Protein AF-0000000085282312 (afdb_homodimer)

pLDDT: mean 96.0, std 4.6, range [63.44, 98.94]

InterPro domains:
  IPR015883 Beta-hexosaminidase, catalytic domain [PF00728] (193-547)
  IPR017853 Glycoside hydrolase superfamily [SSF51445] (193-559)
  IPR025705 Beta-hexosaminidase [PIRSF001093] (35-589)
  IPR025705 Beta-hexosaminidase [PR00738] (149-169)
  IPR025705 Beta-hexosaminidase [PR00738] (187-204)
  IPR025705 Beta-hexosaminidase [PR00738] (216-237)
  IPR025705 Beta-hexosaminidase [PR00738] (270-287)
  IPR025705 Beta-hexosaminidase [PR00738] (324-342)
  IPR025705 Beta-hexosaminidase [PR00738] (347-360)
  IPR025705 Beta-hexosaminidase [PR00738] (512-528)
  IPR025705 Beta-hexosaminidase [PR00738] (529-546)
  IPR025705 Beta-hexosaminidase [PTHR22600] (39-585)
  IPR029018 Beta-hexosaminidase-like, domain 2 [G3DSA:3.30.379.10] (2-190)
  IPR029018 Beta-hexosaminidase-like, domain 2 [SSF55545] (41-191)
  IPR029019 Beta-hexosaminidase, eukaryotic type, N-terminal [PF14845] (41-169)

Sequence (1180 aa):
MPSPWGYRCTNGRCVKHLNTGVTGLVTLNQCKLTCGPFGVLWPRPQTASIGTEVVQFLPRNVALVSKVPEQVETLIKEAFDLFKDNLEKYHPYYVAGVGAPWSVPWEPSSATHTLQVVIKVRGLESYLTLQTDESYQLQLVTVGQVTTATISAQNFFGARHGLETILQLVDYHEICDTLMVVTSASIYDSPVFKYRGLLLDTSRNFFSIASIKRTIDAMSANKLNTFHWHLTDSHSFPLYLKSLPNMAYYGAYSSRQIYHPKEVKEVVQYGRVRGIRVLPEFDAPAHVGNGWQWTEQQGLGKLALCVNREPWQSYCVEPPCGQLNLANPNIYLVLGQIYQEIAKLFTPLDLFHYGGDEVNLNCWNTTTEMTSWMKFNNRNLSADDYYRQWSVFQEKSRQLLTSANNDVEVPGIVWTSHLTEKGRVDQYLNNTQYIIQIWSTGEDPLIAELLNKNYQVIFSNYDAWYLDCGVGAWVGAGHNWCSPYKGWQKVYDNNPHDIALNLTGSAHKDLILGGEAALWSEQVDEASLDAKVWPRGAALAERLWSNPLTDWSEAEHRFIHQRQRLLQRGVLPERIQPEWCHQNEGLCYIMPSPWGYRCTNGRCVKHLNTGVTGLVTLNQCKLTCGPFGVLWPRPQTASIGTEVVQFLPRNVALVSKVPEQVETLIKEAFDLFKDNLEKYHPYYVAGVGAPWSVPWEPSSATHTLQVVIKVRGLESYLTLQTDESYQLQLVTVGQVTTATISAQNFFGARHGLETILQLVDYHEICDTLMVVTSASIYDSPVFKYRGLLLDTSRNFFSIASIKRTIDAMSANKLNTFHWHLTDSHSFPLYLKSLPNMAYYGAYSSRQIYHPKEVKEVVQYGRVRGIRVLPEFDAPAHVGNGWQWTEQQGLGKLALCVNREPWQSYCVEPPCGQLNLANPNIYLVLGQIYQEIAKLFTPLDLFHYGGDEVNLNCWNTTTEMTSWMKFNNRNLSADDYYRQWSVFQEKSRQLLTSANNDVEVPGIVWTSHLTEKGRVDQYLNNTQYIIQIWSTGEDPLIAELLNKNYQVIFSNYDAWYLDCGVGAWVGAGHNWCSPYKGWQKVYDNNPHDIALNLTGSAHKDLILGGEAALWSEQVDEASLDAKVWPRGAALAERLWSNPLTDWSEAEHRFIHQRQRLLQRGVLPERIQPEWCHQNEGLCYI

Radius of gyration: 31.52 Å; Cα contacts (8 Å, |Δi|>4): 2637; chains: 2; bounding box: 80×93×72 Å

Solvent-accessible surface area (backbone atoms only — not comparable to full-atom values): 59526 Å² total; per-residue (Å²): 129,79,70,53,58,22,18,41,63,54,94,55,31,46,42,68,38,78,52,78,74,65,88,80,56,33,52,65,57,57,24,41,57,36,22,46,71,62,29,45,45,62,46,54,61,73,38,61,44,64,38,77,48,68,46,47,27,44,77,88,40,56,47,82,46,79,51,55,46,77,82,41,43,64,50,51,52,53,40,47,51,52,49,55,54,56,56,39,31,55,40,93,69,42,36,92,98,75,46,47,81,74,78,56,88,58,54,68,64,32,68,63,19,30,43,39,40,34,41,38,32,72,40,72,58,82,71,82,54,82,78,60,62,51,34,29,36,39,40,33,43,55,57,91,58,33,35,38,35,38,27,42,18,55,16,54,54,3,38,52,52,42,52,54,50,53,58,53,48,39,46,50,34,83,89,58,58,34,37,30,32,52,41,30,34,46,34,42,34,50,62,72,32,67,40,34,34,41,35,43,31,40,18,35,20,65,62,54,69,70,56,53,51,52,51,50,53,53,35,35,66,31,70,29,37,29,41,32,38,34,46,40,25,18,54,9,21,23,53,51,35,89,93,45,50,58,30,21,59,64,6,22,90,44,93,85,46,56,47,42,62,69,58,49,37,46,51,42,52,55,25,47,58,48,47,23,42,63,34,52,26,59,34,38,52,18,44,30,25,39,24,48,75,59,34,45,82,70,72,61,38,69,43,48,37,54,56,64,39,80,67,32,80,68,42,31,95,56,69,48,13,18,21,54,28,84,68,39,73,55,46,56,58,54,46,39,54,52,33,32,51,48,36,63,50,48,57,81,68,63,53,40,32,41,33,43,41,77,66,44,64,55,41,47,68,72,30,67,66,39,46,52,43,34,47,72,69,75,36,62,96,46,69,68,46,51,50,50,53,49,35,52,51,52,52,51,50,52,52,37,39,18,54,38,42,78,66,47,78,54,46,32,32,31,41,58,29,82,60,51,33,85,95,29,28,82,80,59,48,55,51,89,46,36,33,42,32,37,53,54,53,79,79,44,68,57,56,39,53,41,53,74,67,58,26,33,31,32,45,28,25,41,81,33,28,32,46,76,39,23,42,50,30,48,56,46,70,70,51,30,93,60,46,64,43,51,28,45,57,50,26,30,58,59,46,69,46,58,42,35,26,75,64,65,75,42,48,55,70,89,34,45,39,31,36,30,37,36,35,62,23,49,48,32,34,69,55,33,44,42,38,47,42,26,47,41,52,48,28,40,24,26,38,41,27,48,53,64,92,66,59,47,79,82,42,42,72,29,49,57,49,47,44,53,50,43,40,51,68,70,45,32,36,45,40,68,51,29,57,52,39,76,60,35,56,83,63,54,59,79,131,78,70,53,58,22,16,41,62,56,93,55,32,45,43,68,40,77,51,78,74,64,87,79,56,34,52,66,56,57,24,42,57,37,22,45,71,62,30,44,43,62,47,54,62,73,39,61,44,65,38,78,49,69,46,46,23,42,77,88,37,56,48,82,47,79,52,53,46,77,82,43,42,63,50,51,52,53,39,47,53,51,50,54,53,56,56,37,30,55,40,93,71,42,38,91,97,75,46,47,80,73,83,50,69,78,39,72,64,31,70,64,19,28,44,38,39,33,42,38,30,71,41,72,59,80,71,82,53,80,78,60,64,53,32,28,35,38,41,33,45,55,58,92,58,34,36,37,36,38,26,43,19,54,17,53,56,4,38,52,53,42,52,53,51,54,58,52,49,39,46,49,35,85,88,41,53,32,37,30,32,51,40,29,33,46,34,42,36,49,60,72,33,67,40,34,34,42,34,44,32,40,18,34,20,65,60,54,70,68,56,53,50,52,51,48,53,53,36,34,66,30,70,28,37,29,40,31,38,33,47,41,25,19,52,9,20,23,53,50,36,91,92,46,50,58,30,21,60,65,5,22,91,45,92,85,46,56,46,43,61,71,57,50,38,47,51,42,53,54,25,47,56,49,47,21,41,64,35,54,26,59,36,37,52,18,44,30,24,40,23,49,75,60,35,46,82,70,73,60,38,68,41,48,39,54,57,64,38,79,68,33,79,68,41,30,95,56,70,47,12,18,22,54,28,85,66,38,72,55,46,57,59,54,46,38,53,53,35,32,51,49,37,64,50,47,57,79,70,62,53,41,31,42,34,44,39,76,66,44,63,54,42,48,67,70,30,68,67,39,47,51,44,35,46,74,68,75,36,63,95,46,71,66,46,50,50,50,53,50,36,52,50,52,53,50,51,52,51,38,39,16,54,37,43,78,64,45,79,54,46,33,32,30,40,57,29,83,61,51,33,85,95,30,31,83,78,58,48,55,51,89,47,36,34,43,32,36,54,54,52,78,78,44,67,58,56,40,54,42,51,76,68,58,27,33,33,33,44,28,24,42,82,32,27,34,46,77,37,22,41,50,29,51,56,45,71,71,51,30,93,60,46,65,43,52,30,46,55,51,26,31,58,59,46,69,44,57,42,34,27,74,64,64,74,42,49,55,71,89,33,46,39,33,36,31,38,36,34,62,24,48,48,34,34,68,55,33,42,42,36,49,43,25,46,42,51,48,28,40,23,24,36,40,27,47,52,64,92,65,58,47,78,82,43,43,70,30,50,57,49,47,44,52,50,42,39,51,69,71,44,31,36,45,40,69,50,31,56,51,40,77,60,33,56,84,62,55,60,79

Secondary structure (DSSP, 8-state):
---SEEEEEETTEEEEEE-SS-TT-B-HHHHHHHSSSSTT-SSPPSEEEE-S-EEEE-GGGEEEEEE--HHHHHHHHHHHHHHHHHHHTTSTT-BTTTB----SPPPHHHHH-EEEEEEEE-----S--TT----EEEEEEEETTEEEEEEEESSHHHHHHHHHHHHHTEEEETTTTEEEEESEEEEEE--S-SEEEEEEE-SSS---HHHHHHHHHHHHHTT--EEEEE--BTTB--B--SS-HHHHHHHSSSTTS-B-HHHHHHHHHHHHHTT-EEEEE---SBS--TT-THHHHTTS---EESTT-SSGGGT-SSSSP-EE-TT-THHHHHHHHHHHHHHHHTPSPS-EEEE-----HHHHHT-HHHHHHHHHTT--SSHHHHHHHHHHHHHHHHHHHHHHTTT---PEEEES-TTTSTTTHHHH--TTTEEEEE-S-TT-THHHHHHHTT-EEEE--HHHHBSS-SSB-SSSSSB-TT-S---HHHHHH--HHHHHHHHHSS--TTTEEEEEEEE--TT--TTTHHHHHTTHHHHHHHHHHT--SS-GGGGHHHHHHHHHHHHHTT--PPP-S-HHHHHSTTSS--/---SEEEEEETTEEEEEE-SS-TT-B-HHHHHHHSSSSTT-SSPPSEEEE-S-EEEE-GGGEEEEEE--HHHHHHHHHHHHHHHHHHHTTSTT-BTTTB------SSHHHHH-EEEEEEEE-----S--TT----EEEEEEEETTEEEEEEEESSHHHHHHHHHHHHHTEEEETTTTEEEEESEEEEEE--S-SEEEEEEE-SSS---HHHHHHHHHHHHHTT--EEEEE--BTTB--B--SS-HHHHHHHSSSTTS-B-HHHHHHHHHHHHHTT-EEEEE---SBS--TT-THHHHTTS---EESTT-SSGGGT-SSSSP-EE-TT-THHHHHHHHHHHHHHHHTPSPS-EEEE-----HHHHHT-HHHHHHHHHTT--SSHHHHHHHHHHHHHHHHHHHHHHTTT---PEEEES-TTTSTTTHHHH--TTTEEEEE-S-TT-THHHHHHHTT-EEEE--HHHHBSS-SSB-SSSSSB-TT-S---HHHHHH--HHHHHHHHHSS--TTTEEEEEEEE--TT--TTTHHHHHTTHHHHHHHHHHT--SS-GGGGHHHHHHHHHHHHHTT--PPP-S-HHHHHSTTSS--

Organism: Cherax quadricarinatus (NCBI:txid27406)

Structure (mmCIF, N/CA/C/O backbone):
data_AF-0000000085282312-model_v1
#
loop_
_entity.id
_entity.type
_entity.pdbx_description
1 polymer Beta-hexosaminidase
#
loop_
_atom_site.group_PDB
_atom_site.id
_atom_site.type_symbol
_atom_site.label_atom_id
_atom_site.label_alt_id
_atom_site.label_comp_id
_atom_site.label_asym_id
_atom_site.label_entity_id
_atom_site.label_seq_id
_atom_site.pdbx_PDB_ins_code
_atom_site.Cartn_x
_atom_site.Cartn_y
_atom_site.Cartn_z
_atom_site.occupancy
_atom_site.B_iso_or_equiv
_atom_site.auth_seq_id
_atom_site.auth_comp_id
_atom_site.auth_asym_id
_atom_site.auth_atom_id
_atom_site.pdbx_PDB_model_num
ATOM 1 N N . MET A 1 1 ? -24.719 -13.461 -18.047 1 67.88 1 MET A N 1
ATOM 2 C CA . MET A 1 1 ? -25.797 -14.031 -17.234 1 67.88 1 MET A CA 1
ATOM 3 C C . MET A 1 1 ? -25.906 -13.32 -15.891 1 67.88 1 MET A C 1
ATOM 5 O O . MET A 1 1 ? -24.891 -12.859 -15.344 1 67.88 1 MET A O 1
ATOM 9 N N . PRO A 1 2 ? -27.125 -13.305 -15.453 1 80.56 2 PRO A N 1
ATOM 10 C CA . PRO A 1 2 ? -27.297 -12.711 -14.125 1 80.56 2 PRO A CA 1
ATOM 11 C C . PRO A 1 2 ? -26.656 -13.555 -13.023 1 80.56 2 PRO A C 1
ATOM 13 O O . PRO A 1 2 ? -26.469 -14.758 -13.195 1 80.56 2 PRO A O 1
ATOM 16 N N . SER A 1 3 ? -26.281 -12.938 -12.016 1 87.88 3 SER A N 1
ATOM 17 C CA . SER A 1 3 ? -25.688 -13.602 -10.859 1 87.88 3 SER A CA 1
ATOM 18 C C . SER A 1 3 ? -26.609 -14.695 -10.32 1 87.88 3 SER A C 1
ATOM 20 O O . SER A 1 3 ? -27.828 -14.516 -10.258 1 87.88 3 SER A O 1
ATOM 22 N N . PRO A 1 4 ? -26.031 -15.805 -10.062 1 91.94 4 PRO A N 1
ATOM 23 C CA . PRO A 1 4 ? -26.844 -16.859 -9.469 1 91.94 4 PRO A CA 1
ATOM 24 C C . PRO A 1 4 ? -27.203 -16.578 -8.008 1 91.94 4 PRO A C 1
ATOM 26 O O . PRO A 1 4 ? -27.891 -17.391 -7.371 1 91.94 4 PRO A O 1
ATOM 29 N N . TRP A 1 5 ? -26.812 -15.406 -7.52 1 93.25 5 TRP A N 1
ATOM 30 C CA . TRP A 1 5 ? -27 -15.109 -6.105 1 93.25 5 TRP A CA 1
ATOM 31 C C . TRP A 1 5 ? -27.859 -13.859 -5.926 1 93.25 5 TRP A C 1
ATOM 33 O O . TRP A 1 5 ? -27.828 -12.953 -6.762 1 93.25 5 TRP A O 1
ATOM 43 N N . GLY A 1 6 ? -28.688 -13.844 -4.902 1 94.56 6 GLY A N 1
ATOM 44 C CA . GLY A 1 6 ? -29.422 -12.695 -4.395 1 94.56 6 GLY A CA 1
ATOM 45 C C . GLY A 1 6 ? -29.312 -12.531 -2.893 1 94.56 6 GLY A C 1
ATOM 46 O O . GLY A 1 6 ? -28.734 -13.375 -2.211 1 94.56 6 GLY A O 1
ATOM 47 N N . TYR A 1 7 ? -29.844 -11.461 -2.381 1 96.25 7 TYR A N 1
ATOM 48 C CA . TYR A 1 7 ? -29.656 -11.148 -0.97 1 96.25 7 TYR A CA 1
ATOM 49 C C . TYR A 1 7 ? -30.969 -10.719 -0.328 1 96.25 7 TYR A C 1
ATOM 51 O O . TYR A 1 7 ? -31.844 -10.172 -1.002 1 96.25 7 TYR A O 1
ATOM 59 N N . ARG A 1 8 ? -31.109 -10.977 0.931 1 95.88 8 ARG A N 1
ATOM 60 C CA . ARG A 1 8 ? -32.219 -10.531 1.769 1 95.88 8 ARG A CA 1
ATOM 61 C C . ARG A 1 8 ? -31.719 -10.016 3.113 1 95.88 8 ARG A C 1
ATOM 63 O O . ARG A 1 8 ? -30.797 -10.594 3.705 1 95.88 8 ARG A O 1
ATOM 70 N N . CYS A 1 9 ? -32.281 -8.867 3.531 1 96.19 9 CYS A N 1
ATOM 71 C CA . CYS A 1 9 ? -31.922 -8.328 4.84 1 96.19 9 CYS A CA 1
ATOM 72 C C . CYS A 1 9 ? -32.531 -9.172 5.957 1 96.19 9 CYS A C 1
ATOM 74 O O . CYS A 1 9 ? -33.75 -9.297 6.062 1 96.19 9 CYS A O 1
ATOM 76 N N . THR A 1 10 ? -31.672 -9.812 6.688 1 95.06 10 THR A N 1
ATOM 77 C CA . THR A 1 10 ? -32.094 -10.602 7.844 1 95.06 10 THR A CA 1
ATOM 78 C C . THR A 1 10 ? -31.359 -10.141 9.102 1 95.06 10 THR A C 1
ATOM 80 O O . THR A 1 10 ? -30.141 -10.281 9.203 1 95.06 10 THR A O 1
ATOM 83 N N . ASN A 1 11 ? -32 -9.547 10.039 1 92.94 11 ASN A N 1
ATOM 84 C CA . ASN A 1 11 ? -31.453 -9.062 11.297 1 92.94 11 ASN A CA 1
ATOM 85 C C . ASN A 1 11 ? -30.344 -8.047 11.07 1 92.94 11 ASN A C 1
ATOM 87 O O . ASN A 1 11 ? -29.266 -8.156 11.672 1 92.94 11 ASN A O 1
ATOM 91 N N . GLY A 1 12 ? -30.547 -7.27 10.109 1 91.69 12 GLY A N 1
ATOM 92 C CA . GLY A 1 12 ? -29.641 -6.164 9.867 1 91.69 12 GLY A CA 1
ATOM 93 C C . GLY A 1 12 ? -28.438 -6.559 9.031 1 91.69 12 GLY A C 1
ATOM 94 O O . GLY A 1 12 ? -27.484 -5.789 8.898 1 91.69 12 GLY A O 1
ATOM 95 N N . ARG A 1 13 ? -28.5 -7.82 8.438 1 94.19 13 ARG A N 1
ATOM 96 C CA . ARG A 1 13 ? -27.391 -8.297 7.605 1 94.19 13 ARG A CA 1
ATOM 97 C C . ARG A 1 13 ? -27.906 -8.766 6.246 1 94.19 13 ARG A C 1
ATOM 99 O O . ARG A 1 13 ? -28.969 -9.367 6.152 1 94.19 13 ARG A O 1
ATOM 106 N N . CYS A 1 14 ? -27.094 -8.508 5.285 1 96.69 14 CYS A N 1
ATOM 107 C CA . CYS A 1 14 ? -27.406 -9.031 3.957 1 96.69 14 CYS A CA 1
ATOM 108 C C . CYS A 1 14 ? -26.984 -10.484 3.828 1 96.69 14 CYS A C 1
ATOM 110 O O . CYS A 1 14 ? -25.797 -10.797 3.766 1 96.69 14 CYS A O 1
ATOM 112 N N . VAL A 1 15 ? -27.969 -11.352 3.75 1 96.38 15 VAL A N 1
ATOM 113 C CA . VAL A 1 15 ? -27.734 -12.789 3.697 1 96.38 15 VAL A CA 1
ATOM 114 C C . VAL A 1 15 ? -27.859 -13.289 2.258 1 96.38 15 VAL A C 1
ATOM 116 O O . VAL A 1 15 ? -28.844 -13.008 1.582 1 96.38 15 VAL A O 1
ATOM 119 N N . LYS A 1 16 ? -26.906 -14 1.828 1 96.81 16 LYS A N 1
ATOM 120 C CA . LYS A 1 16 ? -26.797 -14.508 0.461 1 96.81 16 LYS A CA 1
ATOM 121 C C . LYS A 1 16 ? -27.672 -15.742 0.257 1 96.81 16 LYS A C 1
ATOM 123 O O . LYS A 1 16 ? -27.656 -16.656 1.087 1 96.81 16 LYS A O 1
ATOM 128 N N . HIS A 1 17 ? -28.391 -15.805 -0.832 1 94.81 17 HIS A N 1
ATOM 129 C CA . HIS A 1 17 ? -29.234 -16.938 -1.213 1 94.81 17 HIS A CA 1
ATOM 130 C C . HIS A 1 17 ? -29.094 -17.25 -2.697 1 94.81 17 HIS A C 1
ATOM 132 O O . HIS A 1 17 ? -28.766 -16.375 -3.494 1 94.81 17 HIS A O 1
ATOM 138 N N . LEU A 1 18 ? -29.219 -18.547 -3.02 1 91.75 18 LEU A N 1
ATOM 139 C CA . LEU A 1 18 ? -29.344 -18.906 -4.43 1 91.75 18 LEU A CA 1
ATOM 140 C C . LEU A 1 18 ? -30.562 -18.234 -5.055 1 91.75 18 LEU A C 1
ATOM 142 O O . LEU A 1 18 ? -31.656 -18.266 -4.484 1 91.75 18 LEU A O 1
ATOM 146 N N . ASN A 1 19 ? -30.359 -17.625 -6.141 1 87.69 19 ASN A N 1
ATOM 147 C CA . ASN A 1 19 ? -31.438 -16.922 -6.82 1 87.69 19 ASN A CA 1
ATOM 148 C C . ASN A 1 19 ? -32.25 -17.875 -7.703 1 87.69 19 ASN A C 1
ATOM 150 O O . ASN A 1 19 ? -31.922 -18.062 -8.875 1 87.69 19 ASN A O 1
ATOM 154 N N . THR A 1 20 ? -33.219 -18.594 -7.152 1 77.5 20 THR A N 1
ATOM 155 C CA . THR A 1 20 ? -34.062 -19.547 -7.848 1 77.5 20 THR A CA 1
ATOM 156 C C . THR A 1 20 ? -35.25 -18.828 -8.516 1 77.5 20 THR A C 1
ATOM 158 O O . THR A 1 20 ? -36.156 -19.469 -9.023 1 77.5 20 THR A O 1
ATOM 161 N N . GLY A 1 21 ? -35.094 -17.672 -8.656 1 72.06 21 GLY A N 1
ATOM 162 C CA . GLY A 1 21 ? -36.219 -16.906 -9.203 1 72.06 21 GLY A CA 1
ATOM 163 C C . GLY A 1 21 ? -37.219 -16.516 -8.156 1 72.06 21 GLY A C 1
ATOM 164 O O . GLY A 1 21 ? -38.281 -15.969 -8.484 1 72.06 21 GLY A O 1
ATOM 165 N N . VAL A 1 22 ? -37.031 -17.094 -6.844 1 64.38 22 VAL A N 1
ATOM 166 C CA . VAL A 1 22 ? -37.938 -16.781 -5.762 1 64.38 22 VAL A CA 1
ATOM 167 C C . VAL A 1 22 ? -38.094 -15.258 -5.645 1 64.38 22 VAL A C 1
ATOM 169 O O . VAL A 1 22 ? -37.125 -14.523 -5.824 1 64.38 22 VAL A O 1
ATOM 172 N N . THR A 1 23 ? -39.188 -14.812 -5.297 1 70.06 23 THR A N 1
ATOM 173 C CA . THR A 1 23 ? -39.656 -13.43 -5.191 1 70.06 23 THR A CA 1
ATOM 174 C C . THR A 1 23 ? -39.031 -12.75 -3.969 1 70.06 23 THR A C 1
ATOM 176 O O . THR A 1 23 ? -38.75 -13.406 -2.971 1 70.06 23 THR A O 1
ATOM 179 N N . GLY A 1 24 ? -38.156 -11.602 -4.168 1 85.88 24 GLY A N 1
ATOM 180 C CA . GLY A 1 24 ? -37.844 -10.688 -3.078 1 85.88 24 GLY A CA 1
ATOM 181 C C . GLY A 1 24 ? -36.344 -10.5 -2.865 1 85.88 24 GLY A C 1
ATOM 182 O O . GLY A 1 24 ? -35.938 -9.664 -2.062 1 85.88 24 GLY A O 1
ATOM 183 N N . LEU A 1 25 ? -35.562 -11.383 -3.553 1 92.94 25 LEU A N 1
ATOM 184 C CA . LEU A 1 25 ? -34.125 -11.164 -3.422 1 92.94 25 LEU A CA 1
ATOM 185 C C . LEU A 1 25 ? -33.688 -9.938 -4.223 1 92.94 25 LEU A C 1
ATOM 187 O O . LEU A 1 25 ? -34.25 -9.641 -5.27 1 92.94 25 LEU A O 1
ATOM 191 N N . VAL A 1 26 ? -32.781 -9.305 -3.666 1 94 26 VAL A N 1
ATOM 192 C CA . VAL A 1 26 ? -32.281 -8.117 -4.328 1 94 26 VAL A CA 1
ATOM 193 C C . VAL A 1 26 ? -30.766 -8.25 -4.523 1 94 26 VAL A C 1
ATOM 195 O O . VAL A 1 26 ? -30.156 -9.234 -4.082 1 94 26 VAL A O 1
ATOM 198 N N . THR A 1 27 ? -30.172 -7.312 -5.277 1 94.06 27 THR A N 1
ATOM 199 C CA . THR A 1 27 ? -28.719 -7.309 -5.449 1 94.06 27 THR A CA 1
ATOM 200 C C . THR A 1 27 ? -28.016 -6.98 -4.133 1 94.06 27 THR A C 1
ATOM 202 O O . THR A 1 27 ? -28.641 -6.457 -3.207 1 94.06 27 THR A O 1
ATOM 205 N N . LEU A 1 28 ? -26.734 -7.309 -4.027 1 95.75 28 LEU A N 1
ATOM 206 C CA . LEU A 1 28 ? -25.953 -7.027 -2.822 1 95.75 28 LEU A CA 1
ATOM 207 C C . LEU A 1 28 ? -25.984 -5.535 -2.498 1 95.75 28 LEU A C 1
ATOM 209 O O . LEU A 1 28 ? -26.203 -5.152 -1.349 1 95.75 28 LEU A O 1
ATOM 213 N N . ASN A 1 29 ? -25.766 -4.668 -3.486 1 96.25 29 ASN A N 1
ATOM 214 C CA . ASN A 1 29 ? -25.719 -3.225 -3.275 1 96.25 29 ASN A CA 1
ATOM 215 C C . ASN A 1 29 ? -27.047 -2.697 -2.742 1 96.25 29 ASN A C 1
ATOM 217 O O . ASN A 1 29 ? -27.078 -1.85 -1.848 1 96.25 29 ASN A O 1
ATOM 221 N N . GLN A 1 30 ? -28.141 -3.225 -3.328 1 96.12 30 GLN A N 1
ATOM 222 C CA . GLN A 1 30 ? -29.453 -2.795 -2.859 1 96.12 30 GLN A CA 1
ATOM 223 C C . GLN A 1 30 ? -29.688 -3.232 -1.416 1 96.12 30 GLN A C 1
ATOM 225 O O . GLN A 1 30 ? -30.219 -2.465 -0.609 1 96.12 30 GLN A O 1
ATOM 230 N N . CYS A 1 31 ? -29.344 -4.473 -1.127 1 97 31 CYS A N 1
ATOM 231 C CA . CYS A 1 31 ? -29.5 -4.973 0.235 1 97 31 CYS A CA 1
ATOM 232 C C . CYS A 1 31 ? -28.719 -4.113 1.22 1 97 31 CYS A C 1
ATOM 234 O O . CYS A 1 31 ? -29.234 -3.729 2.268 1 97 31 CYS A O 1
ATOM 236 N N . LYS A 1 32 ? -27.5 -3.768 0.858 1 96.56 32 LYS A N 1
ATOM 237 C CA . LYS A 1 32 ? -26.625 -3.006 1.738 1 96.56 32 LYS A CA 1
ATOM 238 C C . LYS A 1 32 ? -27.141 -1.588 1.947 1 96.56 32 LYS A C 1
ATOM 240 O O . LYS A 1 32 ? -27.031 -1.035 3.045 1 96.56 32 LYS A O 1
ATOM 245 N N . LEU A 1 33 ? -27.703 -0.997 0.957 1 96.5 33 LEU A N 1
ATOM 246 C CA . LEU A 1 33 ? -28.234 0.361 1.033 1 96.5 33 LEU A CA 1
ATOM 247 C C . LEU A 1 33 ? -29.391 0.44 2.021 1 96.5 33 LEU A C 1
ATOM 249 O O . LEU A 1 33 ? -29.594 1.477 2.654 1 96.5 33 LEU A O 1
ATOM 253 N N . THR A 1 34 ? -30.141 -0.695 2.111 1 96.25 34 THR A N 1
ATOM 254 C CA . THR A 1 34 ? -31.438 -0.582 2.76 1 96.25 34 THR A CA 1
ATOM 255 C C . THR A 1 34 ? -31.484 -1.442 4.02 1 96.25 34 THR A C 1
ATOM 257 O O . THR A 1 34 ? -32.5 -1.438 4.738 1 96.25 34 THR A O 1
ATOM 260 N N . CYS A 1 35 ? -30.453 -2.166 4.273 1 96.25 35 CYS A N 1
ATOM 261 C CA . CYS A 1 35 ? -30.469 -3.111 5.383 1 96.25 35 CYS A CA 1
ATOM 262 C C . CYS A 1 35 ? -29.938 -2.471 6.656 1 96.25 35 CYS A C 1
ATOM 264 O O . CYS A 1 35 ? -28.844 -1.884 6.648 1 96.25 35 CYS A O 1
ATOM 266 N N . GLY A 1 36 ? -30.609 -2.596 7.82 1 92.25 36 GLY A N 1
ATOM 267 C CA . GLY A 1 36 ? -30.188 -2.055 9.102 1 92.25 36 GLY A CA 1
ATOM 268 C C . GLY A 1 36 ? -30.594 -0.606 9.305 1 92.25 36 GLY A C 1
ATOM 269 O O . GLY A 1 36 ? -31.125 0.028 8.391 1 92.25 36 GLY A O 1
ATOM 270 N N . PRO A 1 37 ? -30.312 -0.11 10.469 1 92.31 37 PRO A N 1
ATOM 271 C CA . PRO A 1 37 ? -30.797 1.23 10.805 1 92.31 37 PRO A CA 1
ATOM 272 C C . PRO A 1 37 ? -30.062 2.332 10.047 1 92.31 37 PRO A C 1
ATOM 274 O O . PRO A 1 37 ? -30.625 3.412 9.828 1 92.31 37 PRO A O 1
ATOM 277 N N . PHE A 1 38 ? -28.828 2.094 9.609 1 95.69 38 PHE A N 1
ATOM 278 C CA . PHE A 1 38 ? -28.047 3.148 8.984 1 95.69 38 PHE A CA 1
ATOM 279 C C . PHE A 1 38 ? -27.656 2.758 7.562 1 95.69 38 PHE A C 1
ATOM 281 O O . PHE A 1 38 ? -26.922 3.486 6.895 1 95.69 38 PHE A O 1
ATOM 288 N N . GLY A 1 39 ? -28.109 1.564 7.105 1 95.75 39 GLY A N 1
ATOM 289 C CA . GLY A 1 39 ? -27.578 1.071 5.848 1 95.75 39 GLY A CA 1
ATOM 290 C C . GLY A 1 39 ? -26.062 0.973 5.844 1 95.75 39 GLY A C 1
ATOM 291 O O . GLY A 1 39 ? -25.469 0.385 6.754 1 95.75 39 GLY A O 1
ATOM 292 N N . VAL A 1 40 ? -25.469 1.655 4.859 1 96.62 40 VAL A N 1
ATOM 293 C CA . VAL A 1 40 ? -24.016 1.596 4.746 1 96.62 40 VAL A CA 1
ATOM 294 C C . VAL A 1 40 ? -23.438 2.992 4.926 1 96.62 40 VAL A C 1
ATOM 296 O O . VAL A 1 40 ? -22.328 3.271 4.453 1 96.62 40 VAL A O 1
ATOM 299 N N . LEU A 1 41 ? -24.156 3.908 5.566 1 98.5 41 LEU A N 1
ATOM 300 C CA . LEU A 1 41 ? -23.672 5.266 5.793 1 98.5 41 LEU A CA 1
ATOM 301 C C . LEU A 1 41 ? -22.406 5.258 6.652 1 98.5 41 LEU A C 1
ATOM 303 O O . LEU A 1 41 ? -22.328 4.5 7.621 1 98.5 41 LEU A O 1
ATOM 307 N N . TRP A 1 42 ? -21.453 6.039 6.25 1 98.69 42 TRP A N 1
ATOM 308 C CA . TRP A 1 42 ? -20.188 6.234 6.961 1 98.69 42 TRP A CA 1
ATOM 309 C C . TRP A 1 42 ? -19.734 7.688 6.879 1 98.69 42 TRP A C 1
ATOM 311 O O . TRP A 1 42 ? -19.703 8.273 5.797 1 98.69 42 TRP A O 1
ATOM 321 N N . PRO A 1 43 ? -19.359 8.359 7.977 1 98.56 43 PRO A N 1
ATOM 322 C CA . PRO A 1 43 ? -19.547 7.871 9.344 1 98.56 43 PRO A CA 1
ATOM 323 C C . PRO A 1 43 ? -21.016 7.711 9.711 1 98.56 43 PRO A C 1
ATOM 325 O O . PRO A 1 43 ? -21.891 8.281 9.047 1 98.56 43 PRO A O 1
ATOM 328 N N . ARG A 1 44 ? -21.219 6.965 10.719 1 98 44 ARG A N 1
ATOM 329 C CA . ARG A 1 44 ? -22.578 6.785 11.211 1 98 44 ARG A CA 1
ATOM 330 C C . ARG A 1 44 ? -23.203 8.117 11.625 1 98 44 ARG A C 1
ATOM 332 O O . ARG A 1 44 ? -22.594 8.867 12.406 1 98 44 ARG A O 1
ATOM 339 N N . PRO A 1 45 ? -24.406 8.445 11.109 1 98.19 45 PRO A N 1
ATOM 340 C CA . PRO A 1 45 ? -25.031 9.703 11.516 1 98.19 45 PRO A CA 1
ATOM 341 C C . PRO A 1 45 ? -25.547 9.672 12.953 1 98.19 45 PRO A C 1
ATOM 343 O O . PRO A 1 45 ? -25.672 8.594 13.547 1 98.19 45 PRO A O 1
ATOM 346 N N . GLN A 1 46 ? -25.844 10.844 13.422 1 97.62 46 GLN A N 1
ATOM 347 C CA . GLN A 1 46 ? -26.422 10.938 14.758 1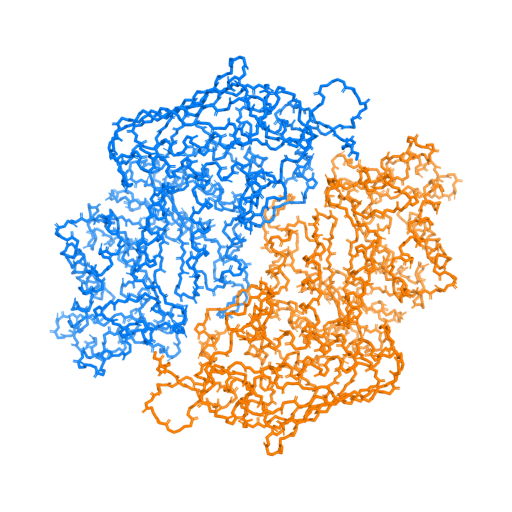 97.62 46 GLN A CA 1
ATOM 348 C C . GLN A 1 46 ? -27.812 10.305 14.805 1 97.62 46 GLN A C 1
ATOM 350 O O . GLN A 1 46 ? -28.125 9.578 15.742 1 97.62 46 GLN A O 1
ATOM 355 N N . THR A 1 47 ? -28.609 10.625 13.812 1 97.5 47 THR A N 1
ATOM 356 C CA . THR A 1 47 ? -29.906 9.992 13.648 1 97.5 47 THR A CA 1
ATOM 357 C C . THR A 1 47 ? -30.219 9.758 12.172 1 97.5 47 THR A C 1
ATOM 359 O O . THR A 1 47 ? -29.828 10.562 11.32 1 97.5 47 THR A O 1
ATOM 362 N N . ALA A 1 48 ? -30.859 8.641 11.977 1 97.81 48 ALA A N 1
ATOM 363 C CA . ALA A 1 48 ? -31.203 8.328 10.586 1 97.81 48 ALA A CA 1
ATOM 364 C C . ALA A 1 48 ? -32.438 7.414 10.523 1 97.81 48 ALA A C 1
ATOM 366 O O . ALA A 1 48 ? -32.594 6.543 11.375 1 97.81 48 ALA A O 1
ATOM 367 N N . SER A 1 49 ? -33.281 7.66 9.586 1 98 49 SER A N 1
ATOM 368 C CA . SER A 1 49 ? -34.344 6.773 9.109 1 98 49 SER A CA 1
ATOM 369 C C . SER A 1 49 ? -34.281 6.609 7.59 1 98 49 SER A C 1
ATOM 371 O O . SER A 1 49 ? -34.375 7.59 6.852 1 98 49 SER A O 1
ATOM 373 N N . ILE A 1 50 ? -34.094 5.402 7.16 1 97.81 50 ILE A N 1
ATOM 374 C CA . ILE A 1 50 ? -33.906 5.141 5.738 1 97.81 50 ILE A CA 1
ATOM 375 C C . ILE A 1 50 ? -34.969 4.176 5.25 1 97.81 50 ILE A C 1
ATOM 377 O O . ILE A 1 50 ? -35.219 3.137 5.867 1 97.81 50 ILE A O 1
ATOM 381 N N . GLY A 1 51 ? -35.594 4.531 4.141 1 96.75 51 GLY A N 1
ATOM 382 C CA . GLY A 1 51 ? -36.594 3.646 3.543 1 96.75 51 GLY A CA 1
ATOM 383 C C . GLY A 1 51 ? -35.969 2.391 2.947 1 96.75 51 GLY A C 1
ATOM 384 O O . GLY A 1 51 ? -34.75 2.324 2.725 1 96.75 51 GLY A O 1
ATOM 385 N N . THR A 1 52 ? -36.812 1.377 2.611 1 94.81 52 THR A N 1
ATOM 386 C CA . THR A 1 52 ? -36.312 0.09 2.143 1 94.81 52 THR A CA 1
ATOM 387 C C . THR A 1 52 ? -36.469 -0.035 0.631 1 94.81 52 THR A C 1
ATOM 389 O O . THR A 1 52 ? -36 -1 0.028 1 94.81 52 THR A O 1
ATOM 392 N N . GLU A 1 53 ? -37.094 0.95 0.022 1 96.12 53 GLU A N 1
ATOM 393 C CA . GLU A 1 53 ? -37.312 0.917 -1.422 1 96.12 53 GLU A CA 1
ATOM 394 C C . GLU A 1 53 ? -36.281 1.783 -2.15 1 96.12 53 GLU A C 1
ATOM 396 O O . GLU A 1 53 ? -35.781 2.754 -1.588 1 96.12 53 GLU A O 1
ATOM 401 N N . VAL A 1 54 ? -36.031 1.35 -3.383 1 96.94 54 VAL A N 1
ATOM 402 C CA . VAL A 1 54 ? -35.094 2.117 -4.195 1 96.94 54 VAL A CA 1
ATOM 403 C C . VAL A 1 54 ? -35.719 2.436 -5.551 1 96.94 54 VAL A C 1
ATOM 405 O O . VAL A 1 54 ? -36.688 1.796 -5.957 1 96.94 54 VAL A O 1
ATOM 408 N N . VAL A 1 55 ? -35.219 3.398 -6.211 1 96.94 55 VAL A N 1
ATOM 409 C CA . VAL A 1 55 ? -35.562 3.734 -7.586 1 96.94 55 VAL A CA 1
ATOM 410 C C . VAL A 1 55 ? -34.281 3.906 -8.414 1 96.94 55 VAL A C 1
ATOM 412 O O . VAL A 1 55 ? -33.281 4.359 -7.902 1 96.94 55 VAL A O 1
ATOM 415 N N . GLN A 1 56 ? -34.344 3.541 -9.641 1 95.94 56 GLN A N 1
ATOM 416 C CA . GLN A 1 56 ? -33.219 3.621 -10.539 1 95.94 56 GLN A CA 1
ATOM 417 C C . GLN A 1 56 ? -33.188 4.961 -11.273 1 95.94 56 GLN A C 1
ATOM 419 O O . GLN A 1 56 ? -34.219 5.547 -11.555 1 95.94 56 GLN A O 1
ATOM 424 N N . PHE A 1 57 ? -32 5.461 -11.555 1 96.69 57 PHE A N 1
ATOM 425 C CA . PHE A 1 57 ? -31.844 6.695 -12.312 1 96.69 57 PHE A CA 1
ATOM 426 C C . PHE A 1 57 ? -30.469 6.742 -12.977 1 96.69 57 PHE A C 1
ATOM 428 O O . PHE A 1 57 ? -29.609 5.91 -12.688 1 96.69 57 PHE A O 1
ATOM 435 N N . LEU A 1 58 ? -30.281 7.68 -13.891 1 95.75 58 LEU A N 1
ATOM 436 C CA . LEU A 1 58 ? -29 7.895 -14.555 1 95.75 58 LEU A CA 1
ATOM 437 C C . LEU A 1 58 ? -28.328 9.164 -14.047 1 95.75 58 LEU A C 1
ATOM 439 O O . LEU A 1 58 ? -29 10.141 -13.719 1 95.75 58 LEU A O 1
ATOM 443 N N . PRO A 1 59 ? -27 9.172 -13.984 1 95 59 PRO A N 1
ATOM 444 C CA . PRO A 1 59 ? -26.297 10.336 -13.461 1 95 59 PRO A CA 1
ATOM 445 C C . PRO A 1 59 ? -26.641 11.625 -14.211 1 95 59 PRO A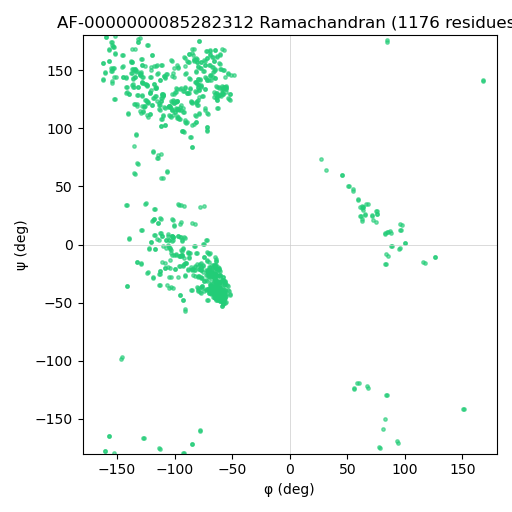 C 1
ATOM 447 O O . PRO A 1 59 ? -26.625 12.711 -13.625 1 95 59 PRO A O 1
ATOM 450 N N . ARG A 1 60 ? -26.938 11.539 -15.5 1 93.31 60 ARG A N 1
ATOM 451 C CA . ARG A 1 60 ? -27.234 12.719 -16.297 1 93.31 60 ARG A CA 1
ATOM 452 C C . ARG A 1 60 ? -28.531 13.383 -15.836 1 93.31 60 ARG A C 1
ATOM 454 O O . ARG A 1 60 ? -28.781 14.547 -16.141 1 93.31 60 ARG A O 1
ATOM 461 N N . ASN A 1 61 ? -29.406 12.641 -15.047 1 96.5 61 ASN A N 1
ATOM 462 C CA . ASN A 1 61 ? -30.703 13.141 -14.602 1 96.5 61 ASN A CA 1
ATOM 463 C C . ASN A 1 61 ? -30.625 13.719 -13.188 1 96.5 61 ASN A C 1
ATOM 465 O O . ASN A 1 61 ? -31.547 13.539 -12.391 1 96.5 61 ASN A O 1
ATOM 469 N N . VAL A 1 62 ? -29.516 14.328 -12.82 1 98.06 62 VAL A N 1
ATOM 470 C CA . VAL A 1 62 ? -29.359 14.945 -11.508 1 98.06 62 VAL A CA 1
ATOM 471 C C . VAL A 1 62 ? -29.297 16.453 -11.648 1 98.06 62 VAL A C 1
ATOM 473 O O . VAL A 1 62 ? -28.562 16.984 -12.477 1 98.06 62 VAL A O 1
ATOM 476 N N . ALA A 1 63 ? -30.125 17.172 -10.859 1 97.56 63 ALA A N 1
ATOM 477 C CA . ALA A 1 63 ? -30.203 18.625 -10.953 1 97.56 63 ALA A CA 1
ATOM 478 C C . ALA A 1 63 ? -30.031 19.281 -9.586 1 97.56 63 ALA A C 1
ATOM 480 O O . ALA A 1 63 ? -30.328 18.672 -8.555 1 97.56 63 ALA A O 1
ATOM 481 N N . LEU A 1 64 ? -29.562 20.531 -9.609 1 98.44 64 LEU A N 1
ATOM 482 C CA . LEU A 1 64 ? -29.344 21.312 -8.391 1 98.44 64 LEU A CA 1
ATOM 483 C C . LEU A 1 64 ? -30.344 22.453 -8.281 1 98.44 64 LEU A C 1
ATOM 485 O O . LEU A 1 64 ? -30.562 23.172 -9.258 1 98.44 64 LEU A O 1
ATOM 489 N N . VAL A 1 65 ? -31.016 22.609 -7.145 1 98.19 65 VAL A N 1
ATOM 490 C CA . VAL A 1 65 ? -31.734 23.812 -6.73 1 98.19 65 VAL A CA 1
ATOM 491 C C . VAL A 1 65 ? -31.016 24.438 -5.531 1 98.19 65 VAL A C 1
ATOM 493 O O . VAL A 1 65 ? -31.078 23.906 -4.422 1 98.19 65 VAL A O 1
ATOM 496 N N . SER A 1 66 ? -30.375 25.531 -5.754 1 96.88 66 SER A N 1
ATOM 497 C CA . SER A 1 66 ? -29.562 26.172 -4.727 1 96.88 66 SER A CA 1
ATOM 498 C C . SER A 1 66 ? -30.266 27.391 -4.137 1 96.88 66 SER A C 1
ATOM 500 O O . SER A 1 66 ? -30.609 28.328 -4.859 1 96.88 66 SER A O 1
ATOM 502 N N . LYS A 1 67 ? -30.562 27.422 -2.9 1 97.38 67 LYS A N 1
ATOM 503 C CA . LYS A 1 67 ? -31.062 28.547 -2.125 1 97.38 67 LYS A CA 1
ATOM 504 C C . LYS A 1 67 ? -30.047 28.984 -1.078 1 97.38 67 LYS A C 1
ATOM 506 O O . LYS A 1 67 ? -30.219 28.719 0.113 1 97.38 67 LYS A O 1
ATOM 511 N N . VAL A 1 68 ? -29.062 29.672 -1.555 1 96.75 68 VAL A N 1
ATOM 512 C CA . VAL A 1 68 ? -27.922 30.016 -0.716 1 96.75 68 VAL A CA 1
ATOM 513 C C . VAL A 1 68 ? -27.5 31.469 -0.968 1 96.75 68 VAL A C 1
ATOM 515 O O . VAL A 1 68 ? -27.875 32.062 -1.992 1 96.75 68 VAL A O 1
ATOM 518 N N . PRO A 1 69 ? -26.812 32.125 -0.039 1 96 69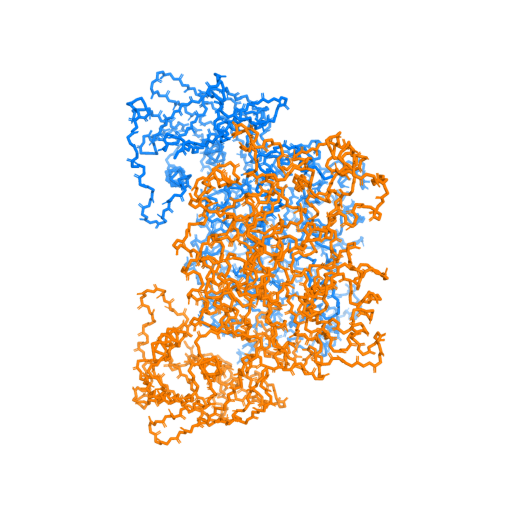 PRO A N 1
ATOM 519 C CA . PRO A 1 69 ? -26.266 33.469 -0.29 1 96 69 PRO A CA 1
ATOM 520 C C . PRO A 1 69 ? -25.281 33.469 -1.444 1 96 69 PRO A C 1
ATOM 522 O O . PRO A 1 69 ? -24.609 32.469 -1.713 1 96 69 PRO A O 1
ATOM 525 N N . GLU A 1 70 ? -25.125 34.594 -2.057 1 93.88 70 GLU A N 1
ATOM 526 C CA . GLU A 1 70 ? -24.234 34.781 -3.211 1 93.88 70 GLU A CA 1
ATOM 527 C C . GLU A 1 70 ? -22.797 34.438 -2.863 1 93.88 70 GLU A C 1
ATOM 529 O O . GLU A 1 70 ? -22.062 33.906 -3.693 1 93.88 70 GLU A O 1
ATOM 534 N N . GLN A 1 71 ? -22.484 34.688 -1.657 1 91.94 71 GLN A N 1
ATOM 535 C CA . GLN A 1 71 ? -21.094 34.531 -1.211 1 91.94 71 GLN A CA 1
ATOM 536 C C . GLN A 1 71 ? -20.641 33.094 -1.25 1 91.94 71 GLN A C 1
ATOM 538 O O . GLN A 1 71 ? -19.453 32.812 -1.373 1 91.94 71 GLN A O 1
ATOM 543 N N . VAL A 1 72 ? -21.578 32.156 -1.16 1 96.19 72 VAL A N 1
ATOM 544 C CA . VAL A 1 72 ? -21.172 30.766 -1.086 1 96.19 72 VAL A CA 1
ATOM 545 C C . VAL A 1 72 ? -21.703 30 -2.305 1 96.19 72 VAL A C 1
ATOM 547 O O . VAL A 1 72 ? -21.547 28.781 -2.406 1 96.19 72 VAL A O 1
ATOM 550 N N . GLU A 1 73 ? -22.266 30.688 -3.26 1 96.81 73 GLU A N 1
ATOM 551 C CA . GLU A 1 73 ? -22.875 30.062 -4.426 1 96.81 73 GLU A CA 1
ATOM 552 C C . GLU A 1 73 ? -21.844 29.312 -5.258 1 96.81 73 GLU A C 1
ATOM 554 O O . GLU A 1 73 ? -22.094 28.188 -5.707 1 96.81 73 GLU A O 1
ATOM 559 N N . THR A 1 74 ? -20.75 29.938 -5.414 1 97 74 THR A N 1
ATOM 560 C CA . THR A 1 74 ? -19.688 29.312 -6.211 1 97 74 THR A CA 1
ATOM 561 C C . THR A 1 74 ? -19.203 28.031 -5.543 1 97 74 THR A C 1
ATOM 563 O O . THR A 1 74 ? -18.953 27.031 -6.219 1 97 74 THR A O 1
ATOM 566 N N . LEU A 1 75 ? -19.016 28.062 -4.258 1 97.31 75 LEU A N 1
ATOM 567 C CA . LEU A 1 75 ? -18.578 26.891 -3.51 1 97.31 75 LEU A CA 1
ATOM 568 C C . LEU A 1 75 ? -19.594 25.766 -3.637 1 97.31 75 LEU A C 1
ATOM 570 O O . LEU A 1 75 ? -19.219 24.609 -3.82 1 97.31 75 LEU A O 1
ATOM 574 N N . ILE A 1 76 ? -20.859 26.125 -3.602 1 98.06 76 ILE A N 1
ATOM 575 C CA . ILE A 1 76 ? -21.938 25.141 -3.686 1 98.06 76 ILE A CA 1
ATOM 576 C C . ILE A 1 76 ? -21.938 24.5 -5.07 1 98.06 76 ILE A C 1
ATOM 578 O O . ILE A 1 76 ? -22.047 23.266 -5.195 1 98.06 76 ILE A O 1
ATOM 582 N N . LYS A 1 77 ? -21.734 25.297 -6.07 1 98.06 77 LYS A N 1
ATOM 583 C CA . LYS A 1 77 ? -21.719 24.781 -7.441 1 98.06 77 LYS A CA 1
ATOM 584 C C . LYS A 1 77 ? -20.547 23.844 -7.66 1 98.06 77 LYS A C 1
ATOM 586 O O . LYS A 1 77 ? -20.688 22.797 -8.289 1 98.06 77 LYS A O 1
ATOM 591 N N . GLU A 1 78 ? -19.406 24.219 -7.152 1 98.12 78 GLU A N 1
ATOM 592 C CA . GLU A 1 78 ? -18.219 23.359 -7.273 1 98.12 78 GLU A CA 1
ATOM 593 C C . GLU A 1 78 ? -18.406 22.047 -6.52 1 98.12 78 GLU A C 1
ATOM 595 O O . GLU A 1 78 ? -18 20.984 -7.008 1 98.12 78 GLU A O 1
ATOM 600 N N . ALA A 1 79 ? -18.953 22.141 -5.359 1 98.19 79 ALA A N 1
ATOM 601 C CA . ALA A 1 79 ? -19.219 20.938 -4.574 1 98.19 79 ALA A CA 1
ATOM 602 C C . ALA A 1 79 ? -20.203 20.016 -5.289 1 98.19 79 ALA A C 1
ATOM 604 O O . ALA A 1 79 ? -20.078 18.797 -5.242 1 98.19 79 ALA A O 1
ATOM 605 N N . PHE A 1 80 ? -21.172 20.609 -5.953 1 98.38 80 PHE A N 1
ATOM 606 C CA . PHE A 1 80 ? -22.156 19.828 -6.68 1 98.38 80 PHE A CA 1
ATOM 607 C C . PHE A 1 80 ? -21.547 19.172 -7.906 1 98.38 80 PHE A C 1
ATOM 609 O O . PHE A 1 80 ? -21.891 18.047 -8.25 1 98.38 80 PHE A O 1
ATOM 616 N N . ASP A 1 81 ? -20.656 19.875 -8.555 1 97.44 81 ASP A N 1
ATOM 617 C CA . ASP A 1 81 ? -19.938 19.281 -9.68 1 97.44 81 ASP A CA 1
ATOM 618 C C . ASP A 1 81 ? -19.141 18.047 -9.234 1 97.44 81 ASP A C 1
ATOM 620 O O . ASP A 1 81 ? -19.109 17.031 -9.93 1 97.44 81 ASP A O 1
ATOM 624 N N . LEU A 1 82 ? -18.5 18.203 -8.117 1 97.12 82 LEU A N 1
ATOM 625 C CA . LEU A 1 82 ? -17.797 17.062 -7.543 1 97.12 82 LEU A CA 1
ATOM 626 C C . LEU A 1 82 ? -18.766 15.922 -7.238 1 97.12 82 LEU A C 1
ATOM 628 O O . LEU A 1 82 ? -18.422 14.75 -7.438 1 97.12 82 LEU A O 1
ATOM 632 N N . PHE A 1 83 ? -19.922 16.281 -6.742 1 97.94 83 PHE A N 1
ATOM 633 C CA . PHE A 1 83 ? -20.984 15.328 -6.457 1 97.94 83 PHE A CA 1
ATOM 634 C C . PHE A 1 83 ? -21.344 14.539 -7.715 1 97.94 83 PHE A C 1
ATOM 636 O O . PHE A 1 83 ? -21.391 13.312 -7.695 1 97.94 83 PHE A O 1
ATOM 643 N N . LYS A 1 84 ? -21.562 15.172 -8.734 1 96.69 84 LYS A N 1
ATOM 644 C CA . LYS A 1 84 ? -21.938 14.539 -10 1 96.69 84 LYS A CA 1
ATOM 645 C C . LYS A 1 84 ? -20.828 13.633 -10.508 1 96.69 84 LYS A C 1
ATOM 647 O O . LYS A 1 84 ? -21.094 12.531 -11 1 96.69 84 LYS A O 1
ATOM 652 N N . ASP A 1 85 ? -19.625 14.102 -10.414 1 96.44 85 ASP A N 1
ATOM 653 C CA . ASP A 1 85 ? -18.484 13.297 -10.828 1 96.44 85 ASP A CA 1
ATOM 654 C C . ASP A 1 85 ? -18.406 12 -10.031 1 96.44 85 ASP A C 1
ATOM 656 O O . ASP A 1 85 ? -18.109 10.938 -10.586 1 96.44 85 ASP A O 1
ATOM 660 N N . ASN A 1 86 ? -18.578 12.062 -8.758 1 97.31 86 ASN A N 1
ATOM 661 C CA . ASN A 1 86 ? -18.516 10.891 -7.898 1 97.31 86 ASN A CA 1
ATOM 662 C C . ASN A 1 86 ? -19.641 9.906 -8.211 1 97.31 86 ASN A C 1
ATOM 664 O O . ASN A 1 86 ? -19.469 8.695 -8.047 1 97.31 86 ASN A O 1
ATOM 668 N N . LEU A 1 87 ? -20.797 10.422 -8.664 1 97.5 87 LEU A N 1
ATOM 669 C CA . LEU A 1 87 ? -21.859 9.539 -9.109 1 97.5 87 LEU A CA 1
ATOM 670 C C . LEU A 1 87 ? -21.422 8.688 -10.289 1 97.5 87 LEU A C 1
ATOM 672 O O . LEU A 1 87 ? -21.719 7.488 -10.352 1 97.5 87 LEU A O 1
ATOM 676 N N . GLU A 1 88 ? -20.672 9.289 -11.164 1 96.62 88 GLU A N 1
ATOM 677 C CA . GLU A 1 88 ? -20.156 8.578 -12.336 1 96.62 88 GLU A CA 1
ATOM 678 C C . GLU A 1 88 ? -19.203 7.457 -11.922 1 96.62 88 GLU A C 1
ATOM 680 O O . GLU A 1 88 ? -19.156 6.406 -12.57 1 96.62 88 GLU A O 1
ATOM 685 N N . LYS A 1 89 ? -18.531 7.598 -10.906 1 96.88 89 LYS A N 1
ATOM 686 C CA . LYS A 1 89 ? -17.484 6.688 -10.469 1 96.88 89 LYS A CA 1
ATOM 687 C C . LYS A 1 89 ? -18.078 5.398 -9.898 1 96.88 89 LYS A C 1
ATOM 689 O O . LYS A 1 89 ? -17.359 4.414 -9.711 1 96.88 89 LYS A O 1
ATOM 694 N N . TYR A 1 90 ? -19.375 5.371 -9.672 1 96.31 90 TYR A N 1
ATOM 695 C CA . TYR A 1 90 ? -20.016 4.148 -9.211 1 96.31 90 TYR A CA 1
ATOM 696 C C . TYR A 1 90 ? -20.016 3.084 -10.305 1 96.31 90 TYR A C 1
ATOM 698 O O . TYR A 1 90 ? -20.172 1.895 -10.016 1 96.31 90 TYR A O 1
ATOM 706 N N . HIS A 1 91 ? -19.859 3.562 -11.516 1 95.56 91 HIS A N 1
ATOM 707 C CA . HIS A 1 91 ? -19.828 2.604 -12.617 1 95.56 91 HIS A CA 1
ATOM 708 C C . HIS A 1 91 ? -18.516 1.828 -12.633 1 95.56 91 HIS A C 1
ATOM 710 O O . HIS A 1 91 ? -17.438 2.422 -12.547 1 95.56 91 HIS A O 1
ATOM 716 N N . PRO A 1 92 ? -18.562 0.532 -12.789 1 91.38 92 PRO A N 1
ATOM 717 C CA . PRO A 1 92 ? -17.344 -0.278 -12.75 1 91.38 92 PRO A CA 1
ATOM 718 C C . PRO A 1 92 ? -16.391 0.033 -13.898 1 91.38 92 PRO A C 1
ATOM 720 O O . PRO A 1 92 ? -15.188 -0.267 -13.812 1 91.38 92 PRO A O 1
ATOM 723 N N . TYR A 1 93 ? -16.828 0.701 -15.016 1 91.25 93 TYR A N 1
ATOM 724 C CA . TYR A 1 93 ? -15.992 0.994 -16.172 1 91.25 93 TYR A CA 1
ATOM 725 C C . TYR A 1 93 ? -15.742 2.492 -16.297 1 91.25 93 TYR A C 1
ATOM 727 O O . TYR A 1 93 ? -15.492 2.992 -17.406 1 91.25 93 TYR A O 1
ATOM 735 N N . TYR A 1 94 ? -15.883 3.186 -15.211 1 94.06 94 TYR A N 1
ATOM 736 C CA . TYR A 1 94 ? -15.586 4.613 -15.211 1 94.06 94 TYR A CA 1
ATOM 737 C C . TYR A 1 94 ? -14.141 4.867 -15.625 1 94.06 94 TYR A C 1
ATOM 739 O O . TYR A 1 94 ? -13.234 4.141 -15.203 1 94.06 94 TYR A O 1
ATOM 747 N N . VAL A 1 95 ? -13.867 5.855 -16.484 1 89.81 95 VAL A N 1
ATOM 748 C CA . VAL A 1 95 ? -12.547 6.332 -16.859 1 89.81 95 VAL A CA 1
ATOM 749 C C . VAL A 1 95 ? -12.453 7.84 -16.625 1 89.81 95 VAL A C 1
ATOM 751 O O . VAL A 1 95 ? -13.266 8.609 -17.156 1 89.81 95 VAL A O 1
ATOM 754 N N . ALA A 1 96 ? -11.453 8.156 -15.852 1 85.69 96 ALA A N 1
ATOM 755 C CA . ALA A 1 96 ? -11.266 9.578 -15.562 1 85.69 96 ALA A CA 1
ATOM 756 C C . ALA A 1 96 ? -11.141 10.391 -16.859 1 85.69 96 ALA A C 1
ATOM 758 O O . ALA A 1 96 ? -10.398 10.016 -17.766 1 85.69 96 ALA A O 1
ATOM 759 N N . GLY A 1 97 ? -11.766 11.445 -16.906 1 82.44 97 GLY A N 1
ATOM 760 C CA . GLY A 1 97 ? -11.734 12.312 -18.078 1 82.44 97 GLY A CA 1
ATOM 761 C C . GLY A 1 97 ? -12.695 11.898 -19.172 1 82.44 97 GLY A C 1
ATOM 762 O O . GLY A 1 97 ? -13.039 12.695 -20.047 1 82.44 97 GLY A O 1
ATOM 763 N N . VAL A 1 98 ? -13.172 10.625 -19.078 1 87.25 98 VAL A N 1
ATOM 764 C CA . VAL A 1 98 ? -14.039 10.125 -20.141 1 87.25 98 VAL A CA 1
ATOM 765 C C . VAL A 1 98 ? -15.445 9.883 -19.594 1 87.25 98 VAL A C 1
ATOM 767 O O . VAL A 1 98 ? -16.438 10.156 -20.281 1 87.25 98 VAL A O 1
ATOM 770 N N . GLY A 1 99 ? -15.555 9.461 -18.359 1 90.69 99 GLY A N 1
ATOM 771 C CA . GLY A 1 99 ? -16.844 9.102 -17.781 1 90.69 99 GLY A CA 1
ATOM 772 C C . GLY A 1 99 ? -17.156 7.621 -17.906 1 90.69 99 GLY A C 1
ATOM 773 O O . GLY A 1 99 ? -16.25 6.793 -18.016 1 90.69 99 GLY A O 1
ATOM 774 N N . ALA A 1 100 ? -18.391 7.262 -17.609 1 91.81 100 ALA A N 1
ATOM 775 C CA . ALA A 1 100 ? -18.859 5.883 -17.719 1 91.81 100 ALA A CA 1
ATOM 776 C C . ALA A 1 100 ? -19.828 5.715 -18.891 1 91.81 100 ALA A C 1
ATOM 778 O O . ALA A 1 100 ? -20.484 6.672 -19.297 1 91.81 100 ALA A O 1
ATOM 779 N N . PRO A 1 101 ? -19.891 4.605 -19.641 1 88.06 101 PRO A N 1
ATOM 780 C CA . PRO A 1 101 ? -20.672 4.426 -20.859 1 88.06 101 PRO A CA 1
ATOM 781 C C . PRO A 1 101 ? -22.188 4.398 -20.594 1 88.06 101 PRO A C 1
ATOM 783 O O . PRO A 1 101 ? -22.969 4.875 -21.422 1 88.06 101 PRO A O 1
ATOM 786 N N . TRP A 1 102 ? -22.734 4.031 -19.562 1 89.69 102 TRP A N 1
ATOM 787 C CA . TRP A 1 102 ? -24.156 3.811 -19.281 1 89.69 102 TRP A CA 1
ATOM 788 C C . TRP A 1 102 ? -24.875 3.336 -20.531 1 89.69 102 TRP A C 1
ATOM 790 O O . TRP A 1 102 ? -25.75 4.043 -21.062 1 89.69 102 TRP A O 1
ATOM 800 N N . SER A 1 103 ? -24.562 2.133 -21.125 1 77.19 103 SER A N 1
ATOM 801 C CA . SER A 1 103 ? -24.859 1.73 -22.5 1 77.19 103 SER A CA 1
ATOM 802 C C . SER A 1 103 ? -26.031 0.755 -22.531 1 77.19 103 SER A C 1
ATOM 804 O O . SER A 1 103 ? -26.562 0.462 -23.609 1 77.19 103 SER A O 1
ATOM 806 N N . VAL A 1 104 ? -26.531 0.141 -21.5 1 69.31 104 VAL A N 1
ATOM 807 C CA . VAL A 1 104 ? -27.594 -0.858 -21.578 1 69.31 104 VAL A CA 1
ATOM 808 C C . VAL A 1 104 ? -28.953 -0.164 -21.656 1 69.31 104 VAL A C 1
ATOM 810 O O . VAL A 1 104 ? -29.156 0.884 -21.047 1 69.31 104 VAL A O 1
ATOM 813 N N . PRO A 1 105 ? -29.734 -0.858 -22.562 1 67.06 105 PRO A N 1
ATOM 814 C CA . PRO A 1 105 ? -31.094 -0.3 -22.609 1 67.06 105 PRO A CA 1
ATOM 815 C C . PRO A 1 105 ? -31.75 -0.233 -21.219 1 67.06 105 PRO A C 1
ATOM 817 O O . PRO A 1 105 ? -31.719 -1.212 -20.469 1 67.06 105 PRO A O 1
ATOM 820 N N . TRP A 1 106 ? -32.156 0.895 -20.938 1 72.12 106 TRP A N 1
ATOM 821 C CA . TRP A 1 106 ? -32.781 1.166 -19.641 1 72.12 106 TRP A CA 1
ATOM 822 C C . TRP A 1 106 ? -34.281 1.188 -19.766 1 72.12 106 TRP A C 1
ATOM 824 O O . TRP A 1 106 ? -34.844 1.51 -20.812 1 72.12 106 TRP A O 1
ATOM 834 N N . GLU A 1 107 ? -34.875 0.69 -18.703 1 79.62 107 GLU A N 1
ATOM 835 C CA . GLU A 1 107 ? -36.312 0.913 -18.641 1 79.62 107 GLU A CA 1
ATOM 836 C C . GLU A 1 107 ? -36.656 2.4 -18.719 1 79.62 107 GLU A C 1
ATOM 838 O O . GLU A 1 107 ? -35.906 3.234 -18.188 1 79.62 107 GLU A O 1
ATOM 843 N N . PRO A 1 108 ? -37.781 2.6 -19.391 1 76.81 108 PRO A N 1
ATOM 844 C CA . PRO A 1 108 ? -38.156 4.008 -19.516 1 76.81 108 PRO A CA 1
ATOM 845 C C . PRO A 1 108 ? -38.219 4.727 -18.172 1 76.81 108 PRO A C 1
ATOM 847 O O . PRO A 1 108 ? -37.812 5.883 -18.062 1 76.81 108 PRO A O 1
ATOM 850 N N . SER A 1 109 ? -38.625 4.039 -17.25 1 79 109 SER A N 1
ATOM 851 C CA . SER A 1 109 ? -38.75 4.664 -15.93 1 79 109 SER A CA 1
ATOM 852 C C . SER A 1 109 ? -37.406 5.059 -15.375 1 79 109 SER A C 1
ATOM 854 O O . SER A 1 109 ? -37.25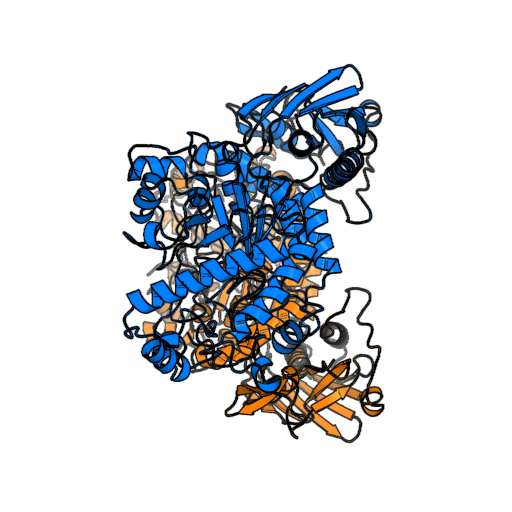 6.133 -14.797 1 79 109 SER A O 1
ATOM 856 N N . SER A 1 110 ? -36.469 4.207 -15.578 1 81.5 110 SER A N 1
ATOM 857 C CA . SER A 1 110 ? -35.125 4.488 -15.102 1 81.5 110 SER A CA 1
ATOM 858 C C . SER A 1 110 ? -34.469 5.602 -15.906 1 81.5 110 SER A C 1
ATOM 860 O O . SER A 1 110 ? -33.719 6.422 -15.359 1 81.5 110 SER A O 1
ATOM 862 N N . ALA A 1 111 ? -34.906 5.664 -17.094 1 83.94 111 ALA A N 1
ATOM 863 C CA . ALA A 1 111 ? -34.344 6.652 -18 1 83.94 111 ALA A CA 1
ATOM 864 C C . ALA A 1 111 ? -34.844 8.055 -17.703 1 83.94 111 ALA A C 1
ATOM 866 O O . ALA A 1 111 ? -34.156 9.047 -17.938 1 83.94 111 ALA A O 1
ATOM 867 N N . THR A 1 112 ? -36.031 8.109 -17.062 1 90.62 112 THR A N 1
ATOM 868 C CA . THR A 1 112 ? -36.656 9.414 -16.922 1 90.62 112 THR A CA 1
ATOM 869 C C . THR A 1 112 ? -36.594 9.883 -15.469 1 90.62 112 THR A C 1
ATOM 871 O O . THR A 1 112 ? -36.812 11.062 -15.18 1 90.62 112 THR A O 1
ATOM 874 N N . HIS A 1 113 ? -36.312 8.992 -14.531 1 96.19 113 HIS A N 1
ATOM 875 C CA . HIS A 1 113 ? -36.312 9.367 -13.117 1 96.19 113 HIS A CA 1
ATOM 876 C C . HIS A 1 113 ? -35.25 10.398 -12.82 1 96.19 113 HIS A C 1
ATOM 878 O O . HIS A 1 113 ? -34.094 10.266 -13.258 1 96.19 113 HIS A O 1
ATOM 884 N N . THR A 1 114 ? -35.656 11.477 -12.008 1 97.62 114 THR A N 1
ATOM 885 C CA . THR A 1 114 ? -34.75 12.578 -11.711 1 97.62 114 THR A CA 1
ATOM 886 C C . THR A 1 114 ? -34.438 12.641 -10.219 1 97.62 114 THR A C 1
ATOM 888 O O . THR A 1 114 ? -35.344 12.5 -9.391 1 97.62 114 THR A O 1
ATOM 891 N N . LEU A 1 115 ? -33.156 12.812 -9.898 1 98.5 115 LEU A N 1
ATOM 892 C CA . LEU A 1 115 ? -32.75 13.188 -8.547 1 98.5 115 LEU A CA 1
ATOM 893 C C . LEU A 1 115 ? -32.531 14.695 -8.445 1 98.5 115 LEU A C 1
ATOM 895 O O . LEU A 1 115 ? -31.594 15.227 -9.039 1 98.5 115 LEU A O 1
ATOM 899 N N . GLN A 1 116 ? -33.40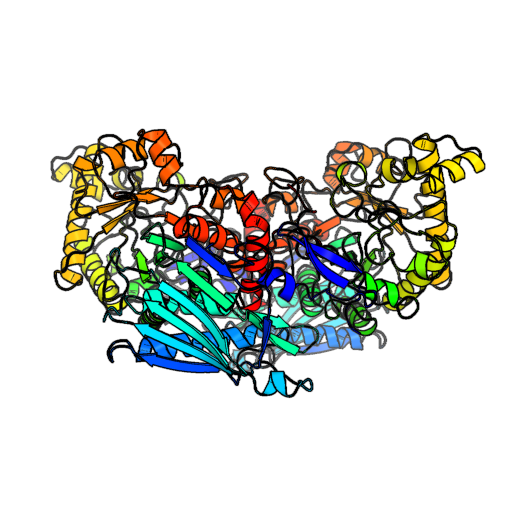6 15.398 -7.766 1 98.69 116 GLN A N 1
ATOM 900 C CA . GLN A 1 116 ? -33.281 16.828 -7.527 1 98.69 116 GLN A CA 1
ATOM 901 C C . GLN A 1 116 ? -32.656 17.109 -6.16 1 98.69 116 GLN A C 1
ATOM 903 O O . GLN A 1 116 ? -33.25 16.766 -5.129 1 98.69 116 GLN A O 1
ATOM 908 N N . VAL A 1 117 ? -31.516 17.719 -6.133 1 98.94 117 VAL A N 1
ATOM 909 C CA . VAL A 1 117 ? -30.828 18.078 -4.895 1 98.94 117 VAL A CA 1
ATOM 910 C C . VAL A 1 117 ? -31.109 19.531 -4.555 1 98.94 117 VAL A C 1
ATOM 912 O O . VAL A 1 117 ? -30.766 20.438 -5.32 1 98.94 117 VAL A O 1
ATOM 915 N N . VAL A 1 118 ? -31.781 19.766 -3.424 1 98.88 118 VAL A N 1
ATOM 916 C CA . VAL A 1 118 ? -32.094 21.094 -2.939 1 98.88 118 VAL A CA 1
ATOM 917 C C . VAL A 1 118 ? -31.172 21.438 -1.765 1 98.88 118 VAL A C 1
ATOM 919 O O . VAL A 1 118 ? -31.188 20.766 -0.738 1 98.88 118 VAL A O 1
ATOM 922 N N . ILE A 1 119 ? -30.391 22.484 -1.917 1 98.81 119 ILE A N 1
ATOM 923 C CA . ILE A 1 119 ? -29.484 22.891 -0.855 1 98.81 119 ILE A CA 1
ATOM 924 C C . ILE A 1 119 ? -29.906 24.25 -0.296 1 98.81 119 ILE A C 1
ATOM 926 O O . ILE A 1 119 ? -30 25.234 -1.032 1 98.81 119 ILE A O 1
ATOM 930 N N . LYS A 1 120 ? -30.219 24.281 0.999 1 98.62 120 LYS A N 1
ATOM 931 C CA . LYS A 1 120 ? -30.547 25.5 1.73 1 98.62 120 LYS A CA 1
ATOM 932 C C . LYS A 1 120 ? -29.484 25.844 2.762 1 98.62 120 LYS A C 1
ATOM 934 O O . LYS A 1 120 ? -29.25 25.078 3.701 1 98.62 120 LYS A O 1
ATOM 939 N N . VAL A 1 121 ? -28.875 26.953 2.533 1 97.56 121 VAL A N 1
ATOM 940 C CA . VAL A 1 121 ? -27.828 27.438 3.441 1 97.56 121 VAL A CA 1
ATOM 941 C C . VAL A 1 121 ? -28.125 28.875 3.855 1 97.56 121 VAL A C 1
ATOM 943 O O . VAL A 1 121 ? -28.531 29.688 3.025 1 97.56 121 VAL A O 1
ATOM 946 N N . ARG A 1 122 ? -27.891 29.188 5.133 1 93.06 122 ARG A N 1
ATOM 947 C CA . ARG A 1 122 ? -28.219 30.516 5.629 1 93.06 122 ARG A CA 1
ATOM 948 C C . ARG A 1 122 ? -26.953 31.359 5.812 1 93.06 122 ARG A C 1
ATOM 950 O O . ARG A 1 122 ? -26.969 32.562 5.562 1 93.06 122 ARG A O 1
ATOM 957 N N . GLY A 1 123 ? -25.984 30.75 6.223 1 92.88 123 GLY A N 1
ATOM 958 C CA . GLY A 1 123 ? -24.797 31.469 6.637 1 92.88 123 GLY A CA 1
ATOM 959 C C . GLY A 1 123 ? -23.875 31.828 5.48 1 92.88 123 GLY A C 1
ATOM 960 O O . GLY A 1 123 ? -24.062 31.344 4.363 1 92.88 123 GLY A O 1
ATOM 961 N N . LEU A 1 124 ? -22.875 32.719 5.801 1 94 124 LEU A N 1
ATOM 962 C CA . LEU A 1 124 ? -21.953 33.219 4.781 1 94 124 LEU A CA 1
ATOM 963 C C . LEU A 1 124 ? -20.578 32.625 4.926 1 94 124 LEU A C 1
ATOM 965 O O . LEU A 1 124 ? -19.672 32.906 4.133 1 94 124 LEU A O 1
ATOM 969 N N . GLU A 1 125 ? -20.422 31.734 5.832 1 93.38 125 GLU A N 1
ATOM 970 C CA . GLU A 1 125 ? -19.109 31.172 6.129 1 93.38 125 GLU A CA 1
ATOM 971 C C . GLU A 1 125 ? -18.547 30.422 4.922 1 93.38 125 GLU A C 1
ATOM 973 O O . GLU A 1 125 ? -19.203 29.531 4.367 1 93.38 125 GLU A O 1
ATOM 978 N N . SER A 1 126 ? -17.266 30.844 4.555 1 92.75 126 SER A N 1
ATOM 979 C CA . SER A 1 126 ? -16.641 30.203 3.4 1 92.75 126 SER A CA 1
ATOM 980 C C . SER A 1 126 ? -15.312 29.562 3.779 1 92.75 126 SER A C 1
ATOM 982 O O . SER A 1 126 ? -14.641 28.969 2.934 1 92.75 126 SER A O 1
ATOM 984 N N . TYR A 1 127 ? -14.883 29.703 5.012 1 94 127 TYR A N 1
ATOM 985 C CA . TYR A 1 127 ? -13.703 29.031 5.547 1 94 127 TYR A CA 1
ATOM 986 C C . TYR A 1 127 ? -14.016 28.344 6.871 1 94 127 TYR A C 1
ATOM 988 O O . TYR A 1 127 ? -14.828 28.844 7.66 1 94 127 TYR A O 1
ATOM 996 N N . LEU A 1 128 ? -13.391 27.281 7.09 1 95.19 128 LEU A N 1
ATOM 997 C CA . LEU A 1 128 ? -13.602 26.484 8.297 1 95.19 128 LEU A CA 1
ATOM 998 C C . LEU A 1 128 ? -12.844 27.094 9.477 1 95.19 128 LEU A C 1
ATOM 1000 O O . LEU A 1 128 ? -11.703 27.531 9.328 1 95.19 128 LEU A O 1
ATOM 1004 N N . THR A 1 129 ? -13.453 27.141 10.648 1 95 129 THR A N 1
ATOM 1005 C CA . THR A 1 129 ? -12.812 27.438 11.93 1 95 129 THR A CA 1
ATOM 1006 C C . THR A 1 129 ? -13.195 26.391 12.984 1 95 129 THR A C 1
ATOM 1008 O O . THR A 1 129 ? -13.984 25.484 12.711 1 95 129 THR A O 1
ATOM 1011 N N . LEU A 1 130 ? -12.664 26.5 14.141 1 96.19 130 LEU A N 1
ATOM 1012 C CA . LEU A 1 130 ? -12.984 25.578 15.227 1 96.19 130 LEU A CA 1
ATOM 1013 C C . LEU A 1 130 ? -14.398 25.828 15.742 1 96.19 130 LEU A C 1
ATOM 1015 O O . LEU A 1 130 ? -14.945 25 16.484 1 96.19 130 LEU A O 1
ATOM 1019 N N . GLN A 1 131 ? -15.062 26.875 15.258 1 94.94 131 GLN A N 1
ATOM 1020 C CA . GLN A 1 131 ? -16.391 27.219 15.75 1 94.94 131 GLN A CA 1
ATOM 1021 C C . GLN A 1 131 ? -17.453 26.938 14.695 1 94.94 131 GLN A C 1
ATOM 1023 O O . GLN A 1 131 ? -18.656 27.094 14.953 1 94.94 131 GLN A O 1
ATOM 1028 N N . THR A 1 132 ? -17.016 26.484 13.555 1 97.06 132 THR A N 1
ATOM 1029 C CA . THR A 1 132 ? -17.953 26.25 12.461 1 97.06 132 THR A CA 1
ATOM 1030 C C . THR A 1 132 ? -18.922 25.109 12.82 1 97.06 132 THR A C 1
ATOM 1032 O O . THR A 1 132 ? -18.5 24.047 13.25 1 97.06 132 THR A O 1
ATOM 1035 N N . ASP A 1 133 ? -20.203 25.422 12.695 1 97.81 133 ASP A N 1
ATOM 1036 C CA . ASP A 1 133 ? -21.234 24.391 12.852 1 97.81 133 ASP A CA 1
ATOM 1037 C C . ASP A 1 133 ? -21.344 23.547 11.594 1 97.81 133 ASP A C 1
ATOM 1039 O O . ASP A 1 133 ? -21.891 23.984 10.586 1 97.81 133 ASP A O 1
ATOM 1043 N N . GLU A 1 134 ? -20.984 22.297 11.672 1 98.31 134 GLU A N 1
ATOM 1044 C CA . GLU A 1 134 ? -20.969 21.438 10.492 1 98.31 134 GLU A CA 1
ATOM 1045 C C . GLU A 1 134 ? -22.203 20.547 10.445 1 98.31 134 GLU A C 1
ATOM 1047 O O . GLU A 1 134 ? -22.234 19.547 9.711 1 98.31 134 GLU A O 1
ATOM 1052 N N . SER A 1 135 ? -23.234 20.844 11.203 1 98.31 135 SER A N 1
ATOM 1053 C CA . SER A 1 135 ? -24.438 20.031 11.234 1 98.31 135 SER A CA 1
ATOM 1054 C C . SER A 1 135 ? -25.266 20.234 9.969 1 98.31 135 SER A C 1
ATOM 1056 O O . SER A 1 135 ? -25.094 21.219 9.25 1 98.31 135 SER A O 1
ATOM 1058 N N . TYR A 1 136 ? -26.125 19.281 9.656 1 98.75 136 TYR A N 1
ATOM 1059 C CA . TYR A 1 136 ? -27.062 19.359 8.547 1 98.75 136 TYR A CA 1
ATOM 1060 C C . TYR A 1 136 ? -28.25 18.438 8.766 1 98.75 136 TYR A C 1
ATOM 1062 O O . TYR A 1 136 ? -28.172 17.5 9.57 1 98.75 136 TYR A O 1
ATOM 1070 N N . GLN A 1 137 ? -29.297 18.766 8.102 1 98.81 137 GLN A N 1
ATOM 1071 C CA . GLN A 1 137 ? -30.469 17.906 7.984 1 98.81 137 GLN A CA 1
ATOM 1072 C C . GLN A 1 137 ? -30.719 17.5 6.531 1 98.81 137 GLN A C 1
ATOM 1074 O O . GLN A 1 137 ? -30.562 18.328 5.625 1 98.81 137 GLN A O 1
ATOM 1079 N N . LEU A 1 138 ? -31 16.234 6.305 1 98.88 138 LEU A N 1
ATOM 1080 C CA . LEU A 1 138 ? -31.266 15.711 4.973 1 98.88 138 LEU A CA 1
ATOM 1081 C C . LEU A 1 138 ? -32.625 15.008 4.926 1 98.88 138 LEU A C 1
ATOM 1083 O O . LEU A 1 138 ? -32.875 14.125 5.742 1 98.88 138 LEU A O 1
ATOM 1087 N N . GLN A 1 139 ? -33.438 15.492 4.02 1 98.88 139 GLN A N 1
ATOM 1088 C CA . GLN A 1 139 ? -34.719 14.836 3.75 1 98.88 139 GLN A CA 1
ATOM 1089 C C . GLN A 1 139 ? -34.812 14.375 2.299 1 98.88 139 GLN A C 1
ATOM 1091 O O . GLN A 1 139 ? -34.656 15.18 1.376 1 98.88 139 GLN A O 1
ATOM 1096 N N . LEU A 1 140 ? -34.969 13.141 2.115 1 98.75 140 LEU A N 1
ATOM 1097 C CA . LEU A 1 140 ? -35.156 12.547 0.794 1 98.75 140 LEU A CA 1
ATOM 1098 C C . LEU A 1 140 ? -36.562 12 0.623 1 98.75 140 LEU A C 1
ATOM 1100 O O . LEU A 1 140 ? -37 11.172 1.415 1 98.75 140 LEU A O 1
ATOM 1104 N N . VAL A 1 141 ? -37.25 12.484 -0.413 1 98.62 141 VAL A N 1
ATOM 1105 C CA . VAL A 1 141 ? -38.625 12.078 -0.681 1 98.62 141 VAL A CA 1
ATOM 1106 C C . VAL A 1 141 ? -38.812 11.828 -2.176 1 98.62 141 VAL A C 1
ATOM 1108 O O . VAL A 1 141 ? -38.312 12.586 -3.006 1 98.62 141 VAL A O 1
ATOM 1111 N N . THR A 1 142 ? -39.5 10.781 -2.463 1 98.5 142 THR A N 1
ATOM 1112 C CA . THR A 1 142 ? -39.812 10.461 -3.855 1 98.5 142 THR A CA 1
ATOM 1113 C C . THR A 1 142 ? -41.281 10.641 -4.148 1 98.5 142 THR A C 1
ATOM 1115 O O . THR A 1 142 ? -42.125 10.086 -3.443 1 98.5 142 THR A O 1
ATOM 1118 N N . VAL A 1 143 ? -41.562 11.422 -5.156 1 97.75 143 VAL A N 1
ATOM 1119 C CA . VAL A 1 143 ? -42.906 11.625 -5.672 1 97.75 143 VAL A CA 1
ATOM 1120 C C . VAL A 1 143 ? -42.906 11.43 -7.188 1 97.75 143 VAL A C 1
ATOM 1122 O O . VAL A 1 143 ? -42.312 12.219 -7.922 1 97.75 143 VAL A O 1
ATOM 1125 N N . GLY A 1 144 ? -43.594 10.422 -7.668 1 95.25 144 GLY A N 1
ATOM 1126 C CA . GLY A 1 144 ? -43.562 10.102 -9.086 1 95.25 144 GLY A CA 1
ATOM 1127 C C . GLY A 1 144 ? -42.188 9.805 -9.625 1 95.25 144 GLY A C 1
ATOM 1128 O O . GLY A 1 144 ? -41.469 8.945 -9.094 1 95.25 144 GLY A O 1
ATOM 1129 N N . GLN A 1 145 ? -41.812 10.617 -10.562 1 96.31 145 GLN A N 1
ATOM 1130 C CA . GLN A 1 145 ? -40.531 10.367 -11.242 1 96.31 145 GLN A CA 1
ATOM 1131 C C . GLN A 1 145 ? -39.438 11.289 -10.719 1 96.31 145 GLN A C 1
ATOM 1133 O O . GLN A 1 145 ? -38.438 11.492 -11.383 1 96.31 145 GLN A O 1
ATOM 1138 N N . VAL A 1 146 ? -39.688 11.812 -9.492 1 98.19 146 VAL A N 1
ATOM 1139 C CA . VAL A 1 146 ? -38.688 12.742 -8.945 1 98.19 146 VAL A CA 1
ATOM 1140 C C . VAL A 1 146 ? -38.375 12.367 -7.504 1 98.19 146 VAL A C 1
ATOM 1142 O O . VAL A 1 146 ? -39.281 12.234 -6.676 1 98.19 146 VAL A O 1
ATOM 1145 N N . THR A 1 147 ? -37.156 12.086 -7.238 1 98.69 147 THR A N 1
ATOM 1146 C CA . THR A 1 147 ? -36.625 12.031 -5.879 1 98.69 147 THR A CA 1
ATOM 1147 C C . THR A 1 147 ? -35.969 13.359 -5.492 1 98.69 147 THR A C 1
ATOM 1149 O O . THR A 1 147 ? -35.031 13.805 -6.141 1 98.69 147 THR A O 1
ATOM 1152 N N . THR A 1 148 ? -36.531 14 -4.426 1 98.88 148 THR A N 1
ATOM 1153 C CA . THR A 1 148 ? -35.969 15.266 -3.951 1 98.88 148 THR A CA 1
ATOM 1154 C C . THR A 1 148 ? -35.188 15.062 -2.668 1 98.88 148 THR A C 1
ATOM 1156 O O . THR A 1 148 ? -35.688 14.562 -1.674 1 98.88 148 THR A O 1
ATOM 1159 N N . ALA A 1 149 ? -33.938 15.375 -2.717 1 98.94 149 ALA A N 1
ATOM 1160 C CA . ALA A 1 149 ? -33.094 15.391 -1.543 1 98.94 149 ALA A CA 1
ATOM 1161 C C . ALA A 1 149 ? -32.812 16.828 -1.08 1 98.94 149 ALA A C 1
ATOM 1163 O O . ALA A 1 149 ? -32.094 17.578 -1.747 1 98.94 149 ALA A O 1
ATOM 1164 N N . THR A 1 150 ? -33.344 17.203 0.057 1 98.88 150 THR A N 1
ATOM 1165 C CA . THR A 1 150 ? -33.219 18.562 0.584 1 98.88 150 THR A CA 1
ATOM 1166 C C . THR A 1 150 ? -32.188 18.594 1.732 1 98.88 150 THR A C 1
ATOM 1168 O O . THR A 1 150 ? -32.406 17.938 2.756 1 98.88 150 THR A O 1
ATOM 1171 N N . ILE A 1 151 ? -31.156 19.328 1.551 1 98.94 151 ILE A N 1
ATOM 1172 C CA . ILE A 1 151 ? -30.156 19.562 2.59 1 98.94 151 ILE A CA 1
ATOM 1173 C C . ILE A 1 151 ? -30.391 20.938 3.215 1 98.94 151 ILE A C 1
ATOM 1175 O O . ILE A 1 151 ? -30.422 21.953 2.51 1 98.94 151 ILE A O 1
ATOM 1179 N N . SER A 1 152 ? -30.562 20.984 4.508 1 98.81 152 SER A N 1
ATOM 1180 C CA . SER A 1 152 ? -30.609 22.234 5.277 1 98.81 152 SER A CA 1
ATOM 1181 C C . SER A 1 152 ? -29.438 22.328 6.234 1 98.81 152 SER A C 1
ATOM 1183 O O . SER A 1 152 ? -29.234 21.453 7.078 1 98.81 152 SER A O 1
ATOM 1185 N N . ALA A 1 153 ? -28.688 23.375 6.113 1 98.56 153 ALA A N 1
ATOM 1186 C CA . ALA A 1 153 ? -27.5 23.562 6.945 1 98.56 153 ALA A CA 1
ATOM 1187 C C . ALA A 1 153 ? -27.281 25.031 7.266 1 98.56 153 ALA A C 1
ATOM 1189 O O . ALA A 1 153 ? -27.828 25.906 6.59 1 98.56 153 ALA A O 1
ATOM 1190 N N . GLN A 1 154 ? -26.469 25.328 8.266 1 97.25 154 GLN A N 1
ATOM 1191 C CA . GLN A 1 154 ? -26.188 26.703 8.672 1 97.25 154 GLN A CA 1
ATOM 1192 C C . GLN A 1 154 ? -25.172 27.359 7.73 1 97.25 154 GLN A C 1
ATOM 1194 O O . GLN A 1 154 ? -25.141 28.578 7.59 1 97.25 154 GLN A O 1
ATOM 1199 N N . ASN A 1 155 ? -24.406 26.562 7.176 1 97.75 155 ASN A N 1
ATOM 1200 C CA . ASN A 1 155 ? -23.344 27.062 6.309 1 97.75 155 ASN A CA 1
ATOM 1201 C C . ASN A 1 155 ? -22.969 26.047 5.234 1 97.75 155 ASN A C 1
ATOM 1203 O O . ASN A 1 155 ? -23.562 24.969 5.152 1 97.75 155 ASN A O 1
ATOM 1207 N N . PHE A 1 156 ? -22.016 26.422 4.379 1 97.88 156 PHE A N 1
ATOM 1208 C CA . PHE A 1 156 ? -21.547 25.609 3.258 1 97.88 156 PHE A CA 1
ATOM 1209 C C . PHE A 1 156 ? -21.047 24.25 3.742 1 97.88 156 PHE A C 1
ATOM 1211 O O . PHE A 1 156 ? -21.312 23.219 3.121 1 97.88 156 PHE A O 1
ATOM 1218 N N . PHE A 1 157 ? -20.312 24.188 4.852 1 98.25 157 PHE A N 1
ATOM 1219 C CA . PHE A 1 157 ? -19.625 23 5.305 1 98.25 157 PHE A CA 1
ATOM 1220 C C . PHE A 1 157 ? -20.609 21.938 5.75 1 98.25 157 PHE A C 1
ATOM 1222 O O . PHE A 1 157 ? -20.422 20.734 5.488 1 98.25 157 PHE A O 1
ATOM 1229 N N . GLY A 1 158 ? -21.656 22.344 6.406 1 98.44 158 GLY A N 1
ATOM 1230 C CA . GLY A 1 158 ? -22.734 21.391 6.688 1 98.44 158 GLY A CA 1
ATOM 1231 C C . GLY A 1 158 ? -23.391 20.859 5.434 1 98.44 158 GLY A C 1
ATOM 1232 O O . GLY A 1 158 ? -23.656 19.656 5.336 1 98.44 158 GLY A O 1
ATOM 1233 N N . ALA A 1 159 ? -23.656 21.75 4.504 1 98.62 159 ALA A N 1
ATOM 1234 C CA . ALA A 1 159 ? -24.297 21.344 3.254 1 98.62 159 ALA A CA 1
ATOM 1235 C C . ALA A 1 159 ? -23.438 20.359 2.486 1 98.62 159 ALA A C 1
ATOM 1237 O O . ALA A 1 159 ? -23.938 19.391 1.918 1 98.62 159 ALA A O 1
ATOM 1238 N N . ARG A 1 160 ? -22.188 20.625 2.467 1 98.06 160 ARG A N 1
ATOM 1239 C CA . ARG A 1 160 ? -21.25 19.75 1.771 1 98.06 160 ARG A CA 1
ATOM 1240 C C . ARG A 1 160 ? -21.266 18.344 2.363 1 98.06 160 ARG A C 1
ATOM 1242 O O . ARG A 1 160 ? -21.234 17.344 1.63 1 98.06 160 ARG A O 1
ATOM 1249 N N . HIS A 1 161 ? -21.297 18.219 3.693 1 98.62 161 HIS A N 1
ATOM 1250 C CA . HIS A 1 161 ? -21.438 16.906 4.324 1 98.62 161 HIS A CA 1
ATOM 1251 C C . HIS A 1 161 ? -22.75 16.234 3.922 1 98.62 161 HIS A C 1
ATOM 1253 O O . HIS A 1 161 ? -22.797 15.016 3.742 1 98.62 161 HIS A O 1
ATOM 1259 N N . GLY A 1 162 ? -23.781 17.047 3.832 1 98.81 162 GLY A N 1
ATOM 1260 C CA . GLY A 1 162 ? -25.047 16.5 3.354 1 98.81 162 GLY A CA 1
ATOM 1261 C C . GLY A 1 162 ? -24.953 15.891 1.972 1 98.81 162 GLY A C 1
ATOM 1262 O O . GLY A 1 162 ? -25.547 14.836 1.714 1 98.81 162 GLY A O 1
ATOM 1263 N N . LEU A 1 163 ? -24.219 16.531 1.086 1 98.75 163 LEU A N 1
ATOM 1264 C CA . LEU A 1 163 ? -24 15.992 -0.253 1 98.75 163 LEU A CA 1
ATOM 1265 C C . LEU A 1 163 ? -23.312 14.633 -0.188 1 98.75 163 LEU A C 1
ATOM 1267 O O . LEU A 1 163 ? -23.672 13.719 -0.931 1 98.75 163 LEU A O 1
ATOM 1271 N N . GLU A 1 164 ? -22.297 14.547 0.696 1 98.69 164 GLU A N 1
ATOM 1272 C CA . GLU A 1 164 ? -21.609 13.266 0.865 1 98.69 164 GLU A CA 1
ATOM 1273 C C . GLU A 1 164 ? -22.594 12.18 1.328 1 98.69 164 GLU A C 1
ATOM 1275 O O . GLU A 1 164 ? -22.5 11.039 0.886 1 98.69 164 GLU A O 1
ATOM 1280 N N . THR A 1 165 ? -23.453 12.547 2.17 1 98.88 165 THR A N 1
ATOM 1281 C CA . THR A 1 165 ? -24.453 11.594 2.658 1 98.88 165 THR A CA 1
ATOM 1282 C C . THR A 1 165 ? -25.359 11.141 1.525 1 98.88 165 THR A C 1
ATOM 1284 O O . THR A 1 165 ? -25.688 9.953 1.419 1 98.88 165 THR A O 1
ATOM 1287 N N . ILE A 1 166 ? -25.828 12.062 0.633 1 98.88 166 ILE A N 1
ATOM 1288 C CA . ILE A 1 166 ? -26.672 11.68 -0.505 1 98.88 166 ILE A CA 1
ATOM 1289 C C . ILE A 1 166 ? -25.922 10.672 -1.376 1 98.88 166 ILE A C 1
ATOM 1291 O O . ILE A 1 166 ? -26.5 9.672 -1.806 1 98.88 166 ILE A O 1
ATOM 1295 N N . LEU A 1 167 ? -24.625 10.93 -1.601 1 98.5 167 LEU A N 1
ATOM 1296 C CA . LEU A 1 167 ? -23.797 10.039 -2.402 1 98.5 167 LEU A CA 1
ATOM 1297 C C . LEU A 1 167 ? -23.828 8.625 -1.831 1 98.5 167 LEU A C 1
ATOM 1299 O O . LEU A 1 167 ? -23.781 7.645 -2.58 1 98.5 167 LEU A O 1
ATOM 1303 N N . GLN A 1 168 ? -23.938 8.555 -0.513 1 98.56 168 GLN A N 1
ATOM 1304 C CA . GLN A 1 168 ? -23.844 7.25 0.143 1 98.56 168 GLN A CA 1
ATOM 1305 C C . GLN A 1 168 ? -25.203 6.574 0.212 1 98.56 168 GLN A C 1
ATOM 1307 O O . GLN A 1 168 ? -25.312 5.414 0.608 1 98.56 168 GLN A O 1
ATOM 1312 N N . LEU A 1 169 ? -26.219 7.285 -0.17 1 98.69 169 LEU A N 1
ATOM 1313 C CA . LEU A 1 169 ? -27.562 6.727 -0.278 1 98.69 169 LEU A CA 1
ATOM 1314 C C . LEU A 1 169 ? -27.844 6.242 -1.698 1 98.69 169 LEU A C 1
ATOM 1316 O O . LEU A 1 169 ? -28.953 5.812 -2.008 1 98.69 169 LEU A O 1
ATOM 1320 N N . VAL A 1 170 ? -26.812 6.344 -2.514 1 98.25 170 VAL A N 1
ATOM 1321 C CA . VAL A 1 170 ? -26.844 5.914 -3.908 1 98.25 170 VAL A CA 1
ATOM 1322 C C . VAL A 1 170 ? -25.875 4.746 -4.102 1 98.25 170 VAL A C 1
ATOM 1324 O O . VAL A 1 170 ? -24.875 4.641 -3.396 1 98.25 170 VAL A O 1
ATOM 1327 N N . ASP A 1 171 ? -26.219 3.836 -5.004 1 97.44 171 ASP A N 1
ATOM 1328 C CA . ASP A 1 171 ? -25.297 2.779 -5.398 1 97.44 171 ASP A CA 1
ATOM 1329 C C . ASP A 1 171 ? -25.578 2.301 -6.82 1 97.44 171 ASP A C 1
ATOM 1331 O O . ASP A 1 171 ? -26.547 2.744 -7.449 1 97.44 171 ASP A O 1
ATOM 1335 N N . TYR A 1 172 ? -24.719 1.523 -7.344 1 95.81 172 TYR A N 1
ATOM 1336 C CA . TYR A 1 172 ? -24.812 0.954 -8.68 1 95.81 172 TYR A CA 1
ATOM 1337 C C . TYR A 1 172 ? -25.703 -0.284 -8.688 1 95.81 172 TYR A C 1
ATOM 1339 O O . TYR A 1 172 ? -25.625 -1.115 -7.781 1 95.81 172 TYR A O 1
ATOM 1347 N N . HIS A 1 173 ? -26.609 -0.358 -9.609 1 93.19 173 HIS A N 1
ATOM 1348 C CA . HIS A 1 173 ? -27.438 -1.534 -9.82 1 93.19 173 HIS A CA 1
ATOM 1349 C C . HIS A 1 173 ? -26.875 -2.424 -10.922 1 93.19 173 HIS A C 1
ATOM 1351 O O . HIS A 1 173 ? -27.125 -2.191 -12.102 1 93.19 173 HIS A O 1
ATOM 1357 N N . GLU A 1 174 ? -26.344 -3.537 -10.586 1 86.25 174 GLU A N 1
ATOM 1358 C CA . GLU A 1 174 ? -25.531 -4.371 -11.469 1 86.25 174 GLU A CA 1
ATOM 1359 C C . GLU A 1 174 ? -26.391 -4.977 -12.578 1 86.25 174 GLU A C 1
ATOM 1361 O O . GLU A 1 174 ? -25.891 -5.207 -13.688 1 86.25 174 GLU A O 1
ATOM 1366 N N . ILE A 1 175 ? -27.656 -5.238 -12.297 1 85.06 175 ILE A N 1
ATOM 1367 C CA . ILE A 1 175 ? -28.516 -5.91 -13.258 1 85.06 175 ILE A CA 1
ATOM 1368 C C . ILE A 1 175 ? -29 -4.91 -14.305 1 85.06 175 ILE A C 1
ATOM 1370 O O . ILE A 1 175 ? -29.031 -5.223 -15.5 1 85.06 175 ILE A O 1
ATOM 1374 N N . CYS A 1 176 ? -29.266 -3.705 -13.859 1 88.06 176 CYS A N 1
ATOM 1375 C CA . CYS A 1 176 ? -29.906 -2.73 -14.734 1 88.06 176 CYS A CA 1
ATOM 1376 C C . CYS A 1 176 ? -28.875 -1.774 -15.328 1 88.06 176 CYS A C 1
ATOM 1378 O O . CYS A 1 176 ? -29.188 -1.005 -16.234 1 88.06 176 CYS A O 1
ATOM 1380 N N . ASP A 1 177 ? -27.641 -1.791 -14.906 1 91.25 177 ASP A N 1
ATOM 1381 C CA . ASP A 1 177 ? -26.594 -0.862 -15.336 1 91.25 177 ASP A CA 1
ATOM 1382 C C . ASP A 1 177 ? -27.031 0.586 -15.125 1 91.25 177 ASP A C 1
ATOM 1384 O O . ASP A 1 177 ? -26.969 1.399 -16.047 1 91.25 177 ASP A O 1
ATOM 1388 N N . THR A 1 178 ? -27.594 0.917 -13.953 1 95.06 178 THR A N 1
ATOM 1389 C CA . THR A 1 178 ? -28.031 2.234 -13.508 1 95.06 178 THR A CA 1
ATOM 1390 C C . THR A 1 178 ? -27.562 2.5 -12.078 1 95.06 178 THR A C 1
ATOM 1392 O O . THR A 1 178 ? -27.062 1.599 -11.406 1 95.06 178 THR A O 1
ATOM 1395 N N . LEU A 1 179 ? -27.719 3.73 -11.734 1 96.88 179 LEU A N 1
ATOM 1396 C CA . LEU A 1 179 ? -27.656 4.035 -10.305 1 96.88 179 LEU A CA 1
ATOM 1397 C C . LEU A 1 179 ? -29.016 3.768 -9.641 1 96.88 179 LEU A C 1
ATOM 1399 O O . LEU A 1 179 ? -30.031 3.629 -10.328 1 96.88 179 LEU A O 1
ATOM 1403 N N . MET A 1 180 ? -29 3.596 -8.383 1 97.44 180 MET A N 1
ATOM 1404 C CA . MET A 1 180 ? -30.203 3.533 -7.578 1 97.44 180 MET A CA 1
ATOM 1405 C C . MET A 1 180 ? -30.078 4.402 -6.332 1 97.44 180 MET A C 1
ATOM 1407 O O . MET A 1 180 ? -28.969 4.625 -5.836 1 97.44 180 MET A O 1
ATOM 1411 N N . VAL A 1 181 ? -31.188 4.941 -5.887 1 98.25 181 VAL A N 1
ATOM 1412 C CA . VAL A 1 181 ? -31.25 5.742 -4.668 1 98.25 181 VAL A CA 1
ATOM 1413 C C . VAL A 1 181 ? -32.438 5.316 -3.822 1 98.25 181 VAL A C 1
ATOM 1415 O O . VAL A 1 181 ? -33.469 4.871 -4.359 1 98.25 181 VAL A O 1
ATOM 1418 N N . VAL A 1 182 ? -32.312 5.332 -2.523 1 98.5 182 VAL A N 1
ATOM 1419 C CA . VAL A 1 182 ? -33.438 5.047 -1.643 1 98.5 182 VAL A CA 1
ATOM 1420 C C . VAL A 1 182 ? -34.562 6.055 -1.89 1 98.5 182 VAL A C 1
ATOM 1422 O O . VAL A 1 182 ? -34.312 7.223 -2.191 1 98.5 182 VAL A O 1
ATOM 1425 N N . THR A 1 183 ? -35.781 5.66 -1.663 1 98.12 183 THR A N 1
ATOM 1426 C CA . THR A 1 183 ? -36.938 6.512 -2 1 98.12 183 THR A CA 1
ATOM 1427 C C . THR A 1 183 ? -37.219 7.492 -0.867 1 98.12 183 THR A C 1
ATOM 1429 O O . THR A 1 183 ? -37.938 8.477 -1.062 1 98.12 183 THR A O 1
ATOM 1432 N N . SER A 1 184 ? -36.75 7.148 0.323 1 98.44 184 SER A N 1
ATOM 1433 C CA . SER A 1 184 ? -36.969 8.031 1.461 1 98.44 184 SER A CA 1
ATOM 1434 C C . SER A 1 184 ? -35.875 7.91 2.496 1 98.44 184 SER A C 1
ATOM 1436 O O . SER A 1 184 ? -35.312 6.828 2.697 1 98.44 184 SER A O 1
ATOM 1438 N N . ALA A 1 185 ? -35.562 9.023 3.084 1 98.69 185 ALA A N 1
ATOM 1439 C CA . ALA A 1 185 ? -34.625 9.078 4.195 1 98.69 185 ALA A CA 1
ATOM 1440 C C . ALA A 1 185 ? -34.75 10.375 4.98 1 98.69 185 ALA A C 1
ATOM 1442 O O . ALA A 1 185 ? -35.094 11.414 4.414 1 98.69 185 ALA A O 1
ATOM 1443 N N . SER A 1 186 ? -34.625 10.352 6.266 1 98.75 186 SER A N 1
ATOM 1444 C CA . SER A 1 186 ? -34.531 11.492 7.172 1 98.75 186 SER A CA 1
ATOM 1445 C C . SER A 1 186 ? -33.312 11.391 8.078 1 98.75 186 SER A C 1
ATOM 1447 O O . SER A 1 186 ? -33.219 10.469 8.891 1 98.75 186 SER A O 1
ATOM 1449 N N . ILE A 1 187 ? -32.375 12.312 7.906 1 98.75 187 ILE A N 1
ATOM 1450 C CA . ILE A 1 187 ? -31.109 12.219 8.602 1 98.75 187 ILE A CA 1
ATOM 1451 C C . ILE A 1 187 ? -30.766 13.562 9.258 1 98.75 187 ILE A C 1
ATOM 1453 O O . ILE A 1 187 ? -30.938 14.617 8.641 1 98.75 187 ILE A O 1
ATOM 1457 N N . TYR A 1 188 ? -30.453 13.586 10.516 1 98.62 188 TYR A N 1
ATOM 1458 C CA . TYR A 1 188 ? -29.766 14.664 11.219 1 98.62 188 TYR A CA 1
ATOM 1459 C C . TYR A 1 188 ? -28.359 14.25 11.625 1 98.62 188 TYR A C 1
ATOM 1461 O O . TYR A 1 188 ? -28.172 13.203 12.234 1 98.62 188 TYR A O 1
ATOM 1469 N N . ASP A 1 189 ? -27.406 15.094 11.266 1 98.69 189 ASP A N 1
ATOM 1470 C CA . ASP A 1 189 ? -26.031 14.68 11.508 1 98.69 189 ASP A CA 1
ATOM 1471 C C . ASP A 1 189 ? -25.156 15.867 11.891 1 98.69 189 ASP A C 1
ATOM 1473 O O . ASP A 1 189 ? -25.438 17 11.484 1 98.69 189 ASP A O 1
ATOM 1477 N N . SER A 1 190 ? -24.234 15.625 12.758 1 98.5 190 SER A N 1
ATOM 1478 C CA . SER A 1 190 ? -23.25 16.609 13.219 1 98.5 190 SER A CA 1
ATOM 1479 C C . SER A 1 190 ? -22.047 15.922 13.844 1 98.5 190 SER A C 1
ATOM 1481 O O . SER A 1 190 ? -22.156 14.844 14.43 1 98.5 190 SER A O 1
ATOM 1483 N N . PRO A 1 191 ? -20.891 16.5 13.719 1 98.38 191 PRO A N 1
ATOM 1484 C CA . PRO A 1 191 ? -19.719 15.898 14.367 1 98.38 191 PRO A CA 1
ATOM 1485 C C . PRO A 1 191 ? -19.703 16.109 15.883 1 98.38 191 PRO A C 1
ATOM 1487 O O . PRO A 1 191 ? -20.141 17.172 16.359 1 98.38 191 PRO A O 1
ATOM 1490 N N . VAL A 1 192 ? -19.125 15.133 16.531 1 98.25 192 VAL A N 1
ATOM 1491 C CA . VAL A 1 192 ? -18.922 15.25 17.969 1 98.25 192 VAL A CA 1
ATOM 1492 C C . VAL A 1 192 ? -17.703 16.125 18.266 1 98.25 192 VAL A C 1
ATOM 1494 O O . VAL A 1 192 ? -17.719 16.922 19.188 1 98.25 192 VAL A O 1
ATOM 1497 N N . PHE A 1 193 ? -16.688 15.992 17.516 1 98.62 193 PHE A N 1
ATOM 1498 C CA . PHE A 1 193 ? -15.445 16.734 17.734 1 98.62 193 PHE A CA 1
ATOM 1499 C C . PHE A 1 193 ? -15.25 17.797 16.672 1 98.62 193 PHE A C 1
ATOM 1501 O O . PHE A 1 193 ? -15.562 17.578 15.5 1 98.62 193 PHE A O 1
ATOM 1508 N N . LYS A 1 194 ? -14.703 18.906 17.047 1 98.12 194 LYS A N 1
ATOM 1509 C CA . LYS A 1 194 ? -14.492 20.047 16.156 1 98.12 194 LYS A CA 1
ATOM 1510 C C . LYS A 1 194 ? -13.305 19.797 15.227 1 98.12 194 LYS A C 1
ATOM 1512 O O . LYS A 1 194 ? -13.32 20.234 14.07 1 98.12 194 LYS A O 1
ATOM 1517 N N . TYR A 1 195 ? -12.305 19.156 15.758 1 98.75 195 TYR A N 1
ATOM 1518 C CA . TYR A 1 195 ? -11.07 18.922 15.031 1 98.75 195 TYR A CA 1
ATOM 1519 C C . TYR A 1 195 ? -10.93 17.453 14.656 1 98.75 195 TYR A C 1
ATOM 1521 O O . TYR A 1 195 ? -10.867 16.578 15.531 1 98.75 195 TYR A O 1
ATOM 1529 N N . ARG A 1 196 ? -10.883 17.125 13.398 1 98.88 196 ARG A N 1
ATOM 1530 C CA . ARG A 1 196 ? -10.75 15.781 12.844 1 98.88 196 ARG A CA 1
ATOM 1531 C C . ARG A 1 196 ? -9.703 15.742 11.734 1 98.88 196 ARG A C 1
ATOM 1533 O O . ARG A 1 196 ? -10.023 16.016 10.57 1 98.88 196 ARG A O 1
ATOM 1540 N N . GLY A 1 197 ? -8.445 15.383 12.109 1 98.88 197 GLY A N 1
ATOM 1541 C CA . GLY A 1 197 ? -7.34 15.68 11.219 1 98.88 197 GLY A CA 1
ATOM 1542 C C . GLY A 1 197 ? -6.602 14.438 10.758 1 98.88 197 GLY A C 1
ATOM 1543 O O . GLY A 1 197 ? -6.805 13.352 11.297 1 98.88 197 GLY A O 1
ATOM 1544 N N . LEU A 1 198 ? -5.824 14.586 9.703 1 98.94 198 LEU A N 1
ATOM 1545 C CA . LEU A 1 198 ? -4.836 13.656 9.172 1 98.94 198 LEU A CA 1
ATOM 1546 C C . LEU A 1 198 ? -3.537 14.375 8.836 1 98.94 198 LEU A C 1
ATOM 1548 O O . LEU A 1 198 ? -3.539 15.344 8.07 1 98.94 198 LEU A O 1
ATOM 1552 N N . LEU A 1 199 ? -2.477 13.938 9.469 1 98.94 199 LEU A N 1
ATOM 1553 C CA . LEU A 1 199 ? -1.166 14.523 9.211 1 98.94 199 LEU A CA 1
ATOM 1554 C C . LEU A 1 199 ? -0.444 13.773 8.102 1 98.94 199 LEU A C 1
ATOM 1556 O O . LEU A 1 199 ? -0.459 12.539 8.062 1 98.94 199 LEU A O 1
ATOM 1560 N N . LEU A 1 200 ? 0.143 14.461 7.191 1 98.88 200 LEU A N 1
ATOM 1561 C CA . LEU A 1 200 ? 1.043 13.914 6.18 1 98.88 200 LEU A CA 1
ATOM 1562 C C . LEU A 1 200 ? 2.375 14.656 6.18 1 98.88 200 LEU A C 1
ATOM 1564 O O . LEU A 1 200 ? 2.414 15.867 5.984 1 98.88 200 LEU A O 1
ATOM 1568 N N . ASP A 1 201 ? 3.402 13.945 6.453 1 98.75 201 ASP A N 1
ATOM 1569 C CA . ASP A 1 201 ? 4.754 14.484 6.359 1 98.75 201 ASP A CA 1
ATOM 1570 C C . ASP A 1 201 ? 5.285 14.391 4.926 1 98.75 201 ASP A C 1
ATOM 1572 O O . ASP A 1 201 ? 5.43 13.297 4.383 1 98.75 201 ASP A O 1
ATOM 1576 N N . THR A 1 202 ? 5.641 15.531 4.359 1 98.62 202 THR A N 1
ATOM 1577 C CA . THR A 1 202 ? 6.086 15.539 2.973 1 98.62 202 THR A CA 1
ATOM 1578 C C . THR A 1 202 ? 7.574 15.875 2.883 1 98.62 202 THR A C 1
ATOM 1580 O O . THR A 1 202 ? 8.078 16.188 1.804 1 98.62 202 THR A O 1
ATOM 1583 N N . SER A 1 203 ? 8.242 15.898 4.066 1 98.44 203 SER A N 1
ATOM 1584 C CA . SER A 1 203 ? 9.672 16.188 4.102 1 98.44 203 SER A CA 1
ATOM 1585 C C . SER A 1 203 ? 10.5 14.906 4.055 1 98.44 203 SER A C 1
ATOM 1587 O O . SER A 1 203 ? 11.5 14.836 3.34 1 98.44 203 SER A O 1
ATOM 1589 N N . ARG A 1 204 ? 10.164 13.961 4.855 1 98.38 204 ARG A N 1
ATOM 1590 C CA . ARG A 1 204 ? 10.938 12.719 4.91 1 98.38 204 ARG A CA 1
ATOM 1591 C C . ARG A 1 204 ? 10.898 11.992 3.568 1 98.38 204 ARG A C 1
ATOM 1593 O O . ARG A 1 204 ? 11.898 11.406 3.152 1 98.38 204 ARG A O 1
ATOM 1600 N N . ASN A 1 205 ? 9.75 12 2.963 1 98.38 205 ASN A N 1
ATOM 1601 C CA . ASN A 1 205 ? 9.586 11.648 1.558 1 98.38 205 ASN A CA 1
ATOM 1602 C C . ASN A 1 205 ? 8.664 12.625 0.838 1 98.38 205 ASN A C 1
ATOM 1604 O O . ASN A 1 205 ? 7.699 13.117 1.423 1 98.38 205 ASN A O 1
ATOM 1608 N N . PHE A 1 206 ? 8.992 12.945 -0.457 1 97.88 206 PHE A N 1
ATOM 1609 C CA . PHE A 1 206 ? 8.219 13.898 -1.234 1 97.88 206 PHE A CA 1
ATOM 1610 C C . PHE A 1 206 ? 6.934 13.266 -1.747 1 97.88 206 PHE A C 1
ATOM 1612 O O . PHE A 1 206 ? 6.914 12.086 -2.105 1 97.88 206 PHE A O 1
ATOM 1619 N N . PHE A 1 207 ? 5.848 14.016 -1.767 1 98.62 207 PHE A N 1
ATOM 1620 C CA . PHE A 1 207 ? 4.559 13.641 -2.328 1 98.62 207 PHE A CA 1
ATOM 1621 C C . PHE A 1 207 ? 4.102 14.648 -3.373 1 98.62 207 PHE A C 1
ATOM 1623 O O . PHE A 1 207 ? 4.188 15.859 -3.152 1 98.62 207 PHE A O 1
ATOM 1630 N N . SER A 1 208 ? 3.598 14.195 -4.449 1 97.88 208 SER A N 1
ATOM 1631 C CA . SER A 1 208 ? 3.113 15.086 -5.504 1 97.88 208 SER A CA 1
ATOM 1632 C C . SER A 1 208 ? 1.826 15.789 -5.086 1 97.88 208 SER A C 1
ATOM 1634 O O . SER A 1 208 ? 1.123 15.32 -4.188 1 97.88 208 SER A O 1
ATOM 1636 N N . ILE A 1 209 ? 1.519 16.875 -5.758 1 98.44 209 ILE A N 1
ATOM 1637 C CA . ILE A 1 209 ? 0.278 17.594 -5.523 1 98.44 209 ILE A CA 1
ATOM 1638 C C . ILE A 1 209 ? -0.917 16.703 -5.816 1 98.44 209 ILE A C 1
ATOM 1640 O O . ILE A 1 209 ? -1.913 16.719 -5.09 1 98.44 209 ILE A O 1
ATOM 1644 N N . ALA A 1 210 ? -0.784 15.875 -6.844 1 97.44 210 ALA A N 1
ATOM 1645 C CA . ALA A 1 210 ? -1.862 14.953 -7.195 1 97.44 210 ALA A CA 1
ATOM 1646 C C . ALA A 1 210 ? -2.15 13.984 -6.055 1 97.44 210 ALA A C 1
ATOM 1648 O O . ALA A 1 210 ? -3.311 13.695 -5.754 1 97.44 210 ALA A O 1
ATOM 1649 N N . SER A 1 211 ? -1.102 13.438 -5.453 1 98 211 SER A N 1
ATOM 1650 C CA . SER A 1 211 ? -1.287 12.5 -4.352 1 98 211 SER A CA 1
ATOM 1651 C C . SER A 1 211 ? -1.881 13.188 -3.127 1 98 211 SER A C 1
ATOM 1653 O O . SER A 1 211 ? -2.699 12.602 -2.414 1 98 211 SER A O 1
ATOM 1655 N N . ILE A 1 212 ? -1.477 14.391 -2.83 1 98.75 212 ILE A N 1
ATOM 1656 C CA . ILE A 1 212 ? -2.016 15.172 -1.721 1 98.75 212 ILE A CA 1
ATOM 1657 C C . ILE A 1 212 ? -3.506 15.422 -1.943 1 98.75 212 ILE A C 1
ATOM 1659 O O . ILE A 1 212 ? -4.316 15.242 -1.032 1 98.75 212 ILE A O 1
ATOM 1663 N N . LYS A 1 213 ? -3.861 15.789 -3.178 1 98.62 213 LYS A N 1
ATOM 1664 C CA . LYS A 1 213 ? -5.262 16.047 -3.508 1 98.62 213 LYS A CA 1
ATOM 1665 C C . LYS A 1 213 ? -6.102 14.781 -3.344 1 98.62 213 LYS A C 1
ATOM 1667 O O . LYS A 1 213 ? -7.223 14.836 -2.84 1 98.62 213 LYS A O 1
ATOM 1672 N N . ARG A 1 214 ? -5.59 13.633 -3.75 1 98.19 214 ARG A N 1
ATOM 1673 C CA . ARG A 1 214 ? -6.289 12.367 -3.584 1 98.19 214 ARG A CA 1
ATOM 1674 C C . ARG A 1 214 ? -6.535 12.062 -2.109 1 98.19 214 ARG A C 1
ATOM 1676 O O . ARG A 1 214 ? -7.594 11.547 -1.746 1 98.19 214 ARG A O 1
ATOM 1683 N N . THR A 1 215 ? -5.559 12.391 -1.284 1 98.75 215 THR A N 1
ATOM 1684 C CA . THR A 1 215 ? -5.715 12.227 0.157 1 98.75 215 THR A CA 1
ATOM 1685 C C . THR A 1 215 ? -6.84 13.117 0.681 1 98.75 215 THR A C 1
ATOM 1687 O O . THR A 1 215 ? -7.676 12.672 1.469 1 98.75 215 THR A O 1
ATOM 1690 N N . ILE A 1 216 ? -6.891 14.297 0.183 1 98.81 216 ILE A N 1
ATOM 1691 C CA . ILE A 1 216 ? -7.914 15.25 0.597 1 98.81 216 ILE A CA 1
ATOM 1692 C C . ILE A 1 216 ? -9.289 14.758 0.139 1 98.81 216 ILE A C 1
ATOM 1694 O O . ILE A 1 216 ? -10.273 14.875 0.875 1 98.81 216 ILE A O 1
ATOM 1698 N N . ASP A 1 217 ? -9.367 14.188 -1.058 1 98.56 217 ASP A N 1
ATOM 1699 C CA . ASP A 1 217 ? -10.617 13.609 -1.544 1 98.56 217 ASP A CA 1
ATOM 1700 C C . ASP A 1 217 ? -11.141 12.539 -0.591 1 98.56 217 ASP A C 1
ATOM 1702 O O . ASP A 1 217 ? -12.328 12.508 -0.261 1 98.56 217 ASP A O 1
ATOM 1706 N N . ALA A 1 218 ? -10.234 11.695 -0.186 1 98.81 218 ALA A N 1
ATOM 1707 C CA . ALA A 1 218 ? -10.625 10.602 0.703 1 98.81 218 ALA A CA 1
ATOM 1708 C C . ALA A 1 218 ? -11.023 11.125 2.078 1 98.81 218 ALA A C 1
ATOM 1710 O O . ALA A 1 218 ? -11.953 10.617 2.699 1 98.81 218 ALA A O 1
ATOM 1711 N N . MET A 1 219 ? -10.305 12.148 2.568 1 98.88 219 MET A N 1
ATOM 1712 C CA . MET A 1 219 ? -10.672 12.789 3.828 1 98.88 219 MET A CA 1
ATOM 1713 C C . MET A 1 219 ? -12.094 13.336 3.764 1 98.88 219 MET A C 1
ATOM 1715 O O . MET A 1 219 ? -12.891 13.102 4.672 1 98.88 219 MET A O 1
ATOM 1719 N N . SER A 1 220 ? -12.336 14 2.686 1 98.56 220 SER A N 1
ATOM 1720 C CA . SER A 1 220 ? -13.648 14.609 2.486 1 98.56 220 SER A CA 1
ATOM 1721 C C . SER A 1 220 ? -14.75 13.555 2.463 1 98.56 220 SER A C 1
ATOM 1723 O O . SER A 1 220 ? -15.812 13.758 3.047 1 98.56 220 SER A O 1
ATOM 1725 N N . ALA A 1 221 ? -14.461 12.438 1.86 1 98.56 221 ALA A N 1
ATOM 1726 C CA . ALA A 1 221 ? -15.422 11.344 1.761 1 98.56 221 ALA A CA 1
ATOM 1727 C C . ALA A 1 221 ? -15.734 10.758 3.135 1 98.56 221 ALA A C 1
ATOM 1729 O O . ALA A 1 221 ? -16.75 10.07 3.312 1 98.56 221 ALA A O 1
ATOM 1730 N N . ASN A 1 222 ? -14.867 10.977 4.102 1 98.88 222 ASN A N 1
ATOM 1731 C CA . ASN A 1 222 ? -15.031 10.438 5.449 1 98.88 222 ASN A CA 1
ATOM 1732 C C . ASN A 1 222 ? -15.328 11.547 6.461 1 98.88 222 ASN A C 1
ATOM 1734 O O . ASN A 1 222 ? -15.266 11.32 7.668 1 98.88 222 ASN A O 1
ATOM 1738 N N . LYS A 1 223 ? -15.539 12.781 5.984 1 98.75 223 LYS A N 1
ATOM 1739 C CA . LYS A 1 223 ? -15.969 13.953 6.746 1 98.75 223 LYS A CA 1
ATOM 1740 C C . LYS A 1 223 ? -14.906 14.367 7.762 1 98.75 223 LYS A C 1
ATOM 1742 O O . LYS A 1 223 ? -15.234 14.82 8.859 1 98.75 223 LYS A O 1
ATOM 1747 N N . LEU A 1 224 ? -13.664 14.031 7.484 1 98.88 224 LEU A N 1
ATOM 1748 C CA . LEU A 1 224 ? -12.57 14.695 8.188 1 98.88 224 LEU A CA 1
ATOM 1749 C C . LEU A 1 224 ? -12.461 16.156 7.762 1 98.88 224 LEU A C 1
ATOM 1751 O O . LEU A 1 224 ? -13.055 16.562 6.762 1 98.88 224 LEU A O 1
ATOM 1755 N N . ASN A 1 225 ? -11.719 16.984 8.594 1 98.81 225 ASN A N 1
ATOM 1756 C CA . ASN A 1 225 ? -11.852 18.391 8.211 1 98.81 225 ASN A CA 1
ATOM 1757 C C . ASN A 1 225 ? -10.523 19.141 8.312 1 98.81 225 ASN A C 1
ATOM 1759 O O . ASN A 1 225 ? -10.477 20.359 8.156 1 98.81 225 ASN A O 1
ATOM 1763 N N . THR A 1 226 ? -9.43 18.438 8.602 1 98.88 226 THR A N 1
ATOM 1764 C CA . THR A 1 226 ? -8.148 19.125 8.719 1 98.88 226 THR A CA 1
ATOM 1765 C C . THR A 1 226 ? -7.027 18.297 8.102 1 98.88 226 THR A C 1
ATOM 1767 O O . THR A 1 226 ? -6.738 17.188 8.562 1 98.88 226 THR A O 1
ATOM 1770 N N . PHE A 1 227 ? -6.488 18.781 7.055 1 98.88 227 PHE A N 1
ATOM 1771 C CA . PHE A 1 227 ? -5.258 18.234 6.5 1 98.88 227 PHE A CA 1
ATOM 1772 C C . PHE A 1 227 ? -4.039 18.922 7.098 1 98.88 227 PHE A C 1
ATOM 1774 O O . PHE A 1 227 ? -3.75 20.078 6.777 1 98.88 227 PHE A O 1
ATOM 1781 N N . HIS A 1 228 ? -3.4 18.219 7.977 1 98.94 228 HIS A N 1
ATOM 1782 C CA . HIS A 1 228 ? -2.191 18.703 8.633 1 98.94 228 HIS A CA 1
ATOM 1783 C C . HIS A 1 228 ? -0.957 18.453 7.773 1 98.94 228 HIS A C 1
ATOM 1785 O O . HIS A 1 228 ? -0.47 17.312 7.703 1 98.94 228 HIS A O 1
ATOM 1791 N N . TRP A 1 229 ? -0.487 19.516 7.148 1 98.88 229 TRP A N 1
ATOM 1792 C CA . TRP A 1 229 ? 0.633 19.422 6.219 1 98.88 229 TRP A CA 1
ATOM 1793 C C . TRP A 1 229 ? 1.956 19.672 6.934 1 98.88 229 TRP A C 1
ATOM 1795 O O . TRP A 1 229 ? 2.328 20.828 7.176 1 98.88 229 TRP A O 1
ATOM 1805 N N . HIS A 1 230 ? 2.646 18.656 7.316 1 98.75 230 HIS A N 1
ATOM 1806 C CA . HIS A 1 230 ? 4.004 18.75 7.832 1 98.75 230 HIS A CA 1
ATOM 1807 C C . HIS A 1 230 ? 4.996 19.078 6.719 1 98.75 230 HIS A C 1
ATOM 1809 O O . HIS A 1 230 ? 5.539 18.172 6.082 1 98.75 230 HIS A O 1
ATOM 1815 N N . LEU A 1 231 ? 5.387 20.312 6.535 1 97.38 231 LEU A N 1
ATOM 1816 C CA . LEU A 1 231 ? 5.949 20.859 5.305 1 97.38 231 LEU A CA 1
ATOM 1817 C C . LEU A 1 231 ? 7.449 20.594 5.23 1 97.38 231 LEU A C 1
ATOM 1819 O O . LEU A 1 231 ? 7.996 20.391 4.141 1 97.38 231 LEU A O 1
ATOM 1823 N N . THR A 1 232 ? 8.055 20.734 6.383 1 97.06 232 THR A N 1
ATOM 1824 C CA . THR A 1 232 ? 9.508 20.672 6.418 1 97.06 232 THR A CA 1
ATOM 1825 C C . THR A 1 232 ? 9.992 19.844 7.605 1 97.06 232 THR A C 1
ATOM 1827 O O . THR A 1 232 ? 9.25 19.641 8.57 1 97.06 232 THR A O 1
ATOM 1830 N N . ASP A 1 233 ? 11.125 19.359 7.5 1 98.31 233 ASP A N 1
ATOM 1831 C CA . ASP A 1 233 ? 11.844 18.625 8.539 1 98.31 233 ASP A CA 1
ATOM 1832 C C . ASP A 1 233 ? 13.344 18.594 8.25 1 98.31 233 ASP A C 1
ATOM 1834 O O . ASP A 1 233 ? 13.812 19.188 7.281 1 98.31 233 ASP A O 1
ATOM 1838 N N . SER A 1 234 ? 14.102 17.938 9.07 1 98.25 234 SER A N 1
ATOM 1839 C CA . SER A 1 234 ? 15.547 17.891 8.906 1 98.25 234 SER A CA 1
ATOM 1840 C C . SER A 1 234 ? 15.938 17.25 7.578 1 98.25 234 SER A C 1
ATOM 1842 O O . SER A 1 234 ? 17 17.562 7.023 1 98.25 234 SER A O 1
ATOM 1844 N N . HIS A 1 235 ? 15.086 16.484 6.992 1 98.25 235 HIS A N 1
ATOM 1845 C CA . HIS A 1 235 ? 15.406 15.695 5.805 1 98.25 235 HIS A CA 1
ATOM 1846 C C . HIS A 1 235 ? 15.406 16.562 4.551 1 98.25 235 HIS A C 1
ATOM 1848 O O . HIS A 1 235 ? 16.234 16.391 3.666 1 98.25 235 HIS A O 1
ATOM 1854 N N . SER A 1 236 ? 14.422 17.453 4.492 1 98.38 236 SER A N 1
ATOM 1855 C CA . SER A 1 236 ? 14.305 18.281 3.291 1 98.38 236 SER A CA 1
ATOM 1856 C C . SER A 1 236 ? 13.438 19.5 3.543 1 98.38 236 SER A C 1
ATOM 1858 O O . SER A 1 236 ? 12.711 19.562 4.535 1 98.38 236 SER A O 1
ATOM 1860 N N . PHE A 1 237 ? 13.617 20.547 2.768 1 98.5 237 PHE A N 1
ATOM 1861 C CA . PHE A 1 237 ? 12.812 21.75 2.709 1 98.5 237 PHE A CA 1
ATOM 1862 C C . PHE A 1 237 ? 12.195 21.922 1.326 1 98.5 237 PHE A C 1
ATOM 1864 O O . PHE A 1 237 ? 12.68 22.734 0.525 1 98.5 237 PHE A O 1
ATOM 1871 N N . PRO A 1 238 ? 11.086 21.203 1.033 1 98.25 238 PRO A N 1
ATOM 1872 C CA . PRO A 1 238 ? 10.539 21.156 -0.326 1 98.25 238 PRO A CA 1
ATOM 1873 C C . PRO A 1 238 ? 9.656 22.359 -0.655 1 98.25 238 PRO A C 1
ATOM 1875 O O . PRO A 1 238 ? 9.172 22.484 -1.783 1 98.25 238 PRO A O 1
ATOM 1878 N N . LEU A 1 239 ? 9.438 23.297 0.26 1 98.56 239 LEU A N 1
ATOM 1879 C CA . LEU A 1 239 ? 8.617 24.484 0.027 1 98.56 239 LEU A CA 1
ATOM 1880 C C . LEU A 1 239 ? 9.43 25.594 -0.614 1 98.56 239 LEU A C 1
ATOM 1882 O O . LEU A 1 239 ? 10.453 26.016 -0.061 1 98.56 239 LEU A O 1
ATOM 1886 N N . TYR A 1 240 ? 9.031 26.078 -1.747 1 98.25 240 TYR A N 1
ATOM 1887 C CA . TYR A 1 240 ? 9.68 27.219 -2.377 1 98.25 240 TYR A CA 1
ATOM 1888 C C . TYR A 1 240 ? 9.195 28.531 -1.771 1 98.25 240 TYR A C 1
ATOM 1890 O O . TYR A 1 240 ? 7.988 28.781 -1.723 1 98.25 240 TYR A O 1
ATOM 1898 N N . LEU A 1 241 ? 10.062 29.281 -1.262 1 98.12 241 LEU A N 1
ATOM 1899 C CA . LEU A 1 241 ? 9.797 30.625 -0.754 1 98.12 241 LEU A CA 1
ATOM 1900 C C . LEU A 1 241 ? 10.43 31.688 -1.654 1 98.12 241 LEU A C 1
ATOM 1902 O O . LEU A 1 241 ? 11.633 31.656 -1.9 1 98.12 241 LEU A O 1
ATOM 1906 N N . LYS A 1 242 ? 9.664 32.656 -2.088 1 97.88 242 LYS A N 1
ATOM 1907 C CA . LYS A 1 242 ? 10.164 33.688 -2.986 1 97.88 242 LYS A CA 1
ATOM 1908 C C . LYS A 1 242 ? 11.25 34.5 -2.314 1 97.88 242 LYS A C 1
ATOM 1910 O O . LYS A 1 242 ? 12.25 34.875 -2.949 1 97.88 242 LYS A O 1
ATOM 1915 N N . SER A 1 243 ? 11.086 34.781 -1.089 1 97.44 243 SER A N 1
ATOM 1916 C CA . SER A 1 243 ? 12.023 35.625 -0.353 1 97.44 243 SER A CA 1
ATOM 1917 C C . SER A 1 243 ? 13.266 34.844 0.057 1 97.44 243 SER A C 1
ATOM 1919 O O . SER A 1 243 ? 14.297 35.438 0.385 1 97.44 243 SER A O 1
ATOM 1921 N N . LEU A 1 244 ? 13.156 33.531 0.094 1 97.69 244 LEU A N 1
ATOM 1922 C CA . LEU A 1 244 ? 14.25 32.656 0.51 1 97.69 244 LEU A CA 1
ATOM 1923 C C . LEU A 1 244 ? 14.391 31.469 -0.433 1 97.69 244 LEU A C 1
ATOM 1925 O O . LEU A 1 244 ? 14.312 30.312 -0.003 1 97.69 244 LEU A O 1
ATOM 1929 N N . PRO A 1 245 ? 14.672 31.688 -1.687 1 97 245 PRO A N 1
ATOM 1930 C CA . PRO A 1 245 ? 14.711 30.578 -2.654 1 97 245 PRO A CA 1
ATOM 1931 C C . PRO A 1 245 ? 15.781 29.547 -2.324 1 97 245 PRO A C 1
ATOM 1933 O O . PRO A 1 245 ? 15.656 28.375 -2.719 1 97 245 PRO A O 1
ATOM 1936 N N . ASN A 1 246 ? 16.812 29.953 -1.527 1 96.81 246 ASN A N 1
ATOM 1937 C CA . ASN A 1 246 ? 17.922 29.047 -1.188 1 96.81 246 ASN A CA 1
ATOM 1938 C C . ASN A 1 246 ? 17.453 27.906 -0.284 1 96.81 246 ASN A C 1
ATOM 1940 O O . ASN A 1 246 ? 18.109 26.875 -0.217 1 96.81 246 ASN A O 1
ATOM 1944 N N . MET A 1 247 ? 16.328 28.109 0.466 1 97.56 247 MET A N 1
ATOM 1945 C CA . MET A 1 247 ? 15.836 27.047 1.328 1 97.56 247 MET A CA 1
ATOM 1946 C C . MET A 1 247 ? 15.523 25.797 0.517 1 97.56 247 MET A C 1
ATOM 1948 O O . MET A 1 247 ? 16 24.703 0.834 1 97.56 247 MET A O 1
ATOM 1952 N N . ALA A 1 248 ? 14.781 25.969 -0.588 1 97.56 248 ALA A N 1
ATOM 1953 C CA . ALA A 1 248 ? 14.422 24.844 -1.449 1 97.56 248 ALA A CA 1
ATOM 1954 C C . ALA A 1 248 ? 15.609 24.422 -2.311 1 97.56 248 ALA A C 1
ATOM 1956 O O . ALA A 1 248 ? 15.789 23.234 -2.58 1 97.56 248 ALA A O 1
ATOM 1957 N N . TYR A 1 249 ? 16.391 25.406 -2.73 1 96.5 249 TYR A N 1
ATOM 1958 C CA . TYR A 1 249 ? 17.516 25.109 -3.6 1 96.5 249 TYR A CA 1
ATOM 1959 C C . TYR A 1 249 ? 18.469 24.125 -2.93 1 96.5 249 TYR A C 1
ATOM 1961 O O . TYR A 1 249 ? 18.891 23.141 -3.545 1 96.5 249 TYR A O 1
ATOM 1969 N N . TYR A 1 250 ? 18.766 24.344 -1.634 1 95.81 250 TYR A N 1
ATOM 1970 C CA . TYR A 1 250 ? 19.719 23.5 -0.912 1 95.81 250 TYR A CA 1
ATOM 1971 C C . TYR A 1 250 ? 18.984 22.359 -0.195 1 95.81 250 TYR A C 1
ATOM 1973 O O . TYR A 1 250 ? 19.609 21.359 0.183 1 95.81 250 TYR A O 1
ATOM 1981 N N . GLY A 1 251 ? 17.641 22.562 -0.041 1 97.12 251 GLY A N 1
ATOM 1982 C CA . GLY A 1 251 ? 16.969 21.688 0.906 1 97.12 251 GLY A CA 1
ATOM 1983 C C . GLY A 1 251 ? 16.062 20.672 0.238 1 97.12 251 GLY A C 1
ATOM 1984 O O . GLY A 1 251 ? 15.672 19.688 0.856 1 97.12 251 GLY A O 1
ATOM 1985 N N . ALA A 1 252 ? 15.617 20.891 -1.026 1 97.69 252 ALA A N 1
ATOM 1986 C CA . ALA A 1 252 ? 14.789 19.906 -1.723 1 97.69 252 ALA A CA 1
ATOM 1987 C C . ALA A 1 252 ? 15.609 18.703 -2.156 1 97.69 252 ALA A C 1
ATOM 1989 O O . ALA A 1 252 ? 16.828 18.797 -2.346 1 97.69 252 ALA A O 1
ATOM 1990 N N . TYR A 1 253 ? 14.992 17.547 -2.316 1 96.69 253 TYR A N 1
ATOM 1991 C CA . TYR A 1 253 ? 15.695 16.359 -2.783 1 96.69 253 TYR A CA 1
ATOM 1992 C C . TYR A 1 253 ? 16.156 16.531 -4.223 1 96.69 253 TYR A C 1
ATOM 1994 O O . TYR A 1 253 ? 17.188 15.984 -4.617 1 96.69 253 TYR A O 1
ATOM 2002 N N . SER A 1 254 ? 15.352 17.172 -5.02 1 94.94 254 SER A N 1
ATOM 2003 C CA . SER A 1 254 ? 15.656 17.5 -6.406 1 94.94 254 SER A CA 1
ATOM 2004 C C . SER A 1 254 ? 14.859 18.719 -6.871 1 94.94 254 SER A C 1
ATOM 2006 O O . SER A 1 254 ? 13.977 19.203 -6.156 1 94.94 254 SER A O 1
ATOM 2008 N N . SER A 1 255 ? 15.117 19.188 -8.055 1 93.44 255 SER A N 1
ATOM 2009 C CA . SER A 1 255 ? 14.422 20.344 -8.594 1 93.44 255 SER A CA 1
ATOM 2010 C C . SER A 1 255 ? 12.977 20.016 -8.953 1 93.44 255 SER A C 1
ATOM 2012 O O . SER A 1 255 ? 12.156 20.922 -9.125 1 93.44 255 SER A O 1
ATOM 2014 N N . ARG A 1 256 ? 12.641 18.734 -9.008 1 94.06 256 ARG A N 1
ATOM 2015 C CA . ARG A 1 256 ? 11.281 18.312 -9.352 1 94.06 256 ARG A CA 1
ATOM 2016 C C . ARG A 1 256 ? 10.453 18.078 -8.094 1 94.06 256 ARG A C 1
ATOM 2018 O O . ARG A 1 256 ? 9.258 17.797 -8.18 1 94.06 256 ARG A O 1
ATOM 2025 N N . GLN A 1 257 ? 11.055 18.094 -6.957 1 97.19 257 GLN A N 1
ATOM 2026 C CA . GLN A 1 257 ? 10.406 17.797 -5.684 1 97.19 257 GLN A CA 1
ATOM 2027 C C . GLN A 1 257 ? 10.305 19.031 -4.812 1 97.19 257 GLN A C 1
ATOM 2029 O O . GLN A 1 257 ? 10.805 19.062 -3.686 1 97.19 257 GLN A O 1
ATOM 2034 N N . ILE A 1 258 ? 9.641 20.047 -5.398 1 98 258 ILE A N 1
ATOM 2035 C CA . ILE A 1 258 ? 9.453 21.359 -4.793 1 98 258 ILE A CA 1
ATOM 2036 C C . ILE A 1 258 ? 7.984 21.766 -4.898 1 98 258 ILE A C 1
ATOM 2038 O O . ILE A 1 258 ? 7.348 21.562 -5.934 1 98 258 ILE A O 1
ATOM 2042 N N . TYR A 1 259 ? 7.426 22.297 -3.814 1 98.69 259 TYR A N 1
ATOM 2043 C CA . TYR A 1 259 ? 6.09 22.891 -3.844 1 98.69 259 TYR A CA 1
ATOM 2044 C C . TYR A 1 259 ? 6.152 24.375 -4.125 1 98.69 259 TYR A C 1
ATOM 2046 O O . TYR A 1 259 ? 6.598 25.156 -3.275 1 98.69 259 TYR A O 1
ATOM 2054 N N . HIS A 1 260 ? 5.676 24.781 -5.191 1 98.44 260 HIS A N 1
ATOM 2055 C CA . HIS A 1 260 ? 5.656 26.188 -5.543 1 98.44 260 HIS A CA 1
ATOM 2056 C C . HIS A 1 260 ? 4.402 26.875 -5.012 1 98.44 260 HIS A C 1
ATOM 2058 O O . HIS A 1 260 ? 3.402 26.219 -4.73 1 98.44 260 HIS A O 1
ATOM 2064 N N . PRO A 1 261 ? 4.473 28.203 -4.836 1 98.44 261 PRO A N 1
ATOM 2065 C CA . PRO A 1 261 ? 3.359 28.953 -4.242 1 98.44 261 PRO A CA 1
ATOM 2066 C C . PRO A 1 261 ? 2.025 28.672 -4.926 1 98.44 261 PRO A C 1
ATOM 2068 O O . PRO A 1 261 ? 1.012 28.469 -4.254 1 98.44 261 PRO A O 1
ATOM 2071 N N . LYS A 1 262 ? 2.023 28.625 -6.199 1 98.38 262 LYS A N 1
ATOM 2072 C CA . LYS A 1 262 ? 0.787 28.375 -6.934 1 98.38 262 LYS A CA 1
ATOM 2073 C C . LYS A 1 262 ? 0.187 27.016 -6.555 1 98.38 262 LYS A C 1
ATOM 2075 O O . LYS A 1 262 ? -1.028 26.891 -6.391 1 98.38 262 LYS A O 1
ATOM 2080 N N . GLU A 1 263 ? 1.019 26.031 -6.434 1 98.56 263 GLU A N 1
ATOM 2081 C CA . GLU A 1 263 ? 0.576 24.688 -6.082 1 98.56 263 GLU A CA 1
ATOM 2082 C C . GLU A 1 263 ? 0.024 24.641 -4.66 1 98.56 263 GLU A C 1
ATOM 2084 O O . GLU A 1 263 ? -0.979 23.969 -4.398 1 98.56 263 GLU A O 1
ATOM 2089 N N . VAL A 1 264 ? 0.663 25.297 -3.75 1 98.75 264 VAL A N 1
ATOM 2090 C CA . VAL A 1 264 ? 0.217 25.328 -2.361 1 98.75 264 VAL A CA 1
ATOM 2091 C C . VAL A 1 264 ? -1.162 25.984 -2.275 1 98.75 264 VAL A C 1
ATOM 2093 O O . VAL A 1 264 ? -2.068 25.453 -1.63 1 98.75 264 VAL A O 1
ATOM 2096 N N . LYS A 1 265 ? -1.332 27.109 -2.943 1 98.44 265 LYS A N 1
ATOM 2097 C CA . LYS A 1 265 ? -2.621 27.797 -2.955 1 98.44 265 LYS A CA 1
ATOM 2098 C C . LYS A 1 265 ? -3.705 26.922 -3.57 1 98.44 265 LYS A C 1
ATOM 2100 O O . LYS A 1 265 ? -4.855 26.938 -3.131 1 98.44 265 LYS A O 1
ATOM 2105 N N . GLU A 1 266 ? -3.25 26.203 -4.555 1 98.44 266 GLU A N 1
ATOM 2106 C CA . GLU A 1 266 ? -4.18 25.266 -5.184 1 98.44 266 GLU A CA 1
ATOM 2107 C C . GLU A 1 266 ? -4.652 24.219 -4.191 1 98.44 266 GLU A C 1
ATOM 2109 O O . GLU A 1 266 ? -5.832 23.859 -4.168 1 98.44 266 GLU A O 1
ATOM 2114 N N . VAL A 1 267 ? -3.787 23.688 -3.389 1 98.75 267 VAL A N 1
ATOM 2115 C CA . VAL A 1 267 ? -4.133 22.672 -2.398 1 98.75 267 VAL A CA 1
ATOM 2116 C C . VAL A 1 267 ? -5.082 23.266 -1.361 1 98.75 267 VAL A C 1
ATOM 2118 O O . VAL A 1 267 ? -6.055 22.625 -0.96 1 98.75 267 VAL A O 1
ATOM 2121 N N . VAL A 1 268 ? -4.863 24.484 -0.953 1 98.5 268 VAL A N 1
ATOM 2122 C CA . VAL A 1 268 ? -5.699 25.156 0.04 1 98.5 268 VAL A CA 1
ATOM 2123 C C . VAL A 1 268 ? -7.109 25.344 -0.51 1 98.5 268 VAL A C 1
ATOM 2125 O O . VAL A 1 268 ? -8.094 25 0.161 1 98.5 268 VAL A O 1
ATOM 2128 N N . GLN A 1 269 ? -7.191 25.797 -1.739 1 97.88 269 GLN A N 1
ATOM 2129 C CA . GLN A 1 269 ? -8.492 25.969 -2.371 1 97.88 269 GLN A CA 1
ATOM 2130 C C . GLN A 1 269 ? -9.188 24.641 -2.602 1 97.88 269 GLN A C 1
ATOM 2132 O O . GLN A 1 269 ? -10.398 24.516 -2.414 1 97.88 269 GLN A O 1
ATOM 2137 N N . TYR A 1 270 ? -8.359 23.703 -3.027 1 98.44 270 TYR A N 1
ATOM 2138 C CA . TYR A 1 270 ? -8.875 22.359 -3.232 1 98.44 270 TYR A CA 1
ATOM 2139 C C . TYR A 1 270 ? -9.516 21.812 -1.96 1 98.44 270 TYR A C 1
ATOM 2141 O O . TYR A 1 270 ? -10.609 21.25 -2 1 98.44 270 TYR A O 1
ATOM 2149 N N . GLY A 1 271 ? -8.836 22 -0.822 1 98.31 271 GLY A N 1
ATOM 2150 C CA . GLY A 1 271 ? -9.367 21.609 0.469 1 98.31 271 GLY A CA 1
ATOM 2151 C C . GLY A 1 271 ? -10.641 22.344 0.843 1 98.31 271 GLY A C 1
ATOM 2152 O O . GLY A 1 271 ? -11.609 21.75 1.301 1 98.31 271 GLY A O 1
ATOM 2153 N N . ARG A 1 272 ? -10.719 23.578 0.577 1 97.44 272 ARG A N 1
ATOM 2154 C CA . ARG A 1 272 ? -11.852 24.422 0.93 1 97.44 272 ARG A CA 1
ATOM 2155 C C . ARG A 1 272 ? -13.141 23.906 0.308 1 97.44 272 ARG A C 1
ATOM 2157 O O . ARG A 1 272 ? -14.148 23.75 1 1 97.44 272 ARG A O 1
ATOM 2164 N N . VAL A 1 273 ? -13.07 23.594 -0.938 1 97.69 273 VAL A N 1
ATOM 2165 C CA . VAL A 1 273 ? -14.242 23.125 -1.666 1 97.69 273 VAL A CA 1
ATOM 2166 C C . VAL A 1 273 ? -14.703 21.781 -1.101 1 97.69 273 VAL A C 1
ATOM 2168 O O . VAL A 1 273 ? -15.891 21.469 -1.115 1 97.69 273 VAL A O 1
ATOM 2171 N N . ARG A 1 274 ? -13.797 21.078 -0.498 1 98.06 274 ARG A N 1
ATOM 2172 C CA . ARG A 1 274 ? -14.062 19.734 -0.003 1 98.06 274 ARG A CA 1
ATOM 2173 C C . ARG A 1 274 ? -14.289 19.75 1.505 1 98.06 274 ARG A C 1
ATOM 2175 O O . ARG A 1 274 ? -14.398 18.688 2.127 1 98.06 274 ARG A O 1
ATOM 2182 N N . GLY A 1 275 ? -14.352 20.906 2.104 1 97.31 275 GLY A N 1
ATOM 2183 C CA . GLY A 1 275 ? -14.625 21.062 3.523 1 97.31 275 GLY A CA 1
ATOM 2184 C C . GLY A 1 275 ? -13.43 20.719 4.398 1 97.31 275 GLY A C 1
ATOM 2185 O O . GLY A 1 275 ? -13.594 20.25 5.527 1 97.31 275 GLY A O 1
ATOM 2186 N N . ILE A 1 276 ? -12.227 20.859 3.867 1 98.19 276 ILE A N 1
ATOM 2187 C CA . ILE A 1 276 ? -11 20.516 4.574 1 98.19 276 ILE A CA 1
ATOM 2188 C C . ILE A 1 276 ? -10.133 21.766 4.754 1 98.19 276 ILE A C 1
ATOM 2190 O O . ILE A 1 276 ? -9.812 22.438 3.777 1 98.19 276 ILE A O 1
ATOM 2194 N N . ARG A 1 277 ? -9.781 22 5.941 1 97.62 277 ARG A N 1
ATOM 2195 C CA . ARG A 1 277 ? -8.766 23 6.219 1 97.62 277 ARG A CA 1
ATOM 2196 C C . ARG A 1 277 ? -7.363 22.438 6.02 1 97.62 277 ARG A C 1
ATOM 2198 O O . ARG A 1 277 ? -7.098 21.281 6.379 1 97.62 277 ARG A O 1
ATOM 2205 N N . VAL A 1 278 ? -6.504 23.25 5.449 1 98.62 278 VAL A N 1
ATOM 2206 C CA . VAL A 1 278 ? -5.094 22.875 5.367 1 98.62 278 VAL A CA 1
ATOM 2207 C C . VAL A 1 278 ? -4.305 23.578 6.473 1 98.62 278 VAL A C 1
ATOM 2209 O O . VAL A 1 278 ? -4.234 24.797 6.508 1 98.62 278 VAL A O 1
ATOM 2212 N N . LEU A 1 279 ? -3.805 22.797 7.383 1 98.75 279 LEU A N 1
ATOM 2213 C CA . LEU A 1 279 ? -3.035 23.281 8.523 1 98.75 279 LEU A CA 1
ATOM 2214 C C . LEU A 1 279 ? -1.538 23.172 8.258 1 98.75 279 LEU A C 1
ATOM 2216 O O . LEU A 1 279 ? -0.996 22.062 8.227 1 98.75 279 LEU A O 1
ATOM 2220 N N . PRO A 1 280 ? -0.839 24.297 8.078 1 98.69 280 PRO A N 1
ATOM 2221 C CA . PRO A 1 280 ? 0.607 24.203 7.871 1 98.69 280 PRO A CA 1
ATOM 2222 C C . PRO A 1 280 ? 1.382 24 9.172 1 98.69 280 PRO A C 1
ATOM 2224 O O . PRO A 1 280 ? 1.018 24.547 10.211 1 98.69 280 PRO A O 1
ATOM 2227 N N . GLU A 1 281 ? 2.383 23.219 9.086 1 98.75 281 GLU A N 1
ATOM 2228 C CA . GLU A 1 281 ? 3.348 23.078 10.172 1 98.75 281 GLU A CA 1
ATOM 2229 C C . GLU A 1 281 ? 4.762 23.391 9.695 1 98.75 281 GLU A C 1
ATOM 2231 O O . GLU A 1 281 ? 5.254 22.797 8.742 1 98.75 281 GLU A O 1
ATOM 2236 N N . PHE A 1 282 ? 5.324 24.328 10.328 1 98.12 282 PHE A N 1
ATOM 2237 C CA . PHE A 1 282 ? 6.77 24.531 10.289 1 98.12 282 PHE A CA 1
ATOM 2238 C C . PHE A 1 282 ? 7.406 24.141 11.625 1 98.12 282 PHE A C 1
ATOM 2240 O O . PHE A 1 282 ? 7.398 24.922 12.57 1 98.12 282 PHE A O 1
ATOM 2247 N N . ASP A 1 283 ? 8 23 11.641 1 97.81 283 ASP A N 1
ATOM 2248 C CA . ASP A 1 283 ? 8.492 22.406 12.883 1 97.81 283 ASP A CA 1
ATOM 2249 C C . ASP A 1 283 ? 9.82 23.031 13.297 1 97.81 283 ASP A C 1
ATOM 2251 O O . ASP A 1 283 ? 10.812 22.922 12.57 1 97.81 283 ASP A O 1
ATOM 2255 N N . ALA A 1 284 ? 9.875 23.641 14.469 1 97.94 284 ALA A N 1
ATOM 2256 C CA . ALA A 1 284 ? 11.039 24.266 15.078 1 97.94 284 ALA A CA 1
ATOM 2257 C C . ALA A 1 284 ? 10.906 24.312 16.594 1 97.94 284 ALA A C 1
ATOM 2259 O O . ALA A 1 284 ? 9.797 24.281 17.125 1 97.94 284 ALA A O 1
ATOM 2260 N N . PRO A 1 285 ? 11.961 24.297 17.359 1 97.94 285 PRO A N 1
ATOM 2261 C CA . PRO A 1 285 ? 13.32 24.531 16.875 1 97.94 285 PRO A CA 1
ATOM 2262 C C . PRO A 1 285 ? 14.031 23.25 16.438 1 97.94 285 PRO A C 1
ATOM 2264 O O . PRO A 1 285 ? 15.086 23.312 15.812 1 97.94 285 PRO A O 1
ATOM 2267 N N . ALA A 1 286 ? 13.516 22.062 16.828 1 97.06 286 ALA A N 1
ATOM 2268 C CA . ALA A 1 286 ? 14.07 20.812 16.312 1 97.06 286 ALA A CA 1
ATOM 2269 C C . ALA A 1 286 ? 13.57 20.516 14.898 1 97.06 286 ALA A C 1
ATOM 2271 O O . ALA A 1 286 ? 12.82 21.312 14.328 1 97.06 286 ALA A O 1
ATOM 2272 N N . HIS A 1 287 ? 14.047 19.484 14.266 1 97 287 HIS A N 1
ATOM 2273 C CA . HIS A 1 287 ? 13.594 19.047 12.945 1 97 287 HIS A CA 1
ATOM 2274 C C . HIS A 1 287 ? 13.891 20.109 11.891 1 97 287 HIS A C 1
ATOM 2276 O O . HIS A 1 287 ? 13.055 20.375 11.023 1 97 287 HIS A O 1
ATOM 2282 N N . VAL A 1 288 ? 14.977 20.828 12.086 1 97 288 VAL A N 1
ATOM 2283 C CA . VAL A 1 288 ? 15.492 21.828 11.156 1 97 288 VAL A CA 1
ATOM 2284 C C . VAL A 1 288 ? 16.922 21.453 10.734 1 97 288 VAL A C 1
ATOM 2286 O O . VAL A 1 288 ? 17.844 21.547 11.539 1 97 288 VAL A O 1
ATOM 2289 N N . GLY A 1 289 ? 17.062 21.094 9.453 1 95.81 289 GLY A N 1
ATOM 2290 C CA . GLY A 1 289 ? 18.375 20.641 9.016 1 95.81 289 GLY A CA 1
ATOM 2291 C C . GLY A 1 289 ? 18.688 21.031 7.578 1 95.81 289 GLY A C 1
ATOM 2292 O O . GLY A 1 289 ? 19.094 22.156 7.312 1 95.81 289 GLY A O 1
ATOM 2293 N N . ASN A 1 290 ? 18.469 20.141 6.699 1 95.56 290 ASN A N 1
ATOM 2294 C CA . ASN A 1 290 ? 18.75 20.391 5.293 1 95.56 290 ASN A CA 1
ATOM 2295 C C . ASN A 1 290 ? 17.875 21.5 4.73 1 95.56 290 ASN A C 1
ATOM 2297 O O . ASN A 1 290 ? 16.656 21.5 4.945 1 95.56 290 ASN A O 1
ATOM 2301 N N . GLY A 1 291 ? 18.469 22.469 4.059 1 95.81 291 GLY A N 1
ATOM 2302 C CA . GLY A 1 291 ? 17.844 23.688 3.582 1 95.81 291 GLY A CA 1
ATOM 2303 C C . GLY A 1 291 ? 18.406 24.938 4.223 1 95.81 291 GLY A C 1
ATOM 2304 O O . GLY A 1 291 ? 18.219 26.047 3.715 1 95.81 291 GLY A O 1
ATOM 2305 N N . TRP A 1 292 ? 19.141 24.766 5.316 1 95.94 292 TRP A N 1
ATOM 2306 C CA . TRP A 1 292 ? 19.609 25.906 6.082 1 95.94 292 TRP A CA 1
ATOM 2307 C C . TRP A 1 292 ? 21.109 26.141 5.844 1 95.94 292 TRP A C 1
ATOM 2309 O O . TRP A 1 292 ? 21.688 27.078 6.41 1 95.94 292 TRP A O 1
ATOM 2319 N N . GLN A 1 293 ? 21.703 25.391 4.988 1 88 293 GLN A N 1
ATOM 2320 C CA . GLN A 1 293 ? 23.141 25.359 4.809 1 88 293 GLN A CA 1
ATOM 2321 C C . GLN A 1 293 ? 23.656 26.656 4.168 1 88 293 GLN A C 1
ATOM 2323 O O . GLN A 1 293 ? 24.828 26.984 4.277 1 88 293 GLN A O 1
ATOM 2328 N N . TRP A 1 294 ? 22.922 27.375 3.574 1 92.38 294 TRP A N 1
ATOM 2329 C CA . TRP A 1 294 ? 23.297 28.547 2.787 1 92.38 294 TRP A CA 1
ATOM 2330 C C . TRP A 1 294 ? 23.562 29.75 3.689 1 92.38 294 TRP A C 1
ATOM 2332 O O . TRP A 1 294 ? 24.188 30.734 3.268 1 92.38 294 TRP A O 1
ATOM 2342 N N . THR A 1 295 ? 23.109 29.734 4.941 1 95.19 295 THR A N 1
ATOM 2343 C CA . THR A 1 295 ? 23.031 30.938 5.777 1 95.19 295 THR A CA 1
ATOM 2344 C C . THR A 1 295 ? 24.438 31.438 6.102 1 95.19 295 THR A C 1
ATOM 2346 O O . THR A 1 295 ? 24.656 32.656 6.133 1 95.19 295 THR A O 1
ATOM 2349 N N . GLU A 1 296 ? 25.344 30.516 6.316 1 91.81 296 GLU A N 1
ATOM 2350 C CA . GLU A 1 296 ? 26.719 30.938 6.621 1 91.81 296 GLU A CA 1
ATOM 2351 C C . GLU A 1 296 ? 27.359 31.641 5.434 1 91.81 296 GLU A C 1
ATOM 2353 O O . GLU A 1 296 ? 28.047 32.656 5.605 1 91.81 296 GLU A O 1
ATOM 2358 N N . GLN A 1 297 ? 27.141 31.109 4.316 1 89.75 297 GLN A N 1
ATOM 2359 C CA . GLN A 1 297 ? 27.719 31.672 3.102 1 89.75 297 GLN A CA 1
ATOM 2360 C C . GLN A 1 297 ? 27.156 33.062 2.818 1 89.75 297 GLN A C 1
ATOM 2362 O O . GLN A 1 297 ? 27.812 33.875 2.158 1 89.75 297 GLN A O 1
ATOM 2367 N N . GLN A 1 298 ? 26.047 33.375 3.391 1 93.75 298 GLN A N 1
ATOM 2368 C CA . GLN A 1 298 ? 25.406 34.656 3.133 1 93.75 298 GLN A CA 1
ATOM 2369 C C . GLN A 1 298 ? 25.641 35.625 4.285 1 93.75 298 GLN A C 1
ATOM 2371 O O . GLN A 1 298 ? 24.953 36.656 4.391 1 93.75 298 GLN A O 1
ATOM 2376 N N . GLY A 1 299 ? 26.484 35.219 5.23 1 94.81 299 GLY A N 1
ATOM 2377 C CA . GLY A 1 299 ? 26.891 36.156 6.281 1 94.81 299 GLY A CA 1
ATOM 2378 C C . GLY A 1 299 ? 25.953 36.156 7.465 1 94.81 299 GLY A C 1
ATOM 2379 O O . GLY A 1 299 ? 26.062 37.031 8.344 1 94.81 299 GLY A O 1
ATOM 2380 N N . LEU A 1 300 ? 25.016 35.219 7.559 1 97.06 300 LEU A N 1
ATOM 2381 C CA . LEU A 1 300 ? 24.047 35.188 8.641 1 97.06 300 LEU A CA 1
ATOM 2382 C C . LEU A 1 300 ? 24.531 34.281 9.773 1 97.06 300 LEU A C 1
ATOM 2384 O O . LEU A 1 300 ? 23.891 34.219 10.828 1 97.06 300 LEU A O 1
ATOM 2388 N N . GLY A 1 301 ? 25.688 33.594 9.555 1 96.25 301 GLY A N 1
ATOM 2389 C CA . GLY A 1 301 ? 26.172 32.625 10.523 1 96.25 301 GLY A CA 1
ATOM 2390 C C . GLY A 1 301 ? 25.438 31.297 10.43 1 96.25 301 GLY A C 1
ATOM 2391 O O . GLY A 1 301 ? 24.672 31.062 9.5 1 96.25 301 GLY A O 1
ATOM 2392 N N . LYS A 1 302 ? 25.766 30.391 11.367 1 96.19 302 LYS A N 1
ATOM 2393 C CA . LYS A 1 302 ? 25.094 29.094 11.43 1 96.19 302 LYS A CA 1
ATOM 2394 C C . LYS A 1 302 ? 23.75 29.203 12.148 1 96.19 302 LYS A C 1
ATOM 2396 O O . LYS A 1 302 ? 23.703 29.25 13.383 1 96.19 302 LYS A O 1
ATOM 2401 N N . LEU A 1 303 ? 22.766 29.156 11.359 1 98 303 LEU A N 1
ATOM 2402 C CA . LEU A 1 303 ? 21.438 29.328 11.945 1 98 303 LEU A CA 1
ATOM 2403 C C . LEU A 1 303 ? 20.875 27.984 12.398 1 98 303 LEU A C 1
ATOM 2405 O O . LEU A 1 303 ? 19.938 27.938 13.203 1 98 303 LEU A O 1
ATOM 2409 N N . ALA A 1 304 ? 21.359 26.906 11.875 1 97.75 304 ALA A N 1
ATOM 2410 C CA . ALA A 1 304 ? 21.031 25.547 12.305 1 97.75 304 ALA A CA 1
ATOM 2411 C C . ALA A 1 304 ? 22.281 24.828 12.828 1 97.75 304 ALA A C 1
ATOM 2413 O O . ALA A 1 304 ? 23.359 24.969 12.25 1 97.75 304 ALA A O 1
ATOM 2414 N N . LEU A 1 305 ? 22.094 24.125 13.906 1 97.25 305 LEU A N 1
ATOM 2415 C CA . LEU A 1 305 ? 23.188 23.438 14.562 1 97.25 305 LEU A CA 1
ATOM 2416 C C . LEU A 1 305 ? 23.047 21.922 14.422 1 97.25 305 LEU A C 1
ATOM 2418 O O . LEU A 1 305 ? 21.938 21.422 14.242 1 97.25 305 LEU A O 1
ATOM 2422 N N . CYS A 1 306 ? 24.156 21.188 14.484 1 97.06 306 CYS A N 1
ATOM 2423 C CA . CYS A 1 306 ? 24.234 19.734 14.477 1 97.06 306 CYS A CA 1
ATOM 2424 C C . CYS A 1 306 ? 23.656 19.156 13.18 1 97.06 306 CYS A C 1
ATOM 2426 O O . CYS A 1 306 ? 23.156 18.031 13.164 1 97.06 306 CYS A O 1
ATOM 2428 N N . VAL A 1 307 ? 23.641 19.906 12.102 1 96.75 307 VAL A N 1
ATOM 2429 C CA . VAL A 1 307 ? 23.109 19.438 10.82 1 96.75 307 VAL A CA 1
ATOM 2430 C C . VAL A 1 307 ? 23.938 18.266 10.32 1 96.75 307 VAL A C 1
ATOM 2432 O O . VAL A 1 307 ? 25.141 18.391 10.094 1 96.75 307 VAL A O 1
ATOM 2435 N N . ASN A 1 308 ? 23.359 17.125 10.18 1 95.81 308 ASN A N 1
ATOM 2436 C CA . ASN A 1 308 ? 23.953 15.891 9.68 1 95.81 308 ASN A CA 1
ATOM 2437 C C . ASN A 1 308 ? 25.094 15.414 10.594 1 95.81 308 ASN A C 1
ATOM 2439 O O . ASN A 1 308 ? 25.984 14.688 10.156 1 95.81 308 ASN A O 1
ATOM 2443 N N . ARG A 1 309 ? 25.047 15.883 11.828 1 96 309 ARG A N 1
ATOM 2444 C CA . ARG A 1 309 ? 26.141 15.547 12.734 1 96 309 ARG A CA 1
ATOM 2445 C C . ARG A 1 309 ? 26.094 14.07 13.117 1 96 309 ARG A C 1
ATOM 2447 O O . ARG A 1 309 ? 25.031 13.508 13.352 1 96 309 ARG A O 1
ATOM 2454 N N . GLU A 1 310 ? 27.312 13.453 13.219 1 95.19 310 GLU A N 1
ATOM 2455 C CA . GLU A 1 310 ? 27.484 12.047 13.594 1 95.19 310 GLU A CA 1
ATOM 2456 C C . GLU A 1 310 ? 28.25 11.922 14.914 1 95.19 310 GLU A C 1
ATOM 2458 O O . GLU A 1 310 ? 29.078 12.773 15.25 1 95.19 310 GLU A O 1
ATOM 2463 N N . PRO A 1 311 ? 28 10.805 15.609 1 96.44 311 PRO A N 1
ATOM 2464 C CA . PRO A 1 311 ? 26.891 9.867 15.445 1 96.44 311 PRO A CA 1
ATOM 2465 C C . PRO A 1 311 ? 25.531 10.484 15.773 1 96.44 311 PRO A C 1
ATOM 2467 O O . PRO A 1 311 ? 25.359 11.055 16.859 1 96.44 311 PRO A O 1
ATOM 2470 N N . TRP A 1 312 ? 24.609 10.312 14.875 1 96.5 312 TRP A N 1
ATOM 2471 C CA . TRP A 1 312 ? 23.359 11.047 14.977 1 96.5 312 TRP A CA 1
ATOM 2472 C C . TRP A 1 312 ? 22.625 10.711 16.281 1 96.5 312 TRP A C 1
ATOM 2474 O O . TRP A 1 312 ? 21.938 11.562 16.844 1 96.5 312 TRP A O 1
ATOM 2484 N N . GLN A 1 313 ? 22.844 9.555 16.844 1 95.69 313 GLN A N 1
ATOM 2485 C CA . GLN A 1 313 ? 22.172 9.086 18.047 1 95.69 313 GLN A CA 1
ATOM 2486 C C . GLN A 1 313 ? 22.469 9.992 19.234 1 95.69 313 GLN A C 1
ATOM 2488 O O . GLN A 1 313 ? 21.703 10.031 20.219 1 95.69 313 GLN A O 1
ATOM 2493 N N . SER A 1 314 ? 23.547 10.789 19.172 1 96.69 314 SER A N 1
ATOM 2494 C CA . SER A 1 314 ? 23.938 11.672 20.266 1 96.69 314 SER A CA 1
ATOM 2495 C C . SER A 1 314 ? 23.234 13.023 20.172 1 96.69 314 SER A C 1
ATOM 2497 O O . SER A 1 314 ? 23.219 13.797 21.125 1 96.69 314 SER A O 1
ATOM 2499 N N . TYR A 1 315 ? 22.562 13.266 18.969 1 97 315 TYR A N 1
ATOM 2500 C CA . TYR A 1 315 ? 22.172 14.648 18.719 1 97 315 TYR A CA 1
ATOM 2501 C C . TYR A 1 315 ? 20.719 14.734 18.266 1 97 315 TYR A C 1
ATOM 2503 O O . TYR A 1 315 ? 20.141 15.82 18.188 1 97 315 TYR A O 1
ATOM 2511 N N . CYS A 1 316 ? 20.141 13.602 17.875 1 96 316 CYS A N 1
ATOM 2512 C CA . CYS A 1 316 ? 18.734 13.547 17.453 1 96 316 CYS A CA 1
ATOM 2513 C C . CYS A 1 316 ? 18.203 12.125 17.547 1 96 316 CYS A C 1
ATOM 2515 O O . CYS A 1 316 ? 18.922 11.211 17.938 1 96 316 CYS A O 1
ATOM 2517 N N . VAL A 1 317 ? 16.906 11.953 17.219 1 93.69 317 VAL A N 1
ATOM 2518 C CA . VAL A 1 317 ? 16.266 10.664 17.422 1 93.69 317 VAL A CA 1
ATOM 2519 C C . VAL A 1 317 ? 16.297 9.867 16.125 1 93.69 317 VAL A C 1
ATOM 2521 O O . VAL A 1 317 ? 16.094 8.648 16.125 1 93.69 317 VAL A O 1
ATOM 2524 N N . GLU A 1 318 ? 16.516 10.5 14.961 1 95 318 GLU A N 1
ATOM 2525 C CA . GLU A 1 318 ? 16.75 9.867 13.664 1 95 318 GLU A CA 1
ATOM 2526 C C . GLU A 1 318 ? 17.594 10.773 12.766 1 95 318 GLU A C 1
ATOM 2528 O O . GLU A 1 318 ? 17.594 11.992 12.922 1 95 318 GLU A O 1
ATOM 2533 N N . PRO A 1 319 ? 18.344 10.188 11.875 1 96.75 319 PRO A N 1
ATOM 2534 C CA . PRO A 1 319 ? 19.109 11.016 10.945 1 96.75 319 PRO A CA 1
ATOM 2535 C C . PRO A 1 319 ? 18.25 11.578 9.812 1 96.75 319 PRO A C 1
ATOM 2537 O O . PRO A 1 319 ? 17.266 10.953 9.406 1 96.75 319 PRO A O 1
ATOM 2540 N N . PRO A 1 320 ? 18.672 12.688 9.328 1 97.62 320 PRO A N 1
ATOM 2541 C CA . PRO A 1 320 ? 19.75 13.57 9.781 1 97.62 320 PRO A CA 1
ATOM 2542 C C . PRO A 1 320 ? 19.328 14.469 10.938 1 97.62 320 PRO A C 1
ATOM 2544 O O . PRO A 1 320 ? 18.141 14.695 11.156 1 97.62 320 PRO A O 1
ATOM 2547 N N . CYS A 1 321 ? 20.328 14.969 11.648 1 97.69 321 CYS A N 1
ATOM 2548 C CA . CYS A 1 321 ? 20.062 15.859 12.773 1 97.69 321 CYS A CA 1
ATOM 2549 C C . CYS A 1 321 ? 19.969 17.312 12.305 1 97.69 321 CYS A C 1
ATOM 2551 O O . CYS A 1 321 ? 20.344 17.625 11.18 1 97.69 321 CYS A O 1
ATOM 2553 N N . GLY A 1 322 ? 19.406 18.125 13.188 1 97.25 322 GLY A N 1
ATOM 2554 C CA . GLY A 1 322 ? 19.375 19.578 12.984 1 97.25 322 GLY A CA 1
ATOM 2555 C C . GLY A 1 322 ? 18.438 20.281 13.938 1 97.25 322 GLY A C 1
ATOM 2556 O O . GLY A 1 322 ? 17.359 19.781 14.258 1 97.25 322 GLY A O 1
ATOM 2557 N N . GLN A 1 323 ? 18.875 21.438 14.383 1 97 323 GLN A N 1
ATOM 2558 C CA . GLN A 1 323 ? 18.109 22.25 15.32 1 97 323 GLN A CA 1
ATOM 2559 C C . GLN A 1 323 ? 18.5 23.734 15.195 1 97 323 GLN A C 1
ATOM 2561 O O . GLN A 1 323 ? 19.641 24.047 14.883 1 97 323 GLN A O 1
ATOM 2566 N N . LEU A 1 324 ? 17.578 24.609 15.453 1 98.38 324 LEU A N 1
ATOM 2567 C CA . LEU A 1 324 ? 17.844 26.031 15.312 1 98.38 324 LEU A CA 1
ATOM 2568 C C . LEU A 1 324 ? 18.859 26.5 16.344 1 98.38 324 LEU A C 1
ATOM 2570 O O . LEU A 1 324 ? 18.875 26.016 17.484 1 98.38 324 LEU A O 1
ATOM 2574 N N . ASN A 1 325 ? 19.703 27.422 15.977 1 98.25 325 ASN A N 1
ATOM 2575 C CA . ASN A 1 325 ? 20.703 28.062 16.828 1 98.25 325 ASN A CA 1
ATOM 2576 C C . ASN A 1 325 ? 20.125 29.25 17.594 1 98.25 325 ASN A C 1
ATOM 2578 O O . ASN A 1 325 ? 20.203 30.391 17.141 1 98.25 325 ASN A O 1
ATOM 2582 N N . LEU A 1 326 ? 19.641 29.047 18.797 1 97.56 326 LEU A N 1
ATOM 2583 C CA . LEU A 1 326 ? 18.953 30.078 19.562 1 97.56 326 LEU A CA 1
ATOM 2584 C C . LEU A 1 326 ? 19.906 31.219 19.906 1 97.56 326 LEU A C 1
ATOM 2586 O O . LEU A 1 326 ? 19.469 32.312 20.25 1 97.56 326 LEU A O 1
ATOM 2590 N N . ALA A 1 327 ? 21.234 30.969 19.828 1 97.44 327 ALA A N 1
ATOM 2591 C CA . ALA A 1 327 ? 22.234 31.969 20.172 1 97.44 327 ALA A CA 1
ATOM 2592 C C . ALA A 1 327 ? 22.406 33 19.062 1 97.44 327 ALA A C 1
ATOM 2594 O O . ALA A 1 327 ? 23.016 34.031 19.25 1 97.44 327 ALA A O 1
ATOM 2595 N N . ASN A 1 328 ? 21.938 32.719 17.891 1 97.75 328 ASN A N 1
ATOM 2596 C CA . ASN A 1 328 ? 22.078 33.594 16.734 1 97.75 328 ASN A CA 1
ATOM 2597 C C . ASN A 1 328 ? 20.781 34.344 16.438 1 97.75 328 ASN A C 1
ATOM 2599 O O . ASN A 1 328 ? 19.828 33.781 15.906 1 97.75 328 ASN A O 1
ATOM 2603 N N . PRO A 1 329 ? 20.719 35.594 16.641 1 96.69 329 PRO A N 1
ATOM 2604 C CA . PRO A 1 329 ? 19.453 36.344 16.516 1 96.69 329 PRO A CA 1
ATOM 2605 C C . PRO A 1 329 ? 18.953 36.406 15.078 1 96.69 329 PRO A C 1
ATOM 2607 O O . PRO A 1 329 ? 17.797 36.75 14.836 1 96.69 329 PRO A O 1
ATOM 2610 N N . ASN A 1 330 ? 19.828 36.125 14.094 1 97.94 330 ASN A N 1
ATOM 2611 C CA . ASN A 1 330 ? 19.422 36.156 12.695 1 97.94 330 ASN A CA 1
ATOM 2612 C C . ASN A 1 330 ? 18.359 35.094 12.398 1 97.94 330 ASN A C 1
ATOM 2614 O O . ASN A 1 330 ? 17.688 35.156 11.367 1 97.94 330 ASN A O 1
ATOM 2618 N N . ILE A 1 331 ? 18.188 34.156 13.305 1 98 331 ILE A N 1
ATOM 2619 C CA . ILE A 1 331 ? 17.141 33.156 13.094 1 98 331 ILE A CA 1
ATOM 2620 C C . ILE A 1 331 ? 15.773 33.844 13.016 1 98 331 ILE A C 1
ATOM 2622 O O . ILE A 1 331 ? 14.914 33.438 12.242 1 98 331 ILE A O 1
ATOM 2626 N N . TYR A 1 332 ? 15.586 34.906 13.711 1 98.38 332 TYR A N 1
ATOM 2627 C CA . TYR A 1 332 ? 14.281 35.562 13.766 1 98.38 332 TYR A CA 1
ATOM 2628 C C . TYR A 1 332 ? 14.008 36.344 12.477 1 98.38 332 TYR A C 1
ATOM 2630 O O . TYR A 1 332 ? 12.852 36.5 12.07 1 98.38 332 TYR A O 1
ATOM 2638 N N . LEU A 1 333 ? 15.094 36.812 11.844 1 97.75 333 LEU A N 1
ATOM 2639 C CA . LEU A 1 333 ? 14.945 37.438 10.539 1 97.75 333 LEU A CA 1
ATOM 2640 C C . LEU A 1 333 ? 14.438 36.438 9.508 1 97.75 333 LEU A C 1
ATOM 2642 O O . LEU A 1 333 ? 13.477 36.719 8.789 1 97.75 333 LEU A O 1
ATOM 2646 N N . VAL A 1 334 ? 15.047 35.312 9.5 1 98.12 334 VAL A N 1
ATOM 2647 C CA . VAL A 1 334 ? 14.703 34.281 8.539 1 98.12 334 VAL A CA 1
ATOM 2648 C C . VAL A 1 334 ? 13.328 33.719 8.875 1 98.12 334 VAL A C 1
ATOM 2650 O O . VAL A 1 334 ? 12.5 33.5 7.988 1 98.12 334 VAL A O 1
ATOM 2653 N N . LEU A 1 335 ? 13.031 33.5 10.141 1 98.44 335 LEU A N 1
ATOM 2654 C CA . LEU A 1 335 ? 11.727 33 10.562 1 98.44 335 LEU A CA 1
ATOM 2655 C C . LEU A 1 335 ? 10.617 33.969 10.18 1 98.44 335 LEU A C 1
ATOM 2657 O O . LEU A 1 335 ? 9.539 33.531 9.75 1 98.44 335 LEU A O 1
ATOM 2661 N N . GLY A 1 336 ? 10.914 35.25 10.391 1 98.38 336 GLY A N 1
ATOM 2662 C CA . GLY A 1 336 ? 9.938 36.25 9.977 1 98.38 336 GLY A CA 1
ATOM 2663 C C . GLY A 1 336 ? 9.555 36.125 8.508 1 98.38 336 GLY A C 1
ATOM 2664 O O . GLY A 1 336 ? 8.383 36.25 8.164 1 98.38 336 GLY A O 1
ATOM 2665 N N . GLN A 1 337 ? 10.523 35.906 7.66 1 98.25 337 GLN A N 1
ATOM 2666 C CA . GLN A 1 337 ? 10.281 35.75 6.227 1 98.25 337 GLN A CA 1
ATOM 2667 C C . GLN A 1 337 ? 9.508 34.469 5.934 1 98.25 337 GLN A C 1
ATOM 2669 O O . GLN A 1 337 ? 8.602 34.469 5.102 1 98.25 337 GLN A O 1
ATOM 2674 N N . ILE A 1 338 ? 9.867 33.375 6.625 1 98.5 338 ILE A N 1
ATOM 2675 C CA . ILE A 1 338 ? 9.188 32.094 6.445 1 98.5 338 ILE A CA 1
ATOM 2676 C C . ILE A 1 338 ? 7.715 32.219 6.836 1 98.5 338 ILE A C 1
ATOM 2678 O O . ILE A 1 338 ? 6.824 31.859 6.07 1 98.5 338 ILE A O 1
ATOM 2682 N N . TYR A 1 339 ? 7.445 32.844 7.98 1 98.69 339 TYR A N 1
ATOM 2683 C CA . TYR A 1 339 ? 6.078 32.969 8.477 1 98.69 339 TYR A CA 1
ATOM 2684 C C . TYR A 1 339 ? 5.27 33.906 7.566 1 98.69 339 TYR A C 1
ATOM 2686 O O . TYR A 1 339 ? 4.082 33.656 7.336 1 98.69 339 TYR A O 1
ATOM 2694 N N . GLN A 1 340 ? 5.918 34.938 7.051 1 98.38 340 GLN A N 1
ATOM 2695 C CA . GLN A 1 340 ? 5.223 35.844 6.141 1 98.38 340 GLN A CA 1
ATOM 2696 C C . GLN A 1 340 ? 4.742 35.125 4.895 1 98.38 340 GLN A C 1
ATOM 2698 O O . GLN A 1 340 ? 3.594 35.281 4.477 1 98.38 340 GLN A O 1
ATOM 2703 N N . GLU A 1 341 ? 5.613 34.312 4.332 1 98.06 341 GLU A N 1
ATOM 2704 C CA . GLU A 1 341 ? 5.246 33.562 3.137 1 98.06 341 GLU A CA 1
ATOM 2705 C C . GLU A 1 341 ? 4.188 32.5 3.449 1 98.06 341 GLU A C 1
ATOM 2707 O O . GLU A 1 341 ? 3.223 32.344 2.699 1 98.06 341 GLU A O 1
ATOM 2712 N N . ILE A 1 342 ? 4.324 31.812 4.539 1 98.31 342 ILE A N 1
ATOM 2713 C CA . ILE A 1 342 ? 3.373 30.766 4.91 1 98.31 342 ILE A CA 1
ATOM 2714 C C . ILE A 1 342 ? 2 31.391 5.164 1 98.31 342 ILE A C 1
ATOM 2716 O O . ILE A 1 342 ? 0.982 30.875 4.703 1 98.31 342 ILE A O 1
ATOM 2720 N N . ALA A 1 343 ? 1.99 32.5 5.875 1 98.19 343 ALA A N 1
ATOM 2721 C CA . ALA A 1 343 ? 0.722 33.188 6.16 1 98.19 343 ALA A CA 1
ATOM 2722 C C . ALA A 1 343 ? -0.001 33.562 4.875 1 98.19 343 ALA A C 1
ATOM 2724 O O . ALA A 1 343 ? -1.224 33.438 4.777 1 98.19 343 ALA A O 1
ATOM 2725 N N . LYS A 1 344 ? 0.765 33.969 3.869 1 97.62 344 LYS A N 1
ATOM 2726 C CA . LYS A 1 344 ? 0.185 34.375 2.586 1 97.62 344 LYS A CA 1
ATOM 2727 C C . LYS A 1 344 ? -0.313 33.156 1.819 1 97.62 344 LYS A C 1
ATOM 2729 O O . LYS A 1 344 ? -1.379 33.188 1.201 1 97.62 344 LYS A O 1
ATOM 2734 N N . LEU A 1 345 ? 0.424 32.094 1.902 1 98.06 345 LEU A N 1
ATOM 2735 C CA . LEU A 1 345 ? 0.122 30.875 1.131 1 98.06 345 LEU A CA 1
ATOM 2736 C C . LEU A 1 345 ? -1.109 30.172 1.688 1 98.06 345 LEU A C 1
ATOM 2738 O O . LEU A 1 345 ? -1.866 29.547 0.937 1 98.06 345 LEU A O 1
ATOM 2742 N N . PHE A 1 346 ? -1.347 30.266 2.979 1 97.94 346 PHE A N 1
ATOM 2743 C CA . PHE A 1 346 ? -2.381 29.469 3.629 1 97.94 346 PHE A CA 1
ATOM 2744 C C . PHE A 1 346 ? -3.498 30.359 4.156 1 97.94 346 PHE A C 1
ATOM 2746 O O . PHE A 1 346 ? -4.281 29.953 5.012 1 97.94 346 PHE A O 1
ATOM 2753 N N . THR A 1 347 ? -3.613 31.547 3.699 1 95.31 347 THR A N 1
ATOM 2754 C CA . THR A 1 347 ? -4.598 32.531 4.137 1 95.31 347 THR A CA 1
ATOM 2755 C C . THR A 1 347 ? -6.012 32.062 3.797 1 95.31 347 THR A C 1
ATOM 2757 O O . THR A 1 347 ? -6.242 31.484 2.738 1 95.31 347 THR A O 1
ATOM 2760 N N . PRO A 1 348 ? -6.941 32.375 4.707 1 94.75 348 PRO A N 1
ATOM 2761 C CA . PRO A 1 348 ? -6.746 32.906 6.055 1 94.75 348 PRO A CA 1
ATOM 2762 C C . PRO A 1 348 ? -6.293 31.844 7.051 1 94.75 348 PRO A C 1
ATOM 2764 O O . PRO A 1 348 ? -6.832 30.734 7.062 1 94.75 348 PRO A O 1
ATOM 2767 N N . LEU A 1 349 ? -5.363 32.188 7.824 1 94.88 349 LEU A N 1
ATOM 2768 C CA . LEU A 1 349 ? -4.887 31.281 8.859 1 94.88 349 LEU A CA 1
ATOM 2769 C C . LEU A 1 349 ? -5.871 31.234 10.023 1 94.88 349 LEU A C 1
ATOM 2771 O O . LEU A 1 349 ? -6.344 32.25 10.5 1 94.88 349 LEU A O 1
ATOM 2775 N N . ASP A 1 350 ? -6.258 30.062 10.391 1 94.19 350 ASP A N 1
ATOM 2776 C CA . ASP A 1 350 ? -7.09 29.906 11.578 1 94.19 350 ASP A CA 1
ATOM 2777 C C . ASP A 1 350 ? -6.34 29.172 12.688 1 94.19 350 ASP A C 1
ATOM 2779 O O . ASP A 1 350 ? -6.711 29.266 13.859 1 94.19 350 ASP A O 1
ATOM 2783 N N . LEU A 1 351 ? -5.375 28.391 12.305 1 97.62 351 LEU A N 1
ATOM 2784 C CA . LEU A 1 351 ? -4.477 27.625 13.164 1 97.62 351 LEU A CA 1
ATOM 2785 C C . LEU A 1 351 ? -3.084 27.547 12.555 1 97.62 351 LEU A C 1
ATOM 2787 O O . LEU A 1 351 ? -2.928 27.656 11.336 1 97.62 351 LEU A O 1
ATOM 2791 N N . PHE A 1 352 ? -2.15 27.406 13.359 1 98.62 352 PHE A N 1
ATOM 2792 C CA . PHE A 1 352 ? -0.786 27.156 12.914 1 98.62 352 PHE A CA 1
ATOM 2793 C C . PHE A 1 352 ? -0.087 26.172 13.844 1 98.62 352 PHE A C 1
ATOM 2795 O O . PHE A 1 352 ? -0.244 26.25 15.062 1 98.62 352 PHE A O 1
ATOM 2802 N N . HIS A 1 353 ? 0.62 25.203 13.289 1 98.88 353 HIS A N 1
ATOM 2803 C CA . HIS A 1 353 ? 1.342 24.219 14.094 1 98.88 353 HIS A CA 1
ATOM 2804 C C . HIS A 1 353 ? 2.828 24.562 14.164 1 98.88 353 HIS A C 1
ATOM 2806 O O . HIS A 1 353 ? 3.514 24.562 13.141 1 98.88 353 HIS A O 1
ATOM 2812 N N . TYR A 1 354 ? 3.379 24.75 15.375 1 98.56 354 TYR A N 1
ATOM 2813 C CA . TYR A 1 354 ? 4.758 25.188 15.562 1 98.56 354 TYR A CA 1
ATOM 2814 C C . TYR A 1 354 ? 5.691 23.984 15.719 1 98.56 354 TYR A C 1
ATOM 2816 O O . TYR A 1 354 ? 6.914 24.156 15.758 1 98.56 354 TYR A O 1
ATOM 2824 N N . GLY A 1 355 ? 5.125 22.812 15.75 1 98.38 355 GLY A N 1
ATOM 2825 C CA . GLY A 1 355 ? 5.93 21.641 16.078 1 98.38 355 GLY A CA 1
ATOM 2826 C C . GLY A 1 355 ? 6.414 21.641 17.516 1 98.38 355 GLY A C 1
ATOM 2827 O O . GLY A 1 355 ? 5.613 21.75 18.438 1 98.38 355 GLY A O 1
ATOM 2828 N N . GLY A 1 356 ? 7.676 21.562 17.688 1 96.62 356 GLY A N 1
ATOM 2829 C CA . GLY A 1 356 ? 8.281 21.781 18.984 1 96.62 356 GLY A CA 1
ATOM 2830 C C . GLY A 1 356 ? 8.562 20.5 19.734 1 96.62 356 GLY A C 1
ATOM 2831 O O . GLY A 1 356 ? 8.781 20.516 20.953 1 96.62 356 GLY A O 1
ATOM 2832 N N . ASP A 1 357 ? 8.57 19.344 19.047 1 95.5 357 ASP A N 1
ATOM 2833 C CA . ASP A 1 357 ? 8.859 18.094 19.703 1 95.5 357 ASP A CA 1
ATOM 2834 C C . ASP A 1 357 ? 10.328 17.703 19.531 1 95.5 357 ASP A C 1
ATOM 2836 O O . ASP A 1 357 ? 11.016 18.234 18.656 1 95.5 357 ASP A O 1
ATOM 2840 N N . GLU A 1 358 ? 10.891 16.953 20.453 1 96.25 358 GLU A N 1
ATOM 2841 C CA . GLU A 1 358 ? 12.125 16.172 20.359 1 96.25 358 GLU A CA 1
ATOM 2842 C C . GLU A 1 358 ? 13.344 17.078 20.25 1 96.25 358 GLU A C 1
ATOM 2844 O O . GLU A 1 358 ? 14.281 16.781 19.516 1 96.25 358 GLU A O 1
ATOM 2849 N N . VAL A 1 359 ? 13.312 18.219 20.906 1 97.38 359 VAL A N 1
ATOM 2850 C CA . VAL A 1 359 ? 14.516 19.031 21.031 1 97.38 359 VAL A CA 1
ATOM 2851 C C . VAL A 1 359 ? 15.586 18.266 21.797 1 97.38 359 VAL A C 1
ATOM 2853 O O . VAL A 1 359 ? 15.312 17.688 22.859 1 97.38 359 VAL A O 1
ATOM 2856 N N . ASN A 1 360 ? 16.766 18.203 21.234 1 97.62 360 ASN A N 1
ATOM 2857 C CA . ASN A 1 360 ? 17.875 17.5 21.859 1 97.62 360 ASN A CA 1
ATOM 2858 C C . ASN A 1 360 ? 18.859 18.469 22.516 1 97.62 360 ASN A C 1
ATOM 2860 O O . ASN A 1 360 ? 19.562 19.203 21.844 1 97.62 360 ASN A O 1
ATOM 2864 N N . LEU A 1 361 ? 19.016 18.406 23.812 1 97.06 361 LEU A N 1
ATOM 2865 C CA . LEU A 1 361 ? 19.812 19.359 24.562 1 97.06 361 LEU A CA 1
ATOM 2866 C C . LEU A 1 361 ? 21.297 19.125 24.312 1 97.06 361 LEU A C 1
ATOM 2868 O O . LEU A 1 361 ? 22.109 20.062 24.406 1 97.06 361 LEU A O 1
ATOM 2872 N N . ASN A 1 362 ? 21.656 17.891 23.969 1 97.5 362 ASN A N 1
ATOM 2873 C CA . ASN A 1 362 ? 23.062 17.609 23.703 1 97.5 362 ASN A CA 1
ATOM 2874 C C . ASN A 1 362 ? 23.562 18.391 22.484 1 97.5 362 ASN A C 1
ATOM 2876 O O . ASN A 1 362 ? 24.734 18.766 22.422 1 97.5 362 ASN A O 1
ATOM 2880 N N . CYS A 1 363 ? 22.703 18.578 21.484 1 97.56 363 CYS A N 1
ATOM 2881 C CA . CYS A 1 363 ? 23.062 19.406 20.328 1 97.56 363 CYS A CA 1
ATOM 2882 C C . CYS A 1 363 ? 23.422 20.812 20.766 1 97.56 363 CYS A C 1
ATOM 2884 O O . CYS A 1 363 ? 24.469 21.328 20.359 1 97.56 363 CYS A O 1
ATOM 2886 N N . TRP A 1 364 ? 22.672 21.453 21.656 1 97.25 364 TRP A N 1
ATOM 2887 C CA . TRP A 1 364 ? 22.938 22.797 22.141 1 97.25 364 TRP A CA 1
ATOM 2888 C C . TRP A 1 364 ? 24.125 22.828 23.078 1 97.25 364 TRP A C 1
ATOM 2890 O O . TRP A 1 364 ? 25 23.688 22.969 1 97.25 364 TRP A O 1
ATOM 2900 N N . ASN A 1 365 ? 24.234 21.844 23.906 1 96.44 365 ASN A N 1
ATOM 2901 C CA . ASN A 1 365 ? 25.219 21.812 24.984 1 96.44 365 ASN A CA 1
ATOM 2902 C C . ASN A 1 365 ? 26.609 21.516 24.453 1 96.44 365 ASN A C 1
ATOM 2904 O O . ASN A 1 365 ? 27.609 21.766 25.125 1 96.44 365 ASN A O 1
ATOM 2908 N N . THR A 1 366 ? 26.719 20.984 23.266 1 96 366 THR A N 1
ATOM 2909 C CA . THR A 1 366 ? 28.031 20.641 22.719 1 96 366 THR A CA 1
ATOM 2910 C C . THR A 1 366 ? 28.453 21.641 21.641 1 96 366 THR A C 1
ATOM 2912 O O . THR A 1 366 ? 29.422 21.422 20.922 1 96 366 THR A O 1
ATOM 2915 N N . THR A 1 367 ? 27.734 22.625 21.484 1 95.94 367 THR A N 1
ATOM 2916 C CA . THR A 1 367 ? 28.062 23.703 20.547 1 95.94 367 THR A CA 1
ATOM 2917 C C . THR A 1 367 ? 28.625 24.906 21.281 1 95.94 367 THR A C 1
ATOM 2919 O O . THR A 1 367 ? 27.938 25.531 22.094 1 95.94 367 THR A O 1
ATOM 2922 N N . THR A 1 368 ? 29.812 25.297 20.891 1 96.25 368 THR A N 1
ATOM 2923 C CA . THR A 1 368 ? 30.531 26.344 21.609 1 96.25 368 THR A CA 1
ATOM 2924 C C . THR A 1 368 ? 29.766 27.656 21.562 1 96.25 368 THR A C 1
ATOM 2926 O O . THR A 1 368 ? 29.641 28.344 22.578 1 96.25 368 THR A O 1
ATOM 2929 N N . GLU A 1 369 ? 29.219 27.969 20.484 1 95.75 369 GLU A N 1
ATOM 2930 C CA . GLU A 1 369 ? 28.453 29.219 20.344 1 95.75 369 GLU A CA 1
ATOM 2931 C C . GLU A 1 369 ? 27.281 29.25 21.312 1 95.75 369 GLU A C 1
ATOM 2933 O O . GLU A 1 369 ? 27.016 30.281 21.938 1 95.75 369 GLU A O 1
ATOM 2938 N N . MET A 1 370 ? 26.609 28.219 21.516 1 96.44 370 MET A N 1
ATOM 2939 C CA . MET A 1 370 ? 25.438 28.109 22.391 1 96.44 370 MET A CA 1
ATOM 2940 C C . MET A 1 370 ? 25.844 28.203 23.859 1 96.44 370 MET A C 1
ATOM 2942 O O . MET A 1 370 ? 25.219 28.953 24.609 1 96.44 370 MET A O 1
ATOM 2946 N N . THR A 1 371 ? 26.875 27.438 24.203 1 96.88 371 THR A N 1
ATOM 2947 C CA . THR A 1 371 ? 27.266 27.422 25.609 1 96.88 371 THR A CA 1
ATOM 2948 C C . THR A 1 371 ? 27.828 28.781 26.016 1 96.88 371 THR A C 1
ATOM 2950 O O . THR A 1 371 ? 27.578 29.25 27.141 1 96.88 371 THR A O 1
ATOM 2953 N N . SER A 1 372 ? 28.594 29.391 25.109 1 96.94 372 SER A N 1
ATOM 2954 C CA . SER A 1 372 ? 29.125 30.719 25.391 1 96.94 372 SER A CA 1
ATOM 2955 C C . SER A 1 372 ? 28 31.734 25.531 1 96.94 372 SER A C 1
ATOM 2957 O O . SER A 1 372 ? 28.031 32.594 26.422 1 96.94 372 SER A O 1
ATOM 2959 N N . TRP A 1 373 ? 27.031 31.625 24.688 1 97.06 373 TRP A N 1
ATOM 2960 C CA . TRP A 1 373 ? 25.875 32.5 24.719 1 97.06 373 TRP A CA 1
ATOM 2961 C C . TRP A 1 373 ? 25.078 32.344 26.016 1 97.06 373 TRP A C 1
ATOM 2963 O O . TRP A 1 373 ? 24.641 33.312 26.625 1 97.06 373 TRP A O 1
ATOM 2973 N N . MET A 1 374 ? 24.875 31.141 26.453 1 96.56 374 MET A N 1
ATOM 2974 C CA . MET A 1 374 ? 24.172 30.859 27.688 1 96.56 374 MET A CA 1
ATOM 2975 C C . MET A 1 374 ? 24.891 31.469 28.891 1 96.56 374 MET A C 1
ATOM 2977 O O . MET A 1 374 ? 24.266 32.156 29.703 1 96.56 374 MET A O 1
ATOM 2981 N N . LYS A 1 375 ? 26.203 31.297 28.859 1 95.44 375 LYS A N 1
ATOM 2982 C CA . LYS A 1 375 ? 27 31.844 29.953 1 95.44 375 LYS A CA 1
ATOM 2983 C C . LYS A 1 375 ? 27 33.375 29.938 1 95.44 375 LYS A C 1
ATOM 2985 O O . LYS A 1 375 ? 26.891 34 31 1 95.44 375 LYS A O 1
ATOM 2990 N N . PHE A 1 376 ? 27.047 33.875 28.828 1 95 376 PHE A N 1
ATOM 2991 C CA . PHE A 1 376 ? 27.016 35.312 28.672 1 95 376 PHE A CA 1
ATOM 2992 C C . PHE A 1 376 ? 25.703 35.906 29.188 1 95 376 PHE A C 1
ATOM 2994 O O . PHE A 1 376 ? 25.688 37 29.734 1 95 376 PHE A O 1
ATOM 3001 N N . ASN A 1 377 ? 24.641 35.188 29.078 1 93.25 377 ASN A N 1
ATOM 3002 C CA . ASN A 1 377 ? 23.328 35.625 29.531 1 93.25 377 ASN A CA 1
ATOM 3003 C C . ASN A 1 377 ? 23.031 35.125 30.938 1 93.25 377 ASN A C 1
ATOM 3005 O O . ASN A 1 377 ? 21.875 35.031 31.344 1 93.25 377 ASN A O 1
ATOM 3009 N N . ASN A 1 378 ? 24.031 34.75 31.672 1 91.75 378 ASN A N 1
ATOM 3010 C CA . ASN A 1 378 ? 24 34.375 33.062 1 91.75 378 ASN A CA 1
ATOM 3011 C C . ASN A 1 378 ? 23.141 33.156 33.281 1 91.75 378 ASN A C 1
ATOM 3013 O O . ASN A 1 378 ? 22.344 33.094 34.25 1 91.75 378 ASN A O 1
ATOM 3017 N N . ARG A 1 379 ? 23.109 32.312 32.312 1 89.69 379 ARG A N 1
ATOM 3018 C CA . ARG A 1 379 ? 22.422 31.031 32.438 1 89.69 379 ARG A CA 1
ATOM 3019 C C . ARG A 1 379 ? 23.422 29.906 32.688 1 89.69 379 ARG A C 1
ATOM 3021 O O . ARG A 1 379 ? 24.547 29.953 32.219 1 89.69 379 ARG A O 1
ATOM 3028 N N . ASN A 1 380 ? 22.953 28.953 33.438 1 86.88 380 ASN A N 1
ATOM 3029 C CA . ASN A 1 380 ? 23.781 27.766 33.594 1 86.88 380 ASN A CA 1
ATOM 3030 C C . ASN A 1 380 ? 23.469 26.703 32.531 1 86.88 380 ASN A C 1
ATOM 3032 O O . ASN A 1 380 ? 22.578 26.891 31.719 1 86.88 380 ASN A O 1
ATOM 3036 N N . LEU A 1 381 ? 24.234 25.891 32.156 1 93.5 381 LEU A N 1
ATOM 3037 C CA . LEU A 1 381 ? 24.125 24.859 31.141 1 93.5 381 LEU A CA 1
ATOM 3038 C C . LEU A 1 381 ? 23.25 23.703 31.625 1 93.5 381 LEU A C 1
ATOM 3040 O O . LEU A 1 381 ? 23.484 22.547 31.266 1 93.5 381 LEU A O 1
ATOM 3044 N N . SER A 1 382 ? 22.172 24.078 32.5 1 95.12 382 SER A N 1
ATOM 3045 C CA . SER A 1 382 ? 21.203 23.078 32.938 1 95.12 382 SER A CA 1
ATOM 3046 C C . SER A 1 382 ? 20.094 22.891 31.938 1 95.12 382 SER A C 1
ATOM 3048 O O . SER A 1 382 ? 19.859 23.766 31.078 1 95.12 382 SER A O 1
ATOM 3050 N N . ALA A 1 383 ? 19.344 21.812 32.062 1 95.69 383 ALA A N 1
ATOM 3051 C CA . ALA A 1 383 ? 18.203 21.547 31.203 1 95.69 383 ALA A CA 1
ATOM 3052 C C . ALA A 1 383 ? 17.156 22.641 31.328 1 95.69 383 ALA A C 1
ATOM 3054 O O . ALA A 1 383 ? 16.609 23.125 30.328 1 95.69 383 ALA A O 1
ATOM 3055 N N . ASP A 1 384 ? 16.906 23.078 32.531 1 94.81 384 ASP A N 1
ATOM 3056 C CA . ASP A 1 384 ? 15.883 24.094 32.781 1 94.81 384 ASP A CA 1
ATOM 3057 C C . ASP A 1 384 ? 16.234 25.422 32.125 1 94.81 384 ASP A C 1
ATOM 3059 O O . ASP A 1 384 ? 15.359 26.141 31.641 1 94.81 384 ASP A O 1
ATOM 3063 N N . ASP A 1 385 ? 17.516 25.734 32.125 1 95.81 385 ASP A N 1
ATOM 3064 C CA . ASP A 1 385 ? 17.938 26.969 31.484 1 95.81 385 ASP A CA 1
ATOM 3065 C C . ASP A 1 385 ? 17.703 26.906 29.984 1 95.81 385 ASP A C 1
ATOM 3067 O O . ASP A 1 385 ? 17.297 27.906 29.375 1 95.81 385 ASP A O 1
ATOM 3071 N N . TYR A 1 386 ? 17.953 25.75 29.438 1 96.5 386 TYR A N 1
ATOM 3072 C CA . TYR A 1 386 ? 17.688 25.594 28.016 1 96.5 386 TYR A CA 1
ATOM 3073 C C . TYR A 1 386 ? 16.203 25.656 27.719 1 96.5 386 TYR A C 1
ATOM 3075 O O . TYR A 1 386 ? 15.789 26.25 26.719 1 96.5 386 TYR A O 1
ATOM 3083 N N . TYR A 1 387 ? 15.359 25.078 28.594 1 96.56 387 TYR A N 1
ATOM 3084 C CA . TYR A 1 387 ? 13.914 25.125 28.406 1 96.56 387 TYR A CA 1
ATOM 3085 C C . TYR A 1 387 ? 13.406 26.562 28.484 1 96.56 387 TYR A C 1
ATOM 3087 O O . TYR A 1 387 ? 12.508 26.953 27.734 1 96.56 387 TYR A O 1
ATOM 3095 N N . ARG A 1 388 ? 13.992 27.359 29.344 1 95.56 388 ARG A N 1
ATOM 3096 C CA . ARG A 1 388 ? 13.609 28.75 29.453 1 95.56 388 ARG A CA 1
ATOM 3097 C C . ARG A 1 388 ? 13.93 29.516 28.172 1 95.56 388 ARG A C 1
ATOM 3099 O O . ARG A 1 388 ? 13.117 30.312 27.688 1 95.56 388 ARG A O 1
ATOM 3106 N N . GLN A 1 389 ? 15.141 29.25 27.703 1 95.88 389 GLN A N 1
ATOM 3107 C CA . GLN A 1 389 ? 15.508 29.906 26.453 1 95.88 389 GLN A CA 1
ATOM 3108 C C . GLN A 1 389 ? 14.641 29.422 25.297 1 95.88 389 GLN A C 1
ATOM 3110 O O . GLN A 1 389 ? 14.312 30.203 24.391 1 95.88 389 GLN A O 1
ATOM 3115 N N . TRP A 1 390 ? 14.297 28.156 25.312 1 97.25 390 TRP A N 1
ATOM 3116 C CA . TRP A 1 390 ? 13.367 27.594 24.328 1 97.25 390 TRP A CA 1
ATOM 3117 C C . TRP A 1 390 ? 12.008 28.281 24.422 1 97.25 390 TRP A C 1
ATOM 3119 O O . TRP A 1 390 ? 11.398 28.609 23.391 1 97.25 390 TRP A O 1
ATOM 3129 N N . SER A 1 391 ? 11.539 28.531 25.578 1 96.94 391 SER A N 1
ATOM 3130 C CA . SER A 1 391 ? 10.266 29.219 25.781 1 96.94 391 SER A CA 1
ATOM 3131 C C . SER A 1 391 ? 10.32 30.641 25.234 1 96.94 391 SER A C 1
ATOM 3133 O O . SER A 1 391 ? 9.344 31.125 24.656 1 96.94 391 SER A O 1
ATOM 3135 N N . VAL A 1 392 ? 11.445 31.344 25.422 1 96.62 392 VAL A N 1
ATOM 3136 C CA . VAL A 1 392 ? 11.633 32.688 24.875 1 96.62 392 VAL A CA 1
ATOM 3137 C C . VAL A 1 392 ? 11.555 32.625 23.344 1 96.62 392 VAL A C 1
ATOM 3139 O O . VAL A 1 392 ? 10.883 33.469 22.734 1 96.62 392 VAL A O 1
ATOM 3142 N N . PHE A 1 393 ? 12.203 31.703 22.766 1 97.75 393 PHE A N 1
ATOM 3143 C CA . PHE A 1 393 ? 12.141 31.484 21.328 1 97.75 393 PHE A CA 1
ATOM 3144 C C . PHE A 1 393 ? 10.695 31.297 20.875 1 97.75 393 PHE A C 1
ATOM 3146 O O . PHE A 1 393 ? 10.266 31.891 19.875 1 97.75 393 PHE A O 1
ATOM 3153 N N . GLN A 1 394 ? 9.961 30.391 21.594 1 97.94 394 GLN A N 1
ATOM 3154 C CA . GLN A 1 394 ? 8.578 30.094 21.25 1 97.94 394 GLN A CA 1
ATOM 3155 C C . GLN A 1 394 ? 7.719 31.359 21.25 1 97.94 394 GLN A C 1
ATOM 3157 O O . GLN A 1 394 ? 6.895 31.562 20.359 1 97.94 394 GLN A O 1
ATOM 3162 N N . GLU A 1 395 ? 7.887 32.188 22.266 1 97.5 395 GLU A N 1
ATOM 3163 C CA . GLU A 1 395 ? 7.145 33.438 22.359 1 97.5 395 GLU A CA 1
ATOM 3164 C C . GLU A 1 395 ? 7.484 34.375 21.203 1 97.5 395 GLU A C 1
ATOM 3166 O O . GLU A 1 395 ? 6.59 35 20.625 1 97.5 395 GLU A O 1
ATOM 3171 N N . LYS A 1 396 ? 8.75 34.469 20.859 1 98.19 396 LYS A N 1
ATOM 3172 C CA . LYS A 1 396 ? 9.164 35.312 19.734 1 98.19 396 LYS A CA 1
ATOM 3173 C C . LYS A 1 396 ? 8.594 34.781 18.422 1 98.19 396 LYS A C 1
ATOM 3175 O O . LYS A 1 396 ? 8.164 35.562 17.578 1 98.19 396 LYS A O 1
ATOM 3180 N N . SER A 1 397 ? 8.625 33.469 18.266 1 98.25 397 SER A N 1
ATOM 3181 C CA . SER A 1 397 ? 8.047 32.844 17.078 1 98.25 397 SER A CA 1
ATOM 3182 C C . SER A 1 397 ? 6.559 33.188 16.953 1 98.25 397 SER A C 1
ATOM 3184 O O . SER A 1 397 ? 6.078 33.5 15.867 1 98.25 397 SER A O 1
ATOM 3186 N N . ARG A 1 398 ? 5.852 33.094 18.047 1 98.19 398 ARG A N 1
ATOM 3187 C CA . ARG A 1 398 ? 4.43 33.438 18.078 1 98.19 398 ARG A CA 1
ATOM 3188 C C . ARG A 1 398 ? 4.195 34.875 17.656 1 98.19 398 ARG A C 1
ATOM 3190 O O . ARG A 1 398 ? 3.287 35.156 16.875 1 98.19 398 ARG A O 1
ATOM 3197 N N . GLN A 1 399 ? 5.008 35.75 18.172 1 98.44 399 GLN A N 1
ATOM 3198 C CA . GLN A 1 399 ? 4.891 37.188 17.828 1 98.44 399 GLN A CA 1
ATOM 3199 C C . GLN A 1 399 ? 5.172 37.406 16.344 1 98.44 399 GLN A C 1
ATOM 3201 O O . GLN A 1 399 ? 4.48 38.219 15.695 1 98.44 399 GLN A O 1
ATOM 3206 N N . LEU A 1 400 ? 6.152 36.75 15.844 1 98.69 400 LEU A N 1
ATOM 3207 C CA . LEU A 1 400 ? 6.504 36.875 14.43 1 98.69 400 LEU A CA 1
ATOM 3208 C C . LEU A 1 400 ? 5.367 36.375 13.539 1 98.69 400 LEU A C 1
ATOM 3210 O O . LEU A 1 400 ? 5.055 37 12.523 1 98.69 400 LEU A O 1
ATOM 3214 N N . LEU A 1 401 ? 4.766 35.25 13.891 1 98.62 401 LEU A N 1
ATOM 3215 C CA . LEU A 1 401 ? 3.643 34.75 13.109 1 98.62 401 LEU A CA 1
ATOM 3216 C C . LEU A 1 401 ? 2.467 35.719 13.156 1 98.62 401 LEU A C 1
ATOM 3218 O O . LEU A 1 401 ? 1.802 35.938 12.141 1 98.62 401 LEU A O 1
ATOM 3222 N N . THR A 1 402 ? 2.184 36.281 14.352 1 98.38 402 THR A N 1
ATOM 3223 C CA . THR A 1 402 ? 1.095 37.25 14.5 1 98.38 402 THR A CA 1
ATOM 3224 C C . THR A 1 402 ? 1.314 38.438 13.594 1 98.38 402 THR A C 1
ATOM 3226 O O . THR A 1 402 ? 0.397 38.875 12.891 1 98.38 402 THR A O 1
ATOM 3229 N N . SER A 1 403 ? 2.527 38.906 13.617 1 98.44 403 SER A N 1
ATOM 3230 C CA . SER A 1 403 ? 2.873 40.031 12.75 1 98.44 403 SER A CA 1
ATOM 3231 C C . SER A 1 403 ? 2.715 39.656 11.281 1 98.44 403 SER A C 1
ATOM 3233 O O . SER A 1 403 ? 2.193 40.438 10.492 1 98.44 403 SER A O 1
ATOM 3235 N N . ALA A 1 404 ? 3.158 38.469 10.922 1 98.12 404 ALA A N 1
ATOM 3236 C CA . ALA A 1 404 ? 3.094 38 9.547 1 98.12 404 ALA A CA 1
ATOM 3237 C C . ALA A 1 404 ? 1.646 37.812 9.094 1 98.12 404 ALA A C 1
ATOM 3239 O O . ALA A 1 404 ? 1.344 37.938 7.906 1 98.12 404 ALA A O 1
ATOM 3240 N N . ASN A 1 405 ? 0.828 37.531 10.039 1 98 405 ASN A N 1
ATOM 3241 C CA . ASN A 1 405 ? -0.587 37.281 9.766 1 98 405 ASN A CA 1
ATOM 3242 C C . ASN A 1 405 ? -1.403 38.562 9.938 1 98 405 ASN A C 1
ATOM 3244 O O . ASN A 1 405 ? -2.518 38.531 10.461 1 98 405 ASN A O 1
ATOM 3248 N N . ASN A 1 406 ? -0.853 39.719 9.617 1 97 406 ASN A N 1
ATOM 3249 C CA . ASN A 1 406 ? -1.495 41.031 9.68 1 97 406 ASN A CA 1
ATOM 3250 C C . ASN A 1 406 ? -1.918 41.375 11.102 1 97 406 ASN A C 1
ATOM 3252 O O . ASN A 1 406 ? -3.021 41.906 11.32 1 97 406 ASN A O 1
ATOM 3256 N N . ASP A 1 407 ? -1.223 40.938 12.086 1 96.94 407 ASP A N 1
ATOM 3257 C CA . ASP A 1 407 ? -1.363 41.219 13.508 1 96.94 407 ASP A CA 1
ATOM 3258 C C . ASP A 1 407 ? -2.592 40.531 14.094 1 96.94 407 ASP A C 1
ATOM 3260 O O . ASP A 1 407 ? -3.172 41 15.07 1 96.94 407 ASP A O 1
ATOM 3264 N N . VAL A 1 408 ? -3.012 39.5 13.375 1 96.19 408 VAL A N 1
ATOM 3265 C CA . VAL A 1 408 ? -4.082 38.656 13.906 1 96.19 408 VAL A CA 1
ATOM 3266 C C . VAL A 1 408 ? -3.488 37.406 14.539 1 96.19 408 VAL A C 1
ATOM 3268 O O . VAL A 1 408 ? -2.85 36.594 13.867 1 96.19 408 VAL A O 1
ATOM 3271 N N . GLU A 1 409 ? -3.725 37.312 15.789 1 96.12 409 GLU A N 1
ATOM 3272 C CA . GLU A 1 409 ? -3.244 36.156 16.516 1 96.12 409 GLU A CA 1
ATOM 3273 C C . GLU A 1 409 ? -4.148 34.938 16.281 1 96.12 409 GLU A C 1
ATOM 3275 O O . GLU A 1 409 ? -5.375 35.094 16.25 1 96.12 409 GLU A O 1
ATOM 3280 N N . VAL A 1 410 ? -3.588 33.844 16 1 96.25 410 VAL A N 1
ATOM 3281 C CA . VAL A 1 410 ? -4.32 32.594 15.891 1 96.25 410 VAL A CA 1
ATOM 3282 C C . VAL A 1 410 ? -3.771 31.594 16.906 1 96.25 410 VAL A C 1
ATOM 3284 O O . VAL A 1 410 ? -2.613 31.688 17.312 1 96.25 410 VAL A O 1
ATOM 3287 N N . PRO A 1 411 ? -4.59 30.672 17.344 1 96.94 411 PRO A N 1
ATOM 3288 C CA . PRO A 1 411 ? -4.07 29.656 18.234 1 96.94 411 PRO A CA 1
ATOM 3289 C C . PRO A 1 411 ? -2.92 28.859 17.625 1 96.94 411 PRO A C 1
ATOM 3291 O O . PRO A 1 411 ? -2.99 28.469 16.453 1 96.94 411 PRO A O 1
ATOM 3294 N N . GLY A 1 412 ? -1.888 28.719 18.438 1 98.19 412 GLY A N 1
ATOM 3295 C CA . GLY A 1 412 ? -0.776 27.875 18.047 1 98.19 412 GLY A CA 1
ATOM 3296 C C . GLY A 1 412 ? -0.88 26.469 18.594 1 98.19 412 GLY A C 1
ATOM 3297 O O . GLY A 1 412 ? -1.285 26.281 19.75 1 98.19 412 GLY A O 1
ATOM 3298 N N . ILE A 1 413 ? -0.656 25.484 17.781 1 98.81 413 ILE A N 1
ATOM 3299 C CA . ILE A 1 413 ? -0.597 24.094 18.219 1 98.81 413 ILE A CA 1
ATOM 3300 C C . ILE A 1 413 ? 0.859 23.672 18.406 1 98.81 413 ILE A C 1
ATOM 3302 O O . ILE A 1 413 ? 1.72 24 17.594 1 98.81 413 ILE A O 1
ATOM 3306 N N . VAL A 1 414 ? 1.184 23.016 19.5 1 98.56 414 VAL A N 1
ATOM 3307 C CA . VAL A 1 414 ? 2.51 22.453 19.719 1 98.56 414 VAL A CA 1
ATOM 3308 C C . VAL A 1 414 ? 2.383 20.984 20.141 1 98.56 414 VAL A C 1
ATOM 3310 O O . VAL A 1 414 ? 1.4 20.594 20.781 1 98.56 414 VAL A O 1
ATOM 3313 N N . TRP A 1 415 ? 3.312 20.188 19.797 1 98.62 415 TRP A N 1
ATOM 3314 C CA . TRP A 1 415 ? 3.391 18.797 20.25 1 98.62 415 TRP A CA 1
ATOM 3315 C C . TRP A 1 415 ? 3.744 18.734 21.734 1 98.62 415 TRP A C 1
ATOM 3317 O O . TRP A 1 415 ? 4.414 19.625 22.266 1 98.62 415 TRP A O 1
ATOM 3327 N N . THR A 1 416 ? 3.359 17.656 22.422 1 98 416 THR A N 1
ATOM 3328 C CA . THR A 1 416 ? 3.922 17.375 23.734 1 98 416 THR A CA 1
ATOM 3329 C C . THR A 1 416 ? 5.445 17.281 23.656 1 98 416 THR A C 1
ATOM 3331 O O . THR A 1 416 ? 5.988 16.719 22.703 1 98 416 THR A O 1
ATOM 3334 N N . SER A 1 417 ? 6.055 17.891 24.578 1 97.06 417 SER A N 1
ATOM 3335 C CA . SER A 1 417 ? 7.508 18 24.625 1 97.06 417 SER A CA 1
ATOM 3336 C C . SER A 1 417 ? 8.008 18.266 26.031 1 97.06 417 SER A C 1
ATOM 3338 O O . SER A 1 417 ? 7.262 18.094 27 1 97.06 417 SER A O 1
ATOM 3340 N N . HIS A 1 418 ? 9.281 18.688 26.109 1 95.69 418 HIS A N 1
ATOM 3341 C CA . HIS A 1 418 ? 9.852 19 27.406 1 95.69 418 HIS A CA 1
ATOM 3342 C C . HIS A 1 418 ? 9.25 20.281 27.984 1 95.69 418 HIS A C 1
ATOM 3344 O O . HIS A 1 418 ? 9.258 20.5 29.188 1 95.69 418 HIS A O 1
ATOM 3350 N N . LEU A 1 419 ? 8.688 21.141 27.109 1 96.31 419 LEU A N 1
ATOM 3351 C CA . LEU A 1 419 ? 8.016 22.344 27.594 1 96.31 419 LEU A CA 1
ATOM 3352 C C . LEU A 1 419 ? 6.688 22 28.25 1 96.31 419 LEU A C 1
ATOM 3354 O O . LEU A 1 419 ? 6.16 22.781 29.047 1 96.31 419 LEU A O 1
ATOM 3358 N N . THR A 1 420 ? 6.141 20.797 27.875 1 96.62 420 THR A N 1
ATOM 3359 C CA . THR A 1 420 ? 4.812 20.453 28.359 1 96.62 420 THR A CA 1
ATOM 3360 C C . THR A 1 420 ? 4.898 19.375 29.453 1 96.62 420 THR A C 1
ATOM 3362 O O . THR A 1 420 ? 3.879 18.984 30.016 1 96.62 420 THR A O 1
ATOM 3365 N N . GLU A 1 421 ? 6.051 18.953 29.75 1 94.81 421 GLU A N 1
ATOM 3366 C CA . GLU A 1 421 ? 6.207 17.875 30.719 1 94.81 421 GLU A CA 1
ATOM 3367 C C . GLU A 1 421 ? 5.602 18.266 32.062 1 94.81 421 GLU A C 1
ATOM 3369 O O . GLU A 1 421 ? 5.297 19.438 32.312 1 94.81 421 GLU A O 1
ATOM 3374 N N . LYS A 1 422 ? 5.488 17.281 32.906 1 92.44 422 LYS A N 1
ATOM 3375 C CA . LYS A 1 422 ? 4.824 17.438 34.188 1 92.44 422 LYS A CA 1
ATOM 3376 C C . LYS A 1 422 ? 5.398 18.625 34.969 1 92.44 422 LYS A C 1
ATOM 3378 O O . LYS A 1 422 ? 6.613 18.734 35.125 1 92.44 422 LYS A O 1
ATOM 3383 N N . GLY A 1 423 ? 4.527 19.484 35.344 1 92.44 423 GLY A N 1
ATOM 3384 C CA . GLY A 1 423 ? 4.891 20.609 36.188 1 92.44 423 GLY A CA 1
ATOM 3385 C C . GLY A 1 423 ? 5.48 21.781 35.406 1 92.44 423 GLY A C 1
ATOM 3386 O O . GLY A 1 423 ? 5.875 22.781 36 1 92.44 423 GLY A O 1
ATOM 3387 N N . ARG A 1 424 ? 5.434 21.734 34.062 1 93.19 424 ARG A N 1
ATOM 3388 C CA . ARG A 1 424 ? 6.18 22.75 33.312 1 93.19 424 ARG A CA 1
ATOM 3389 C C . ARG A 1 424 ? 5.266 23.516 32.375 1 93.19 424 ARG A C 1
ATOM 3391 O O . ARG A 1 424 ? 5.555 24.672 32.031 1 93.19 424 ARG A O 1
ATOM 3398 N N . VAL A 1 425 ? 4.18 22.984 31.984 1 94.44 425 VAL A N 1
ATOM 3399 C CA . VAL A 1 425 ? 3.451 23.5 30.828 1 94.44 425 VAL A CA 1
ATOM 3400 C C . VAL A 1 425 ? 2.979 24.922 31.125 1 94.44 425 VAL A C 1
ATOM 3402 O O . VAL A 1 425 ? 3.043 25.797 30.25 1 94.44 425 VAL A O 1
ATOM 3405 N N . ASP A 1 426 ? 2.502 25.25 32.344 1 93.62 426 ASP A N 1
ATOM 3406 C CA . ASP A 1 426 ? 1.929 26.547 32.656 1 93.62 426 ASP A CA 1
ATOM 3407 C C . ASP A 1 426 ? 3.023 27.578 32.938 1 93.62 426 ASP A C 1
ATOM 3409 O O . ASP A 1 426 ? 2.744 28.766 33.062 1 93.62 426 ASP A O 1
ATOM 3413 N N . GLN A 1 427 ? 4.238 27.109 33 1 94.38 427 GLN A N 1
ATOM 3414 C CA . GLN A 1 427 ? 5.375 28.016 33.125 1 94.38 427 GLN A CA 1
ATOM 3415 C C . GLN A 1 427 ? 5.785 28.578 31.75 1 94.38 427 GLN A C 1
ATOM 3417 O O . GLN A 1 427 ? 6.293 29.703 31.672 1 94.38 427 GLN A O 1
ATOM 3422 N N . TYR A 1 428 ? 5.484 27.797 30.75 1 95 428 TYR A N 1
ATOM 3423 C CA . TYR A 1 428 ? 6.117 28.109 29.484 1 95 428 TYR A CA 1
ATOM 3424 C C . TYR A 1 428 ? 5.074 28.453 28.422 1 95 428 TYR A C 1
ATOM 3426 O O . TYR A 1 428 ? 5.355 29.203 27.484 1 95 428 TYR A O 1
ATOM 3434 N N . LEU A 1 429 ? 3.871 27.938 28.484 1 96.88 429 LEU A N 1
ATOM 3435 C CA . LEU A 1 429 ? 2.85 28.078 27.469 1 96.88 429 LEU A CA 1
ATOM 3436 C C . LEU A 1 429 ? 1.538 28.578 28.062 1 96.88 429 LEU A C 1
ATOM 3438 O O . LEU A 1 429 ? 1.03 27.984 29.016 1 96.88 429 LEU A O 1
ATOM 3442 N N . ASN A 1 430 ? 1.017 29.594 27.469 1 97.12 430 ASN A N 1
ATOM 3443 C CA . ASN A 1 430 ? -0.277 30.125 27.875 1 97.12 430 ASN A CA 1
ATOM 3444 C C . ASN A 1 430 ? -1.43 29.328 27.297 1 97.12 430 ASN A C 1
ATOM 3446 O O . ASN A 1 430 ? -1.534 29.172 26.062 1 97.12 430 ASN A O 1
ATOM 3450 N N . ASN A 1 431 ? -2.318 28.812 28.141 1 97.25 431 ASN A N 1
ATOM 3451 C CA . ASN A 1 431 ? -3.387 27.922 27.703 1 97.25 431 ASN A CA 1
ATOM 3452 C C . ASN A 1 431 ? -4.43 28.656 26.875 1 97.25 431 ASN A C 1
ATOM 3454 O O . ASN A 1 431 ? -5.309 28.031 26.266 1 97.25 431 ASN A O 1
ATOM 3458 N N . THR A 1 432 ? -4.359 30 26.766 1 96.81 432 THR A N 1
ATOM 3459 C CA . THR A 1 432 ? -5.27 30.75 25.922 1 96.81 432 THR A CA 1
ATOM 3460 C C . THR A 1 432 ? -4.668 30.969 24.531 1 96.81 432 THR A C 1
ATOM 3462 O O . THR A 1 432 ? -5.371 31.344 23.594 1 96.81 432 THR A O 1
ATOM 3465 N N . GLN A 1 433 ? -3.404 30.641 24.406 1 97.44 433 GLN A N 1
ATOM 3466 C CA . GLN A 1 433 ? -2.705 30.906 23.156 1 97.44 433 GLN A CA 1
ATOM 3467 C C . GLN A 1 433 ? -2.326 29.609 22.453 1 97.44 433 GLN A C 1
ATOM 3469 O O . GLN A 1 433 ? -2.135 29.578 21.234 1 97.44 433 GLN A O 1
ATOM 3474 N N . TYR A 1 434 ? -2.246 28.531 23.297 1 98.06 434 TYR A N 1
ATOM 3475 C CA . TYR A 1 434 ? -1.693 27.312 22.734 1 98.06 434 TYR A CA 1
ATOM 3476 C C . TYR A 1 434 ? -2.656 26.141 22.922 1 98.06 434 TYR A C 1
ATOM 3478 O O . TYR A 1 434 ? -3.318 26.031 23.953 1 98.06 434 TYR A O 1
ATOM 3486 N N . ILE A 1 435 ? -2.803 25.312 21.891 1 98.62 435 ILE A N 1
ATOM 3487 C CA . ILE A 1 435 ? -3.404 23.984 21.906 1 98.62 435 ILE A CA 1
ATOM 3488 C C . ILE A 1 435 ? -2.309 22.922 21.953 1 98.62 435 ILE A C 1
ATOM 3490 O O . ILE A 1 435 ? -1.316 23 21.234 1 98.62 435 ILE A O 1
ATOM 3494 N N . ILE A 1 436 ? -2.438 21.969 22.859 1 98.75 436 ILE A N 1
ATOM 3495 C CA . ILE A 1 436 ? -1.413 20.938 22.984 1 98.75 436 ILE A CA 1
ATOM 3496 C C . ILE A 1 436 ? -1.852 19.688 22.234 1 98.75 436 ILE A C 1
ATOM 3498 O O . ILE A 1 436 ? -2.945 19.156 22.469 1 98.75 436 ILE A O 1
ATOM 3502 N N . GLN A 1 437 ? -1.044 19.203 21.266 1 98.88 437 GLN A N 1
ATOM 3503 C CA . GLN A 1 437 ? -1.307 17.953 20.562 1 98.88 437 GLN A CA 1
ATOM 3504 C C . GLN A 1 437 ? -0.492 16.812 21.172 1 98.88 437 GLN A C 1
ATOM 3506 O O . GLN A 1 437 ? 0.74 16.859 21.172 1 98.88 437 GLN A O 1
ATOM 3511 N N . ILE A 1 438 ? -1.166 15.789 21.578 1 98.62 438 ILE A N 1
ATOM 3512 C CA . ILE A 1 438 ? -0.597 14.711 22.375 1 98.62 438 ILE A CA 1
ATOM 3513 C C . ILE A 1 438 ? -0.145 13.578 21.469 1 98.62 438 ILE A C 1
ATOM 3515 O O . ILE A 1 438 ? -0.962 12.969 20.766 1 98.62 438 ILE A O 1
ATOM 3519 N N . TRP A 1 439 ? 1.138 13.281 21.422 1 97.88 439 TRP A N 1
ATOM 3520 C CA . TRP A 1 439 ? 1.596 12.18 20.578 1 97.88 439 TRP A CA 1
ATOM 3521 C C . TRP A 1 439 ? 2.154 11.039 21.422 1 97.88 439 TRP A C 1
ATOM 3523 O O . TRP A 1 439 ? 2.652 10.047 20.891 1 97.88 439 TRP A O 1
ATOM 3533 N N . SER A 1 440 ? 2.105 11.117 22.781 1 96.44 440 SER A N 1
ATOM 3534 C CA . SER A 1 440 ? 2.498 10.016 23.656 1 96.44 440 SER A CA 1
ATOM 3535 C C . SER A 1 440 ? 1.41 8.953 23.734 1 96.44 440 SER A C 1
ATOM 3537 O O . SER A 1 440 ? 0.603 8.82 22.812 1 96.44 440 SER A O 1
ATOM 3539 N N . THR A 1 441 ? 1.391 8.078 24.75 1 97.5 441 THR A N 1
ATOM 3540 C CA . THR A 1 441 ? 0.4 7.016 24.844 1 97.5 441 THR A CA 1
ATOM 3541 C C . THR A 1 441 ? -0.898 7.535 25.453 1 97.5 441 THR A C 1
ATOM 3543 O O . THR A 1 441 ? -0.904 8.57 26.125 1 97.5 441 THR A O 1
ATOM 3546 N N . GLY A 1 442 ? -1.937 6.875 25.219 1 97.5 442 GLY A N 1
ATOM 3547 C CA . GLY A 1 442 ? -3.225 7.234 25.781 1 97.5 442 GLY A CA 1
ATOM 3548 C C . GLY A 1 442 ? -3.264 7.117 27.297 1 97.5 442 GLY A C 1
ATOM 3549 O O . GLY A 1 442 ? -4.172 7.645 27.938 1 97.5 442 GLY A O 1
ATOM 3550 N N . GLU A 1 443 ? -2.26 6.523 27.891 1 97.69 443 GLU A N 1
ATOM 3551 C CA . GLU A 1 443 ? -2.211 6.328 29.344 1 97.69 443 GLU A CA 1
ATOM 3552 C C . GLU A 1 443 ? -1.283 7.344 30 1 97.69 443 GLU A C 1
ATOM 3554 O O . GLU A 1 443 ? -1.094 7.316 31.219 1 97.69 443 GLU A O 1
ATOM 3559 N N . ASP A 1 444 ? -0.758 8.227 29.219 1 97.81 444 ASP A N 1
ATOM 3560 C CA . ASP A 1 444 ? 0.203 9.203 29.734 1 97.81 444 ASP A CA 1
ATOM 3561 C C . ASP A 1 444 ? -0.439 10.117 30.766 1 97.81 444 ASP A C 1
ATOM 3563 O O . ASP A 1 444 ? -1.371 10.859 30.469 1 97.81 444 ASP A O 1
ATOM 3567 N N . PRO A 1 445 ? 0.131 10.18 31.969 1 97.19 445 PRO A N 1
ATOM 3568 C CA . PRO A 1 445 ? -0.441 11.031 33.031 1 97.19 445 PRO A CA 1
ATOM 3569 C C . PRO A 1 445 ? -0.388 12.516 32.656 1 97.19 445 PRO A C 1
ATOM 3571 O O . PRO A 1 445 ? -1.122 13.32 33.25 1 97.19 445 PRO A O 1
ATOM 3574 N N . LEU A 1 446 ? 0.435 12.867 31.75 1 98 446 LEU A N 1
ATOM 3575 C CA . LEU A 1 446 ? 0.511 14.25 31.297 1 98 446 LEU A CA 1
ATOM 3576 C C . LEU A 1 446 ? -0.841 14.727 30.781 1 98 446 LEU A C 1
ATOM 3578 O O . LEU A 1 446 ? -1.188 15.898 30.922 1 98 446 LEU A O 1
ATOM 3582 N N . ILE A 1 447 ? -1.625 13.859 30.234 1 98.56 447 ILE A N 1
ATOM 3583 C CA . ILE A 1 447 ? -2.934 14.195 29.688 1 98.56 447 ILE A CA 1
ATOM 3584 C C . ILE A 1 447 ? -3.818 14.781 30.797 1 98.56 447 ILE A C 1
ATOM 3586 O O . ILE A 1 447 ? -4.445 15.828 30.594 1 98.56 447 ILE A O 1
ATOM 3590 N N . ALA A 1 448 ? -3.814 14.109 31.938 1 98.25 448 ALA A N 1
ATOM 3591 C CA . ALA A 1 448 ? -4.613 14.586 33.062 1 98.25 448 ALA A CA 1
ATOM 3592 C C . ALA A 1 448 ? -4.168 15.977 33.5 1 98.25 448 ALA A C 1
ATOM 3594 O O . ALA A 1 448 ? -5 16.844 33.812 1 98.25 448 ALA A O 1
ATOM 3595 N N . GLU A 1 449 ? -2.9 16.203 33.531 1 98.06 449 GLU A N 1
ATOM 3596 C CA . GLU A 1 449 ? -2.381 17.5 33.969 1 98.06 449 GLU A CA 1
ATOM 3597 C C . GLU A 1 449 ? -2.801 18.609 33 1 98.06 449 GLU A C 1
ATOM 3599 O O . GLU A 1 449 ? -3.211 19.688 33.406 1 98.06 449 GLU A O 1
ATOM 3604 N N . LEU A 1 450 ? -2.678 18.375 31.688 1 98.56 450 LEU A N 1
ATOM 3605 C CA . LEU A 1 450 ? -3.061 19.359 30.672 1 98.56 450 LEU A CA 1
ATOM 3606 C C . LEU A 1 450 ? -4.531 19.734 30.812 1 98.56 450 LEU A C 1
ATOM 3608 O O . LEU A 1 450 ? -4.875 20.922 30.812 1 98.56 450 LEU A O 1
ATOM 3612 N N . LEU A 1 451 ? -5.367 18.734 30.953 1 98.5 451 LEU A N 1
ATOM 3613 C CA . LEU A 1 451 ? -6.805 18.953 31.062 1 98.5 451 LEU A CA 1
ATOM 3614 C C . LEU A 1 451 ? -7.152 19.688 32.344 1 98.5 451 LEU A C 1
ATOM 3616 O O . LEU A 1 451 ? -7.961 20.609 32.344 1 98.5 451 LEU A O 1
ATOM 3620 N N . ASN A 1 452 ? -6.496 19.297 33.469 1 97.69 452 ASN A N 1
ATOM 3621 C CA . ASN A 1 452 ? -6.754 19.938 34.75 1 97.69 452 ASN A CA 1
ATOM 3622 C C . ASN A 1 452 ? -6.281 21.391 34.75 1 97.69 452 ASN A C 1
ATOM 3624 O O . ASN A 1 452 ? -6.816 22.219 35.5 1 97.69 452 ASN A O 1
ATOM 3628 N N . LYS A 1 453 ? -5.34 21.719 33.938 1 98 453 LYS A N 1
ATOM 3629 C CA . LYS A 1 453 ? -4.824 23.078 33.844 1 98 453 LYS A CA 1
ATOM 3630 C C . LYS A 1 453 ? -5.523 23.844 32.719 1 98 453 LYS A C 1
ATOM 3632 O O . LYS A 1 453 ? -5.051 24.906 32.312 1 98 453 LYS A O 1
ATOM 3637 N N . ASN A 1 454 ? -6.551 23.25 32.094 1 98.06 454 ASN A N 1
ATOM 3638 C CA . ASN A 1 454 ? -7.5 23.875 31.188 1 98.06 454 ASN A CA 1
ATOM 3639 C C . ASN A 1 454 ? -6.871 24.125 29.828 1 98.06 454 ASN A C 1
ATOM 3641 O O . ASN A 1 454 ? -7.16 25.141 29.188 1 98.06 454 ASN A O 1
ATOM 3645 N N . TYR A 1 455 ? -5.949 23.328 29.484 1 98.62 455 TYR A N 1
ATOM 3646 C CA . TYR A 1 455 ? -5.445 23.391 28.125 1 98.62 455 TYR A CA 1
ATOM 3647 C C . TYR A 1 455 ? -6.391 22.688 27.156 1 98.62 455 TYR A C 1
ATOM 3649 O O . TYR A 1 455 ? -6.941 21.625 27.469 1 98.62 455 TYR A O 1
ATOM 3657 N N . GLN A 1 456 ? -6.637 23.281 25.984 1 98.56 456 GLN A N 1
ATOM 3658 C CA . GLN A 1 456 ? -7.258 22.547 24.891 1 98.56 456 GLN A CA 1
ATOM 3659 C C . GLN A 1 456 ? -6.289 21.531 24.281 1 98.56 456 GLN A C 1
ATOM 3661 O O . GLN A 1 456 ? -5.094 21.812 24.172 1 98.56 456 GLN A O 1
ATOM 3666 N N . VAL A 1 457 ? -6.852 20.344 23.922 1 98.88 457 VAL A N 1
ATOM 3667 C CA . VAL A 1 457 ? -5.934 19.312 23.469 1 98.88 457 VAL A CA 1
ATOM 3668 C C . VAL A 1 457 ? -6.473 18.656 22.203 1 98.88 457 VAL A C 1
ATOM 3670 O O . VAL A 1 457 ? -7.676 18.703 21.938 1 98.88 457 VAL A O 1
ATOM 3673 N N . ILE A 1 458 ? -5.609 18.172 21.359 1 98.88 458 ILE A N 1
ATOM 3674 C CA . ILE A 1 458 ? -5.84 17.281 20.219 1 98.88 458 ILE A CA 1
ATOM 3675 C C . ILE A 1 458 ? -5.113 15.961 20.453 1 98.88 458 ILE A C 1
ATOM 3677 O O . ILE A 1 458 ? -3.926 15.945 20.781 1 98.88 458 ILE A O 1
ATOM 3681 N N . PHE A 1 459 ? -5.801 14.859 20.344 1 98.88 459 PHE A N 1
ATOM 3682 C CA . PHE A 1 459 ? -5.195 13.555 20.562 1 98.88 459 PHE A CA 1
ATOM 3683 C C . PHE A 1 459 ? -4.574 13.016 19.281 1 98.88 459 PHE A C 1
ATOM 3685 O O . PHE A 1 459 ? -5.203 13.047 18.219 1 98.88 459 PHE A O 1
ATOM 3692 N N . SER A 1 460 ? -3.369 12.578 19.344 1 98.81 460 SER A N 1
ATOM 3693 C CA . SER A 1 460 ? -2.66 11.828 18.312 1 98.81 460 SER A CA 1
ATOM 3694 C C . SER A 1 460 ? -1.776 10.742 18.938 1 98.81 460 SER A C 1
ATOM 3696 O O . SER A 1 460 ? -0.669 10.492 18.453 1 98.81 460 SER A O 1
ATOM 3698 N N . ASN A 1 461 ? -2.213 10.148 20.047 1 98.69 461 ASN A N 1
ATOM 3699 C CA . ASN A 1 461 ? -1.408 9.148 20.734 1 98.69 461 ASN A CA 1
ATOM 3700 C C . ASN A 1 461 ? -0.95 8.047 19.781 1 98.69 461 ASN A C 1
ATOM 3702 O O . ASN A 1 461 ? -1.77 7.426 19.109 1 98.69 461 ASN A O 1
ATOM 3706 N N . TYR A 1 462 ? 0.374 7.781 19.828 1 98.06 462 TYR A N 1
ATOM 3707 C CA . TYR A 1 462 ? 0.984 6.957 18.781 1 98.06 462 TYR A CA 1
ATOM 3708 C C . TYR A 1 462 ? 0.54 5.508 18.906 1 98.06 462 TYR A C 1
ATOM 3710 O O . TYR A 1 462 ? 0.592 4.75 17.938 1 98.06 462 TYR A O 1
ATOM 3718 N N . ASP A 1 463 ? 0.104 5.098 20.078 1 98 463 ASP A N 1
ATOM 3719 C CA . ASP A 1 463 ? -0.245 3.701 20.328 1 98 463 ASP A CA 1
ATOM 3720 C C . ASP A 1 463 ? -1.576 3.344 19.672 1 98 463 ASP A C 1
ATOM 3722 O O . ASP A 1 463 ? -1.985 2.182 19.672 1 98 463 ASP A O 1
ATOM 3726 N N . ALA A 1 464 ? -2.215 4.34 18.969 1 98.31 464 ALA A N 1
ATOM 3727 C CA . ALA A 1 464 ? -3.465 4.035 18.266 1 98.31 464 ALA A CA 1
ATOM 3728 C C . ALA A 1 464 ? -3.539 4.754 16.938 1 98.31 464 ALA A C 1
ATOM 3730 O O . ALA A 1 464 ? -4.117 4.234 15.969 1 98.31 464 ALA A O 1
ATOM 3731 N N . TRP A 1 465 ? -3.014 5.961 16.859 1 98.75 465 TRP A N 1
ATOM 3732 C CA . TRP A 1 465 ? -3.348 6.797 15.719 1 98.75 465 TRP A CA 1
ATOM 3733 C C . TRP A 1 465 ? -2.096 7.156 14.922 1 98.75 465 TRP A C 1
ATOM 3735 O O . TRP A 1 465 ? -2.084 8.148 14.188 1 98.75 465 TRP A O 1
ATOM 3745 N N . TYR A 1 466 ? -0.94 6.391 15.031 1 98.44 466 TYR A N 1
ATOM 3746 C CA . TYR A 1 466 ? 0.145 6.395 14.062 1 98.44 466 TYR A CA 1
ATOM 3747 C C . TYR A 1 466 ? -0.088 5.344 12.984 1 98.44 466 TYR A C 1
ATOM 3749 O O . TYR A 1 466 ? -0.322 4.172 13.289 1 98.44 466 TYR A O 1
ATOM 3757 N N . LEU A 1 467 ? 0.032 5.738 11.742 1 98 467 LEU A N 1
ATOM 3758 C CA . LEU A 1 467 ? -0.415 4.871 10.656 1 98 467 LEU A CA 1
ATOM 3759 C C . LEU A 1 467 ? 0.772 4.215 9.961 1 98 467 LEU A C 1
ATOM 3761 O O . LEU A 1 467 ? 0.592 3.393 9.055 1 98 467 LEU A O 1
ATOM 3765 N N . ASP A 1 468 ? 1.961 4.488 10.273 1 94.81 468 ASP A N 1
ATOM 3766 C CA . ASP A 1 468 ? 3.1 3.896 9.578 1 94.81 468 ASP A CA 1
ATOM 3767 C C . ASP A 1 468 ? 3.941 3.045 10.523 1 94.81 468 ASP A C 1
ATOM 3769 O O . ASP A 1 468 ? 5.156 2.928 10.352 1 94.81 468 ASP A O 1
ATOM 3773 N N . CYS A 1 469 ? 3.348 2.41 11.562 1 95.19 469 CYS A N 1
ATOM 3774 C CA . CYS A 1 469 ? 3.977 1.509 12.516 1 95.19 469 CYS A CA 1
ATOM 3775 C C . CYS A 1 469 ? 3.867 0.06 12.055 1 95.19 469 CYS A C 1
ATOM 3777 O O . CYS A 1 469 ? 3.049 -0.26 11.195 1 95.19 469 CYS A O 1
ATOM 3779 N N . GLY A 1 470 ? 4.711 -0.825 12.617 1 94.5 470 GLY A N 1
ATOM 3780 C CA . GLY A 1 470 ? 4.516 -2.262 12.516 1 94.5 470 GLY A CA 1
ATOM 3781 C C . GLY A 1 470 ? 5.309 -2.891 11.383 1 94.5 470 GLY A C 1
ATOM 3782 O O . GLY A 1 470 ? 5.059 -4.039 11.008 1 94.5 470 GLY A O 1
ATOM 3783 N N . VAL A 1 471 ? 6.266 -2.184 10.758 1 94.38 471 VAL A N 1
ATOM 3784 C CA . VAL A 1 471 ? 7.117 -2.725 9.703 1 94.38 471 VAL A CA 1
ATOM 3785 C C . VAL A 1 471 ? 8.562 -2.803 10.188 1 94.38 471 VAL A C 1
ATOM 3787 O O . VAL A 1 471 ? 8.836 -2.586 11.375 1 94.38 471 VAL A O 1
ATOM 3790 N N . GLY A 1 472 ? 9.406 -3.162 9.344 1 92.81 472 GLY A N 1
ATOM 3791 C CA . GLY A 1 472 ? 10.805 -3.256 9.719 1 92.81 472 GLY A CA 1
ATOM 3792 C C . GLY A 1 472 ? 11.43 -1.911 10.047 1 92.81 472 GLY A C 1
ATOM 3793 O O . GLY A 1 472 ? 11.055 -0.89 9.469 1 92.81 472 GLY A O 1
ATOM 3794 N N . ALA A 1 473 ? 12.383 -1.894 10.938 1 92.5 473 ALA A N 1
ATOM 3795 C CA . ALA A 1 473 ? 13.086 -0.663 11.289 1 92.5 473 ALA A CA 1
ATOM 3796 C C . ALA A 1 473 ? 13.961 -0.176 10.133 1 92.5 473 ALA A C 1
ATOM 3798 O O . ALA A 1 473 ? 14.523 -0.983 9.391 1 92.5 473 ALA A O 1
ATOM 3799 N N . TRP A 1 474 ? 14.07 1.152 10.008 1 93.31 474 TRP A N 1
ATOM 3800 C CA . TRP A 1 474 ? 14.984 1.707 9.008 1 93.31 474 TRP A CA 1
ATOM 3801 C C . TRP A 1 474 ? 16.234 2.275 9.68 1 93.31 474 TRP A C 1
ATOM 3803 O O . TRP A 1 474 ? 17.25 2.527 9.008 1 93.31 474 TRP A O 1
ATOM 3813 N N . VAL A 1 475 ? 16.109 2.535 10.961 1 92.19 475 VAL A N 1
ATOM 3814 C CA . VAL A 1 475 ? 17.266 2.811 11.812 1 92.19 475 VAL A CA 1
ATOM 3815 C C . VAL A 1 475 ? 17.219 1.906 13.039 1 92.19 475 VAL A C 1
ATOM 3817 O O . VAL A 1 475 ? 16.156 1.616 13.57 1 92.19 475 VAL A O 1
ATOM 3820 N N . GLY A 1 476 ? 18.344 1.384 13.445 1 84.06 476 GLY A N 1
ATOM 3821 C CA . GLY A 1 476 ? 18.391 0.42 14.531 1 84.06 476 GLY A CA 1
ATOM 3822 C C . GLY A 1 476 ? 18.078 -0.997 14.086 1 84.06 476 GLY A C 1
ATOM 3823 O O . GLY A 1 476 ? 18.406 -1.385 12.961 1 84.06 476 GLY A O 1
ATOM 3824 N N . ALA A 1 477 ? 17.5 -1.783 15.031 1 81 477 ALA A N 1
ATOM 3825 C CA . ALA A 1 477 ? 17.297 -3.197 14.727 1 81 477 ALA A CA 1
ATOM 3826 C C . ALA A 1 477 ? 15.836 -3.602 14.922 1 81 477 ALA A C 1
ATOM 3828 O O . ALA A 1 477 ? 15.094 -2.939 15.648 1 81 477 ALA A O 1
ATOM 3829 N N . GLY A 1 478 ? 15.398 -4.66 14.18 1 87.12 478 GLY A N 1
ATOM 3830 C CA . GLY A 1 478 ? 14.086 -5.234 14.406 1 87.12 478 GLY A CA 1
ATOM 3831 C C . GLY A 1 478 ? 12.977 -4.492 13.688 1 87.12 478 GLY A C 1
ATOM 3832 O O . GLY A 1 478 ? 13.047 -4.273 12.477 1 87.12 478 GLY A O 1
ATOM 3833 N N . HIS A 1 479 ? 11.945 -4.16 14.453 1 91.88 479 HIS A N 1
ATOM 3834 C CA . HIS A 1 479 ? 10.805 -3.43 13.922 1 91.88 479 HIS A CA 1
ATOM 3835 C C . HIS A 1 479 ? 10.859 -1.956 14.305 1 91.88 479 HIS A C 1
ATOM 3837 O O . HIS A 1 479 ? 11.602 -1.576 15.219 1 91.88 479 HIS A O 1
ATOM 3843 N N . ASN A 1 480 ? 10.141 -1.115 13.508 1 92.5 480 ASN A N 1
ATOM 3844 C CA . ASN A 1 480 ? 10.242 0.317 13.766 1 92.5 480 ASN A CA 1
ATOM 3845 C C . ASN A 1 480 ? 9.766 0.671 15.172 1 92.5 480 ASN A C 1
ATOM 3847 O O . ASN A 1 480 ? 9.055 -0.114 15.805 1 92.5 480 ASN A O 1
ATOM 3851 N N . TRP A 1 481 ? 10.055 1.804 15.719 1 91.06 481 TRP A N 1
ATOM 3852 C CA . TRP A 1 481 ? 10.031 2.184 17.125 1 91.06 481 TRP A CA 1
ATOM 3853 C C . TRP A 1 481 ? 8.609 2.184 17.672 1 91.06 481 TRP A C 1
ATOM 3855 O O . TRP A 1 481 ? 8.391 1.957 18.859 1 91.06 481 TRP A O 1
ATOM 3865 N N . CYS A 1 482 ? 7.637 2.363 16.812 1 93.5 482 CYS A N 1
ATOM 3866 C CA . CYS A 1 482 ? 6.27 2.521 17.281 1 93.5 482 CYS A CA 1
ATOM 3867 C C . CYS A 1 482 ? 5.477 1.232 17.109 1 93.5 482 CYS A C 1
ATOM 3869 O O . CYS A 1 482 ? 4.246 1.238 17.188 1 93.5 482 CYS A O 1
ATOM 3871 N N . SER A 1 483 ? 6.105 0.142 16.703 1 93.25 483 SER A N 1
ATOM 3872 C CA . SER A 1 483 ? 5.445 -1.152 16.562 1 93.25 483 SER A CA 1
ATOM 3873 C C . SER A 1 483 ? 4.727 -1.545 17.844 1 93.25 483 SER A C 1
ATOM 3875 O O . SER A 1 483 ? 5.145 -1.152 18.938 1 93.25 483 SER A O 1
ATOM 3877 N N . PRO A 1 484 ? 3.607 -2.258 17.766 1 94 484 PRO A N 1
ATOM 3878 C CA . PRO A 1 484 ? 3.156 -3.018 16.609 1 94 484 PRO A CA 1
ATOM 3879 C C . PRO A 1 484 ? 2.242 -2.207 15.688 1 94 484 PRO A C 1
ATOM 3881 O O . PRO A 1 484 ? 2.041 -1.012 15.914 1 94 484 PRO A O 1
ATOM 3884 N N . TYR A 1 485 ? 1.768 -2.838 14.594 1 96 485 TYR A N 1
ATOM 3885 C CA . TYR A 1 485 ? 0.793 -2.311 13.648 1 96 485 TYR A CA 1
ATOM 3886 C C . TYR A 1 485 ? -0.506 -1.937 14.352 1 96 485 TYR A C 1
ATOM 3888 O O . TYR A 1 485 ? -0.978 -2.668 15.227 1 96 485 TYR A O 1
ATOM 3896 N N . LYS A 1 486 ? -1.046 -0.742 14.031 1 97 486 LYS A N 1
ATOM 3897 C CA . LYS A 1 486 ? -2.342 -0.337 14.57 1 97 486 LYS A CA 1
ATOM 3898 C C . LYS A 1 486 ? -3.473 -0.697 13.609 1 97 486 LYS A C 1
ATOM 3900 O O . LYS A 1 486 ? -3.77 0.057 12.688 1 97 486 LYS A O 1
ATOM 3905 N N . GLY A 1 487 ? -4.148 -1.781 13.797 1 95.44 487 GLY A N 1
ATOM 3906 C CA . GLY A 1 487 ? -5.285 -2.172 12.977 1 95.44 487 GLY A CA 1
ATOM 3907 C C . GLY A 1 487 ? -6.465 -1.224 13.102 1 95.44 487 GLY A C 1
ATOM 3908 O O . GLY A 1 487 ? -6.492 -0.377 14 1 95.44 487 GLY A O 1
ATOM 3909 N N . TRP A 1 488 ? -7.473 -1.329 12.211 1 96.75 488 TRP A N 1
ATOM 3910 C CA . TRP A 1 488 ? -8.578 -0.383 12.18 1 96.75 488 TRP A CA 1
ATOM 3911 C C . TRP A 1 488 ? -9.398 -0.468 13.469 1 96.75 488 TRP A C 1
ATOM 3913 O O . TRP A 1 488 ? -9.977 0.527 13.914 1 96.75 488 TRP A O 1
ATOM 3923 N N . GLN A 1 489 ? -9.43 -1.66 14.117 1 96.38 489 GLN A N 1
ATOM 3924 C CA . GLN A 1 489 ? -10.172 -1.836 15.367 1 96.38 489 GLN A CA 1
ATOM 3925 C C . GLN A 1 489 ? -9.586 -0.978 16.484 1 96.38 489 GLN A C 1
ATOM 3927 O O . GLN A 1 489 ? -10.328 -0.329 17.219 1 96.38 489 GLN A O 1
ATOM 3932 N N . LYS A 1 490 ? -8.258 -1.025 16.562 1 96.38 490 LYS A N 1
ATOM 3933 C CA . LYS A 1 490 ? -7.566 -0.199 17.547 1 96.38 490 LYS A CA 1
ATOM 3934 C C . LYS A 1 490 ? -7.773 1.285 17.266 1 96.38 490 LYS A C 1
ATOM 3936 O O . LYS A 1 490 ? -8.016 2.07 18.188 1 96.38 490 LYS A O 1
ATOM 3941 N N . VAL A 1 491 ? -7.715 1.653 16.047 1 97.94 491 VAL A N 1
ATOM 3942 C CA . VAL A 1 491 ? -7.93 3.037 15.633 1 97.94 491 VAL A CA 1
ATOM 3943 C C . VAL A 1 491 ? -9.344 3.475 16 1 97.94 491 VAL A C 1
ATOM 3945 O O . VAL A 1 491 ? -9.539 4.547 16.578 1 97.94 491 VAL A O 1
ATOM 3948 N N . TYR A 1 492 ? -10.297 2.619 15.758 1 98 492 TYR A N 1
ATOM 3949 C CA . TYR A 1 492 ? -11.711 2.91 15.969 1 98 492 TYR A CA 1
ATOM 3950 C C . TYR A 1 492 ? -12.016 3.047 17.453 1 98 492 TYR A C 1
ATOM 3952 O O . TYR A 1 492 ? -12.797 3.912 17.859 1 98 492 TYR A O 1
ATOM 3960 N N . ASP A 1 493 ? -11.43 2.271 18.25 1 97.38 493 ASP A N 1
ATOM 3961 C CA . ASP A 1 493 ? -11.812 2.17 19.656 1 97.38 493 ASP A CA 1
ATOM 3962 C C . ASP A 1 493 ? -11.062 3.191 20.5 1 97.38 493 ASP A C 1
ATOM 3964 O O . ASP A 1 493 ? -11.336 3.33 21.703 1 97.38 493 ASP A O 1
ATOM 3968 N N . ASN A 1 494 ? -10.094 3.898 19.891 1 98.31 494 ASN A N 1
ATOM 3969 C CA . ASN A 1 494 ? -9.398 4.965 20.594 1 98.31 494 ASN A CA 1
ATOM 3970 C C . ASN A 1 494 ? -10.297 6.184 20.797 1 98.31 494 ASN A C 1
ATOM 3972 O O . ASN A 1 494 ? -10.469 6.996 19.891 1 98.31 494 ASN A O 1
ATOM 3976 N N . ASN A 1 495 ? -10.852 6.332 22.016 1 98.56 495 ASN A N 1
ATOM 3977 C CA . ASN A 1 495 ? -11.812 7.379 22.328 1 98.56 495 ASN A CA 1
ATOM 3978 C C . ASN A 1 495 ? -11.219 8.43 23.266 1 98.56 495 ASN A C 1
ATOM 3980 O O . ASN A 1 495 ? -11.047 8.172 24.453 1 98.56 495 ASN A O 1
ATOM 3984 N N . PRO A 1 496 ? -11.023 9.617 22.766 1 98.62 496 PRO A N 1
ATOM 3985 C CA . PRO A 1 496 ? -10.414 10.672 23.578 1 98.62 496 PRO A CA 1
ATOM 3986 C C . PRO A 1 496 ? -11.195 10.961 24.859 1 98.62 496 PRO A C 1
ATOM 3988 O O . PRO A 1 496 ? -10.594 11.18 25.906 1 98.62 496 PRO A O 1
ATOM 3991 N N . HIS A 1 497 ? -12.531 10.961 24.797 1 98.56 497 HIS A N 1
ATOM 3992 C CA . HIS A 1 497 ? -13.344 11.227 25.984 1 98.56 497 HIS A CA 1
ATOM 3993 C C . HIS A 1 497 ? -13.172 10.141 27.031 1 98.56 497 HIS A C 1
ATOM 3995 O O . HIS A 1 497 ? -13.094 10.43 28.219 1 98.56 497 HIS A O 1
ATOM 4001 N N . ASP A 1 498 ? -13.062 8.859 26.594 1 98.19 498 ASP A N 1
ATOM 4002 C CA . ASP A 1 498 ? -12.844 7.758 27.516 1 98.19 498 ASP A CA 1
ATOM 4003 C C . ASP A 1 498 ? -11.461 7.852 28.156 1 98.19 498 ASP A C 1
ATOM 4005 O O . ASP A 1 498 ? -11.297 7.562 29.344 1 98.19 498 ASP A O 1
ATOM 4009 N N . ILE A 1 499 ? -10.484 8.234 27.359 1 98.44 499 ILE A N 1
ATOM 4010 C CA . ILE A 1 499 ? -9.133 8.391 27.875 1 98.44 499 ILE A CA 1
ATOM 4011 C C . ILE A 1 499 ? -9.125 9.445 28.984 1 98.44 499 ILE A C 1
ATOM 4013 O O . ILE A 1 499 ? -8.57 9.219 30.062 1 98.44 499 ILE A O 1
ATOM 4017 N N . ALA A 1 500 ? -9.742 10.578 28.734 1 98.62 500 ALA A N 1
ATOM 4018 C CA . ALA A 1 500 ? -9.828 11.648 29.719 1 98.62 500 ALA A CA 1
ATOM 4019 C C . ALA A 1 500 ? -10.562 11.188 30.984 1 98.62 500 ALA A C 1
ATOM 4021 O O . ALA A 1 500 ? -10.125 11.453 32.094 1 98.62 500 ALA A O 1
ATOM 4022 N N . LEU A 1 501 ? -11.711 10.492 30.781 1 98.31 501 LEU A N 1
ATOM 4023 C CA . LEU A 1 501 ? -12.516 9.992 31.891 1 98.31 501 LEU A CA 1
ATOM 4024 C C . LEU A 1 501 ? -11.703 9.047 32.781 1 98.31 501 LEU A C 1
ATOM 4026 O O . LEU A 1 501 ? -11.766 9.133 34 1 98.31 501 LEU A O 1
ATOM 4030 N N . ASN A 1 502 ? -10.984 8.188 32.156 1 97.94 502 ASN A N 1
ATOM 4031 C CA . ASN A 1 502 ? -10.18 7.207 32.875 1 97.94 502 ASN A CA 1
ATOM 4032 C C . ASN A 1 502 ? -9.062 7.875 33.656 1 97.94 502 ASN A C 1
ATOM 4034 O O . ASN A 1 502 ? -8.727 7.426 34.75 1 97.94 502 ASN A O 1
ATOM 4038 N N . LEU A 1 503 ? -8.562 8.953 33.125 1 98 503 LEU A N 1
ATOM 4039 C CA . LEU A 1 503 ? -7.387 9.578 33.719 1 98 503 LEU A CA 1
ATOM 4040 C C . LEU A 1 503 ? -7.797 10.633 34.75 1 98 503 LEU A C 1
ATOM 4042 O O . LEU A 1 503 ? -7.047 10.906 35.688 1 98 503 LEU A O 1
ATOM 4046 N N . THR A 1 504 ? -9.023 11.266 34.625 1 98.06 504 THR A N 1
ATOM 4047 C CA . THR A 1 504 ? -9.328 12.445 35.438 1 98.06 504 THR A CA 1
ATOM 4048 C C . THR A 1 504 ? -10.672 12.289 36.156 1 98.06 504 THR A C 1
ATOM 4050 O O . THR A 1 504 ? -11 13.07 37.031 1 98.06 504 THR A O 1
ATOM 4053 N N . GLY A 1 505 ? -11.477 11.352 35.719 1 97.5 505 GLY A N 1
ATOM 4054 C CA . GLY A 1 505 ? -12.828 11.227 36.25 1 97.5 505 GLY A CA 1
ATOM 4055 C C . GLY A 1 505 ? -13.836 12.07 35.5 1 97.5 505 GLY A C 1
ATOM 4056 O O . GLY A 1 505 ? -15.031 12.016 35.781 1 97.5 505 GLY A O 1
ATOM 4057 N N . SER A 1 506 ? -13.367 12.836 34.469 1 97.44 506 SER A N 1
ATOM 4058 C CA . SER A 1 506 ? -14.227 13.68 33.656 1 97.44 506 SER A CA 1
ATOM 4059 C C . SER A 1 506 ? -13.867 13.562 32.188 1 97.44 506 SER A C 1
ATOM 4061 O O . SER A 1 506 ? -12.703 13.352 31.828 1 97.44 506 SER A O 1
ATOM 4063 N N . ALA A 1 507 ? -14.883 13.758 31.297 1 95.31 507 ALA A N 1
ATOM 4064 C CA . ALA A 1 507 ? -14.664 13.586 29.875 1 95.31 507 ALA A CA 1
ATOM 4065 C C . ALA A 1 507 ? -14.047 14.836 29.25 1 95.31 507 ALA A C 1
ATOM 4067 O O . ALA A 1 507 ? -13.523 14.797 28.141 1 95.31 507 ALA A O 1
ATOM 4068 N N . HIS A 1 508 ? -14.148 16 29.938 1 96.75 508 HIS A N 1
ATOM 4069 C CA . HIS A 1 508 ? -13.562 17.266 29.516 1 96.75 508 HIS A CA 1
ATOM 4070 C C . HIS A 1 508 ? -13.93 17.594 28.062 1 96.75 508 HIS A C 1
ATOM 4072 O O . HIS A 1 508 ? -13.062 17.906 27.25 1 96.75 508 HIS A O 1
ATOM 4078 N N . LYS A 1 509 ? -15.156 17.547 27.672 1 96.94 509 LYS A N 1
ATOM 4079 C CA . LYS A 1 509 ? -15.648 17.672 26.297 1 96.94 509 LYS A CA 1
ATOM 4080 C C . LYS A 1 509 ? -15.344 19.062 25.734 1 96.94 509 LYS A C 1
ATOM 4082 O O . LYS A 1 509 ? -15.133 19.203 24.531 1 96.94 509 LYS A O 1
ATOM 4087 N N . ASP A 1 510 ? -15.219 20.047 26.594 1 96.44 510 ASP A N 1
ATOM 4088 C CA . ASP A 1 510 ? -15.008 21.422 26.141 1 96.44 510 ASP A CA 1
ATOM 4089 C C . ASP A 1 510 ? -13.539 21.672 25.812 1 96.44 510 ASP A C 1
ATOM 4091 O O . ASP A 1 510 ? -13.219 22.594 25.062 1 96.44 510 ASP A O 1
ATOM 4095 N N . LEU A 1 511 ? -12.648 20.828 26.391 1 98.5 511 LEU A N 1
ATOM 4096 C CA . LEU A 1 511 ? -11.211 21.047 26.234 1 98.5 511 LEU A CA 1
ATOM 4097 C C . LEU A 1 511 ? -10.641 20.141 25.156 1 98.5 511 LEU A C 1
ATOM 4099 O O . LEU A 1 511 ? -9.57 20.422 24.609 1 98.5 511 LEU A O 1
ATOM 4103 N N . ILE A 1 512 ? -11.336 19.078 24.859 1 98.81 512 ILE A N 1
ATOM 4104 C CA . ILE A 1 512 ? -10.867 18.141 23.844 1 98.81 512 ILE A CA 1
ATOM 4105 C C . ILE A 1 512 ? -11.43 18.531 22.484 1 98.81 512 ILE A C 1
ATOM 4107 O O . ILE A 1 512 ? -12.602 18.281 22.188 1 98.81 512 ILE A O 1
ATOM 4111 N N . LEU A 1 513 ? -10.602 19.078 21.656 1 98.81 513 LEU A N 1
ATOM 4112 C CA . LEU A 1 513 ? -11.023 19.578 20.344 1 98.81 513 LEU A CA 1
ATOM 4113 C C . LEU A 1 513 ? -11.273 18.406 19.391 1 98.81 513 LEU A C 1
ATOM 4115 O O . LEU A 1 513 ? -12.07 18.531 18.453 1 98.81 513 LEU A O 1
ATOM 4119 N N . GLY A 1 514 ? -10.516 17.312 19.578 1 98.75 514 GLY A N 1
ATOM 4120 C CA . GLY A 1 514 ? -10.648 16.125 18.75 1 98.75 514 GLY A CA 1
ATOM 4121 C C . GLY A 1 514 ? -9.359 15.336 18.625 1 98.75 514 GLY A C 1
ATOM 4122 O O . GLY A 1 514 ? -8.648 15.133 19.609 1 98.75 514 GLY A O 1
ATOM 4123 N N . GLY A 1 515 ? -9.18 14.844 17.391 1 98.81 515 GLY A N 1
ATOM 4124 C CA . GLY A 1 515 ? -8.023 13.984 17.188 1 98.81 515 GLY A CA 1
ATOM 4125 C C . GLY A 1 515 ? -7.527 13.984 15.758 1 98.81 515 GLY A C 1
ATOM 4126 O O . GLY A 1 515 ? -8.172 14.547 14.875 1 98.81 515 GLY A O 1
ATOM 4127 N N . GLU A 1 516 ? -6.352 13.344 15.625 1 98.88 516 GLU A N 1
ATOM 4128 C CA . GLU A 1 516 ? -5.637 13.312 14.359 1 98.88 516 GLU A CA 1
ATOM 4129 C C . GLU A 1 516 ? -4.777 12.055 14.242 1 98.88 516 GLU A C 1
ATOM 4131 O O . GLU A 1 516 ? -4.012 11.734 15.148 1 98.88 516 GLU A O 1
ATOM 4136 N N . ALA A 1 517 ? -4.992 11.289 13.125 1 98.88 517 ALA A N 1
ATOM 4137 C CA . ALA A 1 517 ? -4.016 10.25 12.812 1 98.88 517 ALA A CA 1
ATOM 4138 C C . ALA A 1 517 ? -2.809 10.828 12.086 1 98.88 517 ALA A C 1
ATOM 4140 O O . ALA A 1 517 ? -2.926 11.836 11.375 1 98.88 517 ALA A O 1
ATOM 4141 N N . ALA A 1 518 ? -1.684 10.227 12.305 1 98.81 518 ALA A N 1
ATOM 4142 C CA . ALA A 1 518 ? -0.455 10.781 11.742 1 98.81 518 ALA A CA 1
ATOM 4143 C C . ALA A 1 518 ? 0.238 9.781 10.828 1 98.81 518 ALA A C 1
ATOM 4145 O O . ALA A 1 518 ? 0.381 8.602 11.18 1 98.81 518 ALA A O 1
ATOM 4146 N N . LEU A 1 519 ? 0.596 10.195 9.664 1 98.69 519 LEU A N 1
ATOM 4147 C CA . LEU A 1 519 ? 1.508 9.492 8.766 1 98.69 519 LEU A CA 1
ATOM 4148 C C . LEU A 1 519 ? 2.822 10.25 8.625 1 98.69 519 LEU A C 1
ATOM 4150 O O . LEU A 1 519 ? 2.91 11.211 7.844 1 98.69 519 LEU A O 1
ATOM 4154 N N . TRP A 1 520 ? 3.844 9.852 9.258 1 97.94 520 TRP A N 1
ATOM 4155 C CA . TRP A 1 520 ? 5.117 10.562 9.312 1 97.94 520 TRP A CA 1
ATOM 4156 C C . TRP A 1 520 ? 5.984 10.227 8.109 1 97.94 520 TRP A C 1
ATOM 4158 O O . TRP A 1 520 ? 6.922 10.953 7.781 1 97.94 520 TRP A O 1
ATOM 4168 N N . SER A 1 521 ? 5.773 9.117 7.398 1 97.44 521 SER A N 1
ATOM 4169 C CA . SER A 1 521 ? 6.234 8.766 6.059 1 97.44 521 SER A CA 1
ATOM 4170 C C . SER A 1 521 ? 7.73 8.477 6.047 1 97.44 521 SER A C 1
ATOM 4172 O O . SER A 1 521 ? 8.406 8.711 5.043 1 97.44 521 SER A O 1
ATOM 4174 N N . GLU A 1 522 ? 8.336 8.078 7.188 1 96.69 522 GLU A N 1
ATOM 4175 C CA . GLU A 1 522 ? 9.719 7.613 7.121 1 96.69 522 GLU A CA 1
ATOM 4176 C C . GLU A 1 522 ? 9.883 6.52 6.066 1 96.69 522 GLU A C 1
ATOM 4178 O O . GLU A 1 522 ? 10.859 6.516 5.316 1 96.69 522 GLU A O 1
ATOM 4183 N N . GLN A 1 523 ? 8.859 5.68 6.062 1 97.06 523 GLN A N 1
ATOM 4184 C CA . GLN A 1 523 ? 8.914 4.535 5.16 1 97.06 523 GLN A CA 1
ATOM 4185 C C . GLN A 1 523 ? 7.688 4.484 4.258 1 97.06 523 GLN A C 1
ATOM 4187 O O . GLN A 1 523 ? 7.16 3.404 3.982 1 97.06 523 GLN A O 1
ATOM 4192 N N . VAL A 1 524 ? 7.215 5.66 3.869 1 97.88 524 VAL A N 1
ATOM 4193 C CA . VAL A 1 524 ? 6.062 5.789 2.986 1 97.88 524 VAL A CA 1
ATOM 4194 C C . VAL A 1 524 ? 6.309 6.906 1.973 1 97.88 524 VAL A C 1
ATOM 4196 O O . VAL A 1 524 ? 6.781 7.984 2.332 1 97.88 524 VAL A O 1
ATOM 4199 N N . ASP A 1 525 ? 6.109 6.633 0.759 1 97.62 525 ASP A N 1
ATOM 4200 C CA . ASP A 1 525 ? 5.988 7.668 -0.262 1 97.62 525 ASP A CA 1
ATOM 4201 C C . ASP A 1 525 ? 4.707 7.492 -1.072 1 97.62 525 ASP A C 1
ATOM 4203 O O . ASP A 1 525 ? 3.777 6.809 -0.636 1 97.62 525 ASP A O 1
ATOM 4207 N N . GLU A 1 526 ? 4.586 8.156 -2.156 1 95.94 526 GLU A N 1
ATOM 4208 C CA . GLU A 1 526 ? 3.314 8.211 -2.875 1 95.94 526 GLU A CA 1
ATOM 4209 C C . GLU A 1 526 ? 2.889 6.824 -3.346 1 95.94 526 GLU A C 1
ATOM 4211 O O . GLU A 1 526 ? 1.695 6.547 -3.471 1 95.94 526 GLU A O 1
ATOM 4216 N N . ALA A 1 527 ? 3.842 5.875 -3.48 1 96.69 527 ALA A N 1
ATOM 4217 C CA . ALA A 1 527 ? 3.561 4.535 -3.984 1 96.69 527 ALA A CA 1
ATOM 4218 C C . ALA A 1 527 ? 2.758 3.725 -2.971 1 96.69 527 ALA A C 1
ATOM 4220 O O . ALA A 1 527 ? 2.035 2.795 -3.34 1 96.69 527 ALA A O 1
ATOM 4221 N N . SER A 1 528 ? 2.824 4.051 -1.695 1 97.06 528 SER A N 1
ATOM 4222 C CA . SER A 1 528 ? 2.135 3.264 -0.679 1 97.06 528 SER A CA 1
ATOM 4223 C C . SER A 1 528 ? 1.267 4.145 0.211 1 97.06 528 SER A C 1
ATOM 4225 O O . SER A 1 528 ? 0.752 3.689 1.234 1 97.06 528 SER A O 1
ATOM 4227 N N . LEU A 1 529 ? 1.042 5.375 -0.155 1 98.31 529 LEU A N 1
ATOM 4228 C CA . LEU A 1 529 ? 0.344 6.375 0.643 1 98.31 529 LEU A CA 1
ATOM 4229 C C . LEU A 1 529 ? -1.067 5.91 0.985 1 98.31 529 LEU A C 1
ATOM 4231 O O . LEU A 1 529 ? -1.423 5.805 2.162 1 98.31 529 LEU A O 1
ATOM 4235 N N . ASP A 1 530 ? -1.842 5.527 -0.018 1 98.25 530 ASP A N 1
ATOM 4236 C CA . ASP A 1 530 ? -3.254 5.211 0.183 1 98.25 530 ASP A CA 1
ATOM 4237 C C . ASP A 1 530 ? -3.42 3.998 1.096 1 98.25 530 ASP A C 1
ATOM 4239 O O . ASP A 1 530 ? -4.227 4.023 2.027 1 98.25 530 ASP A O 1
ATOM 4243 N N . ALA A 1 531 ? -2.605 3.014 0.841 1 97.19 531 ALA A N 1
ATOM 4244 C CA . ALA A 1 531 ? -2.746 1.767 1.588 1 97.19 531 ALA A CA 1
ATOM 4245 C C . ALA A 1 531 ? -2.377 1.961 3.055 1 97.19 531 ALA A C 1
ATOM 4247 O O . ALA A 1 531 ? -2.877 1.249 3.928 1 97.19 531 ALA A O 1
ATOM 4248 N N . LYS A 1 532 ? -1.535 2.912 3.328 1 97.75 532 LYS A N 1
ATOM 4249 C CA . LYS A 1 532 ? -1.122 3.162 4.707 1 97.75 532 LYS A CA 1
ATOM 4250 C C . LYS A 1 532 ? -2.176 3.969 5.457 1 97.75 532 LYS A C 1
ATOM 4252 O O . LYS A 1 532 ? -2.342 3.807 6.668 1 97.75 532 LYS A O 1
ATOM 4257 N N . VAL A 1 533 ? -2.922 4.75 4.746 1 98.62 533 VAL A N 1
ATOM 4258 C CA . VAL A 1 533 ? -3.859 5.648 5.41 1 98.62 533 VAL A CA 1
ATOM 4259 C C . VAL A 1 533 ? -5.242 5.004 5.465 1 98.62 533 VAL A C 1
ATOM 4261 O O . VAL A 1 533 ? -5.914 5.051 6.5 1 98.62 533 VAL A O 1
ATOM 4264 N N . TRP A 1 534 ? -5.621 4.41 4.34 1 98.5 534 TRP A N 1
ATOM 4265 C CA . TRP A 1 534 ? -7 3.951 4.191 1 98.5 534 TRP A CA 1
ATOM 4266 C C . TRP A 1 534 ? -7.059 2.428 4.141 1 98.5 534 TRP A C 1
ATOM 4268 O O . TRP A 1 534 ? -6.145 1.781 3.623 1 98.5 534 TRP A O 1
ATOM 4278 N N . PRO A 1 535 ? -8.102 1.879 4.793 1 98.25 535 PRO A N 1
ATOM 4279 C CA . PRO A 1 535 ? -9.289 2.561 5.301 1 98.25 535 PRO A CA 1
ATOM 4280 C C . PRO A 1 535 ? -9.188 2.906 6.785 1 98.25 535 PRO A C 1
ATOM 4282 O O . PRO A 1 535 ? -10.172 3.311 7.402 1 98.25 535 PRO A O 1
ATOM 4285 N N . ARG A 1 536 ? -8.023 2.723 7.457 1 98.19 536 ARG A N 1
ATOM 4286 C CA . ARG A 1 536 ? -7.871 2.996 8.883 1 98.19 536 ARG A CA 1
ATOM 4287 C C . ARG A 1 536 ? -8.219 4.449 9.203 1 98.19 536 ARG A C 1
ATOM 4289 O O . ARG A 1 536 ? -8.727 4.746 10.281 1 98.19 536 ARG A O 1
ATOM 4296 N N . GLY A 1 537 ? -7.973 5.363 8.227 1 98.81 537 GLY A N 1
ATOM 4297 C CA . GLY A 1 537 ? -8.406 6.742 8.383 1 98.81 537 GLY A CA 1
ATOM 4298 C C . GLY A 1 537 ? -9.906 6.887 8.492 1 98.81 537 GLY A C 1
ATOM 4299 O O . GLY A 1 537 ? -10.406 7.812 9.141 1 98.81 537 GLY A O 1
ATOM 4300 N N . ALA A 1 538 ? -10.625 6.012 7.848 1 98.88 538 ALA A N 1
ATOM 4301 C CA . ALA A 1 538 ? -12.086 6.02 7.957 1 98.88 538 ALA A CA 1
ATOM 4302 C C . ALA A 1 538 ? -12.531 5.613 9.359 1 98.88 538 ALA A C 1
ATOM 4304 O O . ALA A 1 538 ? -13.531 6.117 9.867 1 98.88 538 ALA A O 1
ATOM 4305 N N . ALA A 1 539 ? -11.812 4.684 9.977 1 98.69 539 ALA A N 1
ATOM 4306 C CA . ALA A 1 539 ? -12.102 4.312 11.359 1 98.69 539 ALA A CA 1
ATOM 4307 C C . ALA A 1 539 ? -11.953 5.512 12.289 1 98.69 539 ALA A C 1
ATOM 4309 O O . ALA A 1 539 ? -12.812 5.762 13.133 1 98.69 539 ALA A O 1
ATOM 4310 N N . LEU A 1 540 ? -10.891 6.262 12.078 1 98.81 540 LEU A N 1
ATOM 4311 C CA . LEU A 1 540 ? -10.68 7.508 12.812 1 98.81 540 LEU A CA 1
ATOM 4312 C C . LEU A 1 540 ? -11.867 8.445 12.625 1 98.81 540 LEU A C 1
ATOM 4314 O O . LEU A 1 540 ? -12.336 9.055 13.594 1 98.81 540 LEU A O 1
ATOM 4318 N N . ALA A 1 541 ? -12.328 8.539 11.43 1 98.88 541 ALA A N 1
ATOM 4319 C CA . ALA A 1 541 ? -13.367 9.492 11.062 1 98.88 541 ALA A CA 1
ATOM 4320 C C . ALA A 1 541 ? -14.656 9.242 11.844 1 98.88 541 ALA A C 1
ATOM 4322 O O . ALA A 1 541 ? -15.234 10.172 12.414 1 98.88 541 ALA A O 1
ATOM 4323 N N . GLU A 1 542 ? -15.086 8.008 11.875 1 98.81 542 GLU A N 1
ATOM 4324 C CA . GLU A 1 542 ? -16.328 7.746 12.602 1 98.81 542 GLU A CA 1
ATOM 4325 C C . GLU A 1 542 ? -16.156 7.957 14.102 1 98.81 542 GLU A C 1
ATOM 4327 O O . GLU A 1 542 ? -17.062 8.453 14.773 1 98.81 542 GLU A O 1
ATOM 4332 N N . ARG A 1 543 ? -14.992 7.578 14.617 1 98.75 543 ARG A N 1
ATOM 4333 C CA . ARG A 1 543 ? -14.719 7.84 16.031 1 98.75 543 ARG A CA 1
ATOM 4334 C C . ARG A 1 543 ? -14.859 9.328 16.344 1 98.75 543 ARG A C 1
ATOM 4336 O O . ARG A 1 543 ? -15.461 9.695 17.359 1 98.75 543 ARG A O 1
ATOM 4343 N N . LEU A 1 544 ? -14.414 10.156 15.445 1 98.75 544 LEU A N 1
ATOM 4344 C CA . LEU A 1 544 ? -14.359 11.586 15.719 1 98.75 544 LEU A CA 1
ATOM 4345 C C . LEU A 1 544 ? -15.641 12.281 15.281 1 98.75 544 LEU A C 1
ATOM 4347 O O . LEU A 1 544 ? -15.914 13.406 15.695 1 98.75 544 LEU A O 1
ATOM 4351 N N . TRP A 1 545 ? -16.453 11.641 14.461 1 98.69 545 TRP A N 1
ATOM 4352 C CA . TRP A 1 545 ? -17.703 12.234 13.977 1 98.69 545 TRP A CA 1
ATOM 4353 C C . TRP A 1 545 ? -18.859 11.875 14.891 1 98.69 545 TRP A C 1
ATOM 4355 O O . TRP A 1 545 ? -19.516 12.75 15.469 1 98.69 545 TRP A O 1
ATOM 4365 N N . SER A 1 546 ? -19.094 10.586 15.086 1 97.56 546 SER A N 1
ATOM 4366 C CA . SER A 1 546 ? -20.266 10.117 15.797 1 97.56 546 SER A CA 1
ATOM 4367 C C . SER A 1 546 ? -19.922 9.688 17.219 1 97.56 546 SER A C 1
ATOM 4369 O O . SER A 1 546 ? -20.781 9.75 18.109 1 97.56 546 SER A O 1
ATOM 4371 N N . ASN A 1 547 ? -18.703 9.242 17.5 1 97.56 547 ASN A N 1
ATOM 4372 C CA . ASN A 1 547 ? -18.219 8.766 18.781 1 97.56 547 ASN A CA 1
ATOM 4373 C C . ASN A 1 547 ? -19.234 7.82 19.438 1 97.56 547 ASN A C 1
ATOM 4375 O O . ASN A 1 547 ? -19.656 8.039 20.578 1 97.56 547 ASN A O 1
ATOM 4379 N N . PRO A 1 548 ? -19.516 6.734 18.734 1 95.56 548 PRO A N 1
ATOM 4380 C CA . PRO A 1 548 ? -20.531 5.82 19.266 1 95.56 548 PRO A CA 1
ATOM 4381 C C . PRO A 1 548 ? -20.109 5.156 20.562 1 95.56 548 PRO A C 1
ATOM 4383 O O . PRO A 1 548 ? -18.906 5.008 20.828 1 95.56 548 PRO A O 1
ATOM 4386 N N . LEU A 1 549 ? -21.094 4.695 21.328 1 94.5 549 LEU A N 1
ATOM 4387 C CA . LEU A 1 549 ? -20.828 3.959 22.562 1 94.5 549 LEU A CA 1
ATOM 4388 C C . LEU A 1 549 ? -20.406 2.523 22.25 1 94.5 549 LEU A C 1
ATOM 4390 O O . LEU A 1 549 ? -19.719 1.888 23.062 1 94.5 549 LEU A O 1
ATOM 4394 N N . THR A 1 550 ? -20.781 2.092 21.078 1 93.5 550 THR A N 1
ATOM 4395 C CA . THR A 1 550 ? -20.469 0.729 20.672 1 93.5 550 THR A CA 1
ATOM 4396 C C . THR A 1 550 ? -19.031 0.646 20.172 1 93.5 550 THR A C 1
ATOM 4398 O O . THR A 1 550 ? -18.438 1.66 19.781 1 93.5 550 THR A O 1
ATOM 4401 N N . ASP A 1 551 ? -18.469 -0.523 20.219 1 94.12 551 ASP A N 1
ATOM 4402 C CA . ASP A 1 551 ? -17.125 -0.745 19.719 1 94.12 551 ASP A CA 1
ATOM 4403 C C . ASP A 1 551 ? -17.141 -1.018 18.219 1 94.12 551 ASP A C 1
ATOM 4405 O O . ASP A 1 551 ? -18.172 -0.861 17.562 1 94.12 551 ASP A O 1
ATOM 4409 N N . TRP A 1 552 ? -15.984 -1.393 17.719 1 95.06 552 TRP A N 1
ATOM 4410 C CA . TRP A 1 552 ? -15.758 -1.549 16.281 1 95.06 552 TRP A CA 1
ATOM 4411 C C . TRP A 1 552 ? -16.672 -2.617 15.703 1 95.06 552 TRP A C 1
ATOM 4413 O O . TRP A 1 552 ? -17 -2.588 14.516 1 95.06 552 TRP A O 1
ATOM 4423 N N . SER A 1 553 ? -17.125 -3.59 16.453 1 93.38 553 SER A N 1
ATOM 4424 C CA . SER A 1 553 ? -17.828 -4.762 15.938 1 93.38 553 SER A CA 1
ATOM 4425 C C . SER A 1 553 ? -19.125 -4.367 15.234 1 93.38 553 SER A C 1
ATOM 4427 O O . SER A 1 553 ? -19.469 -4.938 14.203 1 93.38 553 SER A O 1
ATOM 4429 N N . GLU A 1 554 ? -19.766 -3.357 15.727 1 93.44 554 GLU A N 1
ATOM 4430 C CA . GLU A 1 554 ? -21.031 -2.918 15.148 1 93.44 554 GLU A CA 1
ATOM 4431 C C . GLU A 1 554 ? -20.797 -2.133 13.859 1 93.44 554 GLU A C 1
ATOM 4433 O O . GLU A 1 554 ? -21.719 -1.972 13.055 1 93.44 554 GLU A O 1
ATOM 4438 N N . ALA A 1 555 ? -19.578 -1.648 13.711 1 95.44 555 ALA A N 1
ATOM 4439 C CA . ALA A 1 555 ? -19.281 -0.789 12.57 1 95.44 555 ALA A CA 1
ATOM 4440 C C . ALA A 1 555 ? -18.734 -1.601 11.406 1 95.44 555 ALA A C 1
ATOM 4442 O O . ALA A 1 555 ? -18.625 -1.097 10.281 1 95.44 555 ALA A O 1
ATOM 4443 N N . GLU A 1 556 ? -18.438 -2.83 11.609 1 93.88 556 GLU A N 1
ATOM 4444 C CA . GLU A 1 556 ? -17.594 -3.617 10.719 1 93.88 556 GLU A CA 1
ATOM 4445 C C . GLU A 1 556 ? -18.172 -3.656 9.305 1 93.88 556 GLU A C 1
ATOM 4447 O O . GLU A 1 556 ? -17.469 -3.383 8.336 1 93.88 556 GLU A O 1
ATOM 4452 N N . HIS A 1 557 ? -19.438 -3.998 9.156 1 93.19 557 HIS A N 1
ATOM 4453 C CA . HIS A 1 557 ? -20 -4.184 7.82 1 93.19 557 HIS A CA 1
ATOM 4454 C C . HIS A 1 557 ? -20.047 -2.865 7.055 1 93.19 557 HIS A C 1
ATOM 4456 O O . HIS A 1 557 ? -19.812 -2.84 5.844 1 93.19 557 HIS A O 1
ATOM 4462 N N . ARG A 1 558 ? -20.359 -1.756 7.812 1 96.56 558 ARG A N 1
ATOM 4463 C CA . ARG A 1 558 ? -20.359 -0.447 7.168 1 96.56 558 ARG A CA 1
ATOM 4464 C C . ARG A 1 558 ? -18.938 -0.031 6.781 1 96.56 558 ARG A C 1
ATOM 4466 O O . ARG A 1 558 ? -18.734 0.556 5.719 1 96.56 558 ARG A O 1
ATOM 4473 N N . PHE A 1 559 ? -18.031 -0.419 7.664 1 97.19 559 PHE A N 1
ATOM 4474 C CA . PHE A 1 559 ? -16.625 -0.087 7.453 1 97.19 559 PHE A CA 1
ATOM 4475 C C . PHE A 1 559 ? -16.094 -0.774 6.203 1 97.19 559 PHE A C 1
ATOM 4477 O O . PHE A 1 559 ? -15.406 -0.148 5.391 1 97.19 559 PHE A O 1
ATOM 4484 N N . ILE A 1 560 ? -16.391 -2.025 6.043 1 95.88 560 ILE A N 1
ATOM 4485 C CA . ILE A 1 560 ? -15.938 -2.803 4.895 1 95.88 560 ILE A CA 1
ATOM 4486 C C . ILE A 1 560 ? -16.516 -2.217 3.613 1 95.88 560 ILE A C 1
ATOM 4488 O O . ILE A 1 560 ? -15.828 -2.121 2.596 1 95.88 560 ILE A O 1
ATOM 4492 N N . HIS A 1 561 ? -17.75 -1.786 3.67 1 96.94 561 HIS A N 1
ATOM 4493 C CA . HIS A 1 561 ? -18.375 -1.185 2.496 1 96.94 561 HIS A CA 1
ATOM 4494 C C . HIS A 1 561 ? -17.75 0.169 2.174 1 96.94 561 HIS A C 1
ATOM 4496 O O . HIS A 1 561 ? -17.578 0.515 1.003 1 96.94 561 HIS A O 1
ATOM 4502 N N . GLN A 1 562 ? -17.438 0.939 3.215 1 98.19 562 GLN A N 1
ATOM 4503 C CA . GLN A 1 562 ? -16.781 2.225 2.998 1 98.19 562 GLN A CA 1
ATOM 4504 C C . GLN A 1 562 ? -15.438 2.047 2.301 1 98.19 562 GLN A C 1
ATOM 4506 O O . GLN A 1 562 ? -15.055 2.863 1.458 1 98.19 562 GLN A O 1
ATOM 4511 N N . ARG A 1 563 ? -14.727 1.012 2.668 1 98.06 563 ARG A N 1
ATOM 4512 C CA . ARG A 1 563 ? -13.492 0.684 1.969 1 98.06 563 ARG A CA 1
ATOM 4513 C C . ARG A 1 563 ? -13.75 0.452 0.483 1 98.06 563 ARG A C 1
ATOM 4515 O O . ARG A 1 563 ? -12.977 0.906 -0.363 1 98.06 563 ARG A O 1
ATOM 4522 N N . GLN A 1 564 ? -14.805 -0.222 0.097 1 96.06 564 GLN A N 1
ATOM 4523 C CA . GLN A 1 564 ? -15.156 -0.454 -1.3 1 96.06 564 GLN A CA 1
ATOM 4524 C C . GLN A 1 564 ? -15.469 0.858 -2.014 1 96.06 564 GLN A C 1
ATOM 4526 O O . GLN A 1 564 ? -15.055 1.06 -3.16 1 96.06 564 GLN A O 1
ATOM 4531 N N . ARG A 1 565 ? -16.125 1.726 -1.317 1 97.06 565 ARG A N 1
ATOM 4532 C CA . ARG A 1 565 ? -16.469 3.018 -1.894 1 97.06 565 ARG A CA 1
ATOM 4533 C C . ARG A 1 565 ? -15.234 3.844 -2.201 1 97.06 565 ARG A C 1
ATOM 4535 O O . ARG A 1 565 ? -15.141 4.477 -3.256 1 97.06 565 ARG A O 1
ATOM 4542 N N . LEU A 1 566 ? -14.32 3.846 -1.263 1 98 566 LEU A N 1
ATOM 4543 C CA . LEU A 1 566 ? -13.078 4.586 -1.476 1 98 566 LEU A CA 1
ATOM 4544 C C . LEU A 1 566 ? -12.328 4.051 -2.693 1 98 566 LEU A C 1
ATOM 4546 O O . LEU A 1 566 ? -11.797 4.828 -3.486 1 98 566 LEU A O 1
ATOM 4550 N N . LEU A 1 567 ? -12.328 2.781 -2.82 1 96.75 567 LEU A N 1
ATOM 4551 C CA . LEU A 1 567 ? -11.68 2.16 -3.975 1 96.75 567 LEU A CA 1
ATOM 4552 C C . LEU A 1 567 ? -12.344 2.611 -5.273 1 96.75 567 LEU A C 1
ATOM 4554 O O . LEU A 1 567 ? -11.656 2.934 -6.246 1 96.75 567 LEU A O 1
ATOM 4558 N N . GLN A 1 568 ? -13.625 2.646 -5.277 1 94.75 568 GLN A N 1
ATOM 4559 C CA . GLN A 1 568 ? -14.383 3.057 -6.453 1 94.75 568 GLN A CA 1
ATOM 4560 C C . GLN A 1 568 ? -14.086 4.508 -6.824 1 94.75 568 GLN A C 1
ATOM 4562 O O . GLN A 1 568 ? -14.125 4.875 -8 1 94.75 568 GLN A O 1
ATOM 4567 N N . ARG A 1 569 ? -13.727 5.219 -5.816 1 96.06 569 ARG A N 1
ATOM 4568 C CA . ARG A 1 569 ? -13.5 6.645 -6.027 1 96.06 569 ARG A CA 1
ATOM 4569 C C . ARG A 1 569 ? -12.039 6.922 -6.383 1 96.06 569 ARG A C 1
ATOM 4571 O O . ARG A 1 569 ? -11.609 8.078 -6.406 1 96.06 569 ARG A O 1
ATOM 4578 N N . GLY A 1 570 ? -11.289 5.922 -6.555 1 94.25 570 GLY A N 1
ATOM 4579 C CA . GLY A 1 570 ? -9.945 6.086 -7.082 1 94.25 570 GLY A CA 1
ATOM 4580 C C . GLY A 1 570 ? -8.875 6.062 -6.004 1 94.25 570 GLY A C 1
ATOM 4581 O O . GLY A 1 570 ? -7.691 6.258 -6.293 1 94.25 570 GLY A O 1
ATOM 4582 N N . VAL A 1 571 ? -9.234 5.887 -4.785 1 96.62 571 VAL A N 1
ATOM 4583 C CA . VAL A 1 571 ? -8.281 5.66 -3.699 1 96.62 571 VAL A CA 1
ATOM 4584 C C . VAL A 1 571 ? -7.832 4.199 -3.703 1 96.62 571 VAL A C 1
ATOM 4586 O O . VAL A 1 571 ? -8.531 3.33 -4.223 1 96.62 571 VAL A O 1
ATOM 4589 N N . LEU A 1 572 ? -6.633 3.902 -3.219 1 97.19 572 LEU A N 1
ATOM 4590 C CA . LEU A 1 572 ? -6.129 2.533 -3.168 1 97.19 572 LEU A CA 1
ATOM 4591 C C . LEU A 1 572 ? -5.953 2.072 -1.726 1 97.19 572 LEU A C 1
ATOM 4593 O O . LEU A 1 572 ? -4.824 1.874 -1.267 1 97.19 572 LEU A O 1
ATOM 4597 N N . PRO A 1 573 ? -7.047 1.784 -1.051 1 98 573 PRO A N 1
ATOM 4598 C CA . PRO A 1 573 ? -6.973 1.396 0.359 1 98 573 PRO A CA 1
ATOM 4599 C C . PRO A 1 573 ? -6.52 -0.049 0.551 1 98 573 PRO A C 1
ATOM 4601 O O . PRO A 1 573 ? -6.633 -0.863 -0.37 1 98 573 PRO A O 1
ATOM 4604 N N . GLU A 1 574 ? -6.004 -0.328 1.682 1 96.69 574 GLU A N 1
ATOM 4605 C CA . GLU A 1 574 ? -5.688 -1.704 2.051 1 96.69 574 GLU A CA 1
ATOM 4606 C C . GLU A 1 574 ? -6.953 -2.551 2.158 1 96.69 574 GLU A C 1
ATOM 4608 O O . GLU A 1 574 ? -8.039 -2.027 2.418 1 96.69 574 GLU A O 1
ATOM 4613 N N . ARG A 1 575 ? -6.777 -3.807 1.898 1 96.56 575 ARG A N 1
ATOM 4614 C CA . ARG A 1 575 ? -7.867 -4.766 2.059 1 96.56 575 ARG A CA 1
ATOM 4615 C C . ARG A 1 575 ? -7.922 -5.301 3.484 1 96.56 575 ARG A C 1
ATOM 4617 O O . ARG A 1 575 ? -6.883 -5.562 4.094 1 96.56 575 ARG A O 1
ATOM 4624 N N . ILE A 1 576 ? -9.133 -5.531 4.027 1 94.69 576 ILE A N 1
ATOM 4625 C CA . ILE A 1 576 ? -9.281 -5.879 5.434 1 94.69 576 ILE A CA 1
ATOM 4626 C C . ILE A 1 576 ? -9.539 -7.379 5.566 1 94.69 576 ILE A C 1
ATOM 4628 O O . ILE A 1 576 ? -9.133 -8 6.551 1 94.69 576 ILE A O 1
ATOM 4632 N N . GLN A 1 577 ? -10.273 -7.941 4.656 1 95.94 577 GLN A N 1
ATOM 4633 C CA . GLN A 1 577 ? -10.703 -9.336 4.637 1 95.94 577 GLN A CA 1
ATOM 4634 C C . GLN A 1 577 ? -10.922 -9.828 3.207 1 95.94 577 GLN A C 1
ATOM 4636 O O . GLN A 1 577 ? -10.961 -9.023 2.271 1 95.94 577 GLN A O 1
ATOM 4641 N N . PRO A 1 578 ? -11.016 -11.117 2.99 1 97.25 578 PRO A N 1
ATOM 4642 C CA . PRO A 1 578 ? -11.336 -11.625 1.654 1 97.25 578 PRO A CA 1
ATOM 4643 C C . PRO A 1 578 ? -12.664 -11.078 1.124 1 97.25 578 PRO A C 1
ATOM 4645 O O . PRO A 1 578 ? -13.57 -10.773 1.906 1 97.25 578 PRO A O 1
ATOM 4648 N N . GLU A 1 579 ? -12.75 -10.953 -0.156 1 96.88 579 GLU A N 1
ATOM 4649 C CA . GLU A 1 579 ? -13.953 -10.422 -0.789 1 96.88 579 GLU A CA 1
ATOM 4650 C C . GLU A 1 579 ? -15.18 -11.258 -0.434 1 96.88 579 GLU A C 1
ATOM 4652 O O . GLU A 1 579 ? -16.297 -10.727 -0.352 1 96.88 579 GLU A O 1
ATOM 4657 N N . TRP A 1 580 ? -15.008 -12.539 -0.153 1 97.5 580 TRP A N 1
ATOM 4658 C CA . TRP A 1 580 ? -16.094 -13.438 0.248 1 97.5 580 TRP A CA 1
ATOM 4659 C C . TRP A 1 580 ? -16.812 -12.906 1.483 1 97.5 580 TRP A C 1
ATOM 4661 O O . TRP A 1 580 ? -18.031 -13 1.586 1 97.5 580 TRP A O 1
ATOM 4671 N N . CYS A 1 581 ? -16.078 -12.281 2.383 1 96.44 581 CYS A N 1
ATOM 4672 C CA . CYS A 1 581 ? -16.641 -11.789 3.635 1 96.44 581 CYS A CA 1
ATOM 4673 C C . CYS A 1 581 ? -17.578 -10.617 3.381 1 96.44 581 CYS A C 1
ATOM 4675 O O . CYS A 1 581 ? -18.594 -10.477 4.07 1 96.44 581 CYS A O 1
ATOM 4677 N N . HIS A 1 582 ? -17.234 -9.828 2.385 1 95.12 582 HIS A N 1
ATOM 4678 C CA . HIS A 1 582 ? -18.094 -8.703 2.014 1 95.12 582 HIS A CA 1
ATOM 4679 C C . HIS A 1 582 ? -19.438 -9.18 1.469 1 95.12 582 HIS A C 1
ATOM 4681 O O . HIS A 1 582 ? -20.453 -8.516 1.656 1 95.12 582 HIS A O 1
ATOM 4687 N N . GLN A 1 583 ? -19.406 -10.367 0.882 1 96.19 583 GLN A N 1
ATOM 4688 C CA . GLN A 1 583 ? -20.625 -10.922 0.266 1 96.19 583 GLN A CA 1
ATOM 4689 C C . GLN A 1 583 ? -21.344 -11.852 1.225 1 96.19 583 GLN A C 1
ATOM 4691 O O . GLN A 1 583 ? -22.438 -12.336 0.917 1 96.19 583 GLN A O 1
ATOM 4696 N N . ASN A 1 584 ? -20.719 -12.18 2.332 1 96.31 584 ASN A N 1
ATOM 4697 C CA . ASN A 1 584 ? -21.266 -13.07 3.348 1 96.31 584 ASN A CA 1
ATOM 4698 C C . ASN A 1 584 ? -21.125 -12.477 4.746 1 96.31 584 ASN A C 1
ATOM 4700 O O . ASN A 1 584 ? -20.422 -13.039 5.59 1 96.31 584 ASN A O 1
ATOM 4704 N N . GLU A 1 585 ? -21.906 -11.414 4.984 1 93.56 585 GLU A N 1
ATOM 4705 C CA . GLU A 1 585 ? -21.781 -10.609 6.199 1 93.56 585 GLU A CA 1
ATOM 4706 C C . GLU A 1 585 ? -21.984 -11.469 7.445 1 93.56 585 GLU A C 1
ATOM 4708 O O . GLU A 1 585 ? -22.906 -12.273 7.512 1 93.56 585 GLU A O 1
ATOM 4713 N N . GLY A 1 586 ? -21.047 -11.336 8.344 1 90.94 586 GLY A N 1
ATOM 4714 C CA . GLY A 1 586 ? -21.188 -11.977 9.641 1 90.94 586 GLY A CA 1
ATOM 4715 C C . GLY A 1 586 ? -20.5 -13.328 9.711 1 90.94 586 GLY A C 1
ATOM 4716 O O . GLY A 1 586 ? -20.406 -13.922 10.789 1 90.94 586 GLY A O 1
ATOM 4717 N N . LEU A 1 587 ? -19.953 -13.766 8.594 1 94.31 587 LEU A N 1
ATOM 4718 C CA . LEU A 1 587 ? -19.422 -15.117 8.578 1 94.31 587 LEU A CA 1
ATOM 4719 C C . LEU A 1 587 ? -17.906 -15.109 8.742 1 94.31 587 LEU A C 1
ATOM 4721 O O . LEU A 1 587 ? -17.281 -16.172 8.891 1 94.31 587 LEU A O 1
ATOM 4725 N N . CYS A 1 588 ? -17.281 -13.938 8.695 1 93.88 588 CYS A N 1
ATOM 4726 C CA . CYS A 1 588 ? -15.844 -13.789 8.93 1 93.88 588 CYS A CA 1
ATOM 4727 C C . CYS A 1 588 ? -15.57 -13.156 10.289 1 93.88 588 CYS A C 1
ATOM 4729 O O . CYS A 1 588 ? -14.953 -12.094 10.367 1 93.88 588 CYS A O 1
ATOM 4731 N N . TYR A 1 589 ? -15.969 -13.844 11.234 1 88.81 589 TYR A N 1
ATOM 4732 C CA . TYR A 1 589 ? -15.961 -13.234 12.562 1 88.81 589 TYR A CA 1
ATOM 4733 C C . TYR A 1 589 ? -14.602 -13.414 13.234 1 88.81 589 TYR A C 1
ATOM 4735 O O . TYR A 1 589 ? -13.938 -14.438 13.047 1 88.81 589 TYR A O 1
ATOM 4743 N N . ILE A 1 590 ? -14.156 -12.328 13.797 1 77 590 ILE A N 1
ATOM 4744 C CA . ILE A 1 590 ? -12.914 -12.211 14.547 1 77 590 ILE A CA 1
ATOM 4745 C C . ILE A 1 590 ? -13.086 -12.82 15.938 1 77 590 ILE A C 1
ATOM 4747 O O . ILE A 1 590 ? -14.094 -12.586 16.609 1 77 590 ILE A O 1
ATOM 4751 N N . MET B 1 1 ? 17.906 25.453 -12.344 1 68.5 1 MET B N 1
ATOM 4752 C CA . MET B 1 1 ? 19.297 25.484 -11.914 1 68.5 1 MET B CA 1
ATOM 4753 C C . MET B 1 1 ? 19.812 24.078 -11.617 1 68.5 1 MET B C 1
ATOM 4755 O O . MET B 1 1 ? 19.047 23.219 -11.188 1 68.5 1 MET B O 1
ATOM 4759 N N . PRO B 1 2 ? 21.094 23.953 -11.867 1 80.56 2 PRO B N 1
ATOM 4760 C CA . PRO B 1 2 ? 21.688 22.656 -11.516 1 80.56 2 PRO B CA 1
ATOM 4761 C C . PRO B 1 2 ? 21.703 22.406 -10.008 1 80.56 2 PRO B C 1
ATOM 4763 O O . PRO B 1 2 ? 21.688 23.359 -9.227 1 80.56 2 PRO B O 1
ATOM 4766 N N . SER B 1 3 ? 21.672 21.234 -9.664 1 87.94 3 SER B N 1
ATOM 4767 C CA . SER B 1 3 ? 21.719 20.828 -8.266 1 87.94 3 SER B CA 1
ATOM 4768 C C . SER B 1 3 ? 22.953 21.406 -7.57 1 87.94 3 SER B C 1
ATOM 4770 O O . SER B 1 3 ? 24.047 21.438 -8.156 1 87.94 3 SER B O 1
ATOM 4772 N N . PRO B 1 4 ? 22.734 21.906 -6.422 1 92.06 4 PRO B N 1
ATOM 4773 C CA . PRO B 1 4 ? 23.891 22.391 -5.668 1 92.06 4 PRO B CA 1
ATOM 4774 C C . PRO B 1 4 ? 24.766 21.266 -5.117 1 92.06 4 PRO B C 1
ATOM 4776 O O . PRO B 1 4 ? 25.781 21.531 -4.461 1 92.06 4 PRO B O 1
ATOM 4779 N N . TRP B 1 5 ? 24.406 20.031 -5.453 1 93.38 5 TRP B N 1
ATOM 4780 C CA . TRP B 1 5 ? 25.094 18.891 -4.871 1 93.38 5 TRP B CA 1
ATOM 4781 C C . TRP B 1 5 ? 25.734 18.016 -5.957 1 93.38 5 TRP B C 1
ATOM 4783 O O . TRP B 1 5 ? 25.203 17.938 -7.07 1 93.38 5 TRP B O 1
ATOM 4793 N N . GLY B 1 6 ? 26.891 17.453 -5.676 1 94.62 6 GLY B N 1
ATOM 4794 C CA . GLY B 1 6 ? 27.562 16.422 -6.445 1 94.62 6 GLY B CA 1
ATOM 4795 C C . GLY B 1 6 ? 28.047 15.266 -5.594 1 94.62 6 GLY B C 1
ATOM 4796 O O . GLY B 1 6 ? 27.938 15.305 -4.367 1 94.62 6 GLY B O 1
ATOM 4797 N N . TYR B 1 7 ? 28.547 14.25 -6.223 1 96.31 7 TYR B N 1
ATOM 4798 C CA . TYR B 1 7 ? 28.891 13.031 -5.5 1 96.31 7 TYR B CA 1
ATOM 4799 C C . TYR B 1 7 ? 30.266 12.516 -5.93 1 96.31 7 TYR B C 1
ATOM 4801 O O . TYR B 1 7 ? 30.688 12.742 -7.066 1 96.31 7 TYR B O 1
ATOM 4809 N N . ARG B 1 8 ? 30.953 11.875 -5.047 1 95.88 8 ARG B N 1
ATOM 4810 C CA . ARG B 1 8 ? 32.219 11.172 -5.289 1 95.88 8 ARG B CA 1
ATOM 4811 C C . ARG B 1 8 ? 32.219 9.805 -4.613 1 95.88 8 ARG B C 1
ATOM 4813 O O . ARG B 1 8 ? 31.734 9.664 -3.486 1 95.88 8 ARG B O 1
ATOM 4820 N N . CYS B 1 9 ? 32.688 8.797 -5.367 1 96.12 9 CYS B N 1
ATOM 4821 C CA . CYS B 1 9 ? 32.812 7.461 -4.789 1 96.12 9 CYS B CA 1
ATOM 4822 C C . CYS B 1 9 ? 33.938 7.406 -3.773 1 96.12 9 CYS B C 1
ATOM 4824 O O . CYS B 1 9 ? 35.094 7.629 -4.121 1 96.12 9 CYS B O 1
ATOM 4826 N N . THR B 1 10 ? 33.594 7.227 -2.547 1 95.12 10 THR B N 1
ATOM 4827 C CA . THR B 1 10 ? 34.562 7.078 -1.468 1 95.12 10 THR B CA 1
ATOM 4828 C C . THR B 1 10 ? 34.344 5.77 -0.718 1 95.12 10 THR B C 1
ATOM 4830 O O . THR B 1 10 ? 33.312 5.586 -0.068 1 95.12 10 THR B O 1
ATOM 4833 N N . ASN B 1 11 ? 35.188 4.809 -0.822 1 93 11 ASN B N 1
ATOM 4834 C CA . ASN B 1 11 ? 35.125 3.512 -0.158 1 93 11 ASN B CA 1
ATOM 4835 C C . ASN B 1 11 ? 33.844 2.752 -0.534 1 93 11 ASN B C 1
ATOM 4837 O O . ASN B 1 11 ? 33.156 2.24 0.339 1 93 11 ASN B O 1
ATOM 4841 N N . GLY B 1 12 ? 33.531 2.885 -1.738 1 91.69 12 GLY B N 1
ATOM 4842 C CA . GLY B 1 12 ? 32.406 2.107 -2.268 1 91.69 12 GLY B CA 1
ATOM 4843 C C . GLY B 1 12 ? 31.062 2.752 -2.023 1 91.69 12 GLY B C 1
ATOM 4844 O O . GLY B 1 12 ? 30.031 2.129 -2.246 1 91.69 12 GLY B O 1
ATOM 4845 N N . ARG B 1 13 ? 31.109 4.066 -1.559 1 94.25 13 ARG B N 1
ATOM 4846 C CA . ARG B 1 13 ? 29.859 4.781 -1.298 1 94.25 13 ARG B CA 1
ATOM 4847 C C . ARG B 1 13 ? 29.844 6.129 -2.012 1 94.25 13 ARG B C 1
ATOM 4849 O O . ARG B 1 13 ? 30.875 6.809 -2.096 1 94.25 13 ARG B O 1
ATOM 4856 N N . CYS B 1 14 ? 28.672 6.465 -2.447 1 96.75 14 CYS B N 1
ATOM 4857 C CA . CYS B 1 14 ? 28.516 7.789 -3.031 1 96.75 14 CYS B CA 1
ATOM 4858 C C . CYS B 1 14 ? 28.328 8.844 -1.947 1 96.75 14 CYS B C 1
ATOM 4860 O O . CYS B 1 14 ? 27.281 8.898 -1.29 1 96.75 14 CYS B O 1
ATOM 4862 N N . VAL B 1 15 ? 29.328 9.695 -1.804 1 96.38 15 VAL B N 1
ATOM 4863 C CA . VAL B 1 15 ? 29.328 10.711 -0.757 1 96.38 15 VAL B CA 1
ATOM 4864 C C . VAL B 1 15 ? 28.953 12.062 -1.349 1 96.38 15 VAL B C 1
ATOM 4866 O O . VAL B 1 15 ? 29.516 12.5 -2.352 1 96.38 15 VAL B O 1
ATOM 4869 N N . LYS B 1 16 ? 28.031 12.703 -0.745 1 96.81 16 LYS B N 1
ATOM 4870 C CA . LYS B 1 16 ? 27.469 13.969 -1.195 1 96.81 16 LYS B CA 1
ATOM 4871 C C . LYS B 1 16 ? 28.375 15.141 -0.831 1 96.81 16 LYS B C 1
ATOM 4873 O O . LYS B 1 16 ? 28.875 15.227 0.298 1 96.81 16 LYS B O 1
ATOM 4878 N N . HIS B 1 17 ? 28.609 16.062 -1.747 1 94.88 17 HIS B N 1
ATOM 4879 C CA . HIS B 1 17 ? 29.406 17.266 -1.552 1 94.88 17 HIS B CA 1
ATOM 4880 C C . HIS B 1 17 ? 28.734 18.469 -2.189 1 94.88 17 HIS B C 1
ATOM 4882 O O . HIS B 1 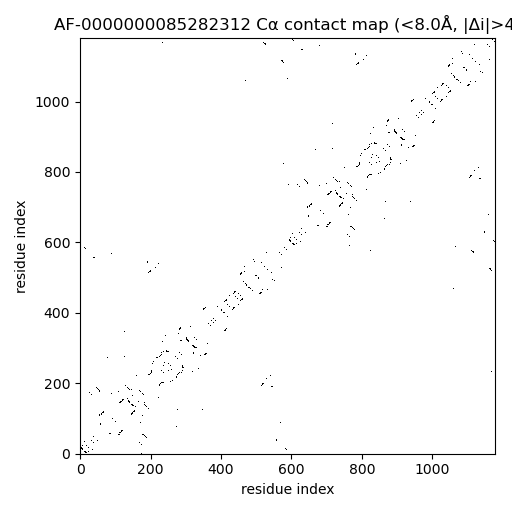17 ? 27.953 18.328 -3.137 1 94.88 17 HIS B O 1
ATOM 4888 N N . LEU B 1 18 ? 28.938 19.641 -1.562 1 91.81 18 LEU B N 1
ATOM 4889 C CA . LEU B 1 18 ? 28.531 20.875 -2.234 1 91.81 18 LEU B CA 1
ATOM 4890 C C . LEU B 1 18 ? 29.25 21.016 -3.57 1 91.81 18 LEU B C 1
ATOM 4892 O O . LEU B 1 18 ? 30.469 20.844 -3.645 1 91.81 18 LEU B O 1
ATOM 4896 N N . ASN B 1 19 ? 28.516 21.281 -4.562 1 87.69 19 ASN B N 1
ATOM 4897 C CA . ASN B 1 19 ? 29.094 21.422 -5.895 1 87.69 19 ASN B CA 1
ATOM 4898 C C . ASN B 1 19 ? 29.609 22.844 -6.125 1 87.69 19 ASN B C 1
ATOM 4900 O O . ASN B 1 19 ? 28.859 23.719 -6.574 1 87.69 19 ASN B O 1
ATOM 4904 N N . THR B 1 20 ? 30.812 23.156 -5.688 1 77.31 20 THR B N 1
ATOM 4905 C CA . THR B 1 20 ? 31.453 24.453 -5.824 1 77.31 20 THR B CA 1
ATOM 4906 C C . THR B 1 20 ? 32.094 24.609 -7.203 1 77.31 20 THR B C 1
ATOM 4908 O O . THR B 1 20 ? 32.812 25.562 -7.457 1 77.31 20 THR B O 1
ATOM 4911 N N . GLY B 1 21 ? 31.688 23.828 -8.008 1 71.75 21 GLY B N 1
ATOM 4912 C CA . GLY B 1 21 ? 32.344 23.859 -9.305 1 71.75 21 GLY B CA 1
ATOM 4913 C C . GLY B 1 21 ? 33.594 23.031 -9.352 1 71.75 21 GLY B C 1
ATOM 4914 O O . GLY B 1 21 ? 34.312 23.031 -10.359 1 71.75 21 GLY B O 1
ATOM 4915 N N . VAL B 1 22 ? 34.062 22.531 -8.055 1 63.44 22 VAL B N 1
ATOM 4916 C CA . VAL B 1 22 ? 35.25 21.719 -7.973 1 63.44 22 VAL B CA 1
ATOM 4917 C C . VAL B 1 22 ? 35.219 20.594 -9.008 1 63.44 22 VAL B C 1
ATOM 4919 O O . VAL B 1 22 ? 34.156 20.031 -9.258 1 63.44 22 VAL B O 1
ATOM 4922 N N . THR B 1 23 ? 36.281 20.234 -9.531 1 69.81 23 THR B N 1
ATOM 4923 C CA . THR B 1 23 ? 36.531 19.266 -10.594 1 69.81 23 THR B CA 1
ATOM 4924 C C . THR B 1 23 ? 36.344 17.844 -10.078 1 69.81 23 THR B C 1
ATOM 4926 O O . THR B 1 23 ? 36.594 17.562 -8.898 1 69.81 23 THR B O 1
ATOM 4929 N N . GLY B 1 24 ? 35.312 17.016 -10.602 1 85.69 24 GLY B N 1
ATOM 4930 C CA . GLY B 1 24 ? 35.312 15.57 -10.445 1 85.69 24 GLY B CA 1
ATOM 4931 C C . GLY B 1 24 ? 34.031 15.031 -9.828 1 85.69 24 GLY B C 1
ATOM 4932 O O . GLY B 1 24 ? 33.844 13.82 -9.742 1 85.69 24 GLY B O 1
ATOM 4933 N N . LEU B 1 25 ? 33.188 15.984 -9.312 1 92.94 25 LEU B N 1
ATOM 4934 C CA . LEU B 1 25 ? 31.906 15.484 -8.797 1 92.94 25 LEU B CA 1
ATOM 4935 C C . LEU B 1 25 ? 30.984 15.086 -9.945 1 92.94 25 LEU B C 1
ATOM 4937 O O . LEU B 1 25 ? 31.031 15.68 -11.023 1 92.94 25 LEU B O 1
ATOM 4941 N N . VAL B 1 26 ? 30.312 14.094 -9.664 1 93.88 26 VAL B N 1
ATOM 4942 C CA . VAL B 1 26 ? 29.359 13.609 -10.672 1 93.88 26 VAL B CA 1
ATOM 4943 C C . VAL B 1 26 ? 27.953 13.578 -10.078 1 93.88 26 VAL B C 1
ATOM 4945 O O . VAL B 1 26 ? 27.766 13.875 -8.898 1 93.88 26 VAL B O 1
ATOM 4948 N N . THR B 1 27 ? 26.953 13.32 -10.945 1 93.88 27 THR B N 1
ATOM 4949 C CA . THR B 1 27 ? 25.578 13.18 -10.469 1 93.88 27 THR B CA 1
ATOM 4950 C C . THR B 1 27 ? 25.438 11.938 -9.602 1 93.88 27 THR B C 1
ATOM 4952 O O . THR B 1 27 ? 26.281 11.039 -9.648 1 93.88 27 THR B O 1
ATOM 4955 N N . LEU B 1 28 ? 24.375 11.875 -8.789 1 95.81 28 LEU B N 1
ATOM 4956 C CA . LEU B 1 28 ? 24.125 10.719 -7.934 1 95.81 28 LEU B CA 1
ATOM 4957 C C . LEU B 1 28 ? 24.016 9.445 -8.758 1 95.81 28 LEU B C 1
ATOM 4959 O O . LEU B 1 28 ? 24.625 8.422 -8.414 1 95.81 28 LEU B O 1
ATOM 4963 N N . ASN B 1 29 ? 23.281 9.469 -9.867 1 96.38 29 ASN B N 1
ATOM 4964 C CA . ASN B 1 29 ? 23.078 8.289 -10.703 1 96.38 29 ASN B CA 1
ATOM 4965 C C . ASN B 1 29 ? 24.391 7.777 -11.273 1 96.38 29 ASN B C 1
ATOM 4967 O O . ASN B 1 29 ? 24.625 6.57 -11.32 1 96.38 29 ASN B O 1
ATOM 4971 N N . GLN B 1 30 ? 25.219 8.742 -11.711 1 96.12 30 GLN B N 1
ATOM 4972 C CA . GLN B 1 30 ? 26.516 8.344 -12.25 1 96.12 30 GLN B CA 1
ATOM 4973 C C . GLN B 1 30 ? 27.391 7.711 -11.172 1 96.12 30 GLN B C 1
ATOM 4975 O O . GLN B 1 30 ? 28.062 6.707 -11.414 1 96.12 30 GLN B O 1
ATOM 4980 N N . CYS B 1 31 ? 27.422 8.328 -10.008 1 97.06 31 CYS B N 1
ATOM 4981 C CA . CYS B 1 31 ? 28.188 7.781 -8.898 1 97.06 31 CYS B CA 1
ATOM 4982 C C . CYS B 1 31 ? 27.734 6.367 -8.562 1 97.06 31 CYS B C 1
ATOM 4984 O O . CYS B 1 31 ? 28.562 5.469 -8.391 1 97.06 31 CYS B O 1
ATOM 4986 N N . LYS B 1 32 ? 26.438 6.164 -8.531 1 96.62 32 LYS B N 1
ATOM 4987 C CA . LYS B 1 32 ? 25.875 4.871 -8.156 1 96.62 32 LYS B CA 1
ATOM 4988 C C . LYS B 1 32 ? 26.188 3.807 -9.203 1 96.62 32 LYS B C 1
ATOM 4990 O O . LYS B 1 32 ? 26.422 2.646 -8.867 1 96.62 32 LYS B O 1
ATOM 4995 N N . LEU B 1 33 ? 26.188 4.168 -10.445 1 96.56 33 LEU B N 1
ATOM 4996 C CA . LEU B 1 33 ? 26.469 3.238 -11.531 1 96.56 33 LEU B CA 1
ATOM 4997 C C . LEU B 1 33 ? 27.891 2.709 -11.453 1 96.56 33 LEU B C 1
ATOM 4999 O O . LEU B 1 33 ? 28.172 1.577 -11.859 1 96.56 33 LEU B O 1
ATOM 5003 N N . THR B 1 34 ? 28.797 3.586 -10.93 1 96.31 34 THR B N 1
ATOM 5004 C CA . THR B 1 34 ? 30.219 3.291 -11.133 1 96.31 34 THR B CA 1
ATOM 5005 C C . THR B 1 34 ? 30.922 3.055 -9.805 1 96.31 34 THR B C 1
ATOM 5007 O O . THR B 1 34 ? 32.094 2.729 -9.773 1 96.31 34 THR B O 1
ATOM 5010 N N . CYS B 1 35 ? 30.219 3.217 -8.727 1 96.31 35 CYS B N 1
ATOM 5011 C CA . CYS B 1 35 ? 30.844 3.137 -7.418 1 96.31 35 CYS B CA 1
ATOM 5012 C C . CYS B 1 35 ? 30.766 1.72 -6.859 1 96.31 35 CYS B C 1
ATOM 5014 O O . CYS B 1 35 ? 29.688 1.122 -6.824 1 96.31 35 CYS B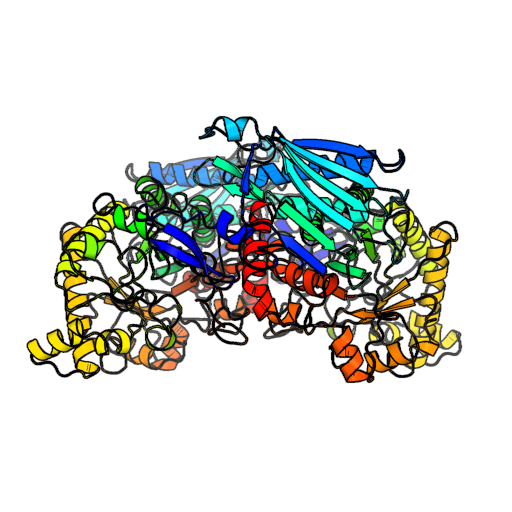 O 1
ATOM 5016 N N . GLY B 1 36 ? 31.859 1.131 -6.348 1 92.25 36 GLY B N 1
ATOM 5017 C CA . GLY B 1 36 ? 31.906 -0.201 -5.762 1 92.25 36 GLY B CA 1
ATOM 5018 C C . GLY B 1 36 ? 32.094 -1.297 -6.793 1 92.25 36 GLY B C 1
ATOM 5019 O O . GLY B 1 36 ? 32.094 -1.033 -7.996 1 92.25 36 GLY B O 1
ATOM 5020 N N . PRO B 1 37 ? 32.25 -2.488 -6.309 1 92.31 37 PRO B N 1
ATOM 5021 C CA . PRO B 1 37 ? 32.594 -3.59 -7.207 1 92.31 37 PRO B CA 1
ATOM 5022 C C . PRO B 1 37 ? 31.438 -3.98 -8.133 1 92.31 37 PRO B C 1
ATOM 5024 O O . PRO B 1 37 ? 31.672 -4.504 -9.227 1 92.31 37 PRO B O 1
ATOM 5027 N N . PHE B 1 38 ? 30.188 -3.719 -7.727 1 95.69 38 PHE B N 1
ATOM 5028 C CA . PHE B 1 38 ? 29.047 -4.176 -8.516 1 95.69 38 PHE B CA 1
ATOM 5029 C C . PHE B 1 38 ? 28.188 -2.998 -8.953 1 95.69 38 PHE B C 1
ATOM 5031 O O . PHE B 1 38 ? 27.141 -3.188 -9.562 1 95.69 38 PHE B O 1
ATOM 5038 N N . GLY B 1 39 ? 28.625 -1.763 -8.602 1 95.81 39 GLY B N 1
ATOM 5039 C CA . GLY B 1 39 ? 27.703 -0.649 -8.812 1 95.81 39 GLY B CA 1
ATOM 5040 C C . GLY B 1 39 ? 26.359 -0.838 -8.125 1 95.81 39 GLY B C 1
ATOM 5041 O O . GLY B 1 39 ? 26.312 -1.141 -6.934 1 95.81 39 GLY B O 1
ATOM 5042 N N . VAL B 1 40 ? 25.312 -0.75 -8.953 1 96.69 40 VAL B N 1
ATOM 5043 C CA . VAL B 1 40 ? 23.984 -0.885 -8.383 1 96.69 40 VAL B CA 1
ATOM 5044 C C . VAL B 1 40 ? 23.281 -2.104 -8.984 1 96.69 40 VAL B C 1
ATOM 5046 O O . VAL B 1 40 ? 22.047 -2.17 -9.016 1 96.69 40 VAL B O 1
ATOM 5049 N N . LEU B 1 41 ? 24.031 -3.068 -9.516 1 98.5 41 LEU B N 1
ATOM 5050 C CA . LEU B 1 41 ? 23.469 -4.273 -10.102 1 98.5 41 LEU B CA 1
ATOM 5051 C C . LEU B 1 41 ? 22.688 -5.07 -9.062 1 98.5 41 LEU B C 1
ATOM 5053 O O . LEU B 1 41 ? 23.125 -5.211 -7.922 1 98.5 41 LEU B O 1
ATOM 5057 N N . TRP B 1 42 ? 21.516 -5.512 -9.453 1 98.69 42 TRP B N 1
ATOM 5058 C CA . TRP B 1 42 ? 20.641 -6.352 -8.641 1 98.69 42 TRP B CA 1
ATOM 5059 C C . TRP B 1 42 ? 19.953 -7.41 -9.5 1 98.69 42 TRP B C 1
ATOM 5061 O O . TRP B 1 42 ? 19.391 -7.098 -10.539 1 98.69 42 TRP B O 1
ATOM 5071 N N . PRO B 1 43 ? 19.953 -8.711 -9.125 1 98.56 43 PRO B N 1
ATOM 5072 C CA . PRO B 1 43 ? 20.766 -9.258 -8.039 1 98.56 43 PRO B CA 1
ATOM 5073 C C . PRO B 1 43 ? 22.266 -9.141 -8.305 1 98.56 43 PRO B C 1
ATOM 5075 O O . PRO B 1 43 ? 22.688 -8.945 -9.445 1 98.56 43 PRO B O 1
ATOM 5078 N N . ARG B 1 44 ? 22.984 -9.266 -7.27 1 97.94 44 ARG B N 1
ATOM 5079 C CA . ARG B 1 44 ? 24.422 -9.234 -7.402 1 97.94 44 ARG B CA 1
ATOM 5080 C C . ARG B 1 44 ? 24.922 -10.367 -8.305 1 97.94 44 ARG B C 1
ATOM 5082 O O . ARG B 1 44 ? 24.562 -11.531 -8.102 1 97.94 44 ARG B O 1
ATOM 5089 N N . PRO B 1 45 ? 25.766 -10.031 -9.344 1 98.12 45 PRO B N 1
ATOM 5090 C CA . PRO B 1 45 ? 26.266 -11.094 -10.211 1 98.12 45 PRO B CA 1
ATOM 5091 C C . PRO B 1 45 ? 27.312 -11.969 -9.516 1 98.12 45 PRO B C 1
ATOM 5093 O O . PRO B 1 45 ? 27.844 -11.586 -8.469 1 98.12 45 PRO B O 1
ATOM 5096 N N . GLN B 1 46 ? 27.562 -13.078 -10.148 1 97.62 46 GLN B N 1
ATOM 5097 C CA . GLN B 1 46 ? 28.609 -13.961 -9.625 1 97.62 46 GLN B CA 1
ATOM 5098 C C . GLN B 1 46 ? 29.984 -13.305 -9.727 1 97.62 46 GLN B C 1
ATOM 5100 O O . GLN B 1 46 ? 30.781 -13.367 -8.789 1 97.62 46 GLN B O 1
ATOM 5105 N N . THR B 1 47 ? 30.25 -12.719 -10.875 1 97.44 47 THR B N 1
ATOM 5106 C CA . THR B 1 47 ? 31.469 -11.93 -11.07 1 97.44 47 THR B CA 1
ATOM 5107 C C . THR B 1 47 ? 31.172 -10.703 -11.93 1 97.44 47 THR B C 1
ATOM 5109 O O . THR B 1 47 ? 30.344 -10.758 -12.844 1 97.44 47 THR B O 1
ATOM 5112 N N . ALA B 1 48 ? 31.859 -9.648 -11.562 1 97.88 48 ALA B N 1
ATOM 5113 C CA . ALA B 1 48 ? 31.656 -8.43 -12.336 1 97.88 48 ALA B CA 1
ATOM 5114 C C . ALA B 1 48 ? 32.875 -7.52 -12.25 1 97.88 48 ALA B C 1
ATOM 5116 O O . ALA B 1 48 ? 33.531 -7.445 -11.211 1 97.88 48 ALA B O 1
ATOM 5117 N N . SER B 1 49 ? 33.25 -6.918 -13.336 1 97.94 49 SER B N 1
ATOM 5118 C CA . SER B 1 49 ? 34.125 -5.777 -13.453 1 97.94 49 SER B CA 1
ATOM 5119 C C . SER B 1 49 ? 33.5 -4.641 -14.242 1 97.94 49 SER B C 1
ATOM 5121 O O . SER B 1 49 ? 33.125 -4.812 -15.398 1 97.94 49 SER B O 1
ATOM 5123 N N . ILE B 1 50 ? 33.344 -3.521 -13.602 1 97.81 50 ILE B N 1
ATOM 5124 C CA . ILE B 1 50 ? 32.656 -2.396 -14.219 1 97.81 50 ILE B CA 1
ATOM 5125 C C . ILE B 1 50 ? 33.594 -1.19 -14.297 1 97.81 50 ILE B C 1
ATOM 5127 O O . ILE B 1 50 ? 34.219 -0.828 -13.305 1 97.81 50 ILE B O 1
ATOM 5131 N N . GLY B 1 51 ? 33.625 -0.581 -15.453 1 96.69 51 GLY B N 1
ATOM 5132 C CA . GLY B 1 51 ? 34.406 0.628 -15.617 1 96.69 51 GLY B CA 1
ATOM 5133 C C . GLY B 1 51 ? 33.844 1.821 -14.875 1 96.69 51 GLY B C 1
ATOM 5134 O O . GLY B 1 51 ? 32.688 1.807 -14.477 1 96.69 51 GLY B O 1
ATOM 5135 N N . THR B 1 52 ? 34.625 2.9 -14.734 1 94.75 52 THR B N 1
ATOM 5136 C CA . THR B 1 52 ? 34.219 4.047 -13.938 1 94.75 52 THR B CA 1
ATOM 5137 C C . THR B 1 52 ? 33.75 5.195 -14.844 1 94.75 52 THR B C 1
ATOM 5139 O O . THR B 1 52 ? 33.25 6.207 -14.359 1 94.75 52 THR B O 1
ATOM 5142 N N . GLU B 1 53 ? 33.938 5.02 -16.141 1 95.94 53 GLU B N 1
ATOM 5143 C CA . GLU B 1 53 ? 33.531 6.062 -17.094 1 95.94 53 GLU B CA 1
ATOM 5144 C C . GLU B 1 53 ? 32.156 5.762 -17.703 1 95.94 53 GLU B C 1
ATOM 5146 O O . GLU B 1 53 ? 31.781 4.598 -17.828 1 95.94 53 GLU B O 1
ATOM 5151 N N . VAL B 1 54 ? 31.5 6.863 -18.062 1 96.62 54 VAL B N 1
ATOM 5152 C CA . VAL B 1 54 ? 30.188 6.703 -18.703 1 96.62 54 VAL B CA 1
ATOM 5153 C C . VAL B 1 54 ? 30.141 7.508 -20 1 96.62 54 VAL B C 1
ATOM 5155 O O . VAL B 1 54 ? 30.969 8.406 -20.203 1 96.62 54 VAL B O 1
ATOM 5158 N N . VAL B 1 55 ? 29.281 7.176 -20.844 1 96.12 55 VAL B N 1
ATOM 5159 C CA . VAL B 1 55 ? 28.969 7.93 -22.062 1 96.12 55 VAL B CA 1
ATOM 5160 C C . VAL B 1 55 ? 27.469 8.148 -22.172 1 96.12 55 VAL B C 1
ATOM 5162 O O . VAL B 1 55 ? 26.672 7.297 -21.734 1 96.12 55 VAL B O 1
ATOM 5165 N N . GLN B 1 56 ? 27.078 9.242 -22.688 1 94.94 56 GLN B N 1
ATOM 5166 C CA . GLN B 1 56 ? 25.656 9.594 -22.828 1 94.94 56 GLN B CA 1
ATOM 5167 C C . GLN B 1 56 ? 25.109 9.125 -24.156 1 94.94 56 GLN B C 1
ATOM 5169 O O . GLN B 1 56 ? 25.828 9.078 -25.156 1 94.94 56 GLN B O 1
ATOM 5174 N N . PHE B 1 57 ? 23.859 8.758 -24.203 1 95.69 57 PHE B N 1
ATOM 5175 C CA . PHE B 1 57 ? 23.188 8.367 -25.438 1 95.69 57 PHE B CA 1
ATOM 5176 C C . PHE B 1 57 ? 21.672 8.547 -25.312 1 95.69 57 PHE B C 1
ATOM 5178 O O . PHE B 1 57 ? 21.156 8.797 -24.219 1 95.69 57 PHE B O 1
ATOM 5185 N N . LEU B 1 58 ? 20.969 8.477 -26.438 1 94.69 58 LEU B N 1
ATOM 5186 C CA . LEU B 1 58 ? 19.516 8.555 -26.453 1 94.69 58 LEU B CA 1
ATOM 5187 C C . LEU B 1 58 ? 18.891 7.188 -26.75 1 94.69 58 LEU B C 1
ATOM 5189 O O . LEU B 1 58 ? 19.469 6.391 -27.484 1 94.69 58 LEU B O 1
ATOM 5193 N N . PRO B 1 59 ? 17.734 6.91 -26.172 1 94.31 59 PRO B N 1
ATOM 5194 C CA . PRO B 1 59 ? 17.109 5.598 -26.359 1 94.31 59 PRO B CA 1
ATOM 5195 C C . PRO B 1 59 ? 16.891 5.258 -27.844 1 94.31 59 PRO B C 1
ATOM 5197 O O . PRO B 1 59 ? 16.938 4.086 -28.219 1 94.31 59 PRO B O 1
ATOM 5200 N N . ARG B 1 60 ? 16.641 6.262 -28.672 1 92.62 60 ARG B N 1
ATOM 5201 C CA . ARG B 1 60 ? 16.391 6.02 -30.094 1 92.62 60 ARG B CA 1
ATOM 5202 C C . ARG B 1 60 ? 17.625 5.465 -30.797 1 92.62 60 ARG B C 1
ATOM 5204 O O . ARG B 1 60 ? 17.531 4.891 -31.875 1 92.62 60 ARG B O 1
ATOM 5211 N N . ASN B 1 61 ? 18.875 5.617 -30.156 1 95.75 61 ASN B N 1
ATOM 5212 C CA . ASN B 1 61 ? 20.125 5.188 -30.766 1 95.75 61 ASN B CA 1
ATOM 5213 C C . ASN B 1 61 ? 20.547 3.807 -30.266 1 95.75 61 ASN B C 1
ATOM 5215 O O . ASN B 1 61 ? 21.719 3.553 -30.031 1 95.75 61 ASN B O 1
ATOM 5219 N N . VAL B 1 62 ? 19.594 2.918 -30 1 97.88 62 VAL B N 1
ATOM 5220 C CA . VAL B 1 62 ? 19.891 1.559 -29.547 1 97.88 62 VAL B CA 1
ATOM 5221 C C . VAL B 1 62 ? 19.516 0.565 -30.656 1 97.88 62 VAL B C 1
ATOM 5223 O O . VAL B 1 62 ? 18.422 0.624 -31.219 1 97.88 62 VAL B O 1
ATOM 5226 N N . ALA B 1 63 ? 20.453 -0.332 -31 1 97.56 63 ALA B N 1
ATOM 5227 C CA . ALA B 1 63 ? 20.234 -1.289 -32.062 1 97.56 63 ALA B CA 1
ATOM 5228 C C . ALA B 1 63 ? 20.531 -2.715 -31.609 1 97.56 63 ALA B C 1
ATOM 5230 O O . ALA B 1 63 ? 21.312 -2.926 -30.688 1 97.56 63 ALA B O 1
ATOM 5231 N N . LEU B 1 64 ? 19.875 -3.674 -32.281 1 98.44 64 LEU B N 1
ATOM 5232 C CA . LEU B 1 64 ? 20.047 -5.09 -31.984 1 98.44 64 LEU B CA 1
ATOM 5233 C C . LEU B 1 64 ? 20.781 -5.809 -33.094 1 98.44 64 LEU B C 1
ATOM 5235 O O . LEU B 1 64 ? 20.469 -5.621 -34.281 1 98.44 64 LEU B O 1
ATOM 5239 N N . VAL B 1 65 ? 21.844 -6.57 -32.781 1 98.19 65 VAL B N 1
ATOM 5240 C CA . VAL B 1 65 ? 22.438 -7.59 -33.656 1 98.19 65 VAL B CA 1
ATOM 5241 C C . VAL B 1 65 ? 22.172 -8.977 -33.062 1 98.19 65 VAL B C 1
ATOM 5243 O O . VAL B 1 65 ? 22.766 -9.336 -32.031 1 98.19 65 VAL B O 1
ATOM 5246 N N . SER B 1 66 ? 21.312 -9.719 -33.656 1 96.88 66 SER B N 1
ATOM 5247 C CA . SER B 1 66 ? 20.891 -11.008 -33.156 1 96.88 66 SER B CA 1
ATOM 5248 C C . SER B 1 66 ? 21.547 -12.156 -33.906 1 96.88 66 SER B C 1
ATOM 5250 O O . SER B 1 66 ? 21.406 -12.281 -35.125 1 96.88 66 SER B O 1
ATOM 5252 N N . LYS B 1 67 ? 22.344 -12.945 -33.281 1 97.31 67 LYS B N 1
ATOM 5253 C CA . LYS B 1 67 ? 22.906 -14.195 -33.781 1 97.31 67 LYS B CA 1
ATOM 5254 C C . LYS B 1 67 ? 22.344 -15.398 -33.031 1 97.31 67 LYS B C 1
ATOM 5256 O O . LYS B 1 67 ? 23.031 -15.992 -32.188 1 97.31 67 LYS B O 1
ATOM 5261 N N . VAL B 1 68 ? 21.141 -15.742 -33.406 1 96.75 68 VAL B N 1
ATOM 5262 C CA . VAL B 1 68 ? 20.391 -16.75 -32.656 1 96.75 68 VAL B CA 1
ATOM 5263 C C . VAL B 1 68 ? 19.672 -17.688 -33.625 1 96.75 68 VAL B C 1
ATOM 5265 O O . VAL B 1 68 ? 19.484 -17.344 -34.781 1 96.75 68 VAL B O 1
ATOM 5268 N N . PRO B 1 69 ? 19.328 -18.891 -33.219 1 96.06 69 PRO B N 1
ATOM 5269 C CA . PRO B 1 69 ? 18.516 -19.766 -34.062 1 96.06 69 PRO B CA 1
ATOM 5270 C C . PRO B 1 69 ? 17.141 -19.172 -34.375 1 96.06 69 PRO B C 1
ATOM 5272 O O . PRO B 1 69 ? 16.609 -18.391 -33.594 1 96.06 69 PRO B O 1
ATOM 5275 N N . GLU B 1 70 ? 16.562 -19.594 -35.438 1 93.94 70 GLU B N 1
ATOM 5276 C CA . GLU B 1 70 ? 15.266 -19.094 -35.906 1 93.94 70 GLU B CA 1
ATOM 5277 C C . GLU B 1 70 ? 14.172 -19.344 -34.875 1 93.94 70 GLU B C 1
ATOM 5279 O O . GLU B 1 70 ? 13.266 -18.516 -34.719 1 93.94 70 GLU B O 1
ATOM 5284 N N . GLN B 1 71 ? 14.344 -20.391 -34.188 1 92 71 GLN B N 1
ATOM 5285 C CA . GLN B 1 71 ? 13.312 -20.828 -33.25 1 92 71 GLN B CA 1
ATOM 5286 C C . GLN B 1 71 ? 13.141 -19.844 -32.094 1 92 71 GLN B C 1
ATOM 5288 O O . GLN B 1 71 ? 12.07 -19.766 -31.5 1 92 71 GLN B O 1
ATOM 5293 N N . VAL B 1 72 ? 14.164 -19.078 -31.797 1 96.19 72 VAL B N 1
ATOM 5294 C CA . VAL B 1 72 ? 14.07 -18.203 -30.625 1 96.19 72 VAL B CA 1
ATOM 5295 C C . VAL B 1 72 ? 14.188 -16.75 -31.078 1 96.19 72 VAL B C 1
ATOM 5297 O O . VAL B 1 72 ? 14.211 -15.836 -30.25 1 96.19 72 VAL B O 1
ATOM 5300 N N . GLU B 1 73 ? 14.18 -16.484 -32.344 1 96.75 73 GLU B N 1
ATOM 5301 C CA . GLU B 1 73 ? 14.367 -15.133 -32.875 1 96.75 73 GLU B CA 1
ATOM 5302 C C . GLU B 1 73 ? 13.227 -14.211 -32.469 1 96.75 73 GLU B C 1
ATOM 5304 O O . GLU B 1 73 ? 13.469 -13.062 -32.094 1 96.75 73 GLU B O 1
ATOM 5309 N N . THR B 1 74 ? 12.07 -14.734 -32.531 1 96.94 74 THR B N 1
ATOM 5310 C CA . THR B 1 74 ? 10.906 -13.93 -32.156 1 96.94 74 THR B CA 1
ATOM 5311 C C . THR B 1 74 ? 10.945 -13.555 -30.688 1 96.94 74 THR B C 1
ATOM 5313 O O . THR B 1 74 ? 10.641 -12.422 -30.328 1 96.94 74 THR B O 1
ATOM 5316 N N . LEU B 1 75 ? 11.297 -14.492 -29.859 1 97.25 75 LEU B N 1
ATOM 5317 C CA . LEU B 1 75 ? 11.414 -14.234 -28.422 1 97.25 75 LEU B CA 1
ATOM 5318 C C . LEU B 1 75 ? 12.461 -13.164 -28.156 1 97.25 75 LEU B C 1
ATOM 5320 O O . LEU B 1 75 ? 12.25 -12.281 -27.312 1 97.25 75 LEU B O 1
ATOM 5324 N N . ILE B 1 76 ? 13.555 -13.234 -28.875 1 98 76 ILE B N 1
ATOM 5325 C CA . ILE B 1 76 ? 14.656 -12.289 -28.703 1 98 76 ILE B CA 1
ATOM 5326 C C . ILE B 1 76 ? 14.203 -10.883 -29.109 1 98 76 ILE B C 1
ATOM 5328 O O . ILE B 1 76 ? 14.469 -9.906 -28.406 1 98 76 ILE B O 1
ATOM 5332 N N . LYS B 1 77 ? 13.484 -10.805 -30.188 1 98.06 77 LYS B N 1
ATOM 5333 C CA . LYS B 1 77 ? 13 -9.516 -30.672 1 98.06 77 LYS B CA 1
ATOM 5334 C C . LYS B 1 77 ? 12.016 -8.898 -29.688 1 98.06 77 LYS B C 1
ATOM 5336 O O . LYS B 1 77 ? 12.07 -7.699 -29.406 1 98.06 77 LYS B O 1
ATOM 5341 N N . GLU B 1 78 ? 11.133 -9.703 -29.156 1 98.06 78 GLU B N 1
ATOM 5342 C CA . GLU B 1 78 ? 10.164 -9.219 -28.188 1 98.06 78 GLU B CA 1
ATOM 5343 C C . GLU B 1 78 ? 10.859 -8.766 -26.906 1 98.06 78 GLU B C 1
ATOM 5345 O O . GLU B 1 78 ? 10.484 -7.746 -26.312 1 98.06 78 GLU B O 1
ATOM 5350 N N . ALA B 1 79 ? 11.805 -9.523 -26.469 1 98.12 79 ALA B N 1
ATOM 5351 C CA . ALA B 1 79 ? 12.562 -9.156 -25.281 1 98.12 79 ALA B CA 1
ATOM 5352 C C . ALA B 1 79 ? 13.32 -7.848 -25.5 1 98.12 79 ALA B C 1
ATOM 5354 O O . ALA B 1 79 ? 13.43 -7.031 -24.578 1 98.12 79 ALA B O 1
ATOM 5355 N N . PHE B 1 80 ? 13.812 -7.652 -26.703 1 98.44 80 PHE B N 1
ATOM 5356 C CA . PHE B 1 80 ? 14.547 -6.434 -27.016 1 98.44 80 PHE B CA 1
ATOM 5357 C C . PHE B 1 80 ? 13.602 -5.234 -27.062 1 98.44 80 PHE B C 1
ATOM 5359 O O . PHE B 1 80 ? 13.969 -4.133 -26.641 1 98.44 80 PHE B O 1
ATOM 5366 N N . ASP B 1 81 ? 12.422 -5.438 -27.578 1 97.38 81 ASP B N 1
ATOM 5367 C CA . ASP B 1 81 ? 11.422 -4.371 -27.562 1 97.38 81 ASP B CA 1
ATOM 5368 C C . ASP B 1 81 ? 11.102 -3.939 -26.125 1 97.38 81 ASP B C 1
ATOM 5370 O O . ASP B 1 81 ? 10.961 -2.748 -25.859 1 97.38 81 ASP B O 1
ATOM 5374 N N . LEU B 1 82 ? 10.961 -4.918 -25.297 1 97.12 82 LEU B N 1
ATOM 5375 C CA . LEU B 1 82 ? 10.758 -4.625 -23.875 1 97.12 82 LEU B CA 1
ATOM 5376 C C . LEU B 1 82 ? 11.945 -3.852 -23.312 1 97.12 82 LEU B C 1
ATOM 5378 O O . LEU B 1 82 ? 11.766 -2.938 -22.5 1 97.12 82 LEU B O 1
ATOM 5382 N N . PHE B 1 83 ? 13.117 -4.25 -23.719 1 97.94 83 PHE B N 1
ATOM 5383 C CA . PHE B 1 83 ? 14.352 -3.58 -23.328 1 97.94 83 PHE B CA 1
ATOM 5384 C C . PHE B 1 83 ? 14.305 -2.105 -23.719 1 97.94 83 PHE B C 1
ATOM 5386 O O . PHE B 1 83 ? 14.562 -1.234 -22.875 1 97.94 83 PHE B O 1
ATOM 5393 N N . LYS B 1 84 ? 13.969 -1.821 -24.844 1 96.75 84 LYS B N 1
ATOM 5394 C CA . LYS B 1 84 ? 13.906 -0.448 -25.344 1 96.75 84 LYS B CA 1
ATOM 5395 C C . LYS B 1 84 ? 12.859 0.364 -24.578 1 96.75 84 LYS B C 1
ATOM 5397 O O . LYS B 1 84 ? 13.094 1.525 -24.25 1 96.75 84 LYS B O 1
ATOM 5402 N N . ASP B 1 85 ? 11.742 -0.242 -24.359 1 96.56 85 ASP B N 1
ATOM 5403 C CA . ASP B 1 85 ? 10.688 0.425 -23.594 1 96.56 85 ASP B CA 1
ATOM 5404 C C . ASP B 1 85 ? 11.164 0.789 -22.203 1 96.56 85 ASP B C 1
ATOM 5406 O O . ASP B 1 85 ? 10.859 1.874 -21.688 1 96.56 85 ASP B O 1
ATOM 5410 N N . ASN B 1 86 ? 11.82 -0.105 -21.547 1 97.38 86 ASN B N 1
ATOM 5411 C CA . ASN B 1 86 ? 12.312 0.132 -20.188 1 97.38 86 ASN B CA 1
ATOM 5412 C C . ASN B 1 86 ? 13.367 1.233 -20.172 1 97.38 86 ASN B C 1
ATOM 5414 O O . ASN B 1 86 ? 13.5 1.955 -19.172 1 97.38 86 ASN B O 1
ATOM 5418 N N . LEU B 1 87 ? 14.133 1.377 -21.266 1 97.44 87 LEU B N 1
ATOM 5419 C CA . LEU B 1 87 ? 15.07 2.488 -21.375 1 97.44 87 LEU B CA 1
ATOM 5420 C C . LEU B 1 87 ? 14.336 3.824 -21.328 1 97.44 87 LEU B C 1
ATOM 5422 O O . LEU B 1 87 ? 14.789 4.77 -20.672 1 97.44 87 LEU B O 1
ATOM 5426 N N . GLU B 1 88 ? 13.203 3.863 -21.969 1 96.5 88 GLU B N 1
ATOM 5427 C CA . GLU B 1 88 ? 12.391 5.078 -21.984 1 96.5 88 GLU B CA 1
ATOM 5428 C C . GLU B 1 88 ? 11.898 5.434 -20.594 1 96.5 88 GLU B C 1
ATOM 5430 O O . GLU B 1 88 ? 11.781 6.613 -20.25 1 96.5 88 GLU B O 1
ATOM 5435 N N . LYS B 1 89 ? 11.688 4.523 -19.797 1 97 89 LYS B N 1
ATOM 5436 C CA . LYS B 1 89 ? 11.078 4.691 -18.484 1 97 89 LYS B CA 1
ATOM 5437 C C . LYS B 1 89 ? 12.062 5.32 -17.5 1 97 89 LYS B C 1
ATOM 5439 O O . LYS B 1 89 ? 11.664 5.766 -16.422 1 97 89 LYS B O 1
ATOM 5444 N N . TYR B 1 90 ? 13.32 5.418 -17.875 1 96.38 90 TYR B N 1
ATOM 5445 C CA . TYR B 1 90 ? 14.305 6.09 -17.031 1 96.38 90 TYR B CA 1
ATOM 5446 C C . TYR B 1 90 ? 14.031 7.59 -16.969 1 96.38 90 TYR B C 1
ATOM 5448 O O . TYR B 1 90 ? 14.5 8.273 -16.047 1 96.38 90 TYR B O 1
ATOM 5456 N N . HIS B 1 91 ? 13.328 8.047 -17.969 1 95.38 91 HIS B N 1
ATOM 5457 C CA . HIS B 1 91 ? 13.023 9.477 -17.969 1 95.38 91 HIS B CA 1
ATOM 5458 C C . HIS B 1 91 ? 11.961 9.812 -16.938 1 95.38 91 HIS B C 1
ATOM 5460 O O . HIS B 1 91 ? 10.93 9.141 -16.859 1 95.38 91 HIS B O 1
ATOM 5466 N N . PRO B 1 92 ? 12.141 10.844 -16.156 1 91.88 92 PRO B N 1
ATOM 5467 C CA . PRO B 1 92 ? 11.188 11.188 -15.094 1 91.88 92 PRO B CA 1
ATOM 5468 C C . PRO B 1 92 ? 9.82 11.578 -15.633 1 91.88 92 PRO B C 1
ATOM 5470 O O . PRO B 1 92 ? 8.82 11.523 -14.906 1 91.88 92 PRO B O 1
ATOM 5473 N N . TYR B 1 93 ? 9.664 11.93 -16.969 1 91.69 93 TYR B N 1
ATOM 5474 C CA . TYR B 1 93 ? 8.391 12.359 -17.531 1 91.69 93 TYR B CA 1
ATOM 5475 C C . TYR B 1 93 ? 7.871 11.336 -18.531 1 91.69 93 TYR B C 1
ATOM 5477 O O . TYR B 1 93 ? 7.121 11.68 -19.453 1 91.69 93 TYR B O 1
ATOM 5485 N N . TYR B 1 94 ? 8.32 10.125 -18.406 1 94.31 94 TYR B N 1
ATOM 5486 C CA . TYR B 1 94 ? 7.809 9.055 -19.25 1 94.31 94 TYR B CA 1
ATOM 5487 C C . TYR B 1 94 ? 6.301 8.906 -19.109 1 94.31 94 TYR B C 1
ATOM 5489 O O . TYR B 1 94 ? 5.77 8.992 -18 1 94.31 94 TYR B O 1
ATOM 5497 N N . VAL B 1 95 ? 5.551 8.75 -20.203 1 90.25 95 VAL B N 1
ATOM 5498 C CA . VAL B 1 95 ? 4.129 8.438 -20.234 1 90.25 95 VAL B CA 1
ATOM 5499 C C . VAL B 1 95 ? 3.895 7.184 -21.078 1 90.25 95 VAL B C 1
ATOM 5501 O O . VAL B 1 95 ? 4.293 7.125 -22.25 1 90.25 95 VAL B O 1
ATOM 5504 N N . ALA B 1 96 ? 3.252 6.254 -20.422 1 85.62 96 ALA B N 1
ATOM 5505 C CA . ALA B 1 96 ? 2.969 5.008 -21.125 1 85.62 96 ALA B CA 1
ATOM 5506 C C . ALA B 1 96 ? 2.211 5.273 -22.422 1 85.62 96 ALA B C 1
ATOM 5508 O O . ALA B 1 96 ? 1.238 6.031 -22.438 1 85.62 96 ALA B O 1
ATOM 5509 N N . GLY B 1 97 ? 2.578 4.684 -23.422 1 82.69 97 GLY B N 1
ATOM 5510 C CA . GLY B 1 97 ? 1.937 4.832 -24.719 1 82.69 97 GLY B CA 1
ATOM 5511 C C . GLY B 1 97 ? 2.436 6.035 -25.484 1 82.69 97 GLY B C 1
ATOM 5512 O O . GLY B 1 97 ? 2.266 6.109 -26.703 1 82.69 97 GLY B O 1
ATOM 5513 N N . VAL B 1 98 ? 3.104 6.977 -24.766 1 88 98 VAL B N 1
ATOM 5514 C CA . VAL B 1 98 ? 3.541 8.195 -25.438 1 88 98 VAL B CA 1
ATOM 5515 C C . VAL B 1 98 ? 5.066 8.234 -25.5 1 88 98 VAL B C 1
ATOM 5517 O O . VAL B 1 98 ? 5.645 8.656 -26.516 1 88 98 VAL B O 1
ATOM 5520 N N . GLY B 1 99 ? 5.738 7.734 -24.484 1 90.94 99 GLY B N 1
ATOM 5521 C CA . GLY B 1 99 ? 7.188 7.824 -24.406 1 90.94 99 GLY B CA 1
ATOM 5522 C C . GLY B 1 99 ? 7.664 9.023 -23.609 1 90.94 99 GLY B C 1
ATOM 5523 O O . GLY B 1 99 ? 6.934 9.539 -22.766 1 90.94 99 GLY B O 1
ATOM 5524 N N . ALA B 1 100 ? 8.945 9.266 -23.656 1 92 100 ALA B N 1
ATOM 5525 C CA . ALA B 1 100 ? 9.547 10.406 -22.969 1 92 100 ALA B CA 1
ATOM 5526 C C . ALA B 1 100 ? 10 11.469 -23.953 1 92 100 ALA B C 1
ATOM 5528 O O . ALA B 1 100 ? 10.281 11.164 -25.125 1 92 100 ALA B O 1
ATOM 5529 N N . PRO B 1 101 ? 9.938 12.789 -23.75 1 88.25 101 PRO B N 1
ATOM 5530 C CA . PRO B 1 101 ? 10.211 13.867 -24.703 1 88.25 101 PRO B CA 1
ATOM 5531 C C . PRO B 1 101 ? 11.688 13.953 -25.094 1 88.25 101 PRO B C 1
ATOM 5533 O O . PRO B 1 101 ? 12.008 14.297 -26.234 1 88.25 101 PRO B O 1
ATOM 5536 N N . TRP B 1 102 ? 12.625 13.578 -24.5 1 88.75 102 TRP B N 1
ATOM 5537 C CA . TRP B 1 102 ? 14.055 13.742 -24.703 1 88.75 102 TRP B CA 1
ATOM 5538 C C . TRP B 1 102 ? 14.352 15.023 -25.469 1 88.75 102 TRP B C 1
ATOM 5540 O O . TRP B 1 102 ? 14.57 15 -26.688 1 88.75 102 TRP B O 1
ATOM 5550 N N . SER B 1 103 ? 14.258 16.266 -24.953 1 77.12 103 SER B N 1
ATOM 5551 C CA . SER B 1 103 ? 14.172 17.547 -25.641 1 77.12 103 SER B CA 1
ATOM 5552 C C . SER B 1 103 ? 15.547 18.203 -25.734 1 77.12 103 SER B C 1
ATOM 5554 O O . SER B 1 103 ? 15.773 19.047 -26.609 1 77.12 103 SER B O 1
ATOM 5556 N N . VAL B 1 104 ? 16.562 18.031 -24.875 1 68.75 104 VAL B N 1
ATOM 5557 C CA . VAL B 1 104 ? 17.75 18.891 -24.875 1 68.75 104 VAL B CA 1
ATOM 5558 C C . VAL B 1 104 ? 19 18.031 -24.75 1 68.75 104 VAL B C 1
ATOM 5560 O O . VAL B 1 104 ? 19.469 17.766 -23.641 1 68.75 104 VAL B O 1
ATOM 5563 N N . PRO B 1 105 ? 19.484 17.516 -25.922 1 64.25 105 PRO B N 1
ATOM 5564 C CA . PRO B 1 105 ? 20.828 16.984 -25.625 1 64.25 105 PRO B CA 1
ATOM 5565 C C . PRO B 1 105 ? 21.891 18.078 -25.547 1 64.25 105 PRO B C 1
ATOM 5567 O O . PRO B 1 105 ? 21.844 19.047 -26.312 1 64.25 105 PRO B O 1
ATOM 5570 N N . TRP B 1 106 ? 22.641 18.109 -24.453 1 66.06 106 TRP B N 1
ATOM 5571 C CA . TRP B 1 106 ? 23.625 19.156 -24.219 1 66.06 106 TRP B CA 1
ATOM 5572 C C . TRP B 1 106 ? 24.781 19.031 -25.203 1 66.06 106 TRP B C 1
ATOM 5574 O O . TRP B 1 106 ? 25.422 20.031 -25.531 1 66.06 106 TRP B O 1
ATOM 5584 N N . GLU B 1 107 ? 25.078 17.797 -25.5 1 75.06 107 GLU B N 1
ATOM 5585 C CA . GLU B 1 107 ? 26.219 17.641 -26.391 1 75.06 107 GLU B CA 1
ATOM 5586 C C . GLU B 1 107 ? 25.859 16.844 -27.641 1 75.06 107 GLU B C 1
ATOM 5588 O O . GLU B 1 107 ? 25.188 15.805 -27.547 1 75.06 107 GLU B O 1
ATOM 5593 N N . PRO B 1 108 ? 26.359 17.359 -28.719 1 75.38 108 PRO B N 1
ATOM 5594 C CA . PRO B 1 108 ? 26.109 16.641 -29.969 1 75.38 108 PRO B CA 1
ATOM 5595 C C . PRO B 1 108 ? 26.562 15.18 -29.891 1 75.38 108 PRO B C 1
ATOM 5597 O O . PRO B 1 108 ? 25.922 14.305 -30.484 1 75.38 108 PRO B O 1
ATOM 5600 N N . SER B 1 109 ? 27.594 14.992 -29.188 1 76.12 109 SER B N 1
ATOM 5601 C CA . SER B 1 109 ? 28.109 13.633 -29.078 1 76.12 109 SER B CA 1
ATOM 5602 C C . SER B 1 109 ? 27.109 12.703 -28.406 1 76.12 109 SER B C 1
ATOM 5604 O O . SER B 1 109 ? 27 11.531 -28.781 1 76.12 109 SER B O 1
ATOM 5606 N N . SER B 1 110 ? 26.406 13.25 -27.516 1 77.75 110 SER B N 1
ATOM 5607 C CA . SER B 1 110 ? 25.375 12.453 -26.828 1 77.75 110 SER B CA 1
ATOM 5608 C C . SER B 1 110 ? 24.234 12.109 -27.766 1 77.75 110 SER B C 1
ATOM 5610 O O . SER B 1 110 ? 23.625 11.039 -27.656 1 77.75 110 SER B O 1
ATOM 5612 N N . ALA B 1 111 ? 24.125 12.977 -28.703 1 81.5 111 ALA B N 1
ATOM 5613 C CA . ALA B 1 111 ? 23.031 12.805 -29.672 1 81.5 111 ALA B CA 1
ATOM 5614 C C . ALA B 1 111 ? 23.375 11.719 -30.688 1 81.5 111 ALA B C 1
ATOM 5616 O O . ALA B 1 111 ? 22.484 11.078 -31.25 1 81.5 111 ALA B O 1
ATOM 5617 N N . THR B 1 112 ? 24.688 11.422 -30.844 1 89.62 112 THR B N 1
ATOM 5618 C CA . THR B 1 112 ? 25.062 10.531 -31.922 1 89.62 112 THR B CA 1
ATOM 5619 C C . THR B 1 112 ? 25.547 9.188 -31.391 1 89.62 112 THR B C 1
ATOM 5621 O O . THR B 1 112 ? 25.656 8.211 -32.125 1 89.62 112 THR B O 1
ATOM 5624 N N . HIS B 1 113 ? 25.859 9.086 -30.094 1 95.25 113 HIS B N 1
ATOM 5625 C CA . HIS B 1 113 ? 26.391 7.852 -29.531 1 95.25 113 HIS B CA 1
ATOM 5626 C C . HIS B 1 113 ? 25.375 6.715 -29.625 1 95.25 113 HIS B C 1
ATOM 5628 O O . HIS B 1 113 ? 24.188 6.91 -29.328 1 95.25 113 HIS B O 1
ATOM 5634 N N . THR B 1 114 ? 25.906 5.48 -30.047 1 97.06 114 THR B N 1
ATOM 5635 C CA . THR B 1 114 ? 25.016 4.332 -30.25 1 97.06 114 THR B CA 1
ATOM 5636 C C . THR B 1 114 ? 25.359 3.215 -29.266 1 97.06 114 THR B C 1
ATOM 5638 O O . THR B 1 114 ? 26.531 2.914 -29.031 1 97.06 114 THR B O 1
ATOM 5641 N N . LEU B 1 115 ? 24.312 2.646 -28.672 1 98.38 115 LEU B N 1
ATOM 5642 C CA . LEU B 1 115 ? 24.438 1.392 -27.938 1 98.38 115 LEU B CA 1
ATOM 5643 C C . LEU B 1 115 ? 24.016 0.211 -28.812 1 98.38 115 LEU B C 1
ATOM 5645 O O . LEU B 1 115 ? 22.844 0.072 -29.156 1 98.38 115 LEU B O 1
ATOM 5649 N N . GLN B 1 116 ? 24.953 -0.604 -29.234 1 98.69 116 GLN B N 1
ATOM 5650 C CA . GLN B 1 116 ? 24.703 -1.81 -30.016 1 98.69 116 GLN B CA 1
ATOM 5651 C C . GLN B 1 116 ? 24.656 -3.045 -29.109 1 98.69 116 GLN B C 1
ATOM 5653 O O . GLN B 1 116 ? 25.656 -3.395 -28.484 1 98.69 116 GLN B O 1
ATOM 5658 N N . VAL B 1 117 ? 23.516 -3.689 -29.031 1 98.94 117 VAL B N 1
ATOM 5659 C CA . VAL B 1 117 ? 23.359 -4.906 -28.25 1 98.94 117 VAL B CA 1
ATOM 5660 C C . VAL B 1 117 ? 23.5 -6.129 -29.141 1 98.94 117 VAL B C 1
ATOM 5662 O O . VAL B 1 117 ? 22.719 -6.309 -30.094 1 98.94 117 VAL B O 1
ATOM 5665 N N . VAL B 1 118 ? 24.516 -6.945 -28.891 1 98.88 118 VAL B N 1
ATOM 5666 C CA . VAL B 1 118 ? 24.75 -8.18 -29.625 1 98.88 118 VAL B CA 1
ATOM 5667 C C . VAL B 1 118 ? 24.344 -9.383 -28.781 1 98.88 118 VAL B C 1
ATOM 5669 O O . VAL B 1 118 ? 24.891 -9.586 -27.688 1 98.88 118 VAL B O 1
ATOM 5672 N N . ILE B 1 119 ? 23.406 -10.148 -29.25 1 98.81 119 ILE B N 1
ATOM 5673 C CA . ILE B 1 119 ? 22.953 -11.32 -28.516 1 98.81 119 ILE B CA 1
ATOM 5674 C C . ILE B 1 119 ? 23.344 -12.594 -29.266 1 98.81 119 ILE B C 1
ATOM 5676 O O . ILE B 1 119 ? 22.938 -12.781 -30.422 1 98.81 119 ILE B O 1
ATOM 5680 N N . LYS B 1 120 ? 24.141 -13.438 -28.625 1 98.62 120 LYS B N 1
ATOM 5681 C CA . LYS B 1 120 ? 24.531 -14.742 -29.156 1 98.62 120 LYS B CA 1
ATOM 5682 C C . LYS B 1 120 ? 23.938 -15.875 -28.312 1 98.62 120 LYS B C 1
ATOM 5684 O O . LYS B 1 120 ? 24.234 -16 -27.125 1 98.62 120 LYS B O 1
ATOM 5689 N N . VAL B 1 121 ? 23.109 -16.609 -28.969 1 97.56 121 VAL B N 1
ATOM 5690 C CA . VAL B 1 121 ? 22.453 -17.75 -28.312 1 97.56 121 VAL B CA 1
ATOM 5691 C C . VAL B 1 121 ? 22.641 -19.016 -29.172 1 97.56 121 VAL B C 1
ATOM 5693 O O . VAL B 1 121 ? 22.516 -18.953 -30.391 1 97.56 121 VAL B O 1
ATOM 5696 N N . ARG B 1 122 ? 22.891 -20.156 -28.5 1 93.06 122 ARG B N 1
ATOM 5697 C CA . ARG B 1 122 ? 23.156 -21.375 -29.25 1 93.06 122 ARG B CA 1
ATOM 5698 C C . ARG B 1 122 ? 21.969 -22.328 -29.188 1 93.06 122 ARG B C 1
ATOM 5700 O O . ARG B 1 122 ? 21.672 -23.016 -30.172 1 93.06 122 ARG B O 1
ATOM 5707 N N . GLY B 1 123 ? 21.359 -22.328 -28.125 1 92.94 123 GLY B N 1
ATOM 5708 C CA . GLY B 1 123 ? 20.344 -23.328 -27.891 1 92.94 123 GLY B CA 1
ATOM 5709 C C . GLY B 1 123 ? 18.984 -22.953 -28.453 1 92.94 123 GLY B C 1
ATOM 5710 O O . GLY B 1 123 ? 18.781 -21.812 -28.891 1 92.94 123 GLY B O 1
ATOM 5711 N N . LEU B 1 124 ? 18.062 -23.984 -28.469 1 94 124 LEU B N 1
ATOM 5712 C CA . LEU B 1 124 ? 16.75 -23.812 -29.078 1 94 124 LEU B CA 1
ATOM 5713 C C . LEU B 1 124 ? 15.664 -23.719 -28 1 94 124 LEU B C 1
ATOM 5715 O O . LEU B 1 124 ? 14.484 -23.531 -28.312 1 94 124 LEU B O 1
ATOM 5719 N N . GLU B 1 125 ? 16.047 -23.719 -26.797 1 93.31 125 GLU B N 1
ATOM 5720 C CA . GLU B 1 125 ? 15.086 -23.75 -25.688 1 93.31 125 GLU B CA 1
ATOM 5721 C C . GLU B 1 125 ? 14.219 -22.5 -25.688 1 93.31 125 GLU B C 1
ATOM 5723 O O . GLU B 1 125 ? 14.734 -21.375 -25.688 1 93.31 125 GLU B O 1
ATOM 5728 N N . SER B 1 126 ? 12.852 -22.766 -25.672 1 92.62 126 SER B N 1
ATOM 5729 C CA . SER B 1 126 ? 11.922 -21.641 -25.688 1 92.62 126 SER B CA 1
ATOM 5730 C C . SER B 1 126 ? 11 -21.672 -24.484 1 92.62 126 SER B C 1
ATOM 5732 O O . SER B 1 126 ? 10.148 -20.797 -24.312 1 92.62 126 SER B O 1
ATOM 5734 N N . TYR B 1 127 ? 11.086 -22.688 -23.656 1 94 127 TYR B N 1
ATOM 5735 C CA . TYR B 1 127 ? 10.359 -22.781 -22.391 1 94 127 TYR B CA 1
ATOM 5736 C C . TYR B 1 127 ? 11.297 -23.125 -21.25 1 94 127 TYR B C 1
ATOM 5738 O O . TYR B 1 127 ? 12.258 -23.875 -21.422 1 94 127 TYR B O 1
ATOM 5746 N N . LEU B 1 128 ? 10.992 -22.609 -20.125 1 95.12 128 LEU B N 1
ATOM 5747 C CA . LEU B 1 128 ? 11.812 -22.828 -18.938 1 95.12 128 LEU B CA 1
ATOM 5748 C C . LEU B 1 128 ? 11.5 -24.188 -18.312 1 95.12 128 LEU B C 1
ATOM 5750 O O . LEU B 1 128 ? 10.344 -24.578 -18.234 1 95.12 128 LEU B O 1
ATOM 5754 N N . THR B 1 129 ? 12.523 -24.906 -17.875 1 95 129 THR B N 1
ATOM 5755 C CA . THR B 1 129 ? 12.414 -26.094 -17.047 1 95 129 THR B CA 1
ATOM 5756 C C . THR B 1 129 ? 13.367 -26.016 -15.852 1 95 129 THR B C 1
ATOM 5758 O O . THR B 1 129 ? 14.117 -25.047 -15.719 1 95 129 THR B O 1
ATOM 5761 N N . LEU B 1 130 ? 13.336 -26.969 -14.992 1 96.19 130 LEU B N 1
ATOM 5762 C CA . LEU B 1 130 ? 14.227 -26.984 -13.836 1 96.19 130 LEU B CA 1
ATOM 5763 C C . LEU B 1 130 ? 15.664 -27.266 -14.258 1 96.19 130 LEU B C 1
ATOM 5765 O O . LEU B 1 130 ? 16.594 -27.094 -13.469 1 96.19 130 LEU B O 1
ATOM 5769 N N . GLN B 1 131 ? 15.883 -27.594 -15.539 1 94.94 131 GLN B N 1
ATOM 5770 C CA . GLN B 1 131 ? 17.219 -27.938 -16.016 1 94.94 131 GLN B CA 1
ATOM 5771 C C . GLN B 1 131 ? 17.797 -26.828 -16.891 1 94.94 131 GLN B C 1
ATOM 5773 O O . GLN B 1 131 ? 18.953 -26.922 -17.312 1 94.94 131 GLN B O 1
ATOM 5778 N N . THR B 1 132 ? 17 -25.828 -17.109 1 97.06 132 THR B N 1
ATOM 5779 C CA . THR B 1 132 ? 17.438 -24.75 -17.984 1 97.06 132 THR B CA 1
ATOM 5780 C C . THR B 1 132 ? 18.641 -24.016 -17.391 1 97.06 132 THR B C 1
ATOM 5782 O O . THR B 1 132 ? 18.625 -23.625 -16.234 1 97.06 132 THR B O 1
ATOM 5785 N N . ASP B 1 133 ? 19.703 -23.922 -18.203 1 97.75 133 ASP B N 1
ATOM 5786 C CA . ASP B 1 133 ? 20.859 -23.125 -17.828 1 97.75 133 ASP B CA 1
ATOM 5787 C C . ASP B 1 133 ? 20.609 -21.641 -18.062 1 97.75 133 ASP B C 1
ATOM 5789 O O . ASP B 1 133 ? 20.594 -21.188 -19.203 1 97.75 133 ASP B O 1
ATOM 5793 N N . GLU B 1 134 ? 20.531 -20.875 -17.016 1 98.31 134 GLU B N 1
ATOM 5794 C CA . GLU B 1 134 ? 20.172 -19.453 -17.141 1 98.31 134 GLU B CA 1
ATOM 5795 C C . GLU B 1 134 ? 21.422 -18.578 -17.062 1 98.31 134 GLU B C 1
ATOM 5797 O O . GLU B 1 134 ? 21.312 -17.375 -16.844 1 98.31 134 GLU B O 1
ATOM 5802 N N . SER B 1 135 ? 22.609 -19.125 -17.234 1 98.38 135 SER B N 1
ATOM 5803 C CA . SER B 1 135 ? 23.844 -18.375 -17.156 1 98.38 135 SER B CA 1
ATOM 5804 C C . SER B 1 135 ? 24.031 -17.5 -18.391 1 98.38 135 SER B C 1
ATOM 5806 O O . SER B 1 135 ? 23.422 -17.75 -19.438 1 98.38 135 SER B O 1
ATOM 5808 N N . TYR B 1 136 ? 24.828 -16.469 -18.281 1 98.75 136 TYR B N 1
ATOM 5809 C CA . TYR B 1 136 ? 25.203 -15.617 -19.406 1 98.75 136 TYR B CA 1
ATOM 5810 C C . TYR B 1 136 ? 26.516 -14.891 -19.125 1 98.75 136 TYR B C 1
ATOM 5812 O O . TYR B 1 136 ? 26.938 -14.789 -17.969 1 98.75 136 TYR B O 1
ATOM 5820 N N . GLN B 1 137 ? 27.141 -14.5 -20.172 1 98.81 137 GLN B N 1
ATOM 5821 C CA . GLN B 1 137 ? 28.297 -13.609 -20.141 1 98.81 137 GLN B CA 1
ATOM 5822 C C . GLN B 1 137 ? 27.984 -12.289 -20.844 1 98.81 137 GLN B C 1
ATOM 5824 O O . GLN B 1 137 ? 27.344 -12.281 -21.906 1 98.81 137 GLN B O 1
ATOM 5829 N N . LEU B 1 138 ? 28.359 -11.188 -20.234 1 98.88 138 LEU B N 1
ATOM 5830 C CA . LEU B 1 138 ? 28.156 -9.859 -20.797 1 98.88 138 LEU B CA 1
ATOM 5831 C C . LEU B 1 138 ? 29.469 -9.094 -20.891 1 98.88 138 LEU B C 1
ATOM 5833 O O . LEU B 1 138 ? 30.203 -8.977 -19.906 1 98.88 138 LEU B O 1
ATOM 5837 N N . GLN B 1 139 ? 29.766 -8.68 -22.125 1 98.88 139 GLN B N 1
ATOM 5838 C CA . GLN B 1 139 ? 30.922 -7.816 -22.359 1 98.88 139 GLN B CA 1
ATOM 5839 C C . GLN B 1 139 ? 30.484 -6.484 -22.969 1 98.88 139 GLN B C 1
ATOM 5841 O O . GLN B 1 139 ? 29.828 -6.453 -24.016 1 98.88 139 GLN B O 1
ATOM 5846 N N . LEU B 1 140 ? 30.766 -5.453 -22.297 1 98.81 140 LEU B N 1
ATOM 5847 C CA . LEU B 1 140 ? 30.484 -4.102 -22.781 1 98.81 140 LEU B CA 1
ATOM 5848 C C . LEU B 1 140 ? 31.766 -3.348 -23.078 1 98.81 140 LEU B C 1
ATOM 5850 O O . LEU B 1 140 ? 32.625 -3.215 -22.203 1 98.81 140 LEU B O 1
ATOM 5854 N N . VAL B 1 141 ? 31.906 -2.867 -24.328 1 98.62 141 VAL B N 1
ATOM 5855 C CA . VAL B 1 141 ? 33.094 -2.16 -24.781 1 98.62 141 VAL B CA 1
ATOM 5856 C C . VAL B 1 141 ? 32.688 -0.932 -25.594 1 98.62 141 VAL B C 1
ATOM 5858 O O . VAL B 1 141 ? 31.766 -0.99 -26.391 1 98.62 141 VAL B O 1
ATOM 5861 N N . THR B 1 142 ? 33.375 0.127 -25.344 1 98.44 142 THR B N 1
ATOM 5862 C CA . THR B 1 142 ? 33.125 1.352 -26.094 1 98.44 142 THR B CA 1
ATOM 5863 C C . THR B 1 142 ? 34.312 1.681 -27 1 98.44 142 THR B C 1
ATOM 5865 O O . THR B 1 142 ? 35.438 1.747 -26.531 1 98.44 142 THR B O 1
ATOM 5868 N N . VAL B 1 143 ? 34 1.846 -28.25 1 97.69 143 VAL B N 1
ATOM 5869 C CA . VAL B 1 143 ? 34.969 2.287 -29.25 1 97.69 143 VAL B CA 1
ATOM 5870 C C . VAL B 1 143 ? 34.406 3.457 -30.047 1 97.69 143 VAL B C 1
ATOM 5872 O O . VAL B 1 143 ? 33.438 3.291 -30.781 1 97.69 143 VAL B O 1
ATOM 5875 N N . GLY B 1 144 ? 34.969 4.621 -29.922 1 94.81 144 GLY B N 1
ATOM 5876 C CA . GLY B 1 144 ? 34.438 5.812 -30.562 1 94.81 144 GLY B CA 1
ATOM 5877 C C . GLY B 1 144 ? 33.031 6.152 -30.125 1 94.81 144 GLY B C 1
ATOM 5878 O O . GLY B 1 144 ? 32.75 6.281 -28.922 1 94.81 144 GLY B O 1
ATOM 5879 N N . GLN B 1 145 ? 32.156 6.148 -31.094 1 95.62 145 GLN B N 1
ATOM 5880 C CA . GLN B 1 145 ? 30.797 6.57 -30.812 1 95.62 145 GLN B CA 1
ATOM 5881 C C . GLN B 1 145 ? 29.875 5.367 -30.688 1 95.62 145 GLN B C 1
ATOM 5883 O O . GLN B 1 145 ? 28.656 5.5 -30.797 1 95.62 145 GLN B O 1
ATOM 5888 N N . VAL B 1 146 ? 30.484 4.195 -30.391 1 98 146 VAL B N 1
ATOM 5889 C CA . VAL B 1 146 ? 29.672 2.992 -30.297 1 98 146 VAL B CA 1
ATOM 5890 C C . VAL B 1 146 ? 30.031 2.217 -29.031 1 98 146 VAL B C 1
ATOM 5892 O O . VAL B 1 146 ? 31.203 1.904 -28.797 1 98 146 VAL B O 1
ATOM 5895 N N . THR B 1 147 ? 29.094 2.037 -28.172 1 98.62 147 THR B N 1
ATOM 5896 C CA . THR B 1 147 ? 29.188 1.059 -27.094 1 98.62 147 THR B CA 1
ATOM 5897 C C . THR B 1 147 ? 28.547 -0.259 -27.5 1 98.62 147 THR B C 1
ATOM 5899 O O . THR B 1 147 ? 27.344 -0.294 -27.828 1 98.62 147 THR B O 1
ATOM 5902 N N . THR B 1 148 ? 29.344 -1.353 -27.5 1 98.88 148 THR B N 1
ATOM 5903 C CA . THR B 1 148 ? 28.828 -2.672 -27.859 1 98.88 148 THR B CA 1
ATOM 5904 C C . THR B 1 148 ? 28.672 -3.539 -26.609 1 98.88 148 THR B C 1
ATOM 5906 O O . THR B 1 148 ? 29.641 -3.768 -25.875 1 98.88 148 THR B O 1
ATOM 5909 N N . ALA B 1 149 ? 27.5 -3.934 -26.344 1 98.94 149 ALA B N 1
ATOM 5910 C CA . ALA B 1 149 ? 27.203 -4.895 -25.297 1 98.94 149 ALA B CA 1
ATOM 5911 C C . ALA B 1 149 ? 26.906 -6.273 -25.875 1 98.94 149 ALA B C 1
ATOM 5913 O O . ALA B 1 149 ? 25.859 -6.473 -26.5 1 98.94 149 ALA B O 1
ATOM 5914 N N . THR B 1 150 ? 27.781 -7.227 -25.656 1 98.88 150 THR B N 1
ATOM 5915 C CA . THR B 1 150 ? 27.625 -8.57 -26.203 1 98.88 150 THR B CA 1
ATOM 5916 C C . THR B 1 150 ? 27.188 -9.547 -25.109 1 98.88 150 THR B C 1
ATOM 5918 O O . THR B 1 150 ? 27.891 -9.742 -24.125 1 98.88 150 THR B O 1
ATOM 5921 N N . ILE B 1 151 ? 26.047 -10.125 -25.297 1 98.94 151 ILE B N 1
ATOM 5922 C CA . ILE B 1 151 ? 25.531 -11.18 -24.422 1 98.94 151 ILE B CA 1
ATOM 5923 C C . ILE B 1 151 ? 25.766 -12.539 -25.078 1 98.94 151 ILE B C 1
ATOM 5925 O O . ILE B 1 151 ? 25.328 -12.781 -26.203 1 98.94 151 ILE B O 1
ATOM 5929 N N . SER B 1 152 ? 26.453 -13.43 -24.391 1 98.81 152 SER B N 1
ATOM 5930 C CA . SER B 1 152 ? 26.594 -14.828 -24.781 1 98.81 152 SER B CA 1
ATOM 5931 C C . SER B 1 152 ? 25.906 -15.758 -23.797 1 98.81 152 SER B C 1
ATOM 5933 O O . SER B 1 152 ? 26.219 -15.75 -22.609 1 98.81 152 SER B O 1
ATOM 5935 N N . ALA B 1 153 ? 25 -16.531 -24.266 1 98.56 153 ALA B N 1
ATOM 5936 C CA . ALA B 1 153 ? 24.234 -17.453 -23.406 1 98.56 153 ALA B CA 1
ATOM 5937 C C . ALA B 1 153 ? 23.922 -18.75 -24.141 1 98.56 153 ALA B C 1
ATOM 5939 O O . ALA B 1 153 ? 24 -18.812 -25.359 1 98.56 153 ALA B O 1
ATOM 5940 N N . GLN B 1 154 ? 23.562 -19.781 -23.391 1 97.25 154 GLN B N 1
ATOM 5941 C CA . GLN B 1 154 ? 23.219 -21.078 -23.953 1 97.25 154 GLN B CA 1
ATOM 5942 C C . GLN B 1 154 ? 21.828 -21.078 -24.562 1 97.25 154 GLN B C 1
ATOM 5944 O O . GLN B 1 154 ? 21.531 -21.859 -25.469 1 97.25 154 GLN B O 1
ATOM 5949 N N . ASN B 1 155 ? 21.047 -20.266 -24.047 1 97.69 155 ASN B N 1
ATOM 5950 C CA . ASN B 1 155 ? 19.656 -20.219 -24.5 1 97.69 155 ASN B CA 1
ATOM 5951 C C . ASN B 1 155 ? 19.047 -18.828 -24.312 1 97.69 155 ASN B C 1
ATOM 5953 O O . ASN B 1 155 ? 19.734 -17.906 -23.875 1 97.69 155 ASN B O 1
ATOM 5957 N N . PHE B 1 156 ? 17.781 -18.672 -24.688 1 97.81 156 PHE B N 1
ATOM 5958 C CA . PHE B 1 156 ? 17.047 -17.422 -24.625 1 97.81 156 PHE B CA 1
ATOM 5959 C C . PHE B 1 156 ? 17.031 -16.875 -23.203 1 97.81 156 PHE B C 1
ATOM 5961 O O . PHE B 1 156 ? 17.188 -15.664 -23 1 97.81 156 PHE B O 1
ATOM 5968 N N . PHE B 1 157 ? 16.828 -17.703 -22.203 1 98.25 157 PHE B N 1
ATOM 5969 C CA . PHE B 1 157 ? 16.594 -17.281 -20.828 1 98.25 157 PHE B CA 1
ATOM 5970 C C . PHE B 1 157 ? 17.859 -16.656 -20.234 1 98.25 157 PHE B C 1
ATOM 5972 O O . PHE B 1 157 ? 17.781 -15.664 -19.5 1 98.25 157 PHE B O 1
ATOM 5979 N N . GLY B 1 158 ? 18.984 -17.219 -20.531 1 98.38 158 GLY B N 1
ATOM 5980 C CA . GLY B 1 158 ? 20.219 -16.562 -20.156 1 98.38 158 GLY B CA 1
ATOM 5981 C C . GLY B 1 158 ? 20.406 -15.203 -20.812 1 98.38 158 GLY B C 1
ATOM 5982 O O . GLY B 1 158 ? 20.812 -14.234 -20.172 1 98.38 158 GLY B O 1
ATOM 5983 N N . ALA B 1 159 ? 20.109 -15.156 -22.109 1 98.56 159 ALA B N 1
ATOM 5984 C CA . ALA B 1 159 ? 20.25 -13.914 -22.859 1 98.56 159 ALA B CA 1
ATOM 5985 C C . ALA B 1 159 ? 19.328 -12.828 -22.297 1 98.56 159 ALA B C 1
ATOM 5987 O O . ALA B 1 159 ? 19.719 -11.664 -22.203 1 98.56 159 ALA B O 1
ATOM 5988 N N . ARG B 1 160 ? 18.156 -13.219 -21.984 1 98.06 160 ARG B N 1
ATOM 5989 C CA . ARG B 1 160 ? 17.188 -12.281 -21.438 1 98.06 160 ARG B CA 1
ATOM 5990 C C . ARG B 1 160 ? 17.688 -11.672 -20.125 1 98.06 160 ARG B C 1
ATOM 5992 O O . ARG B 1 160 ? 17.516 -10.477 -19.891 1 98.06 160 ARG B O 1
ATOM 5999 N N . HIS B 1 161 ? 18.266 -12.492 -19.234 1 98.56 161 HIS B N 1
ATOM 6000 C CA . HIS B 1 161 ? 18.875 -11.961 -18.016 1 98.56 161 HIS B CA 1
ATOM 6001 C C . HIS B 1 161 ? 20 -10.984 -18.344 1 98.56 161 HIS B C 1
ATOM 6003 O O . HIS B 1 161 ? 20.172 -9.984 -17.641 1 98.56 161 HIS B O 1
ATOM 6009 N N . GLY B 1 162 ? 20.766 -11.312 -19.359 1 98.81 162 GLY B N 1
ATOM 6010 C CA . GLY B 1 162 ? 21.797 -10.391 -19.812 1 98.81 162 GLY B CA 1
ATOM 6011 C C . GLY B 1 162 ? 21.25 -9.023 -20.188 1 98.81 162 GLY B C 1
ATOM 6012 O O . GLY B 1 162 ? 21.844 -8 -19.875 1 98.81 162 GLY B O 1
ATOM 6013 N N . LEU B 1 163 ? 20.109 -9 -20.875 1 98.75 163 LEU B N 1
ATOM 6014 C CA . LEU B 1 163 ? 19.453 -7.746 -21.234 1 98.75 163 LEU B CA 1
ATOM 6015 C C . LEU B 1 163 ? 19.094 -6.938 -19.984 1 98.75 163 LEU B C 1
ATOM 6017 O O . LEU B 1 163 ? 19.281 -5.719 -19.969 1 98.75 163 LEU B O 1
ATOM 6021 N N . GLU B 1 164 ? 18.562 -7.66 -18.984 1 98.69 164 GLU B N 1
ATOM 6022 C CA . GLU B 1 164 ? 18.25 -6.977 -17.734 1 98.69 164 GLU B CA 1
ATOM 6023 C C . GLU B 1 164 ? 19.484 -6.355 -17.109 1 98.69 164 GLU B C 1
ATOM 6025 O O . GLU B 1 164 ? 19.438 -5.254 -16.562 1 98.69 164 GLU B O 1
ATOM 6030 N N . THR B 1 165 ? 20.562 -7.035 -17.188 1 98.88 165 THR B N 1
ATOM 6031 C CA . THR B 1 165 ? 21.812 -6.516 -16.641 1 98.88 165 THR B CA 1
ATOM 6032 C C . THR B 1 165 ? 22.25 -5.262 -17.406 1 98.88 165 THR B C 1
ATOM 6034 O O . THR B 1 165 ? 22.703 -4.289 -16.781 1 98.88 165 THR B O 1
ATOM 6037 N N . ILE B 1 166 ? 22.156 -5.23 -18.766 1 98.88 166 ILE B N 1
ATOM 6038 C CA . ILE B 1 166 ? 22.5 -4.043 -19.531 1 98.88 166 ILE B CA 1
ATOM 6039 C C . ILE B 1 166 ? 21.656 -2.861 -19.078 1 98.88 166 ILE B C 1
ATOM 6041 O O . ILE B 1 166 ? 22.156 -1.756 -18.891 1 98.88 166 ILE B O 1
ATOM 6045 N N . LEU B 1 167 ? 20.359 -3.115 -18.859 1 98.5 167 LEU B N 1
ATOM 6046 C CA . LEU B 1 167 ? 19.438 -2.074 -18.406 1 98.5 167 LEU B CA 1
ATOM 6047 C C . LEU B 1 167 ? 19.938 -1.452 -17.109 1 98.5 167 LEU B C 1
ATOM 6049 O O . LEU B 1 167 ? 19.75 -0.255 -16.875 1 98.5 167 LEU B O 1
ATOM 6053 N N . GLN B 1 168 ? 20.578 -2.291 -16.297 1 98.62 168 GLN B N 1
ATOM 6054 C CA . GLN B 1 168 ? 21 -1.827 -14.969 1 98.62 168 GLN B CA 1
ATOM 6055 C C . GLN B 1 168 ? 22.359 -1.158 -15.023 1 98.62 168 GLN B C 1
ATOM 6057 O O . GLN B 1 168 ? 22.812 -0.578 -14.039 1 98.62 168 GLN B O 1
ATOM 6062 N N . LEU B 1 169 ? 23 -1.227 -16.156 1 98.69 169 LEU B N 1
ATOM 6063 C CA . LEU B 1 169 ? 24.25 -0.521 -16.391 1 98.69 169 LEU B CA 1
ATOM 6064 C C . LEU B 1 169 ? 24 0.836 -17.031 1 98.69 169 LEU B C 1
ATOM 6066 O O . LEU B 1 169 ? 24.953 1.544 -17.391 1 98.69 169 LEU B O 1
ATOM 6070 N N . VAL B 1 170 ? 22.734 1.148 -17.188 1 98.12 170 VAL B N 1
ATOM 6071 C CA . VAL B 1 170 ? 22.266 2.406 -17.75 1 98.12 170 VAL B CA 1
ATOM 6072 C C . VAL B 1 170 ? 21.516 3.205 -16.672 1 98.12 170 VAL B C 1
ATOM 6074 O O . VAL B 1 170 ? 20.922 2.629 -15.766 1 98.12 170 VAL B O 1
ATOM 6077 N N . ASP B 1 171 ? 21.609 4.52 -16.75 1 97.38 171 ASP B N 1
ATOM 6078 C CA . ASP B 1 171 ? 20.797 5.383 -15.898 1 97.38 171 ASP B CA 1
ATOM 6079 C C . ASP B 1 171 ? 20.562 6.738 -16.562 1 97.38 171 ASP B C 1
ATOM 6081 O O . ASP B 1 171 ? 21.094 7.016 -17.641 1 97.38 171 ASP B O 1
ATOM 6085 N N . TYR B 1 172 ? 19.703 7.508 -16.016 1 95.38 172 TYR B N 1
ATOM 6086 C CA . TYR B 1 172 ? 19.344 8.844 -16.484 1 95.38 172 TYR B CA 1
ATOM 6087 C C . TYR B 1 172 ? 20.359 9.883 -16.016 1 95.38 172 TYR B C 1
ATOM 6089 O O . TYR B 1 172 ? 20.797 9.852 -14.859 1 95.38 172 TYR B O 1
ATOM 6097 N N . HIS B 1 173 ? 20.812 10.688 -16.875 1 92.88 173 HIS B N 1
ATOM 6098 C CA . HIS B 1 173 ? 21.688 11.812 -16.547 1 92.88 173 HIS B CA 1
ATOM 6099 C C . HIS B 1 173 ? 20.891 13.094 -16.375 1 92.88 173 HIS B C 1
ATOM 6101 O O . HIS B 1 173 ? 20.578 13.789 -17.359 1 92.88 173 HIS B O 1
ATOM 6107 N N . GLU B 1 174 ? 20.75 13.555 -15.18 1 86.38 174 GLU B N 1
ATOM 6108 C CA . GLU B 1 174 ? 19.828 14.617 -14.797 1 86.38 174 GLU B CA 1
ATOM 6109 C C . GLU B 1 174 ? 20.219 15.945 -15.43 1 86.38 174 GLU B C 1
ATOM 6111 O O . GLU B 1 174 ? 19.359 16.766 -15.734 1 86.38 174 GLU B O 1
ATOM 6116 N N . ILE B 1 175 ? 21.5 16.172 -15.617 1 84.31 175 ILE B N 1
ATOM 6117 C CA . ILE B 1 175 ? 21.984 17.469 -16.109 1 84.31 175 ILE B CA 1
ATOM 6118 C C . ILE B 1 175 ? 21.812 17.547 -17.625 1 84.31 175 ILE B C 1
ATOM 6120 O O . ILE B 1 175 ? 21.375 18.562 -18.156 1 84.31 175 ILE B O 1
ATOM 6124 N N . CYS B 1 176 ? 22.031 16.406 -18.297 1 87.5 176 CYS B N 1
ATOM 6125 C CA . CYS B 1 176 ? 22.078 16.422 -19.75 1 87.5 176 CYS B CA 1
ATOM 6126 C C . CYS B 1 176 ? 20.75 15.969 -20.344 1 87.5 176 CYS B C 1
ATOM 6128 O O . CYS B 1 176 ? 20.531 16.109 -21.547 1 87.5 176 CYS B O 1
ATOM 6130 N N . ASP B 1 177 ? 19.828 15.477 -19.578 1 90.44 177 ASP B N 1
ATOM 6131 C CA . ASP B 1 177 ? 18.562 14.938 -20.047 1 90.44 177 ASP B CA 1
ATOM 6132 C C . ASP B 1 177 ? 18.781 13.836 -21.094 1 90.44 177 ASP B C 1
ATOM 6134 O O . ASP B 1 177 ? 18.219 13.883 -22.188 1 90.44 177 ASP B O 1
ATOM 6138 N N . THR B 1 178 ? 19.688 12.883 -20.812 1 94.38 178 THR B N 1
ATOM 6139 C CA . THR B 1 178 ? 20.031 11.711 -21.609 1 94.38 178 THR B CA 1
ATOM 6140 C C . THR B 1 178 ? 20.172 10.477 -20.719 1 94.38 178 THR B C 1
ATOM 6142 O O . THR B 1 178 ? 20.141 10.578 -19.5 1 94.38 178 THR B O 1
ATOM 6145 N N . LEU B 1 179 ? 20.234 9.391 -21.391 1 96.25 179 LEU B N 1
ATOM 6146 C CA . LEU B 1 179 ? 20.719 8.203 -20.703 1 96.25 179 LEU B CA 1
ATOM 6147 C C . LEU B 1 179 ? 22.234 8.18 -20.656 1 96.25 179 LEU B C 1
ATOM 6149 O O . LEU B 1 179 ? 22.891 8.914 -21.391 1 96.25 179 LEU B O 1
ATOM 6153 N N . MET B 1 180 ? 22.781 7.457 -19.766 1 96.81 180 MET B N 1
ATOM 6154 C CA . MET B 1 180 ? 24.203 7.164 -19.734 1 96.81 180 MET B CA 1
ATOM 6155 C C . MET B 1 180 ? 24.453 5.672 -19.516 1 96.81 180 MET B C 1
ATOM 6157 O O . MET B 1 180 ? 23.625 4.984 -18.906 1 96.81 180 MET B O 1
ATOM 6161 N N . VAL B 1 181 ? 25.531 5.168 -20.047 1 98 181 VAL B N 1
ATOM 6162 C CA . VAL B 1 181 ? 25.953 3.779 -19.875 1 98 181 VAL B CA 1
ATOM 6163 C C . VAL B 1 181 ? 27.438 3.719 -19.562 1 98 181 VAL B C 1
ATOM 6165 O O . VAL B 1 181 ? 28.203 4.574 -20 1 98 181 VAL B O 1
ATOM 6168 N N . VAL B 1 182 ? 27.844 2.801 -18.734 1 98.44 182 VAL B N 1
ATOM 6169 C CA . VAL B 1 182 ? 29.266 2.604 -18.469 1 98.44 182 VAL B CA 1
ATOM 6170 C C . VAL B 1 182 ? 29.984 2.244 -19.766 1 98.44 182 VAL B C 1
ATOM 6172 O O . VAL B 1 182 ? 29.422 1.577 -20.625 1 98.44 182 VAL B O 1
ATOM 6175 N N . THR B 1 183 ? 31.266 2.592 -19.859 1 98.06 183 THR B N 1
ATOM 6176 C CA . THR B 1 183 ? 32 2.408 -21.109 1 98.06 183 THR B CA 1
ATOM 6177 C C . THR B 1 183 ? 32.562 0.992 -21.203 1 98.06 183 THR B C 1
ATOM 6179 O O . THR B 1 183 ? 32.938 0.544 -22.281 1 98.06 183 THR B O 1
ATOM 6182 N N . SER B 1 184 ? 32.656 0.343 -20.047 1 98.44 184 SER B N 1
ATOM 6183 C CA . SER B 1 184 ? 33.188 -1.018 -20.047 1 98.44 184 SER B CA 1
ATOM 6184 C C . SER B 1 184 ? 32.625 -1.826 -18.875 1 98.44 184 SER B C 1
ATOM 6186 O O . SER B 1 184 ? 32.406 -1.286 -17.797 1 98.44 184 SER B O 1
ATOM 6188 N N . ALA B 1 185 ? 32.406 -3.076 -19.141 1 98.69 185 ALA B N 1
ATOM 6189 C CA . ALA B 1 185 ? 31.984 -4.035 -18.125 1 98.69 185 ALA B CA 1
ATOM 6190 C C . ALA B 1 185 ? 32.219 -5.469 -18.594 1 98.69 185 ALA B C 1
ATOM 6192 O O . ALA B 1 185 ? 32.094 -5.762 -19.781 1 98.69 185 ALA B O 1
ATOM 6193 N N . SER B 1 186 ? 32.625 -6.34 -17.75 1 98.75 186 SER B N 1
ATOM 6194 C CA . SER B 1 186 ? 32.719 -7.785 -17.938 1 98.75 186 SER B CA 1
ATOM 6195 C C . SER B 1 186 ? 32 -8.539 -16.812 1 98.75 186 SER B C 1
ATOM 6197 O O . SER B 1 186 ? 32.406 -8.453 -15.648 1 98.75 186 SER B O 1
ATOM 6199 N N . ILE B 1 187 ? 30.938 -9.25 -17.172 1 98.75 187 ILE B N 1
ATOM 6200 C CA . ILE B 1 187 ? 30.094 -9.875 -16.156 1 98.75 187 ILE B CA 1
ATOM 6201 C C . ILE B 1 187 ? 29.828 -11.328 -16.531 1 98.75 187 ILE B C 1
ATOM 6203 O O . ILE B 1 187 ? 29.531 -11.633 -17.703 1 98.75 187 ILE B O 1
ATOM 6207 N N . TYR B 1 188 ? 30.047 -12.25 -15.648 1 98.62 188 TYR B N 1
ATOM 6208 C CA . TYR B 1 188 ? 29.531 -13.617 -15.68 1 98.62 188 TYR B CA 1
ATOM 6209 C C . TYR B 1 188 ? 28.5 -13.836 -14.578 1 98.62 188 TYR B C 1
ATOM 6211 O O . TYR B 1 188 ? 28.766 -13.539 -13.414 1 98.62 188 TYR B O 1
ATOM 6219 N N . ASP B 1 189 ? 27.359 -14.359 -14.984 1 98.69 189 ASP B N 1
ATOM 6220 C CA . ASP B 1 189 ? 26.281 -14.461 -13.992 1 98.69 189 ASP B CA 1
ATOM 6221 C C . ASP B 1 189 ? 25.453 -15.727 -14.211 1 98.69 189 ASP B C 1
ATOM 6223 O O . ASP B 1 189 ? 25.344 -16.203 -15.336 1 98.69 189 ASP B O 1
ATOM 6227 N N . SER B 1 190 ? 25.016 -16.297 -13.133 1 98.44 190 SER B N 1
ATOM 6228 C CA . SER B 1 190 ? 24.156 -17.469 -13.125 1 98.44 190 SER B CA 1
ATOM 6229 C C . SER B 1 190 ? 23.438 -17.625 -11.789 1 98.44 190 SER B C 1
ATOM 6231 O O . SER B 1 190 ? 23.969 -17.234 -10.742 1 98.44 190 SER B O 1
ATOM 6233 N N . PRO B 1 191 ? 22.25 -18.156 -11.797 1 98.31 191 PRO B N 1
ATOM 6234 C CA . PRO B 1 191 ? 21.578 -18.375 -10.516 1 98.31 191 PRO B CA 1
ATOM 6235 C C . PRO B 1 191 ? 22.141 -19.562 -9.734 1 98.31 191 PRO B C 1
ATOM 6237 O O . PRO B 1 191 ? 22.531 -20.562 -10.336 1 98.31 191 PRO B O 1
ATOM 6240 N N . VAL B 1 192 ? 22.047 -19.406 -8.43 1 98.19 192 VAL B N 1
ATOM 6241 C CA . VAL B 1 192 ? 22.438 -20.5 -7.543 1 98.19 192 VAL B CA 1
ATOM 6242 C C . VAL B 1 192 ? 21.312 -21.531 -7.469 1 98.19 192 VAL B C 1
ATOM 6244 O O . VAL B 1 192 ? 21.562 -22.734 -7.445 1 98.19 192 VAL B O 1
ATOM 6247 N N . PHE B 1 193 ? 20.094 -21.109 -7.426 1 98.62 193 PHE B N 1
ATOM 6248 C CA . PHE B 1 193 ? 18.953 -22 -7.285 1 98.62 193 PHE B CA 1
ATOM 6249 C C . PHE B 1 193 ? 18.156 -22.062 -8.586 1 98.62 193 PHE B C 1
ATOM 6251 O O . PHE B 1 193 ? 18 -21.062 -9.281 1 98.62 193 PHE B O 1
ATOM 6258 N N . LYS B 1 194 ? 17.625 -23.203 -8.883 1 98.19 194 LYS B N 1
ATOM 6259 C CA . LYS B 1 194 ? 16.875 -23.438 -10.117 1 98.19 194 LYS B CA 1
ATOM 6260 C C . LYS B 1 194 ? 15.484 -22.844 -10.039 1 98.19 194 LYS B C 1
ATOM 6262 O O . LYS B 1 194 ? 14.953 -22.359 -11.039 1 98.19 194 LYS B O 1
ATOM 6267 N N . TYR B 1 195 ? 14.906 -22.922 -8.867 1 98.75 195 TYR B N 1
ATOM 6268 C CA . TYR B 1 195 ? 13.539 -22.469 -8.648 1 98.75 195 TYR B CA 1
ATOM 6269 C C . TYR B 1 195 ? 13.523 -21.188 -7.816 1 98.75 195 TYR B C 1
ATOM 6271 O O . TYR B 1 195 ? 13.969 -21.172 -6.668 1 98.75 195 TYR B O 1
ATOM 6279 N N . ARG B 1 196 ? 13.031 -20.094 -8.352 1 98.88 196 ARG B N 1
ATOM 6280 C CA . ARG B 1 196 ? 12.922 -18.781 -7.723 1 98.88 196 ARG B CA 1
ATOM 6281 C C . ARG B 1 196 ? 11.539 -18.188 -7.957 1 98.88 196 ARG B C 1
ATOM 6283 O O . ARG B 1 196 ? 11.297 -17.547 -8.984 1 98.88 196 ARG B O 1
ATOM 6290 N N . GLY B 1 197 ? 10.633 -18.391 -6.961 1 98.88 197 GLY B N 1
ATOM 6291 C CA . GLY B 1 197 ? 9.219 -18.188 -7.25 1 98.88 197 GLY B CA 1
ATOM 6292 C C . GLY B 1 197 ? 8.586 -17.125 -6.395 1 98.88 197 GLY B C 1
ATOM 6293 O O . GLY B 1 197 ? 9.172 -16.672 -5.406 1 98.88 197 GLY B O 1
ATOM 6294 N N . LEU B 1 198 ? 7.43 -16.656 -6.824 1 98.94 198 LEU B N 1
ATOM 6295 C CA . LEU B 1 198 ? 6.484 -15.789 -6.117 1 98.94 198 LEU B CA 1
ATOM 6296 C C . LEU B 1 198 ? 5.055 -16.297 -6.285 1 98.94 198 LEU B C 1
ATOM 6298 O O . LEU B 1 198 ? 4.582 -16.469 -7.41 1 98.94 198 LEU B O 1
ATOM 6302 N N . LEU B 1 199 ? 4.438 -16.594 -5.168 1 98.94 199 LEU B N 1
ATOM 6303 C CA . LEU B 1 199 ? 3.059 -17.062 -5.188 1 98.94 199 LEU B CA 1
ATOM 6304 C C . LEU B 1 199 ? 2.086 -15.891 -5.066 1 98.94 199 LEU B C 1
ATOM 6306 O O . LEU B 1 199 ? 2.295 -14.992 -4.254 1 98.94 199 LEU B O 1
ATOM 6310 N N . LEU B 1 200 ? 1.071 -15.875 -5.852 1 98.88 200 LEU B N 1
ATOM 6311 C CA . LEU B 1 200 ? -0.054 -14.953 -5.73 1 98.88 200 LEU B CA 1
ATOM 6312 C C . LEU B 1 200 ? -1.376 -15.711 -5.695 1 98.88 200 LEU B C 1
ATOM 6314 O O . LEU B 1 200 ? -1.698 -16.453 -6.625 1 98.88 200 LEU B O 1
ATOM 6318 N N . ASP B 1 201 ? -2.062 -15.562 -4.633 1 98.75 201 ASP B N 1
ATOM 6319 C CA . ASP B 1 201 ? -3.408 -16.125 -4.508 1 98.75 201 ASP B CA 1
ATOM 6320 C C . ASP B 1 201 ? -4.445 -15.172 -5.109 1 98.75 201 ASP B C 1
ATOM 6322 O O . ASP B 1 201 ? -4.613 -14.047 -4.637 1 98.75 201 ASP B O 1
ATOM 6326 N N . THR B 1 202 ? -5.199 -15.664 -6.078 1 98.62 202 THR B N 1
ATOM 6327 C CA . THR B 1 202 ? -6.164 -14.797 -6.75 1 98.62 202 THR B CA 1
ATOM 6328 C C . THR B 1 202 ? -7.594 -15.234 -6.43 1 98.62 202 THR B C 1
ATOM 6330 O O . THR B 1 202 ? -8.539 -14.812 -7.094 1 98.62 202 THR B O 1
ATOM 6333 N N . SER B 1 203 ? -7.715 -16.172 -5.457 1 98.44 203 SER B N 1
ATOM 6334 C CA . SER B 1 203 ? -9.039 -16.641 -5.055 1 98.44 203 SER B CA 1
ATOM 6335 C C . SER B 1 203 ? -9.578 -15.844 -3.875 1 98.44 203 SER B C 1
ATOM 6337 O O . SER B 1 203 ? -10.75 -15.477 -3.854 1 98.44 203 SER B O 1
ATOM 6339 N N . ARG B 1 204 ? -8.789 -15.648 -2.869 1 98.38 204 ARG B N 1
ATOM 6340 C CA . ARG B 1 204 ? -9.25 -14.938 -1.681 1 98.38 204 ARG B CA 1
ATOM 6341 C C . ARG B 1 204 ? -9.641 -13.5 -2.018 1 98.38 204 ARG B C 1
ATOM 6343 O O . ARG B 1 204 ? -10.602 -12.969 -1.464 1 98.38 204 ARG B O 1
ATOM 6350 N N . ASN B 1 205 ? -8.852 -12.898 -2.863 1 98.31 205 ASN B N 1
ATOM 6351 C CA . ASN B 1 205 ? -9.219 -11.664 -3.551 1 98.31 205 ASN B CA 1
ATOM 6352 C C . ASN B 1 205 ? -8.852 -11.711 -5.031 1 98.31 205 ASN B C 1
ATOM 6354 O O . ASN B 1 205 ? -7.832 -12.297 -5.402 1 98.31 205 ASN B O 1
ATOM 6358 N N . PHE B 1 206 ? -9.711 -11.117 -5.906 1 97.81 206 PHE B N 1
ATOM 6359 C CA . PHE B 1 206 ? -9.5 -11.133 -7.352 1 97.81 206 PHE B CA 1
ATOM 6360 C C . PHE B 1 206 ? -8.445 -10.117 -7.758 1 97.81 206 PHE B C 1
ATOM 6362 O O . PHE B 1 206 ? -8.375 -9.023 -7.184 1 97.81 206 PHE B O 1
ATOM 6369 N N . PHE B 1 207 ? -7.613 -10.445 -8.711 1 98.62 207 PHE B N 1
ATOM 6370 C CA . PHE B 1 207 ? -6.617 -9.57 -9.312 1 98.62 207 PHE B CA 1
ATOM 6371 C C . PHE B 1 207 ? -6.805 -9.5 -10.828 1 98.62 207 PHE B C 1
ATOM 6373 O O . PHE B 1 207 ? -6.996 -10.531 -11.484 1 98.62 207 PHE B O 1
ATOM 6380 N N . SER B 1 208 ? -6.707 -8.359 -11.383 1 97.81 208 SER B N 1
ATOM 6381 C CA . SER B 1 208 ? -6.852 -8.195 -12.828 1 97.81 208 SER B CA 1
ATOM 6382 C C . SER B 1 208 ? -5.645 -8.75 -13.57 1 97.81 208 SER B C 1
ATOM 6384 O O . SER B 1 208 ? -4.57 -8.914 -12.992 1 97.81 208 SER B O 1
ATOM 6386 N N . ILE B 1 209 ? -5.824 -9.016 -14.844 1 98.44 209 ILE B N 1
ATOM 6387 C CA . ILE B 1 209 ? -4.738 -9.484 -15.695 1 98.44 209 ILE B CA 1
ATOM 6388 C C . ILE B 1 209 ? -3.631 -8.43 -15.742 1 98.44 209 ILE B C 1
ATOM 6390 O O . ILE B 1 209 ? -2.445 -8.766 -15.719 1 98.44 209 ILE B O 1
ATOM 6394 N N . ALA B 1 210 ? -4.027 -7.172 -15.758 1 97.44 210 ALA B N 1
ATOM 6395 C CA . ALA B 1 210 ? -3.043 -6.09 -15.789 1 97.44 210 ALA B CA 1
ATOM 6396 C C . ALA B 1 210 ? -2.156 -6.125 -14.547 1 97.44 210 ALA B C 1
ATOM 6398 O O . ALA B 1 210 ? -0.942 -5.93 -14.633 1 97.44 210 ALA B O 1
ATOM 6399 N N . SER B 1 211 ? -2.766 -6.328 -13.391 1 98 211 SER B N 1
ATOM 6400 C CA . SER B 1 211 ? -1.994 -6.375 -12.148 1 98 211 SER B CA 1
ATOM 6401 C C . SER B 1 211 ? -1.081 -7.594 -12.109 1 98 211 SER B C 1
ATOM 6403 O O . SER B 1 211 ? 0.044 -7.52 -11.609 1 98 211 SER B O 1
ATOM 6405 N N . ILE B 1 212 ? -1.532 -8.719 -12.578 1 98.75 212 ILE B N 1
ATOM 6406 C CA . ILE B 1 212 ? -0.732 -9.938 -12.648 1 98.75 212 ILE B CA 1
ATOM 6407 C C . ILE B 1 212 ? 0.474 -9.711 -13.562 1 98.75 212 ILE B C 1
ATOM 6409 O O . ILE B 1 212 ? 1.602 -10.062 -13.203 1 98.75 212 ILE B O 1
ATOM 6413 N N . LYS B 1 213 ? 0.233 -9.07 -14.703 1 98.62 213 LYS B N 1
ATOM 6414 C CA . LYS B 1 213 ? 1.312 -8.789 -15.648 1 98.62 213 LYS B CA 1
ATOM 6415 C C . LYS B 1 213 ? 2.35 -7.859 -15.023 1 98.62 213 LYS B C 1
ATOM 6417 O O . LYS B 1 213 ? 3.553 -8.047 -15.211 1 98.62 213 LYS B O 1
ATOM 6422 N N . ARG B 1 214 ? 1.925 -6.852 -14.289 1 98.25 214 ARG B N 1
ATOM 6423 C CA . ARG B 1 214 ? 2.84 -5.941 -13.609 1 98.25 214 ARG B CA 1
ATOM 6424 C C . ARG B 1 214 ? 3.711 -6.688 -12.602 1 98.25 214 ARG B C 1
ATOM 6426 O O . ARG B 1 214 ? 4.898 -6.387 -12.461 1 98.25 214 ARG B O 1
ATOM 6433 N N . THR B 1 215 ? 3.115 -7.648 -11.922 1 98.75 215 THR B N 1
ATOM 6434 C CA . THR B 1 215 ? 3.867 -8.484 -11 1 98.75 215 THR B CA 1
ATOM 6435 C C . THR B 1 215 ? 4.938 -9.281 -11.742 1 98.75 215 THR B C 1
ATOM 6437 O O . THR B 1 215 ? 6.086 -9.352 -11.297 1 98.75 215 THR B O 1
ATOM 6440 N N . ILE B 1 216 ? 4.578 -9.766 -12.867 1 98.81 216 ILE B N 1
ATOM 6441 C CA . ILE B 1 216 ? 5.504 -10.555 -13.68 1 98.81 216 ILE B CA 1
ATOM 6442 C C . ILE B 1 216 ? 6.637 -9.664 -14.18 1 98.81 216 ILE B C 1
ATOM 6444 O O . ILE B 1 216 ? 7.797 -10.078 -14.211 1 98.81 216 ILE B O 1
ATOM 6448 N N . ASP B 1 217 ? 6.32 -8.43 -14.555 1 98.62 217 ASP B N 1
ATOM 6449 C CA . ASP B 1 217 ? 7.344 -7.473 -14.961 1 98.62 217 ASP B CA 1
ATOM 6450 C C . ASP B 1 217 ? 8.383 -7.27 -13.859 1 98.62 217 ASP B C 1
ATOM 6452 O O . ASP B 1 217 ? 9.586 -7.27 -14.125 1 98.62 217 ASP B O 1
ATOM 6456 N N . ALA B 1 218 ? 7.875 -7.094 -12.68 1 98.81 218 ALA B N 1
ATOM 6457 C CA . ALA B 1 218 ? 8.766 -6.855 -11.547 1 98.81 218 ALA B CA 1
ATOM 6458 C C . ALA B 1 218 ? 9.594 -8.102 -11.234 1 98.81 218 ALA B C 1
ATOM 6460 O O . ALA B 1 218 ? 10.773 -8 -10.883 1 98.81 218 ALA B O 1
ATOM 6461 N N . MET B 1 219 ? 8.977 -9.281 -11.336 1 98.88 219 MET B N 1
ATOM 6462 C CA . MET B 1 219 ? 9.711 -10.531 -11.156 1 98.88 219 MET B CA 1
ATOM 6463 C C . MET B 1 219 ? 10.867 -10.641 -12.148 1 98.88 219 MET B C 1
ATOM 6465 O O . MET B 1 219 ? 11.992 -10.961 -11.758 1 98.88 219 MET B O 1
ATOM 6469 N N . SER B 1 220 ? 10.531 -10.328 -13.352 1 98.56 220 SER B N 1
ATOM 6470 C CA . SER B 1 220 ? 11.516 -10.406 -14.422 1 98.56 220 SER B CA 1
ATOM 6471 C C . SER B 1 220 ? 12.68 -9.453 -14.164 1 98.56 220 SER B C 1
ATOM 6473 O O . SER B 1 220 ? 13.844 -9.805 -14.383 1 98.56 220 SER B O 1
ATOM 6475 N N . ALA B 1 221 ? 12.375 -8.289 -13.656 1 98.56 221 ALA B N 1
ATOM 6476 C CA . ALA B 1 221 ? 13.383 -7.277 -13.359 1 98.56 221 ALA B CA 1
ATOM 6477 C C . ALA B 1 221 ? 14.32 -7.746 -12.25 1 98.56 221 ALA B C 1
ATOM 6479 O O . ALA B 1 221 ? 15.422 -7.211 -12.086 1 98.56 221 ALA B O 1
ATOM 6480 N N . ASN B 1 222 ? 13.891 -8.703 -11.453 1 98.88 222 ASN B N 1
ATOM 6481 C CA . ASN B 1 222 ? 14.672 -9.211 -10.336 1 98.88 222 ASN B CA 1
ATOM 6482 C C . ASN B 1 222 ? 15.156 -10.641 -10.586 1 98.88 222 ASN B C 1
ATOM 6484 O O . ASN B 1 222 ? 15.641 -11.305 -9.672 1 98.88 222 ASN B O 1
ATOM 6488 N N . LYS B 1 223 ? 14.945 -11.164 -11.812 1 98.75 223 LYS B N 1
ATOM 6489 C CA . LYS B 1 223 ? 15.445 -12.438 -12.32 1 98.75 223 LYS B CA 1
ATOM 6490 C C . LYS B 1 223 ? 14.836 -13.609 -11.547 1 98.75 223 LYS B C 1
ATOM 6492 O O . LYS B 1 223 ? 15.5 -14.617 -11.32 1 98.75 223 LYS B O 1
ATOM 6497 N N . LEU B 1 224 ? 13.664 -13.398 -10.992 1 98.88 224 LEU B N 1
ATOM 6498 C CA . LEU B 1 224 ? 12.859 -14.539 -10.578 1 98.88 224 LEU B CA 1
ATOM 6499 C C . LEU B 1 224 ? 12.336 -15.312 -11.781 1 98.88 224 LEU B C 1
ATOM 6501 O O . LEU B 1 224 ? 12.391 -14.82 -12.914 1 98.88 224 LEU B O 1
ATOM 6505 N N . ASN B 1 225 ? 11.859 -16.594 -11.539 1 98.81 225 ASN B N 1
ATOM 6506 C CA . ASN B 1 225 ? 11.594 -17.312 -12.781 1 98.81 225 ASN B CA 1
ATOM 6507 C C . ASN B 1 225 ? 10.312 -18.125 -12.688 1 98.81 225 ASN B C 1
ATOM 6509 O O . ASN B 1 225 ? 9.992 -18.906 -13.594 1 98.81 225 ASN B O 1
ATOM 6513 N N . THR B 1 226 ? 9.562 -18.016 -11.586 1 98.88 226 THR B N 1
ATOM 6514 C CA . THR B 1 226 ? 8.344 -18.812 -11.461 1 98.88 226 THR B CA 1
ATOM 6515 C C . THR B 1 226 ? 7.23 -18 -10.82 1 98.88 226 THR B C 1
ATOM 6517 O O . THR B 1 226 ? 7.348 -17.562 -9.672 1 98.88 226 THR B O 1
ATOM 6520 N N . PHE B 1 227 ? 6.234 -17.719 -11.57 1 98.88 227 PHE B N 1
ATOM 6521 C CA . PHE B 1 227 ? 5 -17.172 -11.031 1 98.88 227 PHE B CA 1
ATOM 6522 C C . PHE B 1 227 ? 4.031 -18.281 -10.641 1 98.88 227 PHE B C 1
ATOM 6524 O O . PHE B 1 227 ? 3.447 -18.938 -11.5 1 98.88 227 PHE B O 1
ATOM 6531 N N . HIS B 1 228 ? 3.932 -18.469 -9.359 1 98.94 228 HIS B N 1
ATOM 6532 C CA . HIS B 1 228 ? 3.029 -19.469 -8.805 1 98.94 228 HIS B CA 1
ATOM 6533 C C . HIS B 1 228 ? 1.617 -18.922 -8.648 1 98.94 228 HIS B C 1
ATOM 6535 O O . HIS B 1 228 ? 1.345 -18.141 -7.73 1 98.94 228 HIS B O 1
ATOM 6541 N N . TRP B 1 229 ? 0.759 -19.328 -9.57 1 98.88 229 TRP B N 1
ATOM 6542 C CA . TRP B 1 229 ? -0.61 -18.828 -9.625 1 98.88 229 TRP B CA 1
ATOM 6543 C C . TRP B 1 229 ? -1.551 -19.719 -8.828 1 98.88 229 TRP B C 1
ATOM 6545 O O . TRP B 1 229 ? -1.982 -20.766 -9.312 1 98.88 229 TRP B O 1
ATOM 6555 N N . HIS B 1 230 ? -1.842 -19.375 -7.613 1 98.75 230 HIS B N 1
ATOM 6556 C CA . HIS B 1 230 ? -2.871 -20.031 -6.816 1 98.75 230 HIS B CA 1
ATOM 6557 C C . HIS B 1 230 ? -4.266 -19.672 -7.316 1 98.75 230 HIS B C 1
ATOM 6559 O O . HIS B 1 230 ? -4.855 -18.688 -6.875 1 98.75 230 HIS B O 1
ATOM 6565 N N . LEU B 1 231 ? -4.906 -20.5 -8.102 1 97.38 231 LEU B N 1
ATOM 6566 C CA . LEU B 1 231 ? -6.004 -20.141 -9 1 97.38 231 LEU B CA 1
ATOM 6567 C C . LEU B 1 231 ? -7.336 -20.172 -8.258 1 97.38 231 LEU B C 1
ATOM 6569 O O . LEU B 1 231 ? -8.234 -19.391 -8.562 1 97.38 231 LEU B O 1
ATOM 6573 N N . THR B 1 232 ? -7.426 -21.172 -7.406 1 97 232 THR B N 1
ATOM 6574 C CA . THR B 1 232 ? -8.711 -21.391 -6.754 1 97 232 THR B CA 1
ATOM 6575 C C . THR B 1 232 ? -8.523 -21.703 -5.273 1 97 232 THR B C 1
ATOM 6577 O O . THR B 1 232 ? -7.43 -22.078 -4.848 1 97 232 THR B O 1
ATOM 6580 N N . ASP B 1 233 ? -9.5 -21.469 -4.539 1 98.31 233 ASP B N 1
ATOM 6581 C CA . ASP B 1 233 ? -9.602 -21.781 -3.117 1 98.31 233 ASP B CA 1
ATOM 6582 C C . ASP B 1 233 ? -11.062 -21.812 -2.662 1 98.31 233 ASP B C 1
ATOM 6584 O O . ASP B 1 233 ? -11.969 -21.672 -3.479 1 98.31 233 ASP B O 1
ATOM 6588 N N . SER B 1 234 ? -11.289 -22.031 -1.408 1 98.25 234 SER B N 1
ATOM 6589 C CA . SER B 1 234 ? -12.648 -22.125 -0.892 1 98.25 234 SER B CA 1
ATOM 6590 C C . SER B 1 234 ? -13.43 -20.844 -1.116 1 98.25 234 SER B C 1
ATOM 6592 O O . SER B 1 234 ? -14.656 -20.859 -1.235 1 98.25 234 SER B O 1
ATOM 6594 N N . HIS B 1 235 ? -12.781 -19.75 -1.276 1 98.25 235 HIS B N 1
ATOM 6595 C CA . HIS B 1 235 ? -13.406 -18.438 -1.339 1 98.25 235 HIS B CA 1
ATOM 6596 C C . HIS B 1 235 ? -14.062 -18.203 -2.695 1 98.25 235 HIS B C 1
ATOM 6598 O O . HIS B 1 235 ? -15.148 -17.609 -2.775 1 98.25 235 HIS B O 1
ATOM 6604 N N . SER B 1 236 ? -13.352 -18.625 -3.734 1 98.38 236 SER B N 1
ATOM 6605 C CA . SER B 1 236 ? -13.883 -18.375 -5.074 1 98.38 236 SER B CA 1
ATOM 6606 C C . SER B 1 236 ? -13.203 -19.266 -6.109 1 98.38 236 SER B C 1
ATOM 6608 O O . SER B 1 236 ? -12.156 -19.859 -5.84 1 98.38 236 SER B O 1
ATOM 6610 N N . PHE B 1 237 ? -13.859 -19.516 -7.215 1 98.44 237 PHE B N 1
ATOM 6611 C CA . PHE B 1 237 ? -13.367 -20.203 -8.406 1 98.44 237 PHE B CA 1
ATOM 6612 C C . PHE B 1 237 ? -13.406 -19.281 -9.617 1 98.44 237 PHE B C 1
ATOM 6614 O O . PHE B 1 237 ? -14.305 -19.391 -10.453 1 98.44 237 PHE B O 1
ATOM 6621 N N . PRO B 1 238 ? -12.398 -18.375 -9.766 1 98.25 238 PRO B N 1
ATOM 6622 C CA . PRO B 1 238 ? -12.453 -17.328 -10.781 1 98.25 238 PRO B CA 1
ATOM 6623 C C . PRO B 1 238 ? -12.008 -17.797 -12.156 1 98.25 238 PRO B C 1
ATOM 6625 O O . PRO B 1 238 ? -12.047 -17.047 -13.125 1 98.25 238 PRO B O 1
ATOM 6628 N N . LEU B 1 239 ? -11.602 -19.062 -12.328 1 98.56 239 LEU B N 1
ATOM 6629 C CA . LEU B 1 239 ? -11.156 -19.594 -13.602 1 98.56 239 LEU B CA 1
ATOM 6630 C C . LEU B 1 239 ? -12.344 -20.094 -14.422 1 98.56 239 LEU B C 1
ATOM 6632 O O . LEU B 1 239 ? -13.109 -20.953 -13.961 1 98.56 239 LEU B O 1
ATOM 6636 N N . TYR B 1 240 ? -12.523 -19.594 -15.602 1 98.25 240 TYR B N 1
ATOM 6637 C CA . TYR B 1 240 ? -13.555 -20.094 -16.5 1 98.25 240 TYR B CA 1
ATOM 6638 C C . TYR B 1 240 ? -13.094 -21.359 -17.219 1 98.25 240 TYR B C 1
ATOM 6640 O O . TYR B 1 240 ? -12.039 -21.375 -17.844 1 98.25 240 TYR B O 1
ATOM 6648 N N . LEU B 1 241 ? -13.805 -22.406 -17.078 1 98.12 241 LEU B N 1
ATOM 6649 C CA . LEU B 1 241 ? -13.586 -23.656 -17.797 1 98.12 241 LEU B CA 1
ATOM 6650 C C . LEU B 1 241 ? -14.695 -23.906 -18.812 1 98.12 241 LEU B C 1
ATOM 6652 O O . LEU B 1 241 ? -15.875 -23.922 -18.453 1 98.12 241 LEU B O 1
ATOM 6656 N N . LYS B 1 242 ? -14.344 -24.172 -20.031 1 97.88 242 LYS B N 1
ATOM 6657 C CA . LYS B 1 242 ? -15.336 -24.391 -21.078 1 97.88 242 LYS B CA 1
ATOM 6658 C C . LYS B 1 242 ? -16.188 -25.625 -20.797 1 97.88 242 LYS B C 1
ATOM 6660 O O . LYS B 1 242 ? -17.391 -25.625 -21.016 1 97.88 242 LYS B O 1
ATOM 6665 N N . SER B 1 243 ? -15.578 -26.625 -20.297 1 97.38 243 SER B N 1
ATOM 6666 C CA . SER B 1 243 ? -16.266 -27.891 -20.031 1 97.38 243 SER B CA 1
ATOM 6667 C C . SER B 1 243 ? -17.078 -27.812 -18.75 1 97.38 243 SER B C 1
ATOM 6669 O O . SER B 1 243 ? -17.969 -28.641 -18.531 1 97.38 243 SER B O 1
ATOM 6671 N N . LEU B 1 244 ? -16.75 -26.891 -17.875 1 97.69 244 LEU B N 1
ATOM 6672 C CA . LEU B 1 244 ? -17.406 -26.734 -16.578 1 97.69 244 LEU B CA 1
ATOM 6673 C C . LEU B 1 244 ? -17.719 -25.266 -16.297 1 97.69 244 LEU B C 1
ATOM 6675 O O . LEU B 1 244 ? -17.266 -24.719 -15.289 1 97.69 244 LEU B O 1
ATOM 6679 N N . PRO B 1 245 ? -18.516 -24.609 -17.094 1 96.94 245 PRO B N 1
ATOM 6680 C CA . PRO B 1 245 ? -18.75 -23.188 -16.922 1 96.94 245 PRO B CA 1
ATOM 6681 C C . PRO B 1 245 ? -19.391 -22.844 -15.578 1 96.94 245 PRO B C 1
ATOM 6683 O O . PRO B 1 245 ? -19.25 -21.734 -15.078 1 96.94 245 PRO B O 1
ATOM 6686 N N . ASN B 1 246 ? -20.062 -23.844 -14.945 1 96.75 246 ASN B N 1
ATOM 6687 C CA . ASN B 1 246 ? -20.766 -23.641 -13.688 1 96.75 246 ASN B CA 1
ATOM 6688 C C . ASN B 1 246 ? -19.797 -23.359 -12.539 1 96.75 246 ASN B C 1
ATOM 6690 O O . ASN B 1 246 ? -20.172 -22.766 -11.531 1 96.75 246 ASN B O 1
ATOM 6694 N N . MET B 1 247 ? -18.516 -23.812 -12.68 1 97.56 247 MET B N 1
ATOM 6695 C CA . MET B 1 247 ? -17.547 -23.562 -11.633 1 97.56 247 MET B CA 1
ATOM 6696 C C . MET B 1 247 ? -17.375 -22.062 -11.398 1 97.56 247 MET B C 1
ATOM 6698 O O . MET B 1 247 ? -17.5 -21.594 -10.273 1 97.56 247 MET B O 1
ATOM 6702 N N . ALA B 1 248 ? -17.188 -21.297 -12.492 1 97.56 248 ALA B N 1
ATOM 6703 C CA . ALA B 1 248 ? -17.016 -19.859 -12.398 1 97.56 248 ALA B CA 1
ATOM 6704 C C . ALA B 1 248 ? -18.359 -19.172 -12.148 1 97.56 248 ALA B C 1
ATOM 6706 O O . ALA B 1 248 ? -18.422 -18.172 -11.43 1 97.56 248 ALA B O 1
ATOM 6707 N N . TYR B 1 249 ? -19.406 -19.719 -12.758 1 96.5 249 TYR B N 1
ATOM 6708 C CA . TYR B 1 249 ? -20.719 -19.109 -12.625 1 96.5 249 TYR B CA 1
ATOM 6709 C C . TYR B 1 249 ? -21.141 -19.031 -11.164 1 96.5 249 TYR B C 1
ATOM 6711 O O . TYR B 1 249 ? -21.594 -17.984 -10.695 1 96.5 249 TYR B O 1
ATOM 6719 N N . TYR B 1 250 ? -20.922 -20.109 -10.398 1 95.75 250 TYR B N 1
ATOM 6720 C CA . TYR B 1 250 ? -21.328 -20.172 -9 1 95.75 250 TYR B CA 1
ATOM 6721 C C . TYR B 1 250 ? -20.188 -19.719 -8.086 1 95.75 250 TYR B C 1
ATOM 6723 O O . TYR B 1 250 ? -20.422 -19.375 -6.922 1 95.75 250 TYR B O 1
ATOM 6731 N N . GLY B 1 251 ? -18.953 -19.734 -8.688 1 97.12 251 GLY B N 1
ATOM 6732 C CA . GLY B 1 251 ? -17.812 -19.641 -7.781 1 97.12 251 GLY B CA 1
ATOM 6733 C C . GLY B 1 251 ? -17.109 -18.297 -7.863 1 97.12 251 GLY B C 1
ATOM 6734 O O . GLY B 1 251 ? -16.328 -17.953 -6.969 1 97.12 251 GLY B O 1
ATOM 6735 N N . ALA B 1 252 ? -17.266 -17.516 -8.953 1 97.62 252 ALA B N 1
ATOM 6736 C CA . ALA B 1 252 ? -16.625 -16.203 -9.055 1 97.62 252 ALA B CA 1
ATOM 6737 C C . ALA B 1 252 ? -17.328 -15.188 -8.164 1 97.62 252 ALA B C 1
ATOM 6739 O O . ALA B 1 252 ? -18.516 -15.336 -7.859 1 97.62 252 ALA B O 1
ATOM 6740 N N . TYR B 1 253 ? -16.656 -14.156 -7.734 1 96.62 253 TYR B N 1
ATOM 6741 C CA . TYR B 1 253 ? -17.266 -13.102 -6.926 1 96.62 253 TYR B CA 1
ATOM 6742 C C . TYR B 1 253 ? -18.297 -12.328 -7.73 1 96.62 253 TYR B C 1
ATOM 6744 O O . TYR B 1 253 ? -19.297 -11.852 -7.184 1 96.62 253 TYR B O 1
ATOM 6752 N N . SER B 1 254 ? -18 -12.102 -8.977 1 94.88 254 SER B N 1
ATOM 6753 C CA . SER B 1 254 ? -18.891 -11.453 -9.93 1 94.88 254 SER B CA 1
ATOM 6754 C C . SER B 1 254 ? -18.578 -11.867 -11.359 1 94.88 254 SER B C 1
ATOM 6756 O O . SER B 1 254 ? -17.578 -12.539 -11.609 1 94.88 254 SER B O 1
ATOM 6758 N N . SER B 1 255 ? -19.375 -11.445 -12.297 1 93.38 255 SER B N 1
ATOM 6759 C CA . SER B 1 255 ? -19.172 -11.797 -13.703 1 93.38 255 SER B CA 1
ATOM 6760 C C . SER B 1 255 ? -17.953 -11.07 -14.281 1 93.38 255 SER B C 1
ATOM 6762 O O . SER B 1 255 ? -17.438 -11.453 -15.336 1 93.38 255 SER B O 1
ATOM 6764 N N . ARG B 1 256 ? -17.453 -10.078 -13.586 1 93.75 256 ARG B N 1
ATOM 6765 C CA . ARG B 1 256 ? -16.297 -9.312 -14.055 1 93.75 256 ARG B CA 1
ATOM 6766 C C . ARG B 1 256 ? -15.008 -9.852 -13.461 1 93.75 256 ARG B C 1
ATOM 6768 O O . ARG B 1 256 ? -13.914 -9.391 -13.812 1 93.75 256 ARG B O 1
ATOM 6775 N N . GLN B 1 257 ? -15.094 -10.719 -12.531 1 97.06 257 GLN B N 1
ATOM 6776 C CA . GLN B 1 257 ? -13.945 -11.258 -11.805 1 97.06 257 GLN B CA 1
ATOM 6777 C C . GLN B 1 257 ? -13.711 -12.719 -12.164 1 97.06 257 GLN B C 1
ATOM 6779 O O . GLN B 1 257 ? -13.703 -13.586 -11.281 1 97.06 257 GLN B O 1
ATOM 6784 N N . ILE B 1 258 ? -13.516 -12.93 -13.484 1 97.94 258 ILE B N 1
ATOM 6785 C CA . ILE B 1 258 ? -13.32 -14.242 -14.086 1 97.94 258 ILE B CA 1
ATOM 6786 C C . ILE B 1 258 ? -12.117 -14.211 -15.023 1 97.94 258 ILE B C 1
ATOM 6788 O O . ILE B 1 258 ? -11.93 -13.25 -15.766 1 97.94 258 ILE B O 1
ATOM 6792 N N . TYR B 1 259 ? -11.273 -15.234 -14.945 1 98.62 259 TYR B N 1
ATOM 6793 C CA . TYR B 1 259 ? -10.18 -15.398 -15.898 1 98.62 259 TYR B CA 1
ATOM 6794 C C . TYR B 1 259 ? -10.609 -16.281 -17.062 1 98.62 259 TYR B C 1
ATOM 6796 O O . TYR B 1 259 ? -10.797 -17.5 -16.891 1 98.62 259 TYR B O 1
ATOM 6804 N N . HIS B 1 260 ? -10.68 -15.758 -18.172 1 98.44 260 HIS B N 1
ATOM 6805 C CA . HIS B 1 260 ? -11.047 -16.531 -19.359 1 98.44 260 HIS B CA 1
ATOM 6806 C C . HIS B 1 260 ? -9.82 -17.156 -20.016 1 98.44 260 HIS B C 1
ATOM 6808 O O . HIS B 1 260 ? -8.695 -16.703 -19.797 1 98.44 260 HIS B O 1
ATOM 6814 N N . PRO B 1 261 ? -10.039 -18.234 -20.781 1 98.38 261 PRO B N 1
ATOM 6815 C CA . PRO B 1 261 ? -8.922 -18.984 -21.375 1 98.38 261 PRO B CA 1
ATOM 6816 C C . PRO B 1 261 ? -7.957 -18.078 -22.141 1 98.38 261 PRO B C 1
ATOM 6818 O O . PRO B 1 261 ? -6.738 -18.219 -22 1 98.38 261 PRO B O 1
ATOM 6821 N N . LYS B 1 262 ? -8.469 -17.188 -22.875 1 98.31 262 LYS B N 1
ATOM 6822 C CA . LYS B 1 262 ? -7.609 -16.312 -23.656 1 98.31 262 LYS B CA 1
ATOM 6823 C C . LYS B 1 262 ? -6.688 -15.492 -22.75 1 98.31 262 LYS B C 1
ATOM 6825 O O . LYS B 1 262 ? -5.508 -15.312 -23.062 1 98.31 262 LYS B O 1
ATOM 6830 N N . GLU B 1 263 ? -7.223 -15.008 -21.672 1 98.56 263 GLU B N 1
ATOM 6831 C CA . GLU B 1 263 ? -6.453 -14.211 -20.719 1 98.56 263 GLU B CA 1
ATOM 6832 C C . GLU B 1 263 ? -5.371 -15.055 -20.047 1 98.56 263 GLU B C 1
ATOM 6834 O O . GLU B 1 263 ? -4.25 -14.578 -19.844 1 98.56 263 GLU B O 1
ATOM 6839 N N . VAL B 1 264 ? -5.688 -16.25 -19.688 1 98.75 264 VAL B N 1
ATOM 6840 C CA . VAL B 1 264 ? -4.727 -17.141 -19.047 1 98.75 264 VAL B CA 1
ATOM 6841 C C . VAL B 1 264 ? -3.566 -17.422 -20 1 98.75 264 VAL B C 1
ATOM 6843 O O . VAL B 1 264 ? -2.398 -17.328 -19.609 1 98.75 264 VAL B O 1
ATOM 6846 N N . LYS B 1 265 ? -3.877 -17.75 -21.234 1 98.44 265 LYS B N 1
ATOM 6847 C CA . LYS B 1 265 ? -2.842 -18 -22.234 1 98.44 265 LYS B CA 1
ATOM 6848 C C . LYS B 1 265 ? -1.969 -16.781 -22.453 1 98.44 265 LYS B C 1
ATOM 6850 O O . LYS B 1 265 ? -0.761 -16.891 -22.672 1 98.44 265 LYS B O 1
ATOM 6855 N N . GLU B 1 266 ? -2.658 -15.68 -22.375 1 98.44 266 GLU B N 1
ATOM 6856 C CA . GLU B 1 266 ? -1.92 -14.422 -22.5 1 98.44 266 GLU B CA 1
ATOM 6857 C C . GLU B 1 266 ? -0.911 -14.258 -21.375 1 98.44 266 GLU B C 1
ATOM 6859 O O . GLU B 1 266 ? 0.219 -13.82 -21.594 1 98.44 266 GLU B O 1
ATOM 6864 N N . VAL B 1 267 ? -1.272 -14.578 -20.172 1 98.75 267 VAL B N 1
ATOM 6865 C CA . VAL B 1 267 ? -0.384 -14.469 -19.031 1 98.75 267 VAL B CA 1
ATOM 6866 C C . VAL B 1 267 ? 0.788 -15.43 -19.188 1 98.75 267 VAL B C 1
ATOM 6868 O O . VAL B 1 267 ? 1.935 -15.078 -18.891 1 98.75 267 VAL B O 1
ATOM 6871 N N . VAL B 1 268 ? 0.547 -16.625 -19.672 1 98.5 268 VAL B N 1
ATOM 6872 C CA . VAL B 1 268 ? 1.586 -17.625 -19.859 1 98.5 268 VAL B CA 1
ATOM 6873 C C . VAL B 1 268 ? 2.6 -17.141 -20.891 1 98.5 268 VAL B C 1
ATOM 6875 O O . VAL B 1 268 ? 3.809 -17.203 -20.656 1 98.5 268 VAL B O 1
ATOM 6878 N N . GLN B 1 269 ? 2.104 -16.625 -21.984 1 97.81 269 GLN B N 1
ATOM 6879 C CA . GLN B 1 269 ? 2.982 -16.094 -23.031 1 97.81 269 GLN B CA 1
ATOM 6880 C C . GLN B 1 269 ? 3.744 -14.867 -22.547 1 97.81 269 GLN B C 1
ATOM 6882 O O . GLN B 1 269 ? 4.93 -14.703 -22.844 1 97.81 269 GLN B O 1
ATOM 6887 N N . TYR B 1 270 ? 2.979 -14.047 -21.828 1 98.44 270 TYR B N 1
ATOM 6888 C CA . TYR B 1 270 ? 3.592 -12.859 -21.25 1 98.44 270 TYR B CA 1
ATOM 6889 C C . TYR B 1 270 ? 4.777 -13.234 -20.375 1 98.44 270 TYR B C 1
ATOM 6891 O O . TYR B 1 270 ? 5.84 -12.609 -20.453 1 98.44 270 TYR B O 1
ATOM 6899 N N . GLY B 1 271 ? 4.59 -14.258 -19.516 1 98.25 271 GLY B N 1
ATOM 6900 C CA . GLY B 1 271 ? 5.664 -14.758 -18.672 1 98.25 271 GLY B CA 1
ATOM 6901 C C . GLY B 1 271 ? 6.828 -15.328 -19.469 1 98.25 271 GLY B C 1
ATOM 6902 O O . GLY B 1 271 ? 7.988 -15.039 -19.172 1 98.25 271 GLY B O 1
ATOM 6903 N N . ARG B 1 272 ? 6.59 -16 -20.5 1 97.38 272 ARG B N 1
ATOM 6904 C CA . ARG B 1 272 ? 7.602 -16.656 -21.312 1 97.38 272 ARG B CA 1
ATOM 6905 C C . ARG B 1 272 ? 8.594 -15.641 -21.875 1 97.38 272 ARG B C 1
ATOM 6907 O O . ARG B 1 272 ? 9.812 -15.82 -21.75 1 97.38 272 ARG B O 1
ATOM 6914 N N . VAL B 1 273 ? 8.078 -14.586 -22.391 1 97.56 273 VAL B N 1
ATOM 6915 C CA . VAL B 1 273 ? 8.914 -13.555 -22.984 1 97.56 273 VAL B CA 1
ATOM 6916 C C . VAL B 1 273 ? 9.789 -12.906 -21.922 1 97.56 273 VAL B C 1
ATOM 6918 O O . VAL B 1 273 ? 10.906 -12.461 -22.203 1 97.56 273 VAL B O 1
ATOM 6921 N N . ARG B 1 274 ? 9.336 -12.969 -20.703 1 98 274 ARG B N 1
ATOM 6922 C CA . ARG B 1 274 ? 10 -12.305 -19.594 1 98 274 ARG B CA 1
ATOM 6923 C C . ARG B 1 274 ? 10.82 -13.289 -18.766 1 98 274 ARG B C 1
ATOM 6925 O O . ARG B 1 274 ? 11.344 -12.945 -17.719 1 98 274 ARG B O 1
ATOM 6932 N N . GLY B 1 275 ? 10.914 -14.523 -19.234 1 97.25 275 GLY B N 1
ATOM 6933 C CA . GLY B 1 275 ? 11.711 -15.547 -18.562 1 97.25 275 GLY B CA 1
ATOM 6934 C C . GLY B 1 275 ? 11.055 -16.094 -17.312 1 97.25 275 GLY B C 1
ATOM 6935 O O . GLY B 1 275 ? 11.742 -16.516 -16.375 1 97.25 275 GLY B O 1
ATOM 6936 N N . ILE B 1 276 ? 9.734 -16.047 -17.25 1 98.12 276 ILE B N 1
ATOM 6937 C CA . ILE B 1 276 ? 8.984 -16.5 -16.078 1 98.12 276 ILE B CA 1
ATOM 6938 C C . ILE B 1 276 ? 8.062 -17.641 -16.469 1 98.12 276 ILE B C 1
ATOM 6940 O O . ILE B 1 276 ? 7.258 -17.531 -17.391 1 98.12 276 ILE B O 1
ATOM 6944 N N . ARG B 1 277 ? 8.188 -18.688 -15.766 1 97.62 277 ARG B N 1
ATOM 6945 C CA . ARG B 1 277 ? 7.215 -19.766 -15.867 1 97.62 277 ARG B CA 1
ATOM 6946 C C . ARG B 1 277 ? 5.977 -19.469 -15.031 1 97.62 277 ARG B C 1
ATOM 6948 O O . ARG B 1 277 ? 6.082 -18.938 -13.922 1 97.62 277 ARG B O 1
ATOM 6955 N N . VAL B 1 278 ? 4.828 -19.812 -15.586 1 98.62 278 VAL B N 1
ATOM 6956 C CA . VAL B 1 278 ? 3.6 -19.734 -14.805 1 98.62 278 VAL B CA 1
ATOM 6957 C C . VAL B 1 278 ? 3.223 -21.109 -14.289 1 98.62 278 VAL B C 1
ATOM 6959 O O . VAL B 1 278 ? 2.963 -22.031 -15.078 1 98.62 278 VAL B O 1
ATOM 6962 N N . LEU B 1 279 ? 3.271 -21.266 -13.008 1 98.75 279 LEU B N 1
ATOM 6963 C CA . LEU B 1 279 ? 2.961 -22.516 -12.328 1 98.75 279 LEU B CA 1
ATOM 6964 C C . LEU B 1 279 ? 1.529 -22.516 -11.805 1 98.75 279 LEU B C 1
ATOM 6966 O O . LEU B 1 279 ? 1.217 -21.797 -10.852 1 98.75 279 LEU B O 1
ATOM 6970 N N . PRO B 1 280 ? 0.637 -23.328 -12.398 1 98.69 280 PRO B N 1
ATOM 6971 C CA . PRO B 1 280 ? -0.733 -23.359 -11.883 1 98.69 280 PRO B CA 1
ATOM 6972 C C . PRO B 1 280 ? -0.864 -24.219 -10.633 1 98.69 280 PRO B C 1
ATOM 6974 O O . PRO B 1 280 ? -0.21 -25.266 -10.523 1 98.69 280 PRO B O 1
ATOM 6977 N N . GLU B 1 281 ? -1.664 -23.781 -9.742 1 98.75 281 GLU B N 1
ATOM 6978 C CA . GLU B 1 281 ? -2.064 -24.594 -8.594 1 98.75 281 GLU B CA 1
ATOM 6979 C C . GLU B 1 281 ? -3.582 -24.734 -8.523 1 98.75 281 GLU B C 1
ATOM 6981 O O . GLU B 1 281 ? -4.312 -23.75 -8.508 1 98.75 281 GLU B O 1
ATOM 6986 N N . PHE B 1 282 ? -3.986 -25.922 -8.539 1 98.12 282 PHE B N 1
ATOM 6987 C CA . PHE B 1 282 ? -5.332 -26.297 -8.117 1 98.12 282 PHE B CA 1
ATOM 6988 C C . PHE B 1 282 ? -5.301 -27.031 -6.785 1 98.12 282 PHE B C 1
ATOM 6990 O O . PHE B 1 282 ? -5.023 -28.234 -6.742 1 98.12 282 PHE B O 1
ATOM 6997 N N . ASP B 1 283 ? -5.645 -26.344 -5.758 1 97.75 283 ASP B N 1
ATOM 6998 C CA . ASP B 1 283 ? -5.473 -26.844 -4.402 1 97.75 283 ASP B CA 1
ATOM 6999 C C . ASP B 1 283 ? -6.609 -27.797 -4.027 1 97.75 283 ASP B C 1
ATOM 7001 O O . ASP B 1 283 ? -7.773 -27.406 -3.99 1 97.75 283 ASP B O 1
ATOM 7005 N N . ALA B 1 284 ? -6.285 -29.031 -3.711 1 97.88 284 ALA B N 1
ATOM 7006 C CA . ALA B 1 284 ? -7.191 -30.094 -3.297 1 97.88 284 ALA B CA 1
ATOM 7007 C C . ALA B 1 284 ? -6.469 -31.141 -2.445 1 97.88 284 ALA B C 1
ATOM 7009 O O . ALA B 1 284 ? -5.246 -31.281 -2.547 1 97.88 284 ALA B O 1
ATOM 7010 N N . PRO B 1 285 ? -7.09 -31.828 -1.53 1 97.94 285 PRO B N 1
ATOM 7011 C CA . PRO B 1 285 ? -8.547 -31.906 -1.441 1 97.94 285 PRO B CA 1
ATOM 7012 C C . PRO B 1 285 ? -9.148 -30.812 -0.55 1 97.94 285 PRO B C 1
ATOM 7014 O O . PRO B 1 285 ? -10.367 -30.625 -0.542 1 97.94 285 PRO B O 1
ATOM 7017 N N . ALA B 1 286 ? -8.328 -30.141 0.284 1 97.06 286 ALA B N 1
ATOM 7018 C CA . ALA B 1 286 ? -8.828 -29 1.05 1 97.06 286 ALA B CA 1
ATOM 7019 C C . ALA B 1 286 ? -8.898 -27.75 0.185 1 97.06 286 ALA B C 1
ATOM 7021 O O . ALA B 1 286 ? -8.594 -27.781 -1.009 1 97.06 286 ALA B O 1
ATOM 7022 N N . HIS B 1 287 ? -9.414 -26.656 0.696 1 97 287 HIS B N 1
ATOM 7023 C CA . HIS B 1 287 ? -9.477 -25.375 0.003 1 97 287 HIS B CA 1
ATOM 7024 C C . HIS B 1 287 ? -10.344 -25.453 -1.246 1 97 287 HIS B C 1
ATOM 7026 O O . HIS B 1 287 ? -9.984 -24.922 -2.295 1 97 287 HIS B O 1
ATOM 7032 N N . VAL B 1 288 ? -11.359 -26.281 -1.176 1 97 288 VAL B N 1
ATOM 7033 C CA . VAL B 1 288 ? -12.367 -26.453 -2.217 1 97 288 VAL B CA 1
ATOM 7034 C C . VAL B 1 288 ? -13.758 -26.141 -1.648 1 97 288 VAL B C 1
ATOM 7036 O O . VAL B 1 288 ? -14.281 -26.906 -0.841 1 97 288 VAL B O 1
ATOM 7039 N N . GLY B 1 289 ? -14.344 -25.062 -2.133 1 96 289 GLY B N 1
ATOM 7040 C CA . GLY B 1 289 ? -15.625 -24.656 -1.573 1 96 289 GLY B CA 1
ATOM 7041 C C . GLY B 1 289 ? -16.547 -24.016 -2.59 1 96 289 GLY B C 1
ATOM 7042 O O . GLY B 1 289 ? -17.219 -24.703 -3.361 1 96 289 GLY B O 1
ATOM 7043 N N . ASN B 1 290 ? -16.562 -22.734 -2.59 1 95.75 290 ASN B N 1
ATOM 7044 C CA . ASN B 1 290 ? -17.438 -22 -3.5 1 95.75 290 ASN B CA 1
ATOM 7045 C C . ASN B 1 290 ? -17.062 -22.266 -4.957 1 95.75 290 ASN B C 1
ATOM 7047 O O . ASN B 1 290 ? -15.891 -22.188 -5.324 1 95.75 290 ASN B O 1
ATOM 7051 N N . GLY B 1 291 ? -18.031 -22.609 -5.781 1 95.88 291 GLY B N 1
ATOM 7052 C CA . GLY B 1 291 ? -17.859 -23.047 -7.16 1 95.88 291 GLY B CA 1
ATOM 7053 C C . GLY B 1 291 ? -18.328 -24.469 -7.391 1 95.88 291 GLY B C 1
ATOM 7054 O O . GLY B 1 291 ? -18.562 -24.875 -8.531 1 95.88 291 GLY B O 1
ATOM 7055 N N . TRP B 1 292 ? -18.516 -25.219 -6.312 1 96 292 TRP B N 1
ATOM 7056 C CA . TRP B 1 292 ? -18.844 -26.641 -6.434 1 96 292 TRP B CA 1
ATOM 7057 C C . TRP B 1 292 ? -20.312 -26.891 -6.133 1 96 292 TRP B C 1
ATOM 7059 O O . TRP B 1 292 ? -20.766 -28.031 -6.172 1 96 292 TRP B O 1
ATOM 7069 N N . GLN B 1 293 ? -21.062 -25.875 -5.902 1 87.81 293 GLN B N 1
ATOM 7070 C CA . GLN B 1 293 ? -22.438 -25.969 -5.406 1 87.81 293 GLN B CA 1
ATOM 7071 C C . GLN B 1 293 ? -23.359 -26.547 -6.473 1 87.81 293 GLN B C 1
ATOM 7073 O O . GLN B 1 293 ? -24.438 -27.062 -6.16 1 87.81 293 GLN B O 1
ATOM 7078 N N . TRP B 1 294 ? -23.062 -26.547 -7.633 1 92.25 294 TRP B N 1
ATOM 7079 C CA . TRP B 1 294 ? -23.922 -26.906 -8.75 1 92.25 294 TRP B CA 1
ATOM 7080 C C . TRP B 1 294 ? -23.984 -28.422 -8.906 1 92.25 294 TRP B C 1
ATOM 7082 O O . TRP B 1 294 ? -24.875 -28.953 -9.586 1 92.25 294 TRP B O 1
ATOM 7092 N N . THR B 1 295 ? -23.062 -29.188 -8.32 1 95.19 295 THR B N 1
ATOM 7093 C CA . THR B 1 295 ? -22.859 -30.594 -8.641 1 95.19 295 THR B CA 1
ATOM 7094 C C . THR B 1 295 ? -24.078 -31.422 -8.234 1 95.19 295 THR B C 1
ATOM 7096 O O . THR B 1 295 ? -24.469 -32.344 -8.945 1 95.19 295 THR B O 1
ATOM 7099 N N . GLU B 1 296 ? -24.656 -31.078 -7.098 1 91.81 296 GLU B N 1
ATOM 7100 C CA . GLU B 1 296 ? -25.828 -31.828 -6.637 1 91.81 296 GLU B CA 1
ATOM 7101 C C . GLU B 1 296 ? -27 -31.641 -7.59 1 91.81 296 GLU B C 1
ATOM 7103 O O . GLU B 1 296 ? -27.719 -32.594 -7.887 1 91.81 296 GLU B O 1
ATOM 7108 N N . GLN B 1 297 ? -27.172 -30.453 -7.992 1 89.69 297 GLN B N 1
ATOM 7109 C CA . GLN B 1 297 ? -28.281 -30.125 -8.883 1 89.69 297 GLN B CA 1
ATOM 7110 C C . GLN B 1 297 ? -28.141 -30.828 -10.227 1 89.69 297 GLN B C 1
ATOM 7112 O O . GLN B 1 297 ? -29.125 -31.078 -10.922 1 89.69 297 GLN B O 1
ATOM 7117 N N . GLN B 1 298 ? -26.953 -31.25 -10.547 1 93.69 298 GLN B N 1
ATOM 7118 C CA . GLN B 1 298 ? -26.703 -31.875 -11.836 1 93.69 298 GLN B CA 1
ATOM 7119 C C . GLN B 1 298 ? -26.609 -33.406 -11.695 1 93.69 298 GLN B C 1
ATOM 7121 O O . GLN B 1 298 ? -26.125 -34.062 -12.602 1 93.69 298 GLN B O 1
ATOM 7126 N N . GLY B 1 299 ? -26.906 -33.906 -10.5 1 94.75 299 GLY B N 1
ATOM 7127 C CA . GLY B 1 299 ? -27 -35.344 -10.312 1 94.75 299 GLY B CA 1
ATOM 7128 C C . GLY B 1 299 ? -25.672 -36 -9.984 1 94.75 299 GLY B C 1
ATOM 7129 O O . GLY B 1 299 ? -25.562 -37.219 -9.984 1 94.75 299 GLY B O 1
ATOM 7130 N N . LEU B 1 300 ? -24.656 -35.219 -9.672 1 97.06 300 LEU B N 1
ATOM 7131 C CA . LEU B 1 300 ? -23.328 -35.75 -9.375 1 97.06 300 LEU B CA 1
ATOM 7132 C C . LEU B 1 300 ? -23.141 -35.969 -7.879 1 97.06 300 LEU B C 1
ATOM 7134 O O . LEU B 1 300 ? -22.141 -36.531 -7.441 1 97.06 300 LEU B O 1
ATOM 7138 N N . GLY B 1 301 ? -24.156 -35.531 -7.07 1 96.25 301 GLY B N 1
ATOM 7139 C CA . GLY B 1 301 ? -24.031 -35.562 -5.621 1 96.25 301 GLY B CA 1
ATOM 7140 C C . GLY B 1 301 ? -23.188 -34.438 -5.066 1 96.25 301 GLY B C 1
ATOM 7141 O O . GLY B 1 301 ? -22.828 -33.531 -5.797 1 96.25 301 GLY B O 1
ATOM 7142 N N . LYS B 1 302 ? -22.953 -34.5 -3.75 1 96.19 302 LYS B N 1
ATOM 7143 C CA . LYS B 1 302 ? -22.094 -33.5 -3.104 1 96.19 302 LYS B CA 1
ATOM 7144 C C . LYS B 1 302 ? -20.625 -33.844 -3.283 1 96.19 302 LYS B C 1
ATOM 7146 O O . LYS B 1 302 ? -20.078 -34.688 -2.576 1 96.19 302 LYS B O 1
ATOM 7151 N N . LEU B 1 303 ? -20.047 -33.094 -4.137 1 98 303 LEU B N 1
ATOM 7152 C CA . LEU B 1 303 ? -18.656 -33.375 -4.426 1 98 303 LEU B CA 1
ATOM 7153 C C . LEU B 1 303 ? -17.734 -32.625 -3.465 1 98 303 LEU B C 1
ATOM 7155 O O . LEU B 1 303 ? -16.562 -32.969 -3.326 1 98 303 LEU B O 1
ATOM 7159 N N . ALA B 1 304 ? -18.203 -31.578 -2.867 1 97.81 304 ALA B N 1
ATOM 7160 C CA . ALA B 1 304 ? -17.5 -30.859 -1.806 1 97.81 304 ALA B CA 1
ATOM 7161 C C . ALA B 1 304 ? -18.297 -30.906 -0.498 1 97.81 304 ALA B C 1
ATOM 7163 O O . ALA B 1 304 ? -19.516 -30.797 -0.499 1 97.81 304 ALA B O 1
ATOM 7164 N N . LEU B 1 305 ? -17.562 -31.109 0.565 1 97.25 305 LEU B N 1
ATOM 7165 C CA . LEU B 1 305 ? -18.172 -31.25 1.886 1 97.25 305 LEU B CA 1
ATOM 7166 C C . LEU B 1 305 ? -17.828 -30.062 2.77 1 97.25 305 LEU B C 1
ATOM 7168 O O . LEU B 1 305 ? -16.812 -29.391 2.555 1 97.25 305 LEU B O 1
ATOM 7172 N N . CYS B 1 306 ? -18.688 -29.766 3.758 1 97.06 306 CYS B N 1
ATOM 7173 C CA . CYS B 1 306 ? -18.516 -28.734 4.777 1 97.06 306 CYS B CA 1
ATOM 7174 C C . CYS B 1 306 ? -18.422 -27.344 4.148 1 97.06 306 CYS B C 1
ATOM 7176 O O . CYS B 1 306 ? -17.781 -26.453 4.695 1 97.06 306 CYS B O 1
ATOM 7178 N N . VAL B 1 307 ? -18.969 -27.141 2.969 1 96.75 307 VAL B N 1
ATOM 7179 C CA . VAL B 1 307 ? -18.938 -25.844 2.291 1 96.75 307 VAL B CA 1
ATOM 7180 C C . VAL B 1 307 ? -19.688 -24.812 3.125 1 96.75 307 VAL B C 1
ATOM 7182 O O . VAL B 1 307 ? -20.875 -24.953 3.385 1 96.75 307 VAL B O 1
ATOM 7185 N N . ASN B 1 308 ? -19.016 -23.797 3.584 1 95.81 308 ASN B N 1
ATOM 7186 C CA . ASN B 1 308 ? -19.547 -22.688 4.367 1 95.81 308 ASN B CA 1
ATOM 7187 C C . ASN B 1 308 ? -20.109 -23.172 5.703 1 95.81 308 ASN B C 1
ATOM 7189 O O . ASN B 1 308 ? -20.969 -22.5 6.293 1 95.81 308 ASN B O 1
ATOM 7193 N N . ARG B 1 309 ? -19.672 -24.344 6.117 1 95.94 309 ARG B N 1
ATOM 7194 C CA . ARG B 1 309 ? -20.219 -24.906 7.344 1 95.94 309 ARG B CA 1
ATOM 7195 C C . ARG B 1 309 ? -19.781 -24.094 8.562 1 95.94 309 ARG B C 1
ATOM 7197 O O . ARG B 1 309 ? -18.625 -23.688 8.656 1 95.94 309 ARG B O 1
ATOM 7204 N N . GLU B 1 310 ? -20.719 -23.938 9.531 1 95.12 310 GLU B N 1
ATOM 7205 C CA . GLU B 1 310 ? -20.484 -23.234 10.781 1 95.12 310 GLU B CA 1
ATOM 7206 C C . GLU B 1 310 ? -20.594 -24.172 11.977 1 95.12 310 GLU B C 1
ATOM 7208 O O . GLU B 1 310 ? -21.344 -25.141 11.945 1 95.12 310 GLU B O 1
ATOM 7213 N N . PRO B 1 311 ? -19.906 -23.812 13.062 1 96.25 311 PRO B N 1
ATOM 7214 C CA . PRO B 1 311 ? -18.812 -22.828 13.148 1 96.25 311 PRO B CA 1
ATOM 7215 C C . PRO B 1 311 ? -17.578 -23.266 12.375 1 96.25 311 PRO B C 1
ATOM 7217 O O . PRO B 1 311 ? -17.078 -24.375 12.586 1 96.25 311 PRO B O 1
ATOM 7220 N N . TRP B 1 312 ? -17.078 -22.359 11.57 1 96.44 312 TRP B N 1
ATOM 7221 C CA . TRP B 1 312 ? -16.031 -22.734 10.625 1 96.44 312 TRP B CA 1
ATOM 7222 C C . TRP B 1 312 ? -14.797 -23.266 11.352 1 96.44 312 TRP B C 1
ATOM 7224 O O . TRP B 1 312 ? -14.086 -24.125 10.836 1 96.44 312 TRP B O 1
ATOM 7234 N N . GLN B 1 313 ? -14.57 -22.859 12.586 1 95.5 313 GLN B N 1
ATOM 7235 C CA . GLN B 1 313 ? -13.391 -23.234 13.359 1 95.5 313 GLN B CA 1
ATOM 7236 C C . GLN B 1 313 ? -13.328 -24.734 13.586 1 95.5 313 GLN B C 1
ATOM 7238 O O . GLN B 1 313 ? -12.258 -25.281 13.859 1 95.5 313 GLN B O 1
ATOM 7243 N N . SER B 1 314 ? -14.453 -25.438 13.445 1 96.56 314 SER B N 1
ATOM 7244 C CA . SER B 1 314 ? -14.508 -26.875 13.672 1 96.56 314 SER B CA 1
ATOM 7245 C C . SER B 1 314 ? -14.148 -27.656 12.406 1 96.56 314 SER B C 1
ATOM 7247 O O . SER B 1 314 ? -13.875 -28.844 12.461 1 96.56 314 SER B O 1
ATOM 7249 N N . TYR B 1 315 ? -14.078 -26.891 11.242 1 96.94 315 TYR B N 1
ATOM 7250 C CA . TYR B 1 315 ? -14.062 -27.641 9.992 1 96.94 315 TYR B CA 1
ATOM 7251 C C . TYR B 1 315 ? -12.961 -27.141 9.062 1 96.94 315 TYR B C 1
ATOM 7253 O O . TYR B 1 315 ? -12.656 -27.766 8.047 1 96.94 315 TYR B O 1
ATOM 7261 N N . CYS B 1 316 ? -12.406 -25.969 9.352 1 95.88 316 CYS B N 1
ATOM 7262 C CA . CYS B 1 316 ? -11.312 -25.406 8.562 1 95.88 316 CYS B CA 1
ATOM 7263 C C . CYS B 1 316 ? -10.547 -24.359 9.367 1 95.88 316 CYS B C 1
ATOM 7265 O O . CYS B 1 316 ? -10.867 -24.109 10.531 1 95.88 316 CYS B O 1
ATOM 7267 N N . VAL B 1 317 ? -9.492 -23.797 8.758 1 93.38 317 VAL B N 1
ATOM 7268 C CA . VAL B 1 317 ? -8.602 -22.891 9.492 1 93.38 317 VAL B CA 1
ATOM 7269 C C . VAL B 1 317 ? -9.031 -21.438 9.266 1 93.38 317 VAL B C 1
ATOM 7271 O O . VAL B 1 317 ? -8.633 -20.547 10.008 1 93.38 317 VAL B O 1
ATOM 7274 N N . GLU B 1 318 ? -9.82 -21.141 8.219 1 94.88 318 GLU B N 1
ATOM 7275 C CA . GLU B 1 318 ? -10.453 -19.859 7.953 1 94.88 318 GLU B CA 1
ATOM 7276 C C . GLU B 1 318 ? -11.727 -20.031 7.133 1 94.88 318 GLU B C 1
ATOM 7278 O O . GLU B 1 318 ? -11.875 -21.016 6.398 1 94.88 318 GLU B O 1
ATOM 7283 N N . PRO B 1 319 ? -12.656 -19.141 7.293 1 96.62 319 PRO B N 1
ATOM 7284 C CA . PRO B 1 319 ? -13.859 -19.219 6.469 1 96.62 319 PRO B CA 1
ATOM 7285 C C . PRO B 1 319 ? -13.641 -18.719 5.047 1 96.62 319 PRO B C 1
ATOM 7287 O O . PRO B 1 319 ? -12.82 -17.812 4.828 1 96.62 319 PRO B O 1
ATOM 7290 N N . PRO B 1 320 ? -14.391 -19.25 4.168 1 97.56 320 PRO B N 1
ATOM 7291 C CA . PRO B 1 320 ? -15.32 -20.359 4.281 1 97.56 320 PRO B CA 1
ATOM 7292 C C . PRO B 1 320 ? -14.633 -21.719 4.207 1 97.56 320 PRO B C 1
ATOM 7294 O O . PRO B 1 320 ? -13.508 -21.828 3.703 1 97.56 320 PRO B O 1
ATOM 7297 N N . CYS B 1 321 ? -15.344 -22.734 4.711 1 97.69 321 CYS B N 1
ATOM 7298 C CA . CYS B 1 321 ? -14.797 -24.094 4.68 1 97.69 321 CYS B CA 1
ATOM 7299 C C . CYS B 1 321 ? -15.148 -24.797 3.371 1 97.69 321 CYS B C 1
ATOM 7301 O O . CYS B 1 321 ? -16 -24.312 2.617 1 97.69 321 CYS B O 1
ATOM 7303 N N . GLY B 1 322 ? -14.414 -25.891 3.115 1 97.25 322 GLY B N 1
ATOM 7304 C CA . GLY B 1 322 ? -14.711 -26.766 1.996 1 97.25 322 GLY B CA 1
ATOM 7305 C C . GLY B 1 322 ? -13.609 -27.766 1.715 1 97.25 322 GLY B C 1
ATOM 7306 O O . GLY B 1 322 ? -12.422 -27.422 1.803 1 97.25 322 GLY B O 1
ATOM 7307 N N . GLN B 1 323 ? -14.023 -28.953 1.384 1 97.06 323 GLN B N 1
ATOM 7308 C CA . GLN B 1 323 ? -13.102 -30.047 1.096 1 97.06 323 GLN B CA 1
ATOM 7309 C C . GLN B 1 323 ? -13.75 -31.078 0.171 1 97.06 323 GLN B C 1
ATOM 7311 O O . GLN B 1 323 ? -14.961 -31.297 0.226 1 97.06 323 GLN B O 1
ATOM 7316 N N . LEU B 1 324 ? -12.953 -31.734 -0.64 1 98.38 324 LEU B N 1
ATOM 7317 C CA . LEU B 1 324 ? -13.5 -32.688 -1.587 1 98.38 324 LEU B CA 1
ATOM 7318 C C . LEU B 1 324 ? -14.07 -33.906 -0.859 1 98.38 324 LEU B C 1
ATOM 7320 O O . LEU B 1 324 ? -13.531 -34.344 0.166 1 98.38 324 LEU B O 1
ATOM 7324 N N . ASN B 1 325 ? -15.133 -34.469 -1.381 1 98.25 325 ASN B N 1
ATOM 7325 C CA . ASN B 1 325 ? -15.797 -35.656 -0.897 1 98.25 325 ASN B CA 1
ATOM 7326 C C . ASN B 1 325 ? -15.164 -36.938 -1.475 1 98.25 325 ASN B C 1
ATOM 7328 O O . ASN B 1 325 ? -15.625 -37.469 -2.49 1 98.25 325 ASN B O 1
ATOM 7332 N N . LEU B 1 326 ? -14.203 -37.531 -0.794 1 97.56 326 LEU B N 1
ATOM 7333 C CA . LEU B 1 326 ? -13.453 -38.656 -1.312 1 97.56 326 LEU B CA 1
ATOM 7334 C C . LEU B 1 326 ? -14.359 -39.875 -1.488 1 97.56 326 LEU B C 1
ATOM 7336 O O . LEU B 1 326 ? -14.016 -40.812 -2.205 1 97.56 326 LEU B O 1
ATOM 7340 N N . ALA B 1 327 ? -15.539 -39.875 -0.824 1 97.5 327 ALA B N 1
ATOM 7341 C CA . ALA B 1 327 ? -16.469 -41 -0.882 1 97.5 327 ALA B CA 1
ATOM 7342 C C . ALA B 1 327 ? -17.25 -41 -2.191 1 97.5 327 ALA B C 1
ATOM 7344 O O . ALA B 1 327 ? -17.891 -41.969 -2.541 1 97.5 327 ALA B O 1
ATOM 7345 N N . ASN B 1 328 ? -17.266 -39.906 -2.91 1 97.75 328 ASN B N 1
ATOM 7346 C CA . ASN B 1 328 ? -18 -39.781 -4.156 1 97.75 328 ASN B CA 1
ATOM 7347 C C . ASN B 1 328 ? -17.094 -39.906 -5.371 1 97.75 328 ASN B C 1
ATOM 7349 O O . ASN B 1 328 ? -16.359 -38.938 -5.688 1 97.75 328 ASN B O 1
ATOM 7353 N N . PRO B 1 329 ? -17.172 -40.906 -6.125 1 96.69 329 PRO B N 1
ATOM 7354 C CA . PRO B 1 329 ? -16.203 -41.125 -7.211 1 96.69 329 PRO B CA 1
ATOM 7355 C C . PRO B 1 329 ? -16.375 -40.125 -8.352 1 96.69 329 PRO B C 1
ATOM 7357 O O . PRO B 1 329 ? -15.477 -40 -9.195 1 96.69 329 PRO B O 1
ATOM 7360 N N . ASN B 1 330 ? -17.5 -39.406 -8.406 1 97.94 330 ASN B N 1
ATOM 7361 C CA . ASN B 1 330 ? -17.703 -38.406 -9.445 1 97.94 330 ASN B CA 1
ATOM 7362 C C . ASN B 1 330 ? -16.688 -37.25 -9.336 1 97.94 330 ASN B C 1
ATOM 7364 O O . ASN B 1 330 ? -16.516 -36.5 -10.281 1 97.94 330 ASN B O 1
ATOM 7368 N N . ILE B 1 331 ? -16 -37.156 -8.203 1 98 331 ILE B N 1
ATOM 7369 C CA . ILE B 1 331 ? -14.977 -36.125 -8.078 1 98 331 ILE B CA 1
ATOM 7370 C C . ILE B 1 331 ? -13.906 -36.344 -9.148 1 98 331 ILE B C 1
ATOM 7372 O O . ILE B 1 331 ? -13.367 -35.375 -9.695 1 98 331 ILE B O 1
ATOM 7376 N N . TYR B 1 332 ? -13.633 -37.531 -9.531 1 98.38 332 TYR B N 1
ATOM 7377 C CA . TYR B 1 332 ? -12.555 -37.812 -10.477 1 98.38 332 TYR B CA 1
ATOM 7378 C C . TYR B 1 332 ? -12.961 -37.469 -11.898 1 98.38 332 TYR B C 1
ATOM 7380 O O . TYR B 1 332 ? -12.117 -37.094 -12.719 1 98.38 332 TYR B O 1
ATOM 7388 N N . LEU B 1 333 ? -14.273 -37.562 -12.172 1 97.75 333 LEU B N 1
ATOM 7389 C CA . LEU B 1 333 ? -14.773 -37.062 -13.453 1 97.75 333 LEU B CA 1
ATOM 7390 C C . LEU B 1 333 ? -14.562 -35.562 -13.594 1 97.75 333 LEU B C 1
ATOM 7392 O O . LEU B 1 333 ? -14.039 -35.094 -14.609 1 97.75 333 LEU B O 1
ATOM 7396 N N . VAL B 1 334 ? -14.922 -34.875 -12.602 1 98.12 334 VAL B N 1
ATOM 7397 C CA . VAL B 1 334 ? -14.828 -33.438 -12.617 1 98.12 334 VAL B CA 1
ATOM 7398 C C . VAL B 1 334 ? -13.359 -33 -12.578 1 98.12 334 VAL B C 1
ATOM 7400 O O . VAL B 1 334 ? -12.938 -32.125 -13.312 1 98.12 334 VAL B O 1
ATOM 7403 N N . LEU B 1 335 ? -12.547 -33.656 -11.773 1 98.44 335 LEU B N 1
ATOM 7404 C CA . LEU B 1 335 ? -11.117 -33.344 -11.703 1 98.44 335 LEU B CA 1
ATOM 7405 C C . LEU B 1 335 ? -10.445 -33.594 -13.047 1 98.44 335 LEU B C 1
ATOM 7407 O O . LEU B 1 335 ? -9.578 -32.812 -13.461 1 98.44 335 LEU B O 1
ATOM 7411 N N . GLY B 1 336 ? -10.836 -34.688 -13.672 1 98.38 336 GLY B N 1
ATOM 7412 C CA . GLY B 1 336 ? -10.297 -34.969 -15 1 98.38 336 GLY B CA 1
ATOM 7413 C C . GLY B 1 336 ? -10.531 -33.844 -15.977 1 98.38 336 GLY B C 1
ATOM 7414 O O . GLY B 1 336 ? -9.633 -33.469 -16.734 1 98.38 336 GLY B O 1
ATOM 7415 N N . GLN B 1 337 ? -11.711 -33.25 -15.945 1 98.25 337 GLN B N 1
ATOM 7416 C CA . GLN B 1 337 ? -12.047 -32.156 -16.812 1 98.25 337 GLN B CA 1
ATOM 7417 C C . GLN B 1 337 ? -11.258 -30.891 -16.438 1 98.25 337 GLN B C 1
ATOM 7419 O O . GLN B 1 337 ? -10.781 -30.156 -17.312 1 98.25 337 GLN B O 1
ATOM 7424 N N . ILE B 1 338 ? -11.117 -30.641 -15.125 1 98.5 338 ILE B N 1
ATOM 7425 C CA . ILE B 1 338 ? -10.359 -29.484 -14.641 1 98.5 338 ILE B CA 1
ATOM 7426 C C . ILE B 1 338 ? -8.906 -29.594 -15.094 1 98.5 338 ILE B C 1
ATOM 7428 O O . ILE B 1 338 ? -8.359 -28.656 -15.664 1 98.5 338 ILE B O 1
ATOM 7432 N N . TYR B 1 339 ? -8.305 -30.766 -14.914 1 98.69 339 TYR B N 1
ATOM 7433 C CA . TYR B 1 339 ? -6.902 -30.969 -15.266 1 98.69 339 TYR B CA 1
ATOM 7434 C C . TYR B 1 339 ? -6.699 -30.859 -16.781 1 98.69 339 TYR B C 1
ATOM 7436 O O . TYR B 1 339 ? -5.684 -30.328 -17.234 1 98.69 339 TYR B O 1
ATOM 7444 N N . GLN B 1 340 ? -7.656 -31.375 -17.531 1 98.38 340 GLN B N 1
ATOM 7445 C CA . GLN B 1 340 ? -7.555 -31.281 -18.984 1 98.38 340 GLN B CA 1
ATOM 7446 C C . GLN B 1 340 ? -7.504 -29.828 -19.453 1 98.38 340 GLN B C 1
ATOM 7448 O O . GLN B 1 340 ? -6.672 -29.453 -20.281 1 98.38 340 GLN B O 1
ATOM 7453 N N . GLU B 1 341 ? -8.375 -29.016 -18.891 1 98.06 341 GLU B N 1
ATOM 7454 C CA . GLU B 1 341 ? -8.398 -27.609 -19.266 1 98.06 341 GLU B CA 1
ATOM 7455 C C . GLU B 1 341 ? -7.148 -26.891 -18.781 1 98.06 341 GLU B C 1
ATOM 7457 O O . GLU B 1 341 ? -6.559 -26.094 -19.516 1 98.06 341 GLU B O 1
ATOM 7462 N N . ILE B 1 342 ? -6.719 -27.156 -17.578 1 98.31 342 ILE B N 1
ATOM 7463 C CA . ILE B 1 342 ? -5.539 -26.5 -17.031 1 98.31 342 ILE B CA 1
ATOM 7464 C C . ILE B 1 342 ? -4.309 -26.875 -17.844 1 98.31 342 ILE B C 1
ATOM 7466 O O . ILE B 1 342 ? -3.492 -26.016 -18.188 1 98.31 342 ILE B O 1
ATOM 7470 N N . ALA B 1 343 ? -4.199 -28.156 -18.188 1 98.25 343 ALA B N 1
ATOM 7471 C CA . ALA B 1 343 ? -3.057 -28.609 -18.984 1 98.25 343 ALA B CA 1
ATOM 7472 C C . ALA B 1 343 ? -2.996 -27.875 -20.312 1 98.25 343 ALA B C 1
ATOM 7474 O O . ALA B 1 343 ? -1.914 -27.516 -20.781 1 98.25 343 ALA B O 1
ATOM 7475 N N . LYS B 1 344 ? -4.16 -27.641 -20.906 1 97.62 344 LYS B N 1
ATOM 7476 C CA . LYS B 1 344 ? -4.227 -26.938 -22.188 1 97.62 344 LYS B CA 1
ATOM 7477 C C . LYS B 1 344 ? -3.881 -25.453 -22.031 1 97.62 344 LYS B C 1
ATOM 7479 O O . LYS B 1 344 ? -3.18 -24.891 -22.875 1 97.62 344 LYS B O 1
ATOM 7484 N N . LEU B 1 345 ? -4.324 -24.875 -20.953 1 98.06 345 LEU B N 1
ATOM 7485 C CA . LEU B 1 345 ? -4.156 -23.453 -20.734 1 98.06 345 LEU B CA 1
ATOM 7486 C C . LEU B 1 345 ? -2.705 -23.109 -20.406 1 98.06 345 LEU B C 1
ATOM 7488 O O . LEU B 1 345 ? -2.223 -22.031 -20.75 1 98.06 345 LEU B O 1
ATOM 7492 N N . PHE B 1 346 ? -1.991 -24.016 -19.781 1 97.94 346 PHE B N 1
ATOM 7493 C CA . PHE B 1 346 ? -0.661 -23.719 -19.266 1 97.94 346 PHE B CA 1
ATOM 7494 C C . PHE B 1 346 ? 0.401 -24.516 -20 1 97.94 346 PHE B C 1
ATOM 7496 O O . PHE B 1 346 ? 1.525 -24.672 -19.516 1 97.94 346 PHE B O 1
ATOM 7503 N N . THR B 1 347 ? 0.119 -25.031 -21.141 1 95.31 347 THR B N 1
ATOM 7504 C CA . THR B 1 347 ? 1.009 -25.859 -21.938 1 95.31 347 THR B CA 1
ATOM 7505 C C . THR B 1 347 ? 2.223 -25.062 -22.406 1 95.31 347 THR B C 1
ATOM 7507 O O . THR B 1 347 ? 2.105 -23.891 -22.734 1 95.31 347 THR B O 1
ATOM 7510 N N . PRO B 1 348 ? 3.373 -25.734 -22.438 1 94.69 348 PRO B N 1
ATOM 7511 C CA . PRO B 1 348 ? 3.648 -27.078 -21.891 1 94.69 348 PRO B CA 1
ATOM 7512 C C . PRO B 1 348 ? 3.83 -27.062 -20.375 1 94.69 348 PRO B C 1
ATOM 7514 O O . PRO B 1 348 ? 4.508 -26.188 -19.828 1 94.69 348 PRO B O 1
ATOM 7517 N N . LEU B 1 349 ? 3.234 -28 -19.766 1 94.94 349 LEU B N 1
ATOM 7518 C CA . LEU B 1 349 ? 3.381 -28.141 -18.312 1 94.94 349 LEU B CA 1
ATOM 7519 C C . LEU B 1 349 ? 4.746 -28.719 -17.969 1 94.94 349 LEU B C 1
ATOM 7521 O O . LEU B 1 349 ? 5.184 -29.703 -18.562 1 94.94 349 LEU B O 1
ATOM 7525 N N . ASP B 1 350 ? 5.445 -28.078 -17.109 1 94.31 350 ASP B N 1
ATOM 7526 C CA . ASP B 1 350 ? 6.703 -28.625 -16.625 1 94.31 350 ASP B CA 1
ATOM 7527 C C . ASP B 1 350 ? 6.609 -28.984 -15.141 1 94.31 350 ASP B C 1
ATOM 7529 O O . ASP B 1 350 ? 7.402 -29.781 -14.633 1 94.31 350 ASP B O 1
ATOM 7533 N N . LEU B 1 351 ? 5.723 -28.328 -14.445 1 97.69 351 LEU B N 1
ATOM 7534 C CA . LEU B 1 351 ? 5.395 -28.531 -13.039 1 97.69 351 LEU B CA 1
ATOM 7535 C C . LEU B 1 351 ? 3.908 -28.297 -12.789 1 97.69 351 LEU B C 1
ATOM 7537 O O . LEU B 1 351 ? 3.254 -27.578 -13.555 1 97.69 351 LEU B O 1
ATOM 7541 N N . PHE B 1 352 ? 3.42 -28.906 -11.828 1 98.62 352 PHE B N 1
ATOM 7542 C CA . PHE B 1 352 ? 2.059 -28.656 -11.375 1 98.62 352 PHE B CA 1
ATOM 7543 C C . PHE B 1 352 ? 1.978 -28.703 -9.852 1 98.62 352 PHE B C 1
ATOM 7545 O O . PHE B 1 352 ? 2.6 -29.562 -9.219 1 98.62 352 PHE B O 1
ATOM 7552 N N . HIS B 1 353 ? 1.288 -27.766 -9.25 1 98.88 353 HIS B N 1
ATOM 7553 C CA . HIS B 1 353 ? 1.134 -27.734 -7.801 1 98.88 353 HIS B CA 1
ATOM 7554 C C . HIS B 1 353 ? -0.23 -28.281 -7.383 1 98.88 353 HIS B C 1
ATOM 7556 O O . HIS B 1 353 ? -1.263 -27.703 -7.734 1 98.88 353 HIS B O 1
ATOM 7562 N N . TYR B 1 354 ? -0.264 -29.328 -6.555 1 98.62 354 TYR B N 1
ATOM 7563 C CA . TYR B 1 354 ? -1.5 -30 -6.18 1 98.62 354 TYR B CA 1
ATOM 7564 C C . TYR B 1 354 ? -2.074 -29.422 -4.895 1 98.62 354 TYR B C 1
ATOM 7566 O O . TYR B 1 354 ? -3.182 -29.766 -4.484 1 98.62 354 TYR B O 1
ATOM 7574 N N . GLY B 1 355 ? -1.357 -28.484 -4.305 1 98.38 355 GLY B N 1
ATOM 7575 C CA . GLY B 1 355 ? -1.746 -28.016 -2.986 1 98.38 355 GLY B CA 1
ATOM 7576 C C . GLY B 1 355 ? -1.592 -29.078 -1.907 1 98.38 355 GLY B C 1
ATOM 7577 O O . GLY B 1 355 ? -0.514 -29.656 -1.743 1 98.38 355 GLY B O 1
ATOM 7578 N N . GLY B 1 356 ? -2.645 -29.375 -1.256 1 96.69 356 GLY B N 1
ATOM 7579 C CA . GLY B 1 356 ? -2.693 -30.516 -0.363 1 96.69 356 GLY B CA 1
ATOM 7580 C C . GLY B 1 356 ? -2.418 -30.156 1.085 1 96.69 356 GLY B C 1
ATOM 7581 O O . GLY B 1 356 ? -2.078 -31.031 1.892 1 96.69 356 GLY B O 1
ATOM 7582 N N . ASP B 1 357 ? -2.531 -28.875 1.452 1 95.5 357 ASP B N 1
ATOM 7583 C CA . ASP B 1 357 ? -2.301 -28.484 2.838 1 95.5 357 ASP B CA 1
ATOM 7584 C C . ASP B 1 357 ? -3.621 -28.344 3.596 1 95.5 357 ASP B C 1
ATOM 7586 O O . ASP B 1 357 ? -4.688 -28.266 2.982 1 95.5 357 ASP B O 1
ATOM 7590 N N . GLU B 1 358 ? -3.621 -28.5 4.891 1 96.25 358 GLU B N 1
ATOM 7591 C CA . GLU B 1 358 ? -4.625 -28.109 5.875 1 96.25 358 GLU B CA 1
ATOM 7592 C C . GLU B 1 358 ? -5.922 -28.891 5.691 1 96.25 358 GLU B C 1
ATOM 7594 O O . GLU B 1 358 ? -7.012 -28.328 5.816 1 96.25 358 GLU B O 1
ATOM 7599 N N . VAL B 1 359 ? -5.832 -30.141 5.293 1 97.44 359 VAL B N 1
ATOM 7600 C CA . VAL B 1 359 ? -6.992 -31.016 5.305 1 97.44 359 VAL B CA 1
ATOM 7601 C C . VAL B 1 359 ? -7.512 -31.172 6.73 1 97.44 359 VAL B C 1
ATOM 7603 O O . VAL B 1 359 ? -6.738 -31.438 7.652 1 97.44 359 VAL B O 1
ATOM 7606 N N . ASN B 1 360 ? -8.789 -30.953 6.902 1 97.62 360 ASN B N 1
ATOM 7607 C CA . ASN B 1 360 ? -9.414 -31.062 8.219 1 97.62 360 ASN B CA 1
ATOM 7608 C C . ASN B 1 360 ? -10.188 -32.375 8.359 1 97.62 360 ASN B C 1
ATOM 7610 O O . ASN B 1 360 ? -11.227 -32.562 7.73 1 97.62 360 ASN B O 1
ATOM 7614 N N . LEU B 1 361 ? -9.789 -33.25 9.25 1 97.06 361 LEU B N 1
ATOM 7615 C CA . LEU B 1 361 ? -10.367 -34.562 9.391 1 97.06 361 LEU B CA 1
ATOM 7616 C C . LEU B 1 361 ? -11.773 -34.5 9.984 1 97.06 361 LEU B C 1
ATOM 7618 O O . LEU B 1 361 ? -12.617 -35.375 9.727 1 97.06 361 LEU B O 1
ATOM 7622 N N . ASN B 1 362 ? -12.023 -33.438 10.766 1 97.44 362 ASN B N 1
ATOM 7623 C CA . ASN B 1 362 ? -13.352 -33.312 11.359 1 97.44 362 ASN B CA 1
ATOM 7624 C C . ASN B 1 362 ? -14.422 -33.125 10.289 1 97.44 362 ASN B C 1
ATOM 7626 O O . ASN B 1 362 ? -15.562 -33.562 10.469 1 97.44 362 ASN B O 1
ATOM 7630 N N . CYS B 1 363 ? -14.078 -32.438 9.195 1 97.56 363 CYS B N 1
ATOM 7631 C CA . CYS B 1 363 ? -15.008 -32.281 8.078 1 97.56 363 CYS B CA 1
ATOM 7632 C C . CYS B 1 363 ? -15.406 -33.656 7.531 1 97.56 363 CYS B C 1
ATOM 7634 O O . CYS B 1 363 ? -16.594 -33.938 7.352 1 97.56 363 CYS B O 1
ATOM 7636 N N . TRP B 1 364 ? -14.484 -34.594 7.348 1 97.31 364 TRP B N 1
ATOM 7637 C CA . TRP B 1 364 ? -14.742 -35.906 6.824 1 97.31 364 TRP B CA 1
ATOM 7638 C C . TRP B 1 364 ? -15.438 -36.781 7.871 1 97.31 364 TRP B C 1
ATOM 7640 O O . TRP B 1 364 ? -16.422 -37.469 7.566 1 97.31 364 TRP B O 1
ATOM 7650 N N . ASN B 1 365 ? -15.023 -36.656 9.078 1 96.38 365 ASN B N 1
ATOM 7651 C CA . ASN B 1 365 ? -15.477 -37.531 10.148 1 96.38 365 ASN B CA 1
ATOM 7652 C C . ASN B 1 365 ? -16.891 -37.188 10.602 1 96.38 365 ASN B C 1
ATOM 7654 O O . ASN B 1 365 ? -17.562 -38 11.242 1 96.38 365 ASN B O 1
ATOM 7658 N N . THR B 1 366 ? -17.391 -36.031 10.297 1 96 366 THR B N 1
ATOM 7659 C CA . THR B 1 366 ? -18.734 -35.656 10.719 1 96 366 THR B CA 1
ATOM 7660 C C . THR B 1 366 ? -19.703 -35.688 9.547 1 96 366 THR B C 1
ATOM 7662 O O . THR B 1 366 ? -20.828 -35.219 9.648 1 96 366 THR B O 1
ATOM 7665 N N . THR B 1 367 ? -19.281 -36.188 8.484 1 96 367 THR B N 1
ATOM 7666 C CA . THR B 1 367 ? -20.141 -36.375 7.32 1 96 367 THR B CA 1
ATOM 7667 C C . THR B 1 367 ? -20.547 -37.844 7.18 1 96 367 THR B C 1
ATOM 7669 O O . THR B 1 367 ? -19.703 -38.688 6.965 1 96 367 THR B O 1
ATOM 7672 N N . THR B 1 368 ? -21.828 -38.031 7.156 1 96.38 368 THR B N 1
ATOM 7673 C CA . THR B 1 368 ? -22.359 -39.406 7.176 1 96.38 368 THR B CA 1
ATOM 7674 C C . THR B 1 368 ? -21.906 -40.156 5.941 1 96.38 368 THR B C 1
ATOM 7676 O O . THR B 1 368 ? -21.516 -41.344 6.043 1 96.38 368 THR B O 1
ATOM 7679 N N . GLU B 1 369 ? -21.922 -39.562 4.844 1 95.81 369 GLU B N 1
ATOM 7680 C CA . GLU B 1 369 ? -21.516 -40.219 3.604 1 95.81 369 GLU B CA 1
ATOM 7681 C C . GLU B 1 369 ? -20.062 -40.719 3.691 1 95.81 369 GLU B C 1
ATOM 7683 O O . GLU B 1 369 ? -19.766 -41.812 3.266 1 95.81 369 GLU B O 1
ATOM 7688 N N . MET B 1 370 ? -19.219 -40 4.258 1 96.44 370 MET B N 1
ATOM 7689 C CA . MET B 1 370 ? -17.797 -40.312 4.387 1 96.44 370 MET B CA 1
ATOM 7690 C C . MET B 1 370 ? -17.578 -41.438 5.375 1 96.44 370 MET B C 1
ATOM 7692 O O . MET B 1 370 ? -16.828 -42.375 5.082 1 96.44 370 MET B O 1
ATOM 7696 N N . THR B 1 371 ? -18.219 -41.312 6.52 1 96.94 371 THR B N 1
ATOM 7697 C CA . THR B 1 371 ? -18.016 -42.312 7.551 1 96.94 371 THR B CA 1
ATOM 7698 C C . THR B 1 371 ? -18.578 -43.688 7.109 1 96.94 371 THR B C 1
ATOM 7700 O O . THR B 1 371 ? -17.984 -44.719 7.375 1 96.94 371 THR B O 1
ATOM 7703 N N . SER B 1 372 ? -19.734 -43.625 6.449 1 96.94 372 SER B N 1
ATOM 7704 C CA . SER B 1 372 ? -20.312 -44.844 5.926 1 96.94 372 SER B CA 1
ATOM 7705 C C . SER B 1 372 ? -19.422 -45.5 4.863 1 96.94 372 SER B C 1
ATOM 7707 O O . SER B 1 372 ? -19.234 -46.688 4.84 1 96.94 372 SER B O 1
ATOM 7709 N N . TRP B 1 373 ? -18.891 -44.656 4.039 1 97.06 373 TRP B N 1
ATOM 7710 C CA . TRP B 1 373 ? -17.984 -45.094 2.979 1 97.06 373 TRP B CA 1
ATOM 7711 C C . TRP B 1 373 ? -16.719 -45.719 3.562 1 97.06 373 TRP B C 1
ATOM 7713 O O . TRP B 1 373 ? -16.25 -46.75 3.088 1 97.06 373 TRP B O 1
ATOM 7723 N N . MET B 1 374 ? -16.141 -45.125 4.555 1 96.62 374 MET B N 1
ATOM 7724 C CA . MET B 1 374 ? -14.961 -45.656 5.23 1 96.62 374 MET B CA 1
ATOM 7725 C C . MET B 1 374 ? -15.227 -47.031 5.82 1 96.62 374 MET B C 1
ATOM 7727 O O . MET B 1 374 ? -14.453 -47.969 5.609 1 96.62 374 MET B O 1
ATOM 7731 N N . LYS B 1 375 ? -16.406 -47.125 6.453 1 95.5 375 LYS B N 1
ATOM 7732 C CA . LYS B 1 375 ? -16.766 -48.375 7.074 1 95.5 375 LYS B CA 1
ATOM 7733 C C . LYS B 1 375 ? -17.016 -49.469 6.02 1 95.5 375 LYS B C 1
ATOM 7735 O O . LYS B 1 375 ? -16.609 -50.594 6.188 1 95.5 375 LYS B O 1
ATOM 7740 N N . PHE B 1 376 ? -17.594 -49.062 5.008 1 95.06 376 PHE B N 1
ATOM 7741 C CA . PHE B 1 376 ? -17.891 -50 3.914 1 95.06 376 PHE B CA 1
ATOM 7742 C C . PHE B 1 376 ? -16.594 -50.531 3.307 1 95.06 376 PHE B C 1
ATOM 7744 O O . PHE B 1 376 ? -16.547 -51.688 2.867 1 95.06 376 PHE B O 1
ATOM 7751 N N . ASN B 1 377 ? -15.555 -49.75 3.312 1 93.5 377 ASN B N 1
ATOM 7752 C CA . ASN B 1 377 ? -14.266 -50.156 2.752 1 93.5 377 ASN B CA 1
ATOM 7753 C C . ASN B 1 377 ? -13.344 -50.719 3.824 1 93.5 377 ASN B C 1
ATOM 7755 O O . ASN B 1 377 ? -12.125 -50.719 3.662 1 93.5 377 ASN B O 1
ATOM 7759 N N . ASN B 1 378 ? -13.891 -51.094 4.926 1 92.19 378 ASN B N 1
ATOM 7760 C CA . ASN B 1 378 ? -13.227 -51.781 6.031 1 92.19 378 ASN B CA 1
ATOM 7761 C C . ASN B 1 378 ? -12.141 -50.906 6.652 1 92.19 378 ASN B C 1
ATOM 7763 O O . ASN B 1 378 ? -11.039 -51.375 6.938 1 92.19 378 ASN B O 1
ATOM 7767 N N . ARG B 1 379 ? -12.398 -49.656 6.609 1 90 379 ARG B N 1
ATOM 7768 C CA . ARG B 1 379 ? -11.516 -48.688 7.281 1 90 379 ARG B CA 1
ATOM 7769 C C . ARG B 1 379 ? -12.117 -48.219 8.602 1 90 379 ARG B C 1
ATOM 7771 O O . ARG B 1 379 ? -13.336 -48.125 8.727 1 90 379 ARG B O 1
ATOM 7778 N N . ASN B 1 380 ? -11.234 -48 9.508 1 87.5 380 ASN B N 1
ATOM 7779 C CA . ASN B 1 380 ? -11.719 -47.406 10.75 1 87.5 380 ASN B CA 1
ATOM 7780 C C . ASN B 1 380 ? -11.703 -45.875 10.703 1 87.5 380 ASN B C 1
ATOM 7782 O O . ASN B 1 380 ? -11.273 -45.281 9.703 1 87.5 380 ASN B O 1
ATOM 7786 N N . LEU B 1 381 ? -12.352 -45.156 11.375 1 93.5 381 LEU B N 1
ATOM 7787 C CA . LEU B 1 381 ? -12.492 -43.719 11.406 1 93.5 381 LEU B CA 1
ATOM 7788 C C . LEU B 1 381 ? -11.305 -43.062 12.117 1 93.5 381 LEU B C 1
ATOM 7790 O O . LEU B 1 381 ? -11.461 -42.031 12.773 1 93.5 381 LEU B O 1
ATOM 7794 N N . SER B 1 382 ? -10.062 -43.75 11.961 1 95.19 382 SER B N 1
ATOM 7795 C CA . SER B 1 382 ? -8.844 -43.188 12.531 1 95.19 382 SER B CA 1
ATOM 7796 C C . SER B 1 382 ? -8.211 -42.156 11.586 1 95.19 382 SER B C 1
ATOM 7798 O O . SER B 1 382 ? -8.5 -42.156 10.383 1 95.19 382 SER B O 1
ATOM 7800 N N . ALA B 1 383 ? -7.328 -41.344 12.109 1 95.69 383 ALA B N 1
ATOM 7801 C CA . ALA B 1 383 ? -6.602 -40.375 11.297 1 95.69 383 ALA B CA 1
ATOM 7802 C C . ALA B 1 383 ? -5.785 -41.062 10.203 1 95.69 383 ALA B C 1
ATOM 7804 O O . ALA B 1 383 ? -5.793 -40.625 9.047 1 95.69 383 ALA B O 1
ATOM 7805 N N . ASP B 1 384 ? -5.152 -42.156 10.523 1 94.88 384 ASP B N 1
ATOM 7806 C CA . ASP B 1 384 ? -4.305 -42.875 9.586 1 94.88 384 ASP B CA 1
ATOM 7807 C C . ASP B 1 384 ? -5.117 -43.406 8.414 1 94.88 384 ASP B C 1
ATOM 7809 O O . ASP B 1 384 ? -4.637 -43.438 7.281 1 94.88 384 ASP B O 1
ATOM 7813 N N . ASP B 1 385 ? -6.297 -43.875 8.727 1 95.88 385 ASP B N 1
ATOM 7814 C CA . ASP B 1 385 ? -7.152 -44.375 7.66 1 95.88 385 ASP B CA 1
ATOM 7815 C C . ASP B 1 385 ? -7.539 -43.25 6.688 1 95.88 385 ASP B C 1
ATOM 7817 O O . ASP B 1 385 ? -7.598 -43.5 5.477 1 95.88 385 ASP B O 1
ATOM 7821 N N . TYR B 1 386 ? -7.793 -42.125 7.25 1 96.5 386 TYR B N 1
ATOM 7822 C CA . TYR B 1 386 ? -8.109 -41 6.391 1 96.5 386 TYR B CA 1
ATOM 7823 C C . TYR B 1 386 ? -6.902 -40.594 5.559 1 96.5 386 TYR B C 1
ATOM 7825 O O . TYR B 1 386 ? -7.039 -40.25 4.379 1 96.5 386 TYR B O 1
ATOM 7833 N N . TYR B 1 387 ? -5.688 -40.625 6.148 1 96.56 387 TYR B N 1
ATOM 7834 C CA . TYR B 1 387 ? -4.473 -40.281 5.414 1 96.56 387 TYR B CA 1
ATOM 7835 C C . TYR B 1 387 ? -4.234 -41.281 4.273 1 96.56 387 TYR B C 1
ATOM 7837 O O . TYR B 1 387 ? -3.797 -40.875 3.189 1 96.56 387 TYR B O 1
ATOM 7845 N N . ARG B 1 388 ? -4.543 -42.5 4.512 1 95.5 388 ARG B N 1
ATOM 7846 C CA . ARG B 1 388 ? -4.395 -43.5 3.465 1 95.5 388 ARG B CA 1
ATOM 7847 C C . ARG B 1 388 ? -5.336 -43.219 2.297 1 95.5 388 ARG B C 1
ATOM 7849 O O . ARG B 1 388 ? -4.934 -43.312 1.134 1 95.5 388 ARG B O 1
ATOM 7856 N N . GLN B 1 389 ? -6.566 -42.938 2.676 1 96 389 GLN B N 1
ATOM 7857 C CA . GLN B 1 389 ? -7.52 -42.594 1.621 1 96 389 GLN B CA 1
ATOM 7858 C C . GLN B 1 389 ? -7.125 -41.344 0.887 1 96 389 GLN B C 1
ATOM 7860 O O . GLN B 1 389 ? -7.332 -41.219 -0.322 1 96 389 GLN B O 1
ATOM 7865 N N . TRP B 1 390 ? -6.602 -40.375 1.626 1 97.31 390 TRP B N 1
ATOM 7866 C CA . TRP B 1 390 ? -6.074 -39.156 1.028 1 97.31 390 TRP B CA 1
ATOM 7867 C C . TRP B 1 390 ? -4.934 -39.469 0.065 1 97.31 390 TRP B C 1
ATOM 7869 O O . TRP B 1 390 ? -4.863 -38.906 -1.025 1 97.31 390 TRP B O 1
ATOM 7879 N N . SER B 1 391 ? -4.074 -40.344 0.418 1 97 391 SER B N 1
ATOM 7880 C CA . SER B 1 391 ? -2.975 -40.781 -0.446 1 97 391 SER B CA 1
ATOM 7881 C C . SER B 1 391 ? -3.488 -41.406 -1.728 1 97 391 SER B C 1
ATOM 7883 O O . SER B 1 391 ? -2.93 -41.188 -2.805 1 97 391 SER B O 1
ATOM 7885 N N . VAL B 1 392 ? -4.543 -42.219 -1.637 1 96.62 392 VAL B N 1
ATOM 7886 C CA . VAL B 1 392 ? -5.164 -42.844 -2.807 1 96.62 392 VAL B CA 1
ATOM 7887 C C . VAL B 1 392 ? -5.703 -41.75 -3.734 1 96.62 392 VAL B C 1
ATOM 7889 O O . VAL B 1 392 ? -5.492 -41.812 -4.949 1 96.62 392 VAL B O 1
ATOM 7892 N N . PHE B 1 393 ? -6.359 -40.812 -3.188 1 97.75 393 PHE B N 1
ATOM 7893 C CA . PHE B 1 393 ? -6.852 -39.688 -3.941 1 97.75 393 PHE B CA 1
ATOM 7894 C C . PHE B 1 393 ? -5.711 -38.969 -4.672 1 97.75 393 PHE B C 1
ATOM 7896 O O . PHE B 1 393 ? -5.832 -38.656 -5.855 1 97.75 393 PHE B O 1
ATOM 7903 N N . GLN B 1 394 ? -4.605 -38.719 -3.928 1 98 394 GLN B N 1
ATOM 7904 C CA . GLN B 1 394 ? -3.455 -38.031 -4.5 1 98 394 GLN B CA 1
ATOM 7905 C C . GLN B 1 394 ? -2.898 -38.781 -5.703 1 98 394 GLN B C 1
ATOM 7907 O O . GLN B 1 394 ? -2.561 -38.156 -6.723 1 98 394 GLN B O 1
ATOM 7912 N N . GLU B 1 395 ? -2.779 -40.062 -5.582 1 97.5 395 GLU B N 1
ATOM 7913 C CA . GLU B 1 395 ? -2.287 -40.906 -6.676 1 97.5 395 GLU B CA 1
ATOM 7914 C C . GLU B 1 395 ? -3.221 -40.844 -7.879 1 97.5 395 GLU B C 1
ATOM 7916 O O . GLU B 1 395 ? -2.766 -40.75 -9.016 1 97.5 395 GLU B O 1
ATOM 7921 N N . LYS B 1 396 ? -4.504 -40.906 -7.625 1 98.19 396 LYS B N 1
ATOM 7922 C CA . LYS B 1 396 ? -5.477 -40.781 -8.703 1 98.19 396 LYS B CA 1
ATOM 7923 C C . LYS B 1 396 ? -5.41 -39.438 -9.383 1 98.19 396 LYS B C 1
ATOM 7925 O O . LYS B 1 396 ? -5.512 -39.344 -10.609 1 98.19 396 LYS B O 1
ATOM 7930 N N . SER B 1 397 ? -5.289 -38.406 -8.586 1 98.25 397 SER B N 1
ATOM 7931 C CA . SER B 1 397 ? -5.141 -37.062 -9.133 1 98.25 397 SER B CA 1
ATOM 7932 C C . SER B 1 397 ? -3.916 -36.938 -10.031 1 98.25 397 SER B C 1
ATOM 7934 O O . SER B 1 397 ? -3.979 -36.344 -11.109 1 98.25 397 SER B O 1
ATOM 7936 N N . ARG B 1 398 ? -2.82 -37.5 -9.602 1 98.19 398 ARG B N 1
ATOM 7937 C CA . ARG B 1 398 ? -1.592 -37.531 -10.383 1 98.19 398 ARG B CA 1
ATOM 7938 C C . ARG B 1 398 ? -1.801 -38.219 -11.727 1 98.19 398 ARG B C 1
ATOM 7940 O O . ARG B 1 398 ? -1.356 -37.719 -12.766 1 98.19 398 ARG B O 1
ATOM 7947 N N . GLN B 1 399 ? -2.465 -39.344 -11.688 1 98.44 399 GLN B N 1
ATOM 7948 C CA . GLN B 1 399 ? -2.738 -40.125 -12.898 1 98.44 399 GLN B CA 1
ATOM 7949 C C . GLN B 1 399 ? -3.633 -39.312 -13.852 1 98.44 399 GLN B C 1
ATOM 7951 O O . GLN B 1 399 ? -3.412 -39.312 -15.062 1 98.44 399 GLN B O 1
ATOM 7956 N N . LEU B 1 400 ? -4.613 -38.656 -13.297 1 98.69 400 LEU B N 1
ATOM 7957 C CA . LEU B 1 400 ? -5.523 -37.875 -14.109 1 98.69 400 LEU B CA 1
ATOM 7958 C C . LEU B 1 400 ? -4.781 -36.719 -14.781 1 98.69 400 LEU B C 1
ATOM 7960 O O . LEU B 1 400 ? -5.016 -36.406 -15.953 1 98.69 400 LEU B O 1
ATOM 7964 N N . LEU B 1 401 ? -3.9 -36.031 -14.039 1 98.62 401 LEU B N 1
ATOM 7965 C CA . LEU B 1 401 ? -3.123 -34.938 -14.625 1 98.62 401 LEU B CA 1
ATOM 7966 C C . LEU B 1 401 ? -2.215 -35.469 -15.734 1 98.62 401 LEU B C 1
ATOM 7968 O O . LEU B 1 401 ? -2.066 -34.812 -16.781 1 98.62 401 LEU B O 1
ATOM 7972 N N . THR B 1 402 ? -1.574 -36.625 -15.508 1 98.38 402 THR B N 1
ATOM 7973 C CA . THR B 1 402 ? -0.702 -37.219 -16.516 1 98.38 402 THR B CA 1
ATOM 7974 C C . THR B 1 402 ? -1.472 -37.5 -17.797 1 98.38 402 THR B C 1
ATOM 7976 O O . THR B 1 402 ? -1.006 -37.188 -18.891 1 98.38 402 THR B O 1
ATOM 7979 N N . SER B 1 403 ? -2.625 -38.062 -17.609 1 98.44 403 SER B N 1
ATOM 7980 C CA . SER B 1 403 ? -3.479 -38.344 -18.75 1 98.44 403 SER B CA 1
ATOM 7981 C C . SER B 1 403 ? -3.869 -37.062 -19.469 1 98.44 403 SER B C 1
ATOM 7983 O O . SER B 1 403 ? -3.855 -37 -20.703 1 98.44 403 SER B O 1
ATOM 7985 N N . ALA B 1 404 ? -4.211 -36.062 -18.703 1 98.12 404 ALA B N 1
ATOM 7986 C CA . ALA B 1 404 ? -4.625 -34.75 -19.234 1 98.12 404 ALA B CA 1
ATOM 7987 C C . ALA B 1 404 ? -3.479 -34.094 -19.984 1 98.12 404 ALA B C 1
ATOM 7989 O O . ALA B 1 404 ? -3.709 -33.281 -20.906 1 98.12 404 ALA B O 1
ATOM 7990 N N . ASN B 1 405 ? -2.311 -34.375 -19.531 1 98 405 ASN B N 1
ATOM 7991 C CA . ASN B 1 405 ? -1.112 -33.781 -20.125 1 98 405 ASN B CA 1
ATOM 7992 C C . ASN B 1 405 ? -0.53 -34.656 -21.219 1 98 405 ASN B C 1
ATOM 7994 O O . ASN B 1 405 ? 0.689 -34.812 -21.328 1 98 405 ASN B O 1
ATOM 7998 N N . ASN B 1 406 ? -1.352 -35.375 -21.969 1 97 406 ASN B N 1
ATOM 7999 C CA . ASN B 1 406 ? -0.975 -36.219 -23.094 1 97 406 ASN B CA 1
ATOM 8000 C C . ASN B 1 406 ? -0.076 -37.375 -22.625 1 97 406 ASN B C 1
ATOM 8002 O O . ASN B 1 406 ? 0.919 -37.688 -23.281 1 97 406 ASN B O 1
ATOM 8006 N N . ASP B 1 407 ? -0.225 -37.812 -21.438 1 96.94 407 ASP B N 1
ATOM 8007 C CA . ASP B 1 407 ? 0.427 -38.969 -20.828 1 96.94 407 ASP B CA 1
ATOM 8008 C C . ASP B 1 407 ? 1.887 -38.656 -20.484 1 96.94 407 ASP B C 1
ATOM 8010 O O . ASP B 1 407 ? 2.721 -39.562 -20.438 1 96.94 407 ASP B O 1
ATOM 8014 N N . VAL B 1 408 ? 2.148 -37.406 -20.406 1 96.25 408 VAL B N 1
ATOM 8015 C CA . VAL B 1 408 ? 3.465 -36.969 -19.938 1 96.25 408 VAL B CA 1
ATOM 8016 C C . VAL B 1 408 ? 3.404 -36.594 -18.453 1 96.25 408 VAL B C 1
ATOM 8018 O O . VAL B 1 408 ? 2.693 -35.688 -18.062 1 96.25 408 VAL B O 1
ATOM 8021 N N . GLU B 1 409 ? 4.125 -37.344 -17.734 1 96.19 409 GLU B N 1
ATOM 8022 C CA . GLU B 1 409 ? 4.188 -37.094 -16.297 1 96.19 409 GLU B CA 1
ATOM 8023 C C . GLU B 1 409 ? 5.121 -35.938 -15.984 1 96.19 409 GLU B C 1
ATOM 8025 O O . GLU B 1 409 ? 6.188 -35.812 -16.594 1 96.19 409 GLU B O 1
ATOM 8030 N N . VAL B 1 410 ? 4.691 -35.062 -15.188 1 96.31 410 VAL B N 1
ATOM 8031 C CA . VAL B 1 410 ? 5.52 -33.938 -14.695 1 96.31 410 VAL B CA 1
ATOM 8032 C C . VAL B 1 410 ? 5.605 -34 -13.172 1 96.31 410 VAL B C 1
ATOM 8034 O O . VAL B 1 410 ? 4.715 -34.562 -12.516 1 96.31 410 VAL B O 1
ATOM 8037 N N . PRO B 1 411 ? 6.676 -33.531 -12.625 1 97 411 PRO B N 1
ATOM 8038 C CA . PRO B 1 411 ? 6.746 -33.469 -11.156 1 97 411 PRO B CA 1
ATOM 8039 C C . PRO B 1 411 ? 5.598 -32.688 -10.531 1 97 411 PRO B C 1
ATOM 8041 O O . PRO B 1 411 ? 5.25 -31.609 -11.008 1 97 411 PRO B O 1
ATOM 8044 N N . GLY B 1 412 ? 5.02 -33.344 -9.531 1 98.25 412 GLY B N 1
ATOM 8045 C CA . GLY B 1 412 ? 4.012 -32.656 -8.742 1 98.25 412 GLY B CA 1
ATOM 8046 C C . GLY B 1 412 ? 4.574 -32 -7.484 1 98.25 412 GLY B C 1
ATOM 8047 O O . GLY B 1 412 ? 5.438 -32.594 -6.82 1 98.25 412 GLY B O 1
ATOM 8048 N N . ILE B 1 413 ? 4.195 -30.797 -7.23 1 98.81 413 ILE B N 1
ATOM 8049 C CA . ILE B 1 413 ? 4.559 -30.109 -5.988 1 98.81 413 ILE B CA 1
ATOM 8050 C C . ILE B 1 413 ? 3.402 -30.203 -5 1 98.81 413 ILE B C 1
ATOM 8052 O O . ILE B 1 413 ? 2.24 -30.016 -5.375 1 98.81 413 ILE B O 1
ATOM 8056 N N . VAL B 1 414 ? 3.664 -30.516 -3.744 1 98.62 414 VAL B N 1
ATOM 8057 C CA . VAL B 1 414 ? 2.664 -30.5 -2.682 1 98.62 414 VAL B CA 1
ATOM 8058 C C . VAL B 1 414 ? 3.199 -29.719 -1.483 1 98.62 414 VAL B C 1
ATOM 8060 O O . VAL B 1 414 ? 4.406 -29.703 -1.229 1 98.62 414 VAL B O 1
ATOM 8063 N N . TRP B 1 415 ? 2.365 -29.062 -0.775 1 98.62 415 TRP B N 1
ATOM 8064 C CA . TRP B 1 415 ? 2.719 -28.406 0.477 1 98.62 415 TRP B CA 1
ATOM 8065 C C . TRP B 1 415 ? 3.018 -29.422 1.566 1 98.62 415 TRP B C 1
ATOM 8067 O O . TRP B 1 415 ? 2.482 -30.547 1.546 1 98.62 415 TRP B O 1
ATOM 8077 N N . THR B 1 416 ? 3.824 -29.062 2.562 1 98 416 THR B N 1
ATOM 8078 C CA . THR B 1 416 ? 3.904 -29.859 3.777 1 98 416 THR B CA 1
ATOM 8079 C C . THR B 1 416 ? 2.527 -30.016 4.422 1 98 416 THR B C 1
ATOM 8081 O O . THR B 1 416 ? 1.741 -29.062 4.438 1 98 416 THR B O 1
ATOM 8084 N N . SER B 1 417 ? 2.252 -31.172 4.816 1 97.19 417 SER B N 1
ATOM 8085 C CA . SER B 1 417 ? 0.942 -31.531 5.352 1 97.19 417 SER B CA 1
ATOM 8086 C C . SER B 1 417 ? 1.028 -32.75 6.246 1 97.19 417 SER B C 1
ATOM 8088 O O . SER B 1 417 ? 2.119 -33.156 6.648 1 97.19 417 SER B O 1
ATOM 8090 N N . HIS B 1 418 ? -0.154 -33.344 6.52 1 95.81 418 HIS B N 1
ATOM 8091 C CA . HIS B 1 418 ? -0.193 -34.562 7.328 1 95.81 418 HIS B CA 1
ATOM 8092 C C . HIS B 1 418 ? 0.367 -35.75 6.555 1 95.81 418 HIS B C 1
ATOM 8094 O O . HIS B 1 418 ? 0.826 -36.719 7.156 1 95.81 418 HIS B O 1
ATOM 8100 N N . LEU B 1 419 ? 0.367 -35.656 5.223 1 96.38 419 LEU B N 1
ATOM 8101 C CA . LEU B 1 419 ? 0.956 -36.719 4.418 1 96.38 419 LEU B CA 1
ATOM 8102 C C . LEU B 1 419 ? 2.479 -36.719 4.512 1 96.38 419 LEU B C 1
ATOM 8104 O O . LEU B 1 419 ? 3.139 -37.719 4.254 1 96.38 419 LEU B O 1
ATOM 8108 N N . THR B 1 420 ? 3.02 -35.5 4.875 1 96.69 420 THR B N 1
ATOM 8109 C CA . THR B 1 420 ? 4.469 -35.344 4.871 1 96.69 420 THR B CA 1
ATOM 8110 C C . THR B 1 420 ? 5.016 -35.344 6.297 1 96.69 420 THR B C 1
ATOM 8112 O O . THR B 1 420 ? 6.23 -35.281 6.504 1 96.69 420 THR B O 1
ATOM 8115 N N . GLU B 1 421 ? 4.172 -35.438 7.238 1 94.81 421 GLU B N 1
ATOM 8116 C CA . GLU B 1 421 ? 4.609 -35.375 8.633 1 94.81 421 GLU B CA 1
ATOM 8117 C C . GLU B 1 421 ? 5.629 -36.438 8.945 1 94.81 421 GLU B C 1
ATOM 8119 O O . GLU B 1 421 ? 5.793 -37.406 8.18 1 94.81 421 GLU B O 1
ATOM 8124 N N . LYS B 1 422 ? 6.242 -36.281 10.086 1 92.38 422 LYS B N 1
ATOM 8125 C CA . LYS B 1 422 ? 7.332 -37.188 10.5 1 92.38 422 LYS B CA 1
ATOM 8126 C C . LYS B 1 422 ? 6.922 -38.656 10.398 1 92.38 422 LYS B C 1
ATOM 8128 O O . LYS B 1 422 ? 5.875 -39.031 10.914 1 92.38 422 LYS B O 1
ATOM 8133 N N . GLY B 1 423 ? 7.703 -39.344 9.68 1 92.44 423 GLY B N 1
ATOM 8134 C CA . GLY B 1 423 ? 7.523 -40.781 9.578 1 92.44 423 GLY B CA 1
ATOM 8135 C C . GLY B 1 423 ? 6.48 -41.188 8.555 1 92.44 423 GLY B C 1
ATOM 8136 O O . GLY B 1 423 ? 6.184 -42.375 8.391 1 92.44 423 GLY B O 1
ATOM 8137 N N . ARG B 1 424 ? 5.992 -40.25 7.738 1 93.19 424 ARG B N 1
ATOM 8138 C CA . ARG B 1 424 ? 4.844 -40.594 6.902 1 93.19 424 ARG B CA 1
ATOM 8139 C C . ARG B 1 424 ? 5.156 -40.344 5.426 1 93.19 424 ARG B C 1
ATOM 8141 O O . ARG B 1 424 ? 4.559 -40.969 4.551 1 93.19 424 ARG B O 1
ATOM 8148 N N . VAL B 1 425 ? 6.055 -39.5 5.105 1 94.5 425 VAL B N 1
ATOM 8149 C CA . VAL B 1 425 ? 6.16 -38.969 3.748 1 94.5 425 VAL B CA 1
ATOM 8150 C C . VAL B 1 425 ? 6.465 -40.094 2.773 1 94.5 425 VAL B C 1
ATOM 8152 O O . VAL B 1 425 ? 5.906 -40.156 1.672 1 94.5 425 VAL B O 1
ATOM 8155 N N . ASP B 1 426 ? 7.32 -41.062 3.105 1 93.75 426 ASP B N 1
ATOM 8156 C CA . ASP B 1 426 ? 7.742 -42.125 2.182 1 93.75 426 ASP B CA 1
ATOM 8157 C C . ASP B 1 426 ? 6.699 -43.219 2.1 1 93.75 426 ASP B C 1
ATOM 8159 O O . ASP B 1 426 ? 6.805 -44.125 1.259 1 93.75 426 ASP B O 1
ATOM 8163 N N . GLN B 1 427 ? 5.711 -43.125 2.936 1 94.38 427 GLN B N 1
ATOM 8164 C CA . GLN B 1 427 ? 4.586 -44.062 2.855 1 94.38 427 GLN B CA 1
ATOM 8165 C C . GLN B 1 427 ? 3.568 -43.594 1.812 1 94.38 427 GLN B C 1
ATOM 8167 O O . GLN B 1 427 ? 2.881 -44.438 1.204 1 94.38 427 GLN B O 1
ATOM 8172 N N . TYR B 1 428 ? 3.562 -42.312 1.611 1 95.06 428 TYR B N 1
ATOM 8173 C CA . TYR B 1 428 ? 2.422 -41.781 0.874 1 95.06 428 TYR B CA 1
ATOM 8174 C C . TYR B 1 428 ? 2.871 -41.125 -0.423 1 95.06 428 TYR B C 1
ATOM 8176 O O . TYR B 1 428 ? 2.109 -41.062 -1.391 1 95.06 428 TYR B O 1
ATOM 8184 N N . LEU B 1 429 ? 4.074 -40.594 -0.513 1 96.94 429 LEU B N 1
ATOM 8185 C CA . LEU B 1 429 ? 4.551 -39.812 -1.651 1 96.94 429 LEU B CA 1
ATOM 8186 C C . LEU B 1 429 ? 5.887 -40.344 -2.156 1 96.94 429 LEU B C 1
ATOM 8188 O O . LEU B 1 429 ? 6.836 -40.5 -1.384 1 96.94 429 LEU B O 1
ATOM 8192 N N . ASN B 1 430 ? 5.945 -40.594 -3.426 1 97.19 430 ASN B N 1
ATOM 8193 C CA . ASN B 1 430 ? 7.18 -41.031 -4.07 1 97.19 430 ASN B CA 1
ATOM 8194 C C . ASN B 1 430 ? 8.117 -39.844 -4.348 1 97.19 430 ASN B C 1
ATOM 8196 O O . ASN B 1 430 ? 7.738 -38.906 -5.031 1 97.19 430 ASN B O 1
ATOM 8200 N N . ASN B 1 431 ? 9.344 -39.938 -3.844 1 97.31 431 ASN B N 1
ATOM 8201 C CA . ASN B 1 431 ? 10.281 -38.812 -3.941 1 97.31 431 ASN B CA 1
ATOM 8202 C C . ASN B 1 431 ? 10.75 -38.594 -5.375 1 97.31 431 ASN B C 1
ATOM 8204 O O . ASN B 1 431 ? 11.398 -37.594 -5.68 1 97.31 431 ASN B O 1
ATOM 8208 N N . THR B 1 432 ? 10.414 -39.5 -6.316 1 96.88 432 THR B N 1
ATOM 8209 C CA . THR B 1 432 ? 10.758 -39.312 -7.723 1 96.88 432 THR B CA 1
ATOM 8210 C C . THR B 1 432 ? 9.617 -38.594 -8.461 1 96.88 432 THR B C 1
ATOM 8212 O O . THR B 1 432 ? 9.805 -38.125 -9.586 1 96.88 432 THR B O 1
ATOM 8215 N N . GLN B 1 433 ? 8.484 -38.5 -7.801 1 97.44 433 GLN B N 1
ATOM 8216 C CA . GLN B 1 433 ? 7.305 -37.969 -8.461 1 97.44 433 GLN B CA 1
ATOM 8217 C C . GLN B 1 433 ? 6.906 -36.625 -7.848 1 97.44 433 GLN B C 1
ATOM 8219 O O . GLN B 1 433 ? 6.25 -35.812 -8.5 1 97.44 433 GLN B O 1
ATOM 8224 N N . TYR B 1 434 ? 7.355 -36.438 -6.578 1 98.12 434 TYR B N 1
ATOM 8225 C CA . TYR B 1 434 ? 6.836 -35.281 -5.867 1 98.12 434 TYR B CA 1
ATOM 8226 C C . TYR B 1 434 ? 7.973 -34.406 -5.348 1 98.12 434 TYR B C 1
ATOM 8228 O O . TYR B 1 434 ? 9 -34.938 -4.898 1 98.12 434 TYR B O 1
ATOM 8236 N N . ILE B 1 435 ? 7.836 -33.094 -5.473 1 98.62 435 ILE B N 1
ATOM 8237 C CA . ILE B 1 435 ? 8.609 -32.062 -4.801 1 98.62 435 ILE B CA 1
ATOM 8238 C C . ILE B 1 435 ? 7.828 -31.531 -3.602 1 98.62 435 ILE B C 1
ATOM 8240 O O . ILE B 1 435 ? 6.629 -31.266 -3.701 1 98.62 435 ILE B O 1
ATOM 8244 N N . ILE B 1 436 ? 8.461 -31.438 -2.453 1 98.75 436 ILE B N 1
ATOM 8245 C CA . ILE B 1 436 ? 7.766 -30.969 -1.261 1 98.75 436 ILE B CA 1
ATOM 8246 C C . ILE B 1 436 ? 8.07 -29.484 -1.041 1 98.75 436 ILE B C 1
ATOM 8248 O O . ILE B 1 436 ? 9.234 -29.078 -0.99 1 98.75 436 ILE B O 1
ATOM 8252 N N . GLN B 1 437 ? 7.035 -28.625 -0.979 1 98.81 437 GLN B N 1
ATOM 8253 C CA . GLN B 1 437 ? 7.203 -27.219 -0.66 1 98.81 437 GLN B CA 1
ATOM 8254 C C . GLN B 1 437 ? 6.91 -26.953 0.812 1 98.81 437 GLN B C 1
ATOM 8256 O O . GLN B 1 437 ? 5.801 -27.203 1.286 1 98.81 437 GLN B O 1
ATOM 8261 N N . ILE B 1 438 ? 7.859 -26.391 1.486 1 98.62 438 ILE B N 1
ATOM 8262 C CA . ILE B 1 438 ? 7.855 -26.25 2.939 1 98.62 438 ILE B CA 1
ATOM 8263 C C . ILE B 1 438 ? 7.266 -24.906 3.332 1 98.62 438 ILE B C 1
ATOM 8265 O O . ILE B 1 438 ? 7.809 -23.859 2.977 1 98.62 438 ILE B O 1
ATOM 8269 N N . TRP B 1 439 ? 6.16 -24.891 4.047 1 97.88 439 TRP B N 1
ATOM 8270 C CA . TRP B 1 439 ? 5.59 -23.609 4.461 1 97.88 439 TRP B CA 1
ATOM 8271 C C . TRP B 1 439 ? 5.621 -23.469 5.98 1 97.88 439 TRP B C 1
ATOM 8273 O O . TRP B 1 439 ? 5.117 -22.484 6.523 1 97.88 439 TRP B O 1
ATOM 8283 N N . SER B 1 440 ? 6.211 -24.422 6.738 1 96.44 440 SER B N 1
ATOM 8284 C CA . SER B 1 440 ? 6.398 -24.312 8.18 1 96.44 440 SER B CA 1
ATOM 8285 C C . SER B 1 440 ? 7.586 -23.406 8.508 1 96.44 440 SER B C 1
ATOM 8287 O O . SER B 1 440 ? 7.957 -22.547 7.711 1 96.44 440 SER B O 1
ATOM 8289 N N . THR B 1 441 ? 8.18 -23.484 9.711 1 97.5 441 THR B N 1
ATOM 8290 C CA . THR B 1 441 ? 9.289 -22.625 10.094 1 97.5 441 THR B CA 1
ATOM 8291 C C . THR B 1 441 ? 10.609 -23.172 9.578 1 97.5 441 THR B C 1
ATOM 8293 O O . THR B 1 441 ? 10.711 -24.375 9.281 1 97.5 441 THR B O 1
ATOM 8296 N N . GLY B 1 442 ? 11.555 -22.375 9.461 1 97.56 442 GLY B N 1
ATOM 8297 C CA . GLY B 1 442 ? 12.883 -22.781 9.039 1 97.56 442 GLY B CA 1
ATOM 8298 C C . GLY B 1 442 ? 13.547 -23.734 10.023 1 97.56 442 GLY B C 1
ATOM 8299 O O . GLY B 1 442 ? 14.539 -24.375 9.695 1 97.56 442 GLY B O 1
ATOM 8300 N N . GLU B 1 443 ? 12.992 -23.875 11.203 1 97.75 443 GLU B N 1
ATOM 8301 C CA . GLU B 1 443 ? 13.57 -24.734 12.234 1 97.75 443 GLU B CA 1
ATOM 8302 C C . GLU B 1 443 ? 12.836 -26.062 12.328 1 97.75 443 GLU B C 1
ATOM 8304 O O . GLU B 1 443 ? 13.164 -26.906 13.164 1 97.75 443 GLU B O 1
ATOM 8309 N N . ASP B 1 444 ? 11.898 -26.25 11.469 1 97.81 444 ASP B N 1
ATOM 8310 C CA . ASP B 1 444 ? 11.07 -27.453 11.508 1 97.81 444 ASP B CA 1
ATOM 8311 C C . ASP B 1 444 ? 11.914 -28.703 11.258 1 97.81 444 ASP B C 1
ATOM 8313 O O . ASP B 1 444 ? 12.5 -28.859 10.188 1 97.81 444 ASP B O 1
ATOM 8317 N N . PRO B 1 445 ? 11.875 -29.672 12.172 1 97.25 445 PRO B N 1
ATOM 8318 C CA . PRO B 1 445 ? 12.672 -30.891 12 1 97.25 445 PRO B CA 1
ATOM 8319 C C . PRO B 1 445 ? 12.227 -31.719 10.797 1 97.25 445 PRO B C 1
ATOM 8321 O O . PRO B 1 445 ? 12.984 -32.562 10.312 1 97.25 445 PRO B O 1
ATOM 8324 N N . LEU B 1 446 ? 11.055 -31.484 10.336 1 98 446 LEU B N 1
ATOM 8325 C CA . LEU B 1 446 ? 10.57 -32.188 9.148 1 98 446 LEU B CA 1
ATOM 8326 C C . LEU B 1 446 ? 11.492 -31.938 7.961 1 98 446 LEU B C 1
ATOM 8328 O O . LEU B 1 446 ? 11.664 -32.812 7.113 1 98 446 LEU B O 1
ATOM 8332 N N . ILE B 1 447 ? 12.117 -30.812 7.895 1 98.56 447 ILE B N 1
ATOM 8333 C CA . ILE B 1 447 ? 13.016 -30.469 6.801 1 98.56 447 ILE B CA 1
ATOM 8334 C C . ILE B 1 447 ? 14.156 -31.484 6.715 1 98.56 447 ILE B C 1
ATOM 8336 O O . ILE B 1 447 ? 14.461 -31.984 5.633 1 98.56 447 ILE B O 1
ATOM 8340 N N . ALA B 1 448 ? 14.727 -31.781 7.875 1 98.25 448 ALA B N 1
ATOM 8341 C CA . ALA B 1 448 ? 15.82 -32.75 7.914 1 98.25 448 ALA B CA 1
ATOM 8342 C C . ALA B 1 448 ? 15.359 -34.125 7.418 1 98.25 448 ALA B C 1
ATOM 8344 O O . ALA B 1 448 ? 16.078 -34.781 6.676 1 98.25 448 ALA B O 1
ATOM 8345 N N . GLU B 1 449 ? 14.195 -34.5 7.801 1 98.06 449 GLU B N 1
ATOM 8346 C CA . GLU B 1 449 ? 13.68 -35.812 7.391 1 98.06 449 GLU B CA 1
ATOM 8347 C C . GLU B 1 449 ? 13.477 -35.875 5.879 1 98.06 449 GLU B C 1
ATOM 8349 O O . GLU B 1 449 ? 13.836 -36.844 5.238 1 98.06 449 GLU B O 1
ATOM 8354 N N . LEU B 1 450 ? 12.891 -34.844 5.285 1 98.56 450 LEU B N 1
ATOM 8355 C CA . LEU B 1 450 ? 12.656 -34.781 3.848 1 98.56 450 LEU B CA 1
ATOM 8356 C C . LEU B 1 450 ? 13.969 -34.906 3.08 1 98.56 450 LEU B C 1
ATOM 8358 O O . LEU B 1 450 ? 14.078 -35.688 2.139 1 98.56 450 LEU B O 1
ATOM 8362 N N . LEU B 1 451 ? 14.953 -34.125 3.506 1 98.5 451 LEU B N 1
ATOM 8363 C CA . LEU B 1 451 ? 16.25 -34.125 2.832 1 98.5 451 LEU B CA 1
ATOM 8364 C C . LEU B 1 451 ? 16.953 -35.469 2.982 1 98.5 451 LEU B C 1
ATOM 8366 O O . LEU B 1 451 ? 17.516 -35.969 2.016 1 98.5 451 LEU B O 1
ATOM 8370 N N . ASN B 1 452 ? 16.875 -36.031 4.184 1 97.69 452 ASN B N 1
ATOM 8371 C CA . ASN B 1 452 ? 17.531 -37.344 4.43 1 97.69 452 ASN B CA 1
ATOM 8372 C C . ASN B 1 452 ? 16.859 -38.438 3.643 1 97.69 452 ASN B C 1
ATOM 8374 O O . ASN B 1 452 ? 17.5 -39.469 3.316 1 97.69 452 ASN B O 1
ATOM 8378 N N . LYS B 1 453 ? 15.633 -38.281 3.314 1 98 453 LYS B N 1
ATOM 8379 C CA . LYS B 1 453 ? 14.898 -39.281 2.533 1 98 453 LYS B CA 1
ATOM 8380 C C . LYS B 1 453 ? 14.938 -38.938 1.044 1 98 453 LYS B C 1
ATOM 8382 O O . LYS B 1 453 ? 14.164 -39.5 0.257 1 98 453 LYS B O 1
ATOM 8387 N N . ASN B 1 454 ? 15.703 -37.906 0.653 1 98.12 454 ASN B N 1
ATOM 8388 C CA . ASN B 1 454 ? 16.078 -37.562 -0.716 1 98.12 454 ASN B CA 1
ATOM 8389 C C . ASN B 1 454 ? 14.922 -36.938 -1.475 1 98.12 454 ASN B C 1
ATOM 8391 O O . ASN B 1 454 ? 14.742 -37.188 -2.67 1 98.12 454 ASN B O 1
ATOM 8395 N N . TYR B 1 455 ? 14.086 -36.312 -0.757 1 98.62 455 TYR B N 1
ATOM 8396 C CA . TYR B 1 455 ? 13.07 -35.5 -1.431 1 98.62 455 TYR B CA 1
ATOM 8397 C C . TYR B 1 455 ? 13.648 -34.188 -1.924 1 98.62 455 TYR B C 1
ATOM 8399 O O . TYR B 1 455 ? 14.445 -33.562 -1.229 1 98.62 455 TYR B O 1
ATOM 8407 N N . GLN B 1 456 ? 13.289 -33.781 -3.145 1 98.56 456 GLN B N 1
ATOM 8408 C CA . GLN B 1 456 ? 13.531 -32.406 -3.564 1 98.56 456 GLN B CA 1
ATOM 8409 C C . GLN B 1 456 ? 12.586 -31.438 -2.854 1 98.56 456 GLN B C 1
ATOM 8411 O O . GLN B 1 456 ? 11.414 -31.75 -2.631 1 98.56 456 GLN B O 1
ATOM 8416 N N . VAL B 1 457 ? 13.141 -30.25 -2.492 1 98.88 457 VAL B N 1
ATOM 8417 C CA . VAL B 1 457 ? 12.312 -29.359 -1.684 1 98.88 457 VAL B CA 1
ATOM 8418 C C . VAL B 1 457 ? 12.391 -27.938 -2.234 1 98.88 457 VAL B C 1
ATOM 8420 O O . VAL B 1 457 ? 13.352 -27.578 -2.916 1 98.88 457 VAL B O 1
ATOM 8423 N N . ILE B 1 458 ? 11.352 -27.156 -2.07 1 98.88 458 ILE B N 1
ATOM 8424 C CA . ILE B 1 458 ? 11.25 -25.719 -2.248 1 98.88 458 ILE B CA 1
ATOM 8425 C C . ILE B 1 458 ? 10.922 -25.062 -0.913 1 98.88 458 ILE B C 1
ATOM 8427 O O . ILE B 1 458 ? 9.992 -25.469 -0.219 1 98.88 458 ILE B O 1
ATOM 8431 N N . PHE B 1 459 ? 11.68 -24.078 -0.518 1 98.88 459 PHE B N 1
ATOM 8432 C CA . PHE B 1 459 ? 11.453 -23.406 0.757 1 98.88 459 PHE B CA 1
ATOM 8433 C C . PHE B 1 459 ? 10.469 -22.25 0.596 1 98.88 459 PHE B C 1
ATOM 8435 O O . PHE B 1 459 ? 10.602 -21.438 -0.326 1 98.88 459 PHE B O 1
ATOM 8442 N N . SER B 1 460 ? 9.477 -22.188 1.415 1 98.81 460 SER B N 1
ATOM 8443 C CA . SER B 1 460 ? 8.555 -21.078 1.584 1 98.81 460 SER B CA 1
ATOM 8444 C C . SER B 1 460 ? 8.188 -20.875 3.053 1 98.81 460 SER B C 1
ATOM 8446 O O . SER B 1 460 ? 7.043 -20.562 3.375 1 98.81 460 SER B O 1
ATOM 8448 N N . ASN B 1 461 ? 9.141 -21.141 3.963 1 98.69 461 ASN B N 1
ATOM 8449 C CA . ASN B 1 461 ? 8.867 -21.031 5.395 1 98.69 461 ASN B CA 1
ATOM 8450 C C . ASN B 1 461 ? 8.258 -19.672 5.75 1 98.69 461 ASN B C 1
ATOM 8452 O O . ASN B 1 461 ? 8.82 -18.641 5.422 1 98.69 461 ASN B O 1
ATOM 8456 N N . TYR B 1 462 ? 7.125 -19.75 6.496 1 98.06 462 TYR B N 1
ATOM 8457 C CA . TYR B 1 462 ? 6.293 -18.562 6.676 1 98.06 462 TYR B CA 1
ATOM 8458 C C . TYR B 1 462 ? 6.992 -17.531 7.562 1 98.06 462 TYR B C 1
ATOM 8460 O O . TYR B 1 462 ? 6.68 -16.344 7.512 1 98.06 462 TYR B O 1
ATOM 8468 N N . ASP B 1 463 ? 7.938 -17.969 8.375 1 98 463 ASP B N 1
ATOM 8469 C CA . ASP B 1 463 ? 8.586 -17.078 9.336 1 98 463 ASP B CA 1
ATOM 8470 C C . ASP B 1 463 ? 9.578 -16.141 8.633 1 98 463 ASP B C 1
ATOM 8472 O O . ASP B 1 463 ? 10.141 -15.242 9.266 1 98 463 ASP B O 1
ATOM 8476 N N . ALA B 1 464 ? 9.695 -16.281 7.262 1 98.31 464 ALA B N 1
ATOM 8477 C CA . ALA B 1 464 ? 10.586 -15.367 6.543 1 98.31 464 ALA B CA 1
ATOM 8478 C C . ALA B 1 464 ? 9.984 -14.953 5.203 1 98.31 464 ALA B C 1
ATOM 8480 O O . ALA B 1 464 ? 10.203 -13.828 4.742 1 98.31 464 ALA B O 1
ATOM 8481 N N . TRP B 1 465 ? 9.281 -15.859 4.555 1 98.75 465 TRP B N 1
ATOM 8482 C CA . TRP B 1 465 ? 8.977 -15.609 3.148 1 98.75 465 TRP B CA 1
ATOM 8483 C C . TRP B 1 465 ? 7.465 -15.539 2.924 1 98.75 465 TRP B C 1
ATOM 8485 O O . TRP B 1 465 ? 6.988 -15.742 1.805 1 98.75 465 TRP B O 1
ATOM 8495 N N . TYR B 1 466 ? 6.602 -15.273 3.984 1 98.5 466 TYR B N 1
ATOM 8496 C CA . TYR B 1 466 ? 5.234 -14.797 3.828 1 98.5 466 TYR B CA 1
ATOM 8497 C C . TYR B 1 466 ? 5.188 -13.273 3.785 1 98.5 466 TYR B C 1
ATOM 8499 O O . TYR B 1 466 ? 5.727 -12.602 4.668 1 98.5 466 TYR B O 1
ATOM 8507 N N . LEU B 1 467 ? 4.508 -12.727 2.811 1 98.06 467 LEU B N 1
ATOM 8508 C CA . LEU B 1 467 ? 4.617 -11.297 2.557 1 98.06 467 LEU B CA 1
ATOM 8509 C C . LEU B 1 467 ? 3.381 -10.562 3.059 1 98.06 467 LEU B C 1
ATOM 8511 O O . LEU B 1 467 ? 3.318 -9.328 2.996 1 98.06 467 LEU B O 1
ATOM 8515 N N . ASP B 1 468 ? 2.396 -11.164 3.555 1 94.75 468 ASP B N 1
ATOM 8516 C CA . ASP B 1 468 ? 1.193 -10.461 3.994 1 94.75 468 ASP B CA 1
ATOM 8517 C C . ASP B 1 468 ? 0.968 -10.648 5.492 1 94.75 468 ASP B C 1
ATOM 8519 O O . ASP B 1 468 ? -0.173 -10.641 5.961 1 94.75 468 ASP B O 1
ATOM 8523 N N . CYS B 1 469 ? 2.035 -10.812 6.309 1 95.19 469 CYS B N 1
ATOM 8524 C CA . CYS B 1 469 ? 2.016 -10.93 7.766 1 95.19 469 CYS B CA 1
ATOM 8525 C C . CYS B 1 469 ? 2.172 -9.562 8.422 1 95.19 469 CYS B C 1
ATOM 8527 O O . CYS B 1 469 ? 2.617 -8.609 7.781 1 95.19 469 CYS B O 1
ATOM 8529 N N . GLY B 1 470 ? 1.786 -9.445 9.703 1 94.44 470 GLY B N 1
ATOM 8530 C CA . GLY B 1 470 ? 2.16 -8.32 10.539 1 94.44 470 GLY B CA 1
ATOM 8531 C C . GLY B 1 470 ? 1.099 -7.238 10.594 1 94.44 470 GLY B C 1
ATOM 8532 O O . GLY B 1 470 ? 1.363 -6.121 11.039 1 94.44 470 GLY B O 1
ATOM 8533 N N . VAL B 1 471 ? -0.129 -7.48 10.117 1 94.31 471 VAL B N 1
ATOM 8534 C CA . VAL B 1 471 ? -1.229 -6.523 10.18 1 94.31 471 VAL B CA 1
ATOM 8535 C C . VAL B 1 471 ? -2.312 -7.043 11.117 1 94.31 471 VAL B C 1
ATOM 8537 O O . VAL B 1 471 ? -2.115 -8.047 11.812 1 94.31 471 VAL B O 1
ATOM 8540 N N . GLY B 1 472 ? -3.348 -6.344 11.188 1 92.69 472 GLY B N 1
ATOM 8541 C CA . GLY B 1 472 ? -4.438 -6.77 12.055 1 92.69 472 GLY B CA 1
ATOM 8542 C C . GLY B 1 472 ? -5.094 -8.062 11.602 1 92.69 472 GLY B C 1
ATOM 8543 O O . GLY B 1 472 ? -5.176 -8.328 10.398 1 92.69 472 GLY B O 1
ATOM 8544 N N . ALA B 1 473 ? -5.598 -8.836 12.523 1 92.25 473 ALA B N 1
ATOM 8545 C CA . ALA B 1 473 ? -6.301 -10.078 12.195 1 92.25 473 ALA B CA 1
ATOM 8546 C C . ALA B 1 473 ? -7.629 -9.789 11.508 1 92.25 473 ALA B C 1
ATOM 8548 O O . ALA B 1 473 ? -8.305 -8.805 11.828 1 92.25 473 ALA B O 1
ATOM 8549 N N . TRP B 1 474 ? -7.992 -10.656 10.562 1 92.88 474 TRP B N 1
ATOM 8550 C CA . TRP B 1 474 ? -9.305 -10.539 9.938 1 92.88 474 TRP B CA 1
ATOM 8551 C C . TRP B 1 474 ? -10.258 -11.602 10.477 1 92.88 474 TRP B C 1
ATOM 8553 O O . TRP B 1 474 ? -11.477 -11.492 10.305 1 92.88 474 TRP B O 1
ATOM 8563 N N . VAL B 1 475 ? -9.672 -12.625 11.023 1 91.69 475 VAL B N 1
ATOM 8564 C CA . VAL B 1 475 ? -10.414 -13.586 11.836 1 91.69 475 VAL B CA 1
ATOM 8565 C C . VAL B 1 475 ? -9.727 -13.758 13.188 1 91.69 475 VAL B C 1
ATOM 8567 O O . VAL B 1 475 ? -8.492 -13.734 13.273 1 91.69 475 VAL B O 1
ATOM 8570 N N . GLY B 1 476 ? -10.461 -13.828 14.242 1 82.5 476 GLY B N 1
ATOM 8571 C CA . GLY B 1 476 ? -9.891 -13.875 15.578 1 82.5 476 GLY B CA 1
ATOM 8572 C C . GLY B 1 476 ? -9.5 -12.508 16.109 1 82.5 476 GLY B C 1
ATOM 8573 O O . GLY B 1 476 ? -10.008 -11.484 15.641 1 82.5 476 GLY B O 1
ATOM 8574 N N . ALA B 1 477 ? -8.594 -12.492 17.094 1 79.69 477 ALA B N 1
ATOM 8575 C CA . ALA B 1 477 ? -8.281 -11.227 17.766 1 79.69 477 ALA B CA 1
ATOM 8576 C C . ALA B 1 477 ? -6.82 -10.852 17.562 1 79.69 477 ALA B C 1
ATOM 8578 O O . ALA B 1 477 ? -5.984 -11.703 17.266 1 79.69 477 ALA B O 1
ATOM 8579 N N . GLY B 1 478 ? -6.52 -9.531 17.625 1 86.5 478 GLY B N 1
ATOM 8580 C CA . GLY B 1 478 ? -5.141 -9.07 17.625 1 86.5 478 GLY B CA 1
ATOM 8581 C C . GLY B 1 478 ? -4.562 -8.93 16.219 1 86.5 478 GLY B C 1
ATOM 8582 O O . GLY B 1 478 ? -5.152 -8.273 15.367 1 86.5 478 GLY B O 1
ATOM 8583 N N . HIS B 1 479 ? -3.395 -9.523 16.031 1 91.75 479 HIS B N 1
ATOM 8584 C CA . HIS B 1 479 ? -2.713 -9.484 14.75 1 91.75 479 HIS B CA 1
ATOM 8585 C C . HIS B 1 479 ? -2.861 -10.812 14.016 1 91.75 479 HIS B C 1
ATOM 8587 O O . HIS B 1 479 ? -3.213 -11.828 14.617 1 91.75 479 HIS B O 1
ATOM 8593 N N . ASN B 1 480 ? -2.678 -10.75 12.664 1 92.38 480 ASN B N 1
ATOM 8594 C CA . ASN B 1 480 ? -2.918 -11.969 11.898 1 92.38 480 ASN B CA 1
ATOM 8595 C C . ASN B 1 480 ? -1.983 -13.102 12.328 1 92.38 480 ASN B C 1
ATOM 8597 O O . ASN B 1 480 ? -0.96 -12.852 12.969 1 92.38 480 ASN B O 1
ATOM 8601 N N . TRP B 1 481 ? -2.209 -14.336 12.008 1 90.88 481 TRP B N 1
ATOM 8602 C CA . TRP B 1 481 ? -1.683 -15.555 12.594 1 90.88 481 TRP B CA 1
ATOM 8603 C C . TRP B 1 481 ? -0.184 -15.68 12.344 1 90.88 481 TRP B C 1
ATOM 8605 O O . TRP B 1 481 ? 0.535 -16.297 13.141 1 90.88 481 TRP B O 1
ATOM 8615 N N . CYS B 1 482 ? 0.305 -15.062 11.305 1 93.38 482 CYS B N 1
ATOM 8616 C CA . CYS B 1 482 ? 1.7 -15.266 10.938 1 93.38 482 CYS B CA 1
ATOM 8617 C C . CYS B 1 482 ? 2.559 -14.086 11.375 1 93.38 482 CYS B C 1
ATOM 8619 O O . CYS B 1 482 ? 3.695 -13.938 10.93 1 93.38 482 CYS B O 1
ATOM 8621 N N . SER B 1 483 ? 2.014 -13.141 12.125 1 93.12 483 SER B N 1
ATOM 8622 C CA . SER B 1 483 ? 2.777 -12.016 12.656 1 93.12 483 SER B CA 1
ATOM 8623 C C . SER B 1 483 ? 4.004 -12.492 13.422 1 93.12 483 SER B C 1
ATOM 8625 O O . SER B 1 483 ? 4 -13.586 13.984 1 93.12 483 SER B O 1
ATOM 8627 N N . PRO B 1 484 ? 5.109 -11.734 13.398 1 93.94 484 PRO B N 1
ATOM 8628 C CA . PRO B 1 484 ? 5.172 -10.32 13.016 1 93.94 484 PRO B CA 1
ATOM 8629 C C . PRO B 1 484 ? 5.484 -10.125 11.539 1 93.94 484 PRO B C 1
ATOM 8631 O O . PRO B 1 484 ? 5.555 -11.094 10.781 1 93.94 484 PRO B O 1
ATOM 8634 N N . TYR B 1 485 ? 5.574 -8.859 11.109 1 95.94 485 TYR B N 1
ATOM 8635 C CA . TYR B 1 485 ? 5.973 -8.422 9.773 1 95.94 485 TYR B CA 1
ATOM 8636 C C . TYR B 1 485 ? 7.363 -8.945 9.422 1 95.94 485 TYR B C 1
ATOM 8638 O O . TYR B 1 485 ? 8.266 -8.945 10.266 1 95.94 485 TYR B O 1
ATOM 8646 N N . LYS B 1 486 ? 7.508 -9.484 8.195 1 97 486 LYS B N 1
ATOM 8647 C CA . LYS B 1 486 ? 8.82 -9.922 7.73 1 97 486 LYS B CA 1
ATOM 8648 C C . LYS B 1 486 ? 9.516 -8.82 6.93 1 97 486 LYS B C 1
ATOM 8650 O O . LYS B 1 486 ? 9.273 -8.672 5.73 1 97 486 LYS B O 1
ATOM 8655 N N . GLY B 1 487 ? 10.383 -8.055 7.484 1 95.56 487 GLY B N 1
ATOM 8656 C CA . GLY B 1 487 ? 11.141 -7.023 6.793 1 95.56 487 GLY B CA 1
ATOM 8657 C C . GLY B 1 487 ? 12.086 -7.586 5.746 1 95.56 487 GLY B C 1
ATOM 8658 O O . GLY B 1 487 ? 12.336 -8.789 5.707 1 95.56 487 GLY B O 1
ATOM 8659 N N . TRP B 1 488 ? 12.656 -6.734 4.867 1 96.88 488 TRP B N 1
ATOM 8660 C CA . TRP B 1 488 ? 13.477 -7.203 3.758 1 96.88 488 TRP B CA 1
ATOM 8661 C C . TRP B 1 488 ? 14.75 -7.875 4.27 1 96.88 488 TRP B C 1
ATOM 8663 O O . TRP B 1 488 ? 15.273 -8.789 3.627 1 96.88 488 TRP B O 1
ATOM 8673 N N . GLN B 1 489 ? 15.25 -7.465 5.473 1 96.56 489 GLN B N 1
ATOM 8674 C CA . GLN B 1 489 ? 16.453 -8.062 6.051 1 96.56 489 GLN B CA 1
ATOM 8675 C C . GLN B 1 489 ? 16.234 -9.531 6.379 1 96.56 489 GLN B C 1
ATOM 8677 O O . GLN B 1 489 ? 17.078 -10.375 6.086 1 96.56 489 GLN B O 1
ATOM 8682 N N . LYS B 1 490 ? 15.094 -9.805 7.016 1 96.5 490 LYS B N 1
ATOM 8683 C CA . LYS B 1 490 ? 14.727 -11.18 7.332 1 96.5 490 LYS B CA 1
ATOM 8684 C C . LYS B 1 490 ? 14.539 -12.008 6.062 1 96.5 490 LYS B C 1
ATOM 8686 O O . LYS B 1 490 ? 14.984 -13.156 5.988 1 96.5 490 LYS B O 1
ATOM 8691 N N . VAL B 1 491 ? 13.914 -11.438 5.062 1 98 491 VAL B N 1
ATOM 8692 C CA . VAL B 1 491 ? 13.695 -12.102 3.783 1 98 491 VAL B CA 1
ATOM 8693 C C . VAL B 1 491 ? 15.047 -12.422 3.137 1 98 491 VAL B C 1
ATOM 8695 O O . VAL B 1 491 ? 15.266 -13.547 2.676 1 98 491 VAL B O 1
ATOM 8698 N N . TYR B 1 492 ? 15.953 -11.469 3.186 1 98.06 492 TYR B N 1
ATOM 8699 C CA . TYR B 1 492 ? 17.266 -11.586 2.547 1 98.06 492 TYR B CA 1
ATOM 8700 C C . TYR B 1 492 ? 18.109 -12.641 3.236 1 98.06 492 TYR B C 1
ATOM 8702 O O . TYR B 1 492 ? 18.828 -13.398 2.574 1 98.06 492 TYR B O 1
ATOM 8710 N N . ASP B 1 493 ? 18.031 -12.727 4.492 1 97.5 493 ASP B N 1
ATOM 8711 C CA . ASP B 1 493 ? 18.969 -13.547 5.262 1 97.5 493 ASP B CA 1
ATOM 8712 C C . ASP B 1 493 ? 18.453 -14.977 5.387 1 97.5 493 ASP B C 1
ATOM 8714 O O . ASP B 1 493 ? 19.156 -15.844 5.914 1 97.5 493 ASP B O 1
ATOM 8718 N N . ASN B 1 494 ? 17.219 -15.227 4.926 1 98.31 494 ASN B N 1
ATOM 8719 C CA . ASN B 1 494 ? 16.703 -16.594 4.91 1 98.31 494 ASN B CA 1
ATOM 8720 C C . ASN B 1 494 ? 17.391 -17.438 3.842 1 98.31 494 ASN B C 1
ATOM 8722 O O . ASN B 1 494 ? 17.031 -17.375 2.666 1 98.31 494 ASN B O 1
ATOM 8726 N N . ASN B 1 495 ? 18.344 -18.266 4.25 1 98.56 495 ASN B N 1
ATOM 8727 C CA . ASN B 1 495 ? 19.172 -19.062 3.336 1 98.56 495 ASN B CA 1
ATOM 8728 C C . ASN B 1 495 ? 18.844 -20.547 3.436 1 98.56 495 ASN B C 1
ATOM 8730 O O . ASN B 1 495 ? 19.219 -21.219 4.406 1 98.56 495 ASN B O 1
ATOM 8734 N N . PRO B 1 496 ? 18.25 -21.078 2.41 1 98.62 496 PRO B N 1
ATOM 8735 C CA . PRO B 1 496 ? 17.844 -22.484 2.438 1 98.62 496 PRO B CA 1
ATOM 8736 C C . PRO B 1 496 ? 19.016 -23.438 2.699 1 98.62 496 PRO B C 1
ATOM 8738 O O . PRO B 1 496 ? 18.875 -24.406 3.436 1 98.62 496 PRO B O 1
ATOM 8741 N N . HIS B 1 497 ? 20.203 -23.172 2.117 1 98.56 497 HIS B N 1
ATOM 8742 C CA . HIS B 1 497 ? 21.359 -24.031 2.324 1 98.56 497 HIS B CA 1
ATOM 8743 C C . HIS B 1 497 ? 21.812 -24 3.779 1 98.56 497 HIS B C 1
ATOM 8745 O O . HIS B 1 497 ? 22.188 -25.031 4.344 1 98.56 497 HIS B O 1
ATOM 8751 N N . ASP B 1 498 ? 21.766 -22.797 4.426 1 98.19 498 ASP B N 1
ATOM 8752 C CA . ASP B 1 498 ? 22.141 -22.688 5.832 1 98.19 498 ASP B CA 1
ATOM 8753 C C . ASP B 1 498 ? 21.141 -23.422 6.723 1 98.19 498 ASP B C 1
ATOM 8755 O O . ASP B 1 498 ? 21.531 -24.047 7.711 1 98.19 498 ASP B O 1
ATOM 8759 N N . ILE B 1 499 ? 19.875 -23.312 6.371 1 98.5 499 ILE B N 1
ATOM 8760 C CA . ILE B 1 499 ? 18.844 -24.016 7.133 1 98.5 499 ILE B CA 1
ATOM 8761 C C . ILE B 1 499 ? 19.109 -25.516 7.094 1 98.5 499 ILE B C 1
ATOM 8763 O O . ILE B 1 499 ? 19.094 -26.188 8.133 1 98.5 499 ILE B O 1
ATOM 8767 N N . ALA B 1 500 ? 19.375 -26.062 5.93 1 98.62 500 ALA B N 1
ATOM 8768 C CA . ALA B 1 500 ? 19.672 -27.484 5.766 1 98.62 500 ALA B CA 1
ATOM 8769 C C . ALA B 1 500 ? 20.922 -27.875 6.547 1 98.62 500 ALA B C 1
ATOM 8771 O O . ALA B 1 500 ? 20.938 -28.891 7.234 1 98.62 500 ALA B O 1
ATOM 8772 N N . LEU B 1 501 ? 21.984 -27.047 6.43 1 98.31 501 LEU B N 1
ATOM 8773 C CA . LEU B 1 501 ? 23.234 -27.312 7.121 1 98.31 501 LEU B CA 1
ATOM 8774 C C . LEU B 1 501 ? 23.031 -27.375 8.633 1 98.31 501 LEU B C 1
ATOM 8776 O O . LEU B 1 501 ? 23.562 -28.266 9.297 1 98.31 501 LEU B O 1
ATOM 8780 N N . ASN B 1 502 ? 22.281 -26.453 9.133 1 97.94 502 ASN B N 1
ATOM 8781 C CA . ASN B 1 502 ? 22.016 -26.391 10.562 1 97.94 502 ASN B CA 1
ATOM 8782 C C . ASN B 1 502 ? 21.234 -27.609 11.047 1 97.94 502 ASN B C 1
ATOM 8784 O O . ASN B 1 502 ? 21.453 -28.094 12.156 1 97.94 502 ASN B O 1
ATOM 8788 N N . LEU B 1 503 ? 20.375 -28.094 10.195 1 98 503 LEU B N 1
ATOM 8789 C CA . LEU B 1 503 ? 19.453 -29.141 10.617 1 98 503 LEU B CA 1
ATOM 8790 C C . LEU B 1 503 ? 20.062 -30.516 10.359 1 98 503 LEU B C 1
ATOM 8792 O O . LEU B 1 503 ? 19.734 -31.484 11.047 1 98 503 LEU B O 1
ATOM 8796 N N . THR B 1 504 ? 21.016 -30.672 9.352 1 98.06 504 THR B N 1
ATOM 8797 C CA . THR B 1 504 ? 21.406 -32 8.914 1 98.06 504 THR B CA 1
ATOM 8798 C C . THR B 1 504 ? 22.922 -32.156 8.906 1 98.06 504 THR B C 1
ATOM 8800 O O . THR B 1 504 ? 23.453 -33.25 8.781 1 98.06 504 THR B O 1
ATOM 8803 N N . GLY B 1 505 ? 23.625 -31.062 8.945 1 97.56 505 GLY B N 1
ATOM 8804 C CA . GLY B 1 505 ? 25.078 -31.094 8.805 1 97.56 505 GLY B CA 1
ATOM 8805 C C . GLY B 1 505 ? 25.531 -31.016 7.359 1 97.56 505 GLY B C 1
ATOM 8806 O O . GLY B 1 505 ? 26.734 -30.969 7.086 1 97.56 505 GLY B O 1
ATOM 8807 N N . SER B 1 506 ? 24.562 -30.953 6.418 1 97.5 506 SER B N 1
ATOM 8808 C CA . SER B 1 506 ? 24.859 -30.844 4.996 1 97.5 506 SER B CA 1
ATOM 8809 C C . SER B 1 506 ? 23.953 -29.812 4.32 1 97.5 506 SER B C 1
ATOM 8811 O O . SER B 1 506 ? 22.812 -29.625 4.723 1 97.5 506 SER B O 1
ATOM 8813 N N . ALA B 1 507 ? 24.469 -29.172 3.236 1 95.69 507 ALA B N 1
ATOM 8814 C CA . ALA B 1 507 ? 23.719 -28.109 2.564 1 95.69 507 ALA B CA 1
ATOM 8815 C C . ALA B 1 507 ? 22.703 -28.703 1.587 1 95.69 507 ALA B C 1
ATOM 8817 O O . ALA B 1 507 ? 21.797 -28 1.144 1 95.69 507 ALA B O 1
ATOM 8818 N N . HIS B 1 508 ? 22.875 -29.969 1.175 1 96.88 508 HIS B N 1
ATOM 8819 C CA . HIS B 1 508 ? 21.953 -30.688 0.289 1 96.88 508 HIS B CA 1
ATOM 8820 C C . HIS B 1 508 ? 21.656 -29.875 -0.962 1 96.88 508 HIS B C 1
ATOM 8822 O O . HIS B 1 508 ? 20.484 -29.703 -1.325 1 96.88 508 HIS B O 1
ATOM 8828 N N . LYS B 1 509 ? 22.609 -29.359 -1.674 1 97.06 509 LYS B N 1
ATOM 8829 C CA . LYS B 1 509 ? 22.469 -28.438 -2.799 1 97.06 509 LYS B CA 1
ATOM 8830 C C . LYS B 1 509 ? 21.734 -29.094 -3.961 1 97.06 509 LYS B C 1
ATOM 8832 O O . LYS B 1 509 ? 21.031 -28.422 -4.723 1 97.06 509 LYS B O 1
ATOM 8837 N N . ASP B 1 510 ? 21.781 -30.406 -4.055 1 96.5 510 ASP B N 1
ATOM 8838 C CA . ASP B 1 510 ? 21.172 -31.109 -5.176 1 96.5 510 ASP B CA 1
ATOM 8839 C C . ASP B 1 510 ? 19.688 -31.312 -4.953 1 96.5 510 ASP B C 1
ATOM 8841 O O . ASP B 1 510 ? 18.938 -31.531 -5.906 1 96.5 510 ASP B O 1
ATOM 8845 N N . LEU B 1 511 ? 19.266 -31.266 -3.67 1 98.5 511 LEU B N 1
ATOM 8846 C CA . LEU B 1 511 ? 17.875 -31.562 -3.338 1 98.5 511 LEU B CA 1
ATOM 8847 C C . LEU B 1 511 ? 17.078 -30.281 -3.143 1 98.5 511 LEU B C 1
ATOM 8849 O O . LEU B 1 511 ? 15.844 -30.281 -3.25 1 98.5 511 LEU B O 1
ATOM 8853 N N . ILE B 1 512 ? 17.766 -29.203 -2.869 1 98.81 512 ILE B N 1
ATOM 8854 C CA . ILE B 1 512 ? 17.078 -27.938 -2.664 1 98.81 512 ILE B CA 1
ATOM 8855 C C . ILE B 1 512 ? 16.969 -27.188 -3.994 1 98.81 512 ILE B C 1
ATOM 8857 O O . ILE B 1 512 ? 17.953 -26.609 -4.473 1 98.81 512 ILE B O 1
ATOM 8861 N N . LEU B 1 513 ? 15.805 -27.156 -4.523 1 98.81 513 LEU B N 1
ATOM 8862 C CA . LEU B 1 513 ? 15.562 -26.547 -5.824 1 98.81 513 LEU B CA 1
ATOM 8863 C C . LEU B 1 513 ? 15.594 -25.016 -5.723 1 98.81 513 LEU B C 1
ATOM 8865 O O . LEU B 1 513 ? 15.914 -24.328 -6.695 1 98.81 513 LEU B O 1
ATOM 8869 N N . GLY B 1 514 ? 15.188 -24.484 -4.551 1 98.75 514 GLY B N 1
ATOM 8870 C CA . GLY B 1 514 ? 15.156 -23.062 -4.316 1 98.75 514 GLY B CA 1
ATOM 8871 C C . GLY B 1 514 ? 14.094 -22.625 -3.326 1 98.75 514 GLY B C 1
ATOM 8872 O O . GLY B 1 514 ? 13.891 -23.281 -2.301 1 98.75 514 GLY B O 1
ATOM 8873 N N . GLY B 1 515 ? 13.516 -21.484 -3.664 1 98.81 515 GLY B N 1
ATOM 8874 C CA . GLY B 1 515 ? 12.547 -20.938 -2.734 1 98.81 515 GLY B CA 1
ATOM 8875 C C . GLY B 1 515 ? 11.523 -20.047 -3.404 1 98.81 515 GLY B C 1
ATOM 8876 O O . GLY B 1 515 ? 11.648 -19.719 -4.59 1 98.81 515 GLY B O 1
ATOM 8877 N N . GLU B 1 516 ? 10.523 -19.688 -2.574 1 98.88 516 GLU B N 1
ATOM 8878 C CA . GLU B 1 516 ? 9.367 -18.922 -3.037 1 98.88 516 GLU B CA 1
ATOM 8879 C C . GLU B 1 516 ? 8.766 -18.109 -1.904 1 98.88 516 GLU B C 1
ATOM 8881 O O . GLU B 1 516 ? 8.5 -18.625 -0.82 1 98.88 516 GLU B O 1
ATOM 8886 N N . ALA B 1 517 ? 8.641 -16.766 -2.156 1 98.88 517 ALA B N 1
ATOM 8887 C CA . ALA B 1 517 ? 7.812 -15.977 -1.244 1 98.88 517 ALA B CA 1
ATOM 8888 C C . ALA B 1 517 ? 6.336 -16.109 -1.594 1 98.88 517 ALA B C 1
ATOM 8890 O O . ALA B 1 517 ? 5.98 -16.328 -2.756 1 98.88 517 ALA B O 1
ATOM 8891 N N . ALA B 1 518 ? 5.512 -16.016 -0.587 1 98.81 518 ALA B N 1
ATOM 8892 C CA . ALA B 1 518 ? 4.086 -16.234 -0.81 1 98.81 518 ALA B CA 1
ATOM 8893 C C . ALA B 1 518 ? 3.264 -15.016 -0.398 1 98.81 518 ALA B C 1
ATOM 8895 O O . ALA B 1 518 ? 3.48 -14.445 0.674 1 98.81 518 ALA B O 1
ATOM 8896 N N . LEU B 1 519 ? 2.398 -14.586 -1.253 1 98.69 519 LEU B N 1
ATOM 8897 C CA . LEU B 1 519 ? 1.335 -13.633 -0.954 1 98.69 519 LEU B CA 1
ATOM 8898 C C . LEU B 1 519 ? -0.033 -14.297 -1.029 1 98.69 519 LEU B C 1
ATOM 8900 O O . LEU B 1 519 ? -0.588 -14.469 -2.117 1 98.69 519 LEU B O 1
ATOM 8904 N N . TRP B 1 520 ? -0.628 -14.617 0.049 1 97.94 520 TRP B N 1
ATOM 8905 C CA . TRP B 1 520 ? -1.869 -15.383 0.118 1 97.94 520 TRP B CA 1
ATOM 8906 C C . TRP B 1 520 ? -3.08 -14.469 -0.04 1 97.94 520 TRP B C 1
ATOM 8908 O O . TRP B 1 520 ? -4.18 -14.93 -0.359 1 97.94 520 TRP B O 1
ATOM 8918 N N . SER B 1 521 ? -2.99 -13.164 0.193 1 97.5 521 SER B N 1
ATOM 8919 C CA . SER B 1 521 ? -3.893 -12.094 -0.203 1 97.5 521 SER B CA 1
ATOM 8920 C C . SER B 1 521 ? -5.195 -12.141 0.591 1 97.5 521 SER B C 1
ATOM 8922 O O . SER B 1 521 ? -6.25 -11.75 0.087 1 97.5 521 SER B O 1
ATOM 8924 N N . GLU B 1 522 ? -5.199 -12.711 1.803 1 96.56 522 GLU B N 1
ATOM 8925 C CA . GLU B 1 522 ? -6.387 -12.57 2.639 1 96.56 522 GLU B CA 1
ATOM 8926 C C . GLU B 1 522 ? -6.773 -11.109 2.811 1 96.56 522 GLU B C 1
ATOM 8928 O O . GLU B 1 522 ? -7.957 -10.758 2.752 1 96.56 522 GLU B O 1
ATOM 8933 N N . GLN B 1 523 ? -5.715 -10.328 2.951 1 97 523 GLN B N 1
ATOM 8934 C CA . GLN B 1 523 ? -5.934 -8.906 3.205 1 97 523 GLN B CA 1
ATOM 8935 C C . GLN B 1 523 ? -5.191 -8.047 2.188 1 97 523 GLN B C 1
ATOM 8937 O O . GLN B 1 523 ? -4.641 -6.996 2.537 1 97 523 GLN B O 1
ATOM 8942 N N . VAL B 1 524 ? -5.121 -8.547 0.964 1 97.88 524 VAL B N 1
ATOM 8943 C CA . VAL B 1 524 ? -4.465 -7.84 -0.131 1 97.88 524 VAL B CA 1
ATOM 8944 C C . VAL B 1 524 ? -5.281 -7.992 -1.41 1 97.88 524 VAL B C 1
ATOM 8946 O O . VAL B 1 524 ? -5.734 -9.094 -1.738 1 97.88 524 VAL B O 1
ATOM 8949 N N . ASP B 1 525 ? -5.555 -6.938 -2.041 1 97.62 525 ASP B N 1
ATOM 8950 C CA . ASP B 1 525 ? -6.039 -6.965 -3.418 1 97.62 525 ASP B CA 1
ATOM 8951 C C . ASP B 1 525 ? -5.188 -6.074 -4.316 1 97.62 525 ASP B C 1
ATOM 8953 O O . ASP B 1 525 ? -4.059 -5.727 -3.967 1 97.62 525 ASP B O 1
ATOM 8957 N N . GLU B 1 526 ? -5.633 -5.785 -5.48 1 95.88 526 GLU B N 1
ATOM 8958 C CA . GLU B 1 526 ? -4.789 -5.121 -6.469 1 95.88 526 GLU B CA 1
ATOM 8959 C C . GLU B 1 526 ? -4.363 -3.738 -5.992 1 95.88 526 GLU B C 1
ATOM 8961 O O . GLU B 1 526 ? -3.295 -3.248 -6.367 1 95.88 526 GLU B O 1
ATOM 8966 N N . ALA B 1 527 ? -5.109 -3.127 -5.043 1 96.62 527 ALA B N 1
ATOM 8967 C CA . ALA B 1 527 ? -4.832 -1.779 -4.555 1 96.62 527 ALA B CA 1
ATOM 8968 C C . ALA B 1 527 ? -3.561 -1.753 -3.709 1 96.62 527 ALA B C 1
ATOM 8970 O O . ALA B 1 527 ? -2.904 -0.715 -3.594 1 96.62 527 ALA B O 1
ATOM 8971 N N . SER B 1 528 ? -3.156 -2.867 -3.137 1 97.12 528 SER B N 1
ATOM 8972 C CA . SER B 1 528 ? -1.992 -2.877 -2.256 1 97.12 528 SER B CA 1
ATOM 8973 C C . SER B 1 528 ? -1.004 -3.965 -2.656 1 97.12 528 SER B C 1
ATOM 8975 O O . SER B 1 528 ? -0.054 -4.25 -1.925 1 97.12 528 SER B O 1
ATOM 8977 N N . LEU B 1 529 ? -1.161 -4.551 -3.809 1 98.31 529 LEU B N 1
ATOM 8978 C CA . LEU B 1 529 ? -0.382 -5.691 -4.281 1 98.31 529 LEU B CA 1
ATOM 8979 C C . LEU B 1 529 ? 1.104 -5.352 -4.324 1 98.31 529 LEU B C 1
ATOM 8981 O O . LEU B 1 529 ? 1.917 -6.016 -3.682 1 98.31 529 LEU B O 1
ATOM 8985 N N . ASP B 1 530 ? 1.465 -4.258 -4.984 1 98.25 530 ASP B N 1
ATOM 8986 C CA . ASP B 1 530 ? 2.867 -3.928 -5.223 1 98.25 530 ASP B CA 1
ATOM 8987 C C . ASP B 1 530 ? 3.596 -3.658 -3.906 1 98.25 530 ASP B C 1
ATOM 8989 O O . ASP B 1 530 ? 4.691 -4.172 -3.682 1 98.25 530 ASP B O 1
ATOM 8993 N N . ALA B 1 531 ? 2.928 -2.922 -3.062 1 97.19 531 ALA B N 1
ATOM 8994 C CA . ALA B 1 531 ? 3.57 -2.52 -1.814 1 97.19 531 ALA B CA 1
ATOM 8995 C C . ALA B 1 531 ? 3.795 -3.721 -0.9 1 97.19 531 ALA B C 1
ATOM 8997 O O . ALA B 1 531 ? 4.723 -3.723 -0.086 1 97.19 531 ALA B O 1
ATOM 8998 N N . LYS B 1 532 ? 2.986 -4.727 -1.036 1 97.81 532 LYS B N 1
ATOM 8999 C CA . LYS B 1 532 ? 3.129 -5.914 -0.198 1 97.81 532 LYS B CA 1
ATOM 9000 C C . LYS B 1 532 ? 4.242 -6.82 -0.714 1 97.81 532 LYS B C 1
ATOM 9002 O O . LYS B 1 532 ? 4.906 -7.504 0.068 1 97.81 532 LYS B O 1
ATOM 9007 N N . VAL B 1 533 ? 4.496 -6.762 -1.983 1 98.69 533 VAL B N 1
ATOM 9008 C CA . VAL B 1 533 ? 5.453 -7.691 -2.57 1 98.69 533 VAL B CA 1
ATOM 9009 C C . VAL B 1 533 ? 6.828 -7.035 -2.654 1 98.69 533 VAL B C 1
ATOM 9011 O O . VAL B 1 533 ? 7.84 -7.652 -2.324 1 98.69 533 VAL B O 1
ATOM 9014 N N . TRP B 1 534 ? 6.812 -5.77 -3.092 1 98.5 534 TRP B N 1
ATOM 9015 C CA . TRP B 1 534 ? 8.07 -5.109 -3.424 1 98.5 534 TRP B CA 1
ATOM 9016 C C . TRP B 1 534 ? 8.367 -3.98 -2.443 1 98.5 534 TRP B C 1
ATOM 9018 O O . TRP B 1 534 ? 7.453 -3.324 -1.946 1 98.5 534 TRP B O 1
ATOM 9028 N N . PRO B 1 535 ? 9.664 -3.861 -2.094 1 98.25 535 PRO B N 1
ATOM 9029 C CA . PRO B 1 535 ? 10.82 -4.488 -2.732 1 98.25 535 PRO B CA 1
ATOM 9030 C C . PRO B 1 535 ? 11.266 -5.766 -2.023 1 98.25 535 PRO B C 1
ATOM 9032 O O . PRO B 1 535 ? 12.328 -6.309 -2.328 1 98.25 535 PRO B O 1
ATOM 9035 N N . ARG B 1 536 ? 10.523 -6.289 -1.016 1 98.25 536 ARG B N 1
ATOM 9036 C CA . ARG B 1 536 ? 10.922 -7.48 -0.274 1 98.25 536 ARG B CA 1
ATOM 9037 C C . ARG B 1 536 ? 11.109 -8.672 -1.209 1 98.25 536 ARG B C 1
ATOM 9039 O O . ARG B 1 536 ? 11.961 -9.531 -0.966 1 98.25 536 ARG B O 1
ATOM 9046 N N . GLY B 1 537 ? 10.344 -8.703 -2.328 1 98.81 537 GLY B N 1
ATOM 9047 C CA . GLY B 1 537 ? 10.555 -9.711 -3.35 1 98.81 537 GLY B CA 1
ATOM 9048 C C . GLY B 1 537 ? 11.93 -9.633 -3.992 1 98.81 537 GLY B C 1
ATOM 9049 O O . GLY B 1 537 ? 12.469 -10.648 -4.434 1 98.81 537 GLY B O 1
ATOM 9050 N N . ALA B 1 538 ? 12.453 -8.438 -4.078 1 98.88 538 ALA B N 1
ATOM 9051 C CA . ALA B 1 538 ? 13.805 -8.273 -4.609 1 98.88 538 ALA B CA 1
ATOM 9052 C C . ALA B 1 538 ? 14.844 -8.859 -3.658 1 98.88 538 ALA B C 1
ATOM 9054 O O . ALA B 1 538 ? 15.867 -9.391 -4.098 1 98.88 538 ALA B O 1
ATOM 9055 N N . ALA B 1 539 ? 14.617 -8.75 -2.357 1 98.69 539 ALA B N 1
ATOM 9056 C CA . ALA B 1 539 ? 15.5 -9.375 -1.378 1 98.69 539 ALA B CA 1
ATOM 9057 C C . ALA B 1 539 ? 15.539 -10.891 -1.564 1 98.69 539 ALA B C 1
ATOM 9059 O O . ALA B 1 539 ? 16.609 -11.492 -1.568 1 98.69 539 ALA B O 1
ATOM 9060 N N . LEU B 1 540 ? 14.375 -11.461 -1.765 1 98.81 540 LEU B N 1
ATOM 9061 C CA . LEU B 1 540 ? 14.266 -12.875 -2.086 1 98.81 540 LEU B CA 1
ATOM 9062 C C . LEU B 1 540 ? 15.102 -13.219 -3.316 1 98.81 540 LEU B C 1
ATOM 9064 O O . LEU B 1 540 ? 15.812 -14.227 -3.33 1 98.81 540 LEU B O 1
ATOM 9068 N N . ALA B 1 541 ? 15.008 -12.383 -4.305 1 98.88 541 ALA B N 1
ATOM 9069 C CA . ALA B 1 541 ? 15.633 -12.641 -5.602 1 98.88 541 ALA B CA 1
ATOM 9070 C C . ALA B 1 541 ? 17.141 -12.773 -5.469 1 98.88 541 ALA B C 1
ATOM 9072 O O . ALA B 1 541 ? 17.734 -13.719 -5.992 1 98.88 541 ALA B O 1
ATOM 9073 N N . GLU B 1 542 ? 17.766 -11.844 -4.789 1 98.81 542 GLU B N 1
ATOM 9074 C CA . GLU B 1 542 ? 19.203 -11.938 -4.676 1 98.81 542 GLU B CA 1
ATOM 9075 C C . GLU B 1 542 ? 19.625 -13.141 -3.832 1 98.81 542 GLU B C 1
ATOM 9077 O O . GLU B 1 542 ? 20.625 -13.797 -4.129 1 98.81 542 GLU B O 1
ATOM 9082 N N . ARG B 1 543 ? 18.859 -13.422 -2.773 1 98.75 543 ARG B N 1
ATOM 9083 C CA . ARG B 1 543 ? 19.141 -14.609 -1.979 1 98.75 543 ARG B CA 1
ATOM 9084 C C . ARG B 1 543 ? 19.141 -15.859 -2.852 1 98.75 543 ARG B C 1
ATOM 9086 O O . ARG B 1 543 ? 20.031 -16.703 -2.734 1 98.75 543 ARG B O 1
ATOM 9093 N N . LEU B 1 544 ? 18.234 -15.914 -3.793 1 98.75 544 LEU B N 1
ATOM 9094 C CA . LEU B 1 544 ? 18.047 -17.141 -4.574 1 98.75 544 LEU B CA 1
ATOM 9095 C C . LEU B 1 544 ? 18.906 -17.109 -5.832 1 98.75 544 LEU B C 1
ATOM 9097 O O . LEU B 1 544 ? 19.141 -18.156 -6.457 1 98.75 544 LEU B O 1
ATOM 9101 N N . TRP B 1 545 ? 19.406 -15.953 -6.238 1 98.69 545 TRP B N 1
ATOM 9102 C CA . TRP B 1 545 ? 20.219 -15.836 -7.445 1 98.69 545 TRP B CA 1
ATOM 9103 C C . TRP B 1 545 ? 21.703 -16 -7.117 1 98.69 545 TRP B C 1
ATOM 9105 O O . TRP B 1 545 ? 22.359 -16.906 -7.633 1 98.69 545 TRP B O 1
ATOM 9115 N N . SER B 1 546 ? 22.219 -15.188 -6.195 1 97.5 546 SER B N 1
ATOM 9116 C CA . SER B 1 546 ? 23.641 -15.141 -5.926 1 97.5 546 SER B CA 1
ATOM 9117 C C . SER B 1 546 ? 23.984 -15.859 -4.625 1 97.5 546 SER B C 1
ATOM 9119 O O . SER B 1 546 ? 25.094 -16.359 -4.457 1 97.5 546 SER B O 1
ATOM 9121 N N . ASN B 1 547 ? 23.062 -15.93 -3.656 1 97.5 547 ASN B N 1
ATOM 9122 C CA . ASN B 1 547 ? 23.25 -16.547 -2.348 1 97.5 547 ASN B CA 1
ATOM 9123 C C . ASN B 1 547 ? 24.578 -16.141 -1.717 1 97.5 547 ASN B C 1
ATOM 9125 O O . ASN B 1 547 ? 25.375 -17 -1.34 1 97.5 547 ASN B O 1
ATOM 9129 N N . PRO B 1 548 ? 24.719 -14.836 -1.523 1 95.5 548 PRO B N 1
ATOM 9130 C CA . PRO B 1 548 ? 26.016 -14.367 -0.993 1 95.5 548 PRO B CA 1
ATOM 9131 C C . PRO B 1 548 ? 26.266 -14.859 0.431 1 95.5 548 PRO B C 1
ATOM 9133 O O . PRO B 1 548 ? 25.328 -15.133 1.177 1 95.5 548 PRO B O 1
ATOM 9136 N N . LEU B 1 549 ? 27.547 -14.883 0.802 1 94.44 549 LEU B N 1
ATOM 9137 C CA . LEU B 1 549 ? 27.938 -15.242 2.162 1 94.44 549 LEU B CA 1
ATOM 9138 C C . LEU B 1 549 ? 27.688 -14.086 3.123 1 94.44 549 LEU B C 1
ATOM 9140 O O . LEU B 1 549 ? 27.516 -14.297 4.324 1 94.44 549 LEU B O 1
ATOM 9144 N N . THR B 1 550 ? 27.625 -12.906 2.539 1 93.5 550 THR B N 1
ATOM 9145 C CA . THR B 1 550 ? 27.391 -11.719 3.355 1 93.5 550 THR B CA 1
ATOM 9146 C C . THR B 1 550 ? 25.922 -11.562 3.684 1 93.5 550 THR B C 1
ATOM 9148 O O . THR B 1 550 ? 25.062 -12.125 3 1 93.5 550 THR B O 1
ATOM 9151 N N . ASP B 1 551 ? 25.641 -10.859 4.746 1 94.19 551 ASP B N 1
ATOM 9152 C CA . ASP B 1 551 ? 24.266 -10.586 5.133 1 94.19 551 ASP B CA 1
ATOM 9153 C C . ASP B 1 551 ? 23.719 -9.367 4.395 1 94.19 551 ASP B C 1
ATOM 9155 O O . ASP B 1 551 ? 24.359 -8.852 3.473 1 94.19 551 ASP B O 1
ATOM 9159 N N . TRP B 1 552 ? 22.547 -8.969 4.816 1 95.31 552 TRP B N 1
ATOM 9160 C CA . TRP B 1 552 ? 21.781 -7.926 4.145 1 95.31 552 TRP B CA 1
ATOM 9161 C C . TRP B 1 552 ? 22.562 -6.609 4.137 1 95.31 552 TRP B C 1
ATOM 9163 O O . TRP B 1 552 ? 22.359 -5.77 3.258 1 95.31 552 TRP B O 1
ATOM 9173 N N . SER B 1 553 ? 23.422 -6.34 5.078 1 93.62 553 SER B N 1
ATOM 9174 C CA . SER B 1 553 ? 24.047 -5.035 5.273 1 93.62 553 SER B CA 1
ATOM 9175 C C . SER B 1 553 ? 24.859 -4.621 4.051 1 93.62 553 SER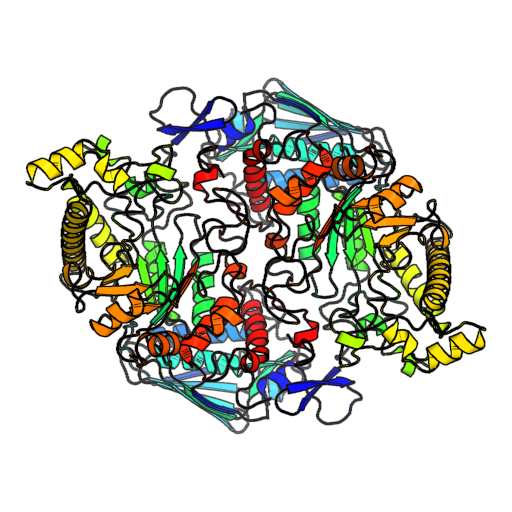 B C 1
ATOM 9177 O O . SER B 1 553 ? 24.859 -3.449 3.666 1 93.62 553 SER B O 1
ATOM 9179 N N . GLU B 1 554 ? 25.469 -5.566 3.396 1 93.56 554 GLU B N 1
ATOM 9180 C CA . GLU B 1 554 ? 26.297 -5.27 2.23 1 93.56 554 GLU B CA 1
ATOM 9181 C C . GLU B 1 554 ? 25.438 -4.988 1.002 1 93.56 554 GLU B C 1
ATOM 9183 O O . GLU B 1 554 ? 25.906 -4.395 0.03 1 93.56 554 GLU B O 1
ATOM 9188 N N . ALA B 1 555 ? 24.188 -5.445 1.079 1 95.62 555 ALA B N 1
ATOM 9189 C CA . ALA B 1 555 ? 23.312 -5.336 -0.079 1 95.62 555 ALA B CA 1
ATOM 9190 C C . ALA B 1 555 ? 22.484 -4.059 -0.015 1 95.62 555 ALA B C 1
ATOM 9192 O O . ALA B 1 555 ? 21.844 -3.67 -1.002 1 95.62 555 ALA B O 1
ATOM 9193 N N . GLU B 1 556 ? 22.516 -3.375 1.068 1 94.12 556 GLU B N 1
ATOM 9194 C CA . GLU B 1 556 ? 21.531 -2.348 1.401 1 94.12 556 GLU B CA 1
ATOM 9195 C C . GLU B 1 556 ? 21.484 -1.26 0.332 1 94.12 556 GLU B C 1
ATOM 9197 O O . GLU B 1 556 ? 20.406 -0.91 -0.159 1 94.12 556 GLU B O 1
ATOM 9202 N N . HIS B 1 557 ? 22.625 -0.692 -0.047 1 93.38 557 HIS B N 1
ATOM 9203 C CA . HIS B 1 557 ? 22.609 0.443 -0.963 1 93.38 557 HIS B CA 1
ATOM 9204 C C . HIS B 1 557 ? 22.125 0.035 -2.346 1 93.38 557 HIS B C 1
ATOM 9206 O O . HIS B 1 557 ? 21.422 0.801 -3.01 1 93.38 557 HIS B O 1
ATOM 9212 N N . ARG B 1 558 ? 22.516 -1.226 -2.766 1 96.62 558 ARG B N 1
ATOM 9213 C CA . ARG B 1 558 ? 22.016 -1.722 -4.047 1 96.62 558 ARG B CA 1
ATOM 9214 C C . ARG B 1 558 ? 20.531 -1.999 -3.99 1 96.62 558 ARG B C 1
ATOM 9216 O O . ARG B 1 558 ? 19.797 -1.725 -4.949 1 96.62 558 ARG B O 1
ATOM 9223 N N . PHE B 1 559 ? 20.125 -2.477 -2.82 1 97.25 559 PHE B N 1
ATOM 9224 C CA . PHE B 1 559 ? 18.719 -2.809 -2.6 1 97.25 559 PHE B CA 1
ATOM 9225 C C . PHE B 1 559 ? 17.859 -1.561 -2.674 1 97.25 559 PHE B C 1
ATOM 9227 O O . PHE B 1 559 ? 16.797 -1.566 -3.316 1 97.25 559 PHE B O 1
ATOM 9234 N N . ILE B 1 560 ? 18.266 -0.5 -2.039 1 96 560 ILE B N 1
ATOM 9235 C CA . ILE B 1 560 ? 17.531 0.759 -2.025 1 96 560 ILE B CA 1
ATOM 9236 C C . ILE B 1 560 ? 17.438 1.314 -3.445 1 96 560 ILE B C 1
ATOM 9238 O O . ILE B 1 560 ? 16.391 1.821 -3.848 1 96 560 ILE B O 1
ATOM 9242 N N . HIS B 1 561 ? 18.484 1.178 -4.203 1 97.06 561 HIS B N 1
ATOM 9243 C CA . HIS B 1 561 ? 18.469 1.657 -5.578 1 97.06 561 HIS B CA 1
ATOM 9244 C C . HIS B 1 561 ? 17.547 0.803 -6.445 1 97.06 561 HIS B C 1
ATOM 9246 O O . HIS B 1 561 ? 16.859 1.322 -7.324 1 97.06 561 HIS B O 1
ATOM 9252 N N . GLN B 1 562 ? 17.578 -0.515 -6.207 1 98.25 562 GLN B N 1
ATOM 9253 C CA . GLN B 1 562 ? 16.672 -1.396 -6.949 1 98.25 562 GLN B CA 1
ATOM 9254 C C . GLN B 1 562 ? 15.219 -1.027 -6.707 1 98.25 562 GLN B C 1
ATOM 9256 O O . GLN B 1 562 ? 14.391 -1.1 -7.617 1 98.25 562 GLN B O 1
ATOM 9261 N N . ARG B 1 563 ? 14.891 -0.66 -5.488 1 98.12 563 ARG B N 1
ATOM 9262 C CA . ARG B 1 563 ? 13.555 -0.163 -5.191 1 98.12 563 ARG B CA 1
ATOM 9263 C C . ARG B 1 563 ? 13.219 1.056 -6.047 1 98.12 563 ARG B C 1
ATOM 9265 O O . ARG B 1 563 ? 12.102 1.172 -6.559 1 98.12 563 ARG B O 1
ATOM 9272 N N . GLN B 1 564 ? 14.125 1.98 -6.25 1 96.25 564 GLN B N 1
ATOM 9273 C CA . GLN B 1 564 ? 13.914 3.156 -7.086 1 96.25 564 GLN B CA 1
ATOM 9274 C C . GLN B 1 564 ? 13.68 2.76 -8.539 1 96.25 564 GLN B C 1
ATOM 9276 O O . GLN B 1 564 ? 12.812 3.324 -9.211 1 96.25 564 GLN B O 1
ATOM 9281 N N . ARG B 1 565 ? 14.406 1.777 -8.969 1 97.12 565 ARG B N 1
ATOM 9282 C CA . ARG B 1 565 ? 14.273 1.31 -10.344 1 97.12 565 ARG B CA 1
ATOM 9283 C C . ARG B 1 565 ? 12.891 0.716 -10.594 1 97.12 565 ARG B C 1
ATOM 9285 O O . ARG B 1 565 ? 12.273 0.967 -11.633 1 97.12 565 ARG B O 1
ATOM 9292 N N . LEU B 1 566 ? 12.445 -0.078 -9.656 1 98.06 566 LEU B N 1
ATOM 9293 C CA . LEU B 1 566 ? 11.117 -0.67 -9.781 1 98.06 566 LEU B CA 1
ATOM 9294 C C . LEU B 1 566 ? 10.047 0.411 -9.859 1 98.06 566 LEU B C 1
ATOM 9296 O O . LEU B 1 566 ? 9.109 0.308 -10.656 1 98.06 566 LEU B O 1
ATOM 9300 N N . LEU B 1 567 ? 10.203 1.4 -9.062 1 96.81 567 LEU B N 1
ATOM 9301 C CA . LEU B 1 567 ? 9.266 2.518 -9.086 1 96.81 567 LEU B CA 1
ATOM 9302 C C . LEU B 1 567 ? 9.258 3.195 -10.453 1 96.81 567 LEU B C 1
ATOM 9304 O O . LEU B 1 567 ? 8.195 3.51 -10.984 1 96.81 567 LEU B O 1
ATOM 9308 N N . GLN B 1 568 ? 10.406 3.389 -11 1 94.94 568 GLN B N 1
ATOM 9309 C CA . GLN B 1 568 ? 10.539 4.031 -12.297 1 94.94 568 GLN B CA 1
ATOM 9310 C C . GLN B 1 568 ? 9.875 3.201 -13.391 1 94.94 568 GLN B C 1
ATOM 9312 O O . GLN B 1 568 ? 9.375 3.748 -14.383 1 94.94 568 GLN B O 1
ATOM 9317 N N . ARG B 1 569 ? 9.828 1.947 -13.117 1 96.19 569 ARG B N 1
ATOM 9318 C CA . ARG B 1 569 ? 9.297 1.038 -14.133 1 96.19 569 ARG B CA 1
ATOM 9319 C C . ARG B 1 569 ? 7.797 0.833 -13.945 1 96.19 569 ARG B C 1
ATOM 9321 O O . ARG B 1 569 ? 7.203 -0.046 -14.57 1 96.19 569 ARG B O 1
ATOM 9328 N N . GLY B 1 570 ? 7.223 1.536 -13.062 1 94.44 570 GLY B N 1
ATOM 9329 C CA . GLY B 1 570 ? 5.773 1.547 -12.953 1 94.44 570 GLY B CA 1
ATOM 9330 C C . GLY B 1 570 ? 5.25 0.649 -11.852 1 94.44 570 GLY B C 1
ATOM 9331 O O . GLY B 1 570 ? 4.039 0.507 -11.68 1 94.44 570 GLY B O 1
ATOM 9332 N N . VAL B 1 571 ? 6.098 0.005 -11.117 1 96.75 571 VAL B N 1
ATOM 9333 C CA . VAL B 1 571 ? 5.723 -0.731 -9.914 1 96.75 571 VAL B CA 1
ATOM 9334 C C . VAL B 1 571 ? 5.559 0.238 -8.75 1 96.75 571 VAL B C 1
ATOM 9336 O O . VAL B 1 571 ? 6.109 1.342 -8.766 1 96.75 571 VAL B O 1
ATOM 9339 N N . LEU B 1 572 ? 4.734 -0.098 -7.758 1 97.25 572 LEU B N 1
ATOM 9340 C CA . LEU B 1 572 ? 4.535 0.756 -6.59 1 97.25 572 LEU B CA 1
ATOM 9341 C C . LEU B 1 572 ? 5.043 0.074 -5.324 1 97.25 572 LEU B C 1
ATOM 9343 O O . LEU B 1 572 ? 4.254 -0.292 -4.453 1 97.25 572 LEU B O 1
ATOM 9347 N N . PRO B 1 573 ? 6.352 0.012 -5.164 1 98.06 573 PRO B N 1
ATOM 9348 C CA . PRO B 1 573 ? 6.93 -0.686 -4.016 1 98.06 573 PRO B CA 1
ATOM 9349 C C . PRO B 1 573 ? 6.848 0.131 -2.727 1 98.06 573 PRO B C 1
ATOM 9351 O O . PRO B 1 573 ? 6.715 1.357 -2.775 1 98.06 573 PRO B O 1
ATOM 9354 N N . GLU B 1 574 ? 6.898 -0.53 -1.639 1 96.75 574 GLU B N 1
ATOM 9355 C CA . GLU B 1 574 ? 7 0.14 -0.346 1 96.75 574 GLU B CA 1
ATOM 9356 C C . GLU B 1 574 ? 8.32 0.892 -0.216 1 96.75 574 GLU B C 1
ATOM 9358 O O . GLU B 1 574 ? 9.312 0.52 -0.839 1 96.75 574 GLU B O 1
ATOM 9363 N N . ARG B 1 575 ? 8.266 1.94 0.537 1 96.69 575 ARG B N 1
ATOM 9364 C CA . ARG B 1 575 ? 9.469 2.703 0.846 1 96.69 575 ARG B CA 1
ATOM 9365 C C . ARG B 1 575 ? 10.188 2.127 2.062 1 96.69 575 ARG B C 1
ATOM 9367 O O . ARG B 1 575 ? 9.547 1.726 3.035 1 96.69 575 ARG B O 1
ATOM 9374 N N . ILE B 1 576 ? 11.531 2.117 2.062 1 94.88 576 ILE B N 1
ATOM 9375 C CA . ILE B 1 576 ? 12.305 1.441 3.102 1 94.88 576 ILE B CA 1
ATOM 9376 C C . ILE B 1 576 ? 12.836 2.467 4.098 1 94.88 576 ILE B C 1
ATOM 9378 O O . ILE B 1 576 ? 12.969 2.176 5.289 1 94.88 576 ILE B O 1
ATOM 9382 N N . GLN B 1 577 ? 13.234 3.621 3.613 1 96.12 577 GLN B N 1
ATOM 9383 C CA . GLN B 1 577 ? 13.852 4.703 4.375 1 96.12 577 GLN B CA 1
ATOM 9384 C C . GLN B 1 577 ? 13.555 6.059 3.742 1 96.12 577 GLN B C 1
ATOM 9386 O O . GLN B 1 577 ? 13.07 6.129 2.609 1 96.12 577 GLN B O 1
ATOM 9391 N N . PRO B 1 578 ? 13.75 7.141 4.449 1 97.38 578 PRO B N 1
ATOM 9392 C CA . PRO B 1 578 ? 13.586 8.461 3.84 1 97.38 578 PRO B CA 1
ATOM 9393 C C . PRO B 1 578 ? 14.477 8.664 2.611 1 97.38 578 PRO B C 1
ATOM 9395 O O . PRO B 1 578 ? 15.555 8.07 2.523 1 97.38 578 PRO B O 1
ATOM 9398 N N . GLU B 1 579 ? 14.008 9.453 1.708 1 97 579 GLU B N 1
ATOM 9399 C CA . GLU B 1 579 ? 14.734 9.703 0.469 1 97 579 GLU B CA 1
ATOM 9400 C C . GLU B 1 579 ? 16.125 10.266 0.751 1 97 579 GLU B C 1
ATOM 9402 O O . GLU B 1 579 ? 17.062 10.023 -0.009 1 97 579 GLU B O 1
ATOM 9407 N N . TRP B 1 580 ? 16.312 10.961 1.866 1 97.56 580 TRP B N 1
ATOM 9408 C CA . TRP B 1 580 ? 17.609 11.516 2.283 1 97.56 580 TRP B CA 1
ATOM 9409 C C . TRP B 1 580 ? 18.656 10.422 2.389 1 97.56 580 TRP B C 1
ATOM 9411 O O . TRP B 1 580 ? 19.812 10.633 2.023 1 97.56 580 TRP B O 1
ATOM 9421 N N . CYS B 1 581 ? 18.266 9.242 2.807 1 96.62 581 CYS B N 1
ATOM 9422 C CA . CYS B 1 581 ? 19.188 8.133 3.008 1 96.62 581 CYS B CA 1
ATOM 9423 C C . CYS B 1 581 ? 19.734 7.633 1.677 1 96.62 581 CYS B C 1
ATOM 9425 O O . CYS B 1 581 ? 20.891 7.23 1.593 1 96.62 581 CYS B O 1
ATOM 9427 N N . HIS B 1 582 ? 18.891 7.691 0.665 1 95.31 582 HIS B N 1
ATOM 9428 C CA . HIS B 1 582 ? 19.312 7.285 -0.672 1 95.31 582 HIS B CA 1
ATOM 9429 C C . HIS B 1 582 ? 20.375 8.219 -1.225 1 95.31 582 HIS B C 1
ATOM 9431 O O . HIS B 1 582 ? 21.25 7.793 -1.974 1 95.31 582 HIS B O 1
ATOM 9437 N N . GLN B 1 583 ? 20.328 9.477 -0.768 1 96.31 583 GLN B N 1
ATOM 9438 C CA . GLN B 1 583 ? 21.25 10.492 -1.259 1 96.31 583 GLN B CA 1
ATOM 9439 C C . GLN B 1 583 ? 22.453 10.633 -0.331 1 96.31 583 GLN B C 1
ATOM 9441 O O . GLN B 1 583 ? 23.391 11.367 -0.633 1 96.31 583 GLN B O 1
ATOM 9446 N N . ASN B 1 584 ? 22.391 10 0.82 1 96.38 584 ASN B N 1
ATOM 9447 C CA . ASN B 1 584 ? 23.453 10.039 1.824 1 96.38 584 ASN B CA 1
ATOM 9448 C C . ASN B 1 584 ? 23.781 8.641 2.34 1 96.38 584 ASN B C 1
ATOM 9450 O O . ASN B 1 584 ? 23.594 8.344 3.521 1 96.38 584 ASN B O 1
ATOM 9454 N N . GLU B 1 585 ? 24.406 7.852 1.438 1 93.94 585 GLU B N 1
ATOM 9455 C CA . GLU B 1 585 ? 24.656 6.438 1.688 1 93.94 585 GLU B CA 1
ATOM 9456 C C . GLU B 1 585 ? 25.484 6.238 2.953 1 93.94 585 GLU B C 1
ATOM 9458 O O . GLU B 1 585 ? 26.484 6.934 3.162 1 93.94 585 GLU B O 1
ATOM 9463 N N . GLY B 1 586 ? 24.984 5.375 3.793 1 91.25 586 GLY B N 1
ATOM 9464 C CA . GLY B 1 586 ? 25.75 4.977 4.969 1 91.25 586 GLY B CA 1
ATOM 9465 C C . GLY B 1 586 ? 25.391 5.773 6.207 1 91.25 586 GLY B C 1
ATOM 9466 O O . GLY B 1 586 ? 25.844 5.457 7.309 1 91.25 586 GLY B O 1
ATOM 9467 N N . LEU B 1 587 ? 24.5 6.738 6.051 1 94.5 587 LEU B N 1
ATOM 9468 C CA . LEU B 1 587 ? 24.25 7.625 7.18 1 94.5 587 LEU B CA 1
ATOM 9469 C C . LEU B 1 587 ? 22.953 7.246 7.883 1 94.5 587 LEU B C 1
ATOM 9471 O O . LEU B 1 587 ? 22.625 7.797 8.938 1 94.5 587 LEU B O 1
ATOM 9475 N N . CYS B 1 588 ? 22.156 6.328 7.312 1 94.19 588 CYS B N 1
ATOM 9476 C CA . CYS B 1 588 ? 20.938 5.816 7.926 1 94.19 588 CYS B CA 1
ATOM 9477 C C . CYS B 1 588 ? 21.125 4.391 8.422 1 94.19 588 CYS B C 1
ATOM 9479 O O . CYS B 1 588 ? 20.438 3.473 7.98 1 94.19 588 CYS B O 1
ATOM 9481 N N . TYR B 1 589 ? 21.969 4.289 9.32 1 89.75 589 TYR B N 1
ATOM 9482 C CA . TYR B 1 589 ? 22.391 2.947 9.695 1 89.75 589 TYR B CA 1
ATOM 9483 C C . TYR B 1 589 ? 21.469 2.352 10.75 1 89.75 589 TYR B C 1
ATOM 9485 O O . TYR B 1 589 ? 20.969 3.064 11.625 1 89.75 589 TYR B O 1
ATOM 9493 N N . ILE B 1 590 ? 21.094 1.115 10.516 1 79.88 590 ILE B N 1
ATOM 9494 C CA . ILE B 1 590 ? 20.266 0.279 11.375 1 79.88 590 ILE B CA 1
ATOM 9495 C C . ILE B 1 590 ? 21.094 -0.277 12.523 1 79.88 590 ILE B C 1
ATOM 9497 O O . ILE B 1 590 ? 22.234 -0.715 12.32 1 79.88 590 ILE B O 1
#

Foldseek 3Di:
DDDQWFWDADPQDTAIDGPPVDPDTAHLLLCQLQGHQQRLDFPGFQHKHFHSDKAWAALVQEEEAEAEDPLCVVLLVLLVVVLSQLQQLLQPPQDPPPTDCLPDDADPLRYQAHEYEYEHEADNDQDAFLPDWQKWKWWWADDRRYIYIYIYDHHDNNRSVSSLRQSSQKHAGPVRRTIMGTRTMIGIGTWLFSAFEAEDECALPHADLVLLLLVLVLCLNNSHAEYEYAQAFQRFRQEAAPVQNLLRVFGPPDPVRHQYLVSLLVSQVSSSSSNYAYEYEDEAQWRHATSQVCCVVVPQPRQKFQHQPPPCVLFFDDPDTIGGDLLRPCNLVVLLSVLLSVVVSRPPDQEYEHEHATHHLSRQLVDPSNCVSCVVVVHDSDPVSVLQSVLVVVVSSQCSNCVSNVNDAHAYEYEDHPCLPPPRVVVRDDLVRYEYEYQAALQDLSVQVCVVVLHAYAYAHLQAQEQPFCAADPPDHGGHPSDDHHDLQSNLQDAQQVSNCVNHVGSSSVRYNYYYHYYNQNPHYSVCVLQSCPPSSSSSSSCRGNVDPDGCPVSPLSSQVSRVSSVSSPGDYHHDDDPVCNNRPPPPDD/DDDQWFWDADPQDTAIDGPPVDPDTAHLLLCQLQGDQQRLDFPGFQHKHFHSDKAWAALVQEEEAEAEDPLCVVLLVLLVVVLSQLQQLLQPPQDPPPTDCLDFAPDVLNHQAHEYEYEHEYDNDQDAFLPDWLKWKWWWADDRRYIYIYIYDHHDNNRSVSSLRQSSQKHAGPVRRTIMGTRTMIGIGTWLFSAFEAEDECALPHADLVLLLLVLVLCLNNSHAEYEYAQAFQRFRQEAAPVQNLLRVFGPPDPVRHQYLVSLLVSQVSSSSSNYAYEYEDEAQWRHATSQVCCVVVPQPRQKFQHQPPPCVLFFDDPDTIGGDLLRPCNLVVLLSVLLSVVVSRPPDQEYEHEHATHHLSRQLVDPSNCVSCVVVVHDSDPVSVLQSVLVVVVSSQCSNCVSNVNDAHAYEYEDHPCLPPPRVVVRDDLVRYEYEYQAALQDLSVQVCVVVLHAYAYAHLQAQEQPFCAADPPDHGGHPSDDHHDLQSNLQDAQQVSNCVNHVGSSSVRYNYYYHYYNQNPHYSVCVLQSCPPSSSSSSSCRGNVDPDGCPVSPLSSQVSRVSSVSSPGDYHHDDDPVCNNRPPPPDD

Nearest PDB structures (foldseek):
  2gjx-assembly1_B  TM=8.891E-01  e=2.393E-41  Homo sapiens
  1o7a-assembly3_E  TM=8.857E-01  e=4.990E-40  Homo sapiens
  2gjx-assembly2_C  TM=8.882E-01  e=9.681E-40  Homo sapiens
  5bro-assembly1_A-2  TM=8.729E-01  e=5.456E-38  Homo sapiens
  3lmy-assembly1_A-2  TM=8.660E-01  e=1.711E-38  Homo sapiens